Protein AF-A0A972RAI4-F1 (afdb_monomer)

Solvent-accessible surface area (backbone atoms only — not comparable to full-atom values): 42695 Å² total; per-residue (Å²): 121,66,67,70,51,50,54,53,47,53,52,49,38,52,58,56,57,62,54,52,74,69,42,21,74,83,51,51,61,38,53,51,42,30,72,70,32,43,68,58,44,52,54,40,27,54,76,68,71,40,54,91,75,42,63,78,75,47,70,59,95,52,49,53,64,40,46,52,54,51,46,71,58,37,91,44,72,70,51,22,53,48,44,48,25,19,52,50,30,49,42,52,56,43,48,55,52,49,52,52,52,53,36,58,71,47,50,89,72,62,94,57,59,44,62,58,38,39,53,50,50,53,53,50,29,55,51,49,45,51,48,54,32,34,47,52,46,54,48,47,63,67,64,44,67,90,63,73,60,57,37,61,37,26,38,24,41,28,50,67,72,64,56,74,76,44,44,40,33,37,35,41,35,48,92,59,63,37,61,68,56,46,41,52,44,52,54,50,50,44,53,50,28,52,74,46,59,57,31,68,36,53,64,60,24,64,72,59,72,51,102,41,72,50,43,36,61,68,54,50,47,52,41,48,48,54,48,38,48,42,57,69,64,51,51,20,55,52,42,38,44,83,56,44,71,41,62,70,60,48,53,50,42,42,61,68,50,52,49,46,42,20,57,49,91,98,54,88,37,66,43,20,49,37,36,53,51,35,49,52,54,49,50,52,56,54,66,69,58,72,80,56,90,56,44,49,35,54,54,70,60,31,51,53,57,53,53,51,53,52,48,50,52,25,21,65,70,54,59,73,55,72,58,76,80,59,45,56,61,53,47,39,70,77,39,62,93,48,32,67,56,50,51,52,46,50,43,34,46,25,46,46,50,45,53,50,50,45,41,41,46,48,54,46,90,59,72,65,44,48,63,74,41,69,68,51,34,53,50,39,29,54,48,16,46,48,74,50,38,63,76,54,92,96,44,66,21,30,60,60,43,50,54,49,48,56,52,34,30,48,51,46,50,56,51,46,54,58,51,44,54,52,50,48,52,49,48,50,69,70,32,54,37,35,62,52,47,50,50,50,46,49,54,50,35,34,78,66,70,75,39,68,91,73,74,86,77,57,43,70,54,31,44,51,51,24,53,53,52,58,59,62,60,77,78,69,83,60,60,75,62,49,52,56,54,48,47,50,32,45,44,29,38,50,53,19,49,53,52,46,24,67,75,66,71,46,72,69,68,33,64,59,56,54,52,47,52,46,52,41,49,53,50,24,26,52,76,59,69,48,81,82,48,72,34,33,34,35,28,24,16,67,60,44,29,63,21,59,73,78,66,52,59,42,34,32,52,34,42,23,37,63,94,68,31,58,46,74,68,50,41,60,21,53,47,49,35,34,36,55,40,39,73,74,59,31,40,73,39,43,70,67,25,67,76,74,72,36,73,52,33,40,51,68,57,56,53,51,56,65,71,66,63,54,95,73,47,57,58,57,46,51,39,60,56,39,43,29,81,63,45,54,25,68,67,62,47,50,46,43,49,53,57,44,44,49,57,50,46,43,68,42,20,73,58,46,39,50,53,49,51,49,51,55,50,54,52,48,61,52,51,73,74,55,84,88,72,49,29,50,45,82,27,77,34,15,49,48,49,55,50,51,53,51,48,35,52,25,38,75,69,65,51,83,57,55,49,68,70,58,42,52,52,53,45,32,70,77,39,58,90,51,33,70,56,53,53,51,51,54,53,48,47,49,50,50,50,32,50,47,53,49,29,48,53,75,45,47,70,64,58,52,51,91,78,54,85,68,61,70,90,74,34,83,82,87,40,92,47,55,59,55,46,40,53,51,51,53,56,49,15,52,51,40,40,57,49,49,54,50,63,57,60,77,50,77,123

Structure (mmCIF, N/CA/C/O backbone):
data_AF-A0A972RAI4-F1
#
_entry.id   AF-A0A972RAI4-F1
#
loop_
_atom_site.group_PDB
_atom_site.id
_atom_site.type_symbol
_atom_site.label_atom_id
_atom_site.label_alt_id
_atom_site.label_comp_id
_atom_site.label_asym_id
_atom_site.label_entity_id
_atom_site.label_seq_id
_atom_site.pdbx_PDB_ins_code
_atom_site.Cartn_x
_atom_site.Cartn_y
_atom_site.Cartn_z
_atom_site.occupancy
_atom_site.B_iso_or_equiv
_atom_site.auth_seq_id
_atom_site.auth_comp_id
_atom_site.auth_asym_id
_atom_site.auth_atom_id
_atom_site.pdbx_PDB_model_num
ATOM 1 N N . MET A 1 1 ? 32.414 1.671 -48.668 1.00 54.16 1 MET A N 1
ATOM 2 C CA . MET A 1 1 ? 32.137 2.643 -47.581 1.00 54.16 1 MET A CA 1
ATOM 3 C C . MET A 1 1 ? 31.502 2.051 -46.307 1.00 54.16 1 MET A C 1
ATOM 5 O O . MET A 1 1 ? 31.798 2.635 -45.274 1.00 54.16 1 MET A O 1
ATOM 9 N N . PRO A 1 2 ? 30.748 0.925 -46.309 1.00 60.41 2 PRO A N 1
ATOM 10 C CA . PRO A 1 2 ? 30.156 0.345 -45.082 1.00 60.41 2 PRO A CA 1
ATOM 11 C C . PRO A 1 2 ? 31.167 -0.152 -44.028 1.00 60.41 2 PRO A C 1
ATOM 13 O O . PRO A 1 2 ? 30.996 0.075 -42.835 1.00 60.41 2 PRO A O 1
ATOM 16 N N . GLU A 1 3 ? 32.278 -0.747 -44.468 1.00 67.50 3 GLU A N 1
ATOM 17 C CA . GLU A 1 3 ? 33.234 -1.439 -43.588 1.00 67.50 3 GLU A CA 1
ATOM 18 C C . GLU A 1 3 ? 33.956 -0.499 -42.598 1.00 67.50 3 GLU A C 1
ATOM 20 O O . GLU A 1 3 ? 34.096 -0.803 -41.416 1.00 67.50 3 GLU A O 1
ATOM 25 N N . ARG A 1 4 ? 34.323 0.718 -43.037 1.00 76.25 4 ARG A N 1
ATOM 26 C CA . ARG A 1 4 ? 34.926 1.741 -42.156 1.00 76.25 4 ARG A CA 1
ATOM 27 C C . ARG A 1 4 ? 33.946 2.284 -41.112 1.00 76.25 4 ARG A C 1
ATOM 29 O O . ARG A 1 4 ? 34.381 2.739 -40.056 1.00 76.25 4 ARG A O 1
ATOM 36 N N . GLU A 1 5 ? 32.651 2.298 -41.415 1.00 78.19 5 GLU A N 1
ATOM 37 C CA . GLU A 1 5 ? 31.609 2.775 -40.501 1.00 78.19 5 GLU A CA 1
ATOM 38 C C . GLU A 1 5 ? 31.290 1.721 -39.439 1.00 78.19 5 GLU A C 1
ATOM 40 O O . GLU A 1 5 ? 31.270 2.041 -38.249 1.00 78.19 5 GLU A O 1
ATOM 45 N N . ARG A 1 6 ? 31.181 0.452 -39.849 1.00 83.75 6 ARG A N 1
ATOM 46 C CA . ARG A 1 6 ? 31.031 -0.686 -38.939 1.00 83.75 6 ARG A CA 1
ATOM 47 C C . ARG A 1 6 ? 32.167 -0.769 -37.921 1.00 83.75 6 ARG A C 1
ATOM 49 O O . ARG A 1 6 ? 31.887 -0.772 -36.725 1.00 83.75 6 ARG A O 1
ATOM 56 N N . CYS A 1 7 ? 33.428 -0.722 -38.364 1.00 85.50 7 CYS A N 1
ATOM 57 C CA . CYS A 1 7 ? 34.570 -0.766 -37.442 1.00 85.50 7 CYS A CA 1
ATOM 58 C C . CYS A 1 7 ? 34.554 0.387 -36.423 1.00 85.50 7 CYS A C 1
ATOM 60 O O . CYS A 1 7 ? 34.943 0.203 -35.271 1.00 85.50 7 CYS A O 1
ATOM 62 N N . ARG A 1 8 ? 34.085 1.582 -36.814 1.00 86.25 8 ARG A N 1
ATOM 63 C CA . ARG A 1 8 ? 33.953 2.724 -35.890 1.00 86.25 8 ARG A CA 1
ATOM 64 C C . ARG A 1 8 ? 32.868 2.491 -34.840 1.00 86.25 8 ARG A C 1
ATOM 66 O O . ARG A 1 8 ? 33.087 2.825 -33.677 1.00 86.25 8 ARG A O 1
ATOM 73 N N . ILE A 1 9 ? 31.718 1.948 -35.238 1.00 86.69 9 ILE A N 1
ATOM 74 C CA . ILE A 1 9 ? 30.610 1.643 -34.324 1.00 86.69 9 ILE A CA 1
ATOM 75 C C . ILE A 1 9 ? 31.013 0.522 -33.361 1.00 86.69 9 ILE A C 1
ATOM 77 O O . ILE A 1 9 ? 30.851 0.680 -32.154 1.00 86.69 9 ILE A O 1
ATOM 81 N N . GLU A 1 10 ? 31.611 -0.561 -33.861 1.00 88.94 10 GLU A N 1
ATOM 82 C CA . GLU A 1 10 ? 32.087 -1.685 -33.041 1.00 88.94 10 GLU A CA 1
ATOM 83 C C . GLU A 1 10 ? 33.145 -1.250 -32.016 1.00 88.94 10 GLU A C 1
ATOM 85 O O . GLU A 1 10 ? 33.069 -1.647 -30.850 1.00 88.94 10 GLU A O 1
ATOM 90 N N . ALA A 1 11 ? 34.084 -0.378 -32.402 1.00 89.56 11 ALA A N 1
ATOM 91 C CA . ALA A 1 11 ? 35.078 0.166 -31.477 1.00 89.56 11 ALA A CA 1
ATOM 92 C C . ALA A 1 11 ? 34.426 0.966 -30.334 1.00 89.56 11 ALA A C 1
ATOM 94 O O . ALA A 1 11 ? 34.744 0.747 -29.163 1.00 89.56 11 ALA A O 1
ATOM 95 N N . ARG A 1 12 ? 33.464 1.845 -30.652 1.00 90.06 12 ARG A N 1
ATOM 96 C CA . ARG A 1 12 ? 32.730 2.633 -29.643 1.00 90.06 12 ARG A CA 1
ATOM 97 C C . ARG A 1 12 ? 31.858 1.766 -28.742 1.00 90.06 12 ARG A C 1
ATOM 99 O O . ARG A 1 12 ? 31.802 2.001 -27.537 1.00 90.06 12 ARG A O 1
ATOM 106 N N . LEU A 1 13 ? 31.188 0.767 -29.315 1.00 92.31 13 LEU A N 1
ATOM 107 C CA . LEU A 1 13 ? 30.397 -0.208 -28.568 1.00 92.31 13 LEU A CA 1
ATOM 108 C C . LEU A 1 13 ? 31.275 -0.963 -27.575 1.00 92.31 13 LEU A C 1
ATOM 110 O O . LEU A 1 13 ? 30.926 -1.037 -26.402 1.00 92.31 13 LEU A O 1
ATOM 114 N N . THR A 1 14 ? 32.429 -1.457 -28.020 1.00 91.44 14 THR A N 1
ATOM 115 C CA . THR A 1 14 ? 33.376 -2.193 -27.172 1.00 91.44 14 THR A CA 1
ATOM 116 C C . THR A 1 14 ? 33.863 -1.334 -26.008 1.00 91.44 14 THR A C 1
ATOM 118 O O . THR A 1 14 ? 33.802 -1.769 -24.858 1.00 91.44 14 THR A O 1
ATOM 121 N N . GLU A 1 15 ? 34.273 -0.090 -26.277 1.00 91.62 15 GLU A N 1
ATOM 122 C CA . GLU A 1 15 ? 34.702 0.848 -25.232 1.00 91.62 15 GLU A CA 1
ATOM 123 C C . GLU A 1 15 ? 33.589 1.088 -24.200 1.00 91.62 15 GLU A C 1
ATOM 125 O O . GLU A 1 15 ? 33.816 1.044 -22.988 1.00 91.62 15 GLU A O 1
ATOM 130 N N . ARG A 1 16 ? 32.364 1.331 -24.674 1.00 91.75 16 ARG A N 1
ATOM 131 C CA . ARG A 1 16 ? 31.237 1.700 -23.815 1.00 91.75 16 ARG A CA 1
ATOM 132 C C . ARG A 1 16 ? 30.685 0.510 -23.031 1.00 91.75 16 ARG A C 1
ATOM 134 O O . ARG A 1 16 ? 30.400 0.658 -21.847 1.00 91.75 16 ARG A O 1
ATOM 141 N N . ILE A 1 17 ? 30.596 -0.670 -23.646 1.00 93.06 17 ILE A N 1
ATOM 142 C CA . ILE A 1 17 ? 30.243 -1.927 -22.968 1.00 93.06 17 ILE A CA 1
ATOM 143 C C . ILE A 1 17 ? 31.305 -2.276 -21.916 1.00 93.06 17 ILE A C 1
ATOM 145 O O . ILE A 1 17 ? 30.948 -2.718 -20.828 1.00 93.06 17 ILE A O 1
ATOM 149 N N . GLY A 1 18 ? 32.589 -1.999 -22.173 1.00 90.88 18 GLY A N 1
ATOM 150 C CA . GLY A 1 18 ? 33.663 -2.185 -21.188 1.00 90.88 18 GLY A CA 1
ATOM 151 C C . GLY A 1 18 ? 33.451 -1.401 -19.883 1.00 90.88 18 GLY A C 1
ATOM 152 O O . GLY A 1 18 ? 33.831 -1.868 -18.806 1.00 90.88 18 GLY A O 1
ATOM 153 N N . LYS A 1 19 ? 32.760 -0.254 -19.947 1.00 92.50 19 LYS A N 1
ATOM 154 C CA . LYS A 1 19 ? 32.390 0.554 -18.769 1.00 92.50 19 LYS A CA 1
ATOM 155 C C . LYS A 1 19 ? 31.221 -0.037 -17.972 1.00 92.50 19 LYS A C 1
ATOM 157 O O . LYS A 1 19 ? 30.975 0.416 -16.861 1.00 92.50 19 LYS A O 1
ATOM 162 N N . ALA A 1 20 ? 30.529 -1.068 -18.467 1.00 90.81 20 ALA A N 1
ATOM 163 C CA . ALA A 1 20 ? 29.452 -1.735 -17.726 1.00 90.81 20 ALA A CA 1
ATOM 164 C C . ALA A 1 20 ? 29.940 -2.445 -16.449 1.00 90.81 20 ALA A C 1
ATOM 166 O O . ALA A 1 20 ? 29.129 -2.731 -15.576 1.00 90.81 20 ALA A O 1
ATOM 167 N N . SER A 1 21 ? 31.254 -2.656 -16.297 1.00 88.50 21 SER A N 1
ATOM 168 C CA . SER A 1 21 ? 31.889 -3.093 -15.040 1.00 88.50 21 SER A CA 1
ATOM 169 C C . SER A 1 21 ? 31.648 -2.138 -13.864 1.00 88.50 21 SER A C 1
ATOM 171 O O . SER A 1 21 ? 31.798 -2.523 -12.708 1.00 88.50 21 SER A O 1
ATOM 173 N N . LEU A 1 22 ? 31.247 -0.895 -14.148 1.00 88.19 22 LEU A N 1
ATOM 174 C CA . LEU A 1 22 ? 30.840 0.079 -13.144 1.00 88.19 22 LEU A CA 1
ATOM 175 C C . LEU A 1 22 ? 29.479 -0.247 -12.510 1.00 88.19 22 LEU A C 1
ATOM 177 O O . LEU A 1 22 ? 29.203 0.300 -11.439 1.00 88.19 22 LEU A O 1
ATOM 181 N N . LEU A 1 23 ? 28.654 -1.071 -13.158 1.00 90.81 23 LEU A N 1
ATOM 182 C CA . LEU A 1 23 ? 27.299 -1.428 -12.738 1.00 90.81 23 LEU A CA 1
ATOM 183 C C . LEU A 1 23 ? 27.293 -2.724 -11.907 1.00 90.81 23 LEU A C 1
ATOM 185 O O . LEU A 1 23 ? 28.227 -3.524 -11.961 1.00 90.81 23 LEU A O 1
ATOM 189 N N . GLY A 1 24 ? 26.214 -2.944 -11.159 1.00 86.69 24 GLY A N 1
ATOM 190 C CA . GLY A 1 24 ? 26.008 -4.143 -10.353 1.00 86.69 24 GLY A CA 1
ATOM 191 C C . GLY A 1 24 ? 25.819 -5.417 -11.187 1.00 86.69 24 GLY A C 1
ATOM 192 O O . GLY A 1 24 ? 25.522 -5.398 -12.383 1.00 86.69 24 GLY A O 1
ATOM 193 N N . ASN A 1 25 ? 25.951 -6.572 -10.531 1.00 85.81 25 ASN A N 1
ATOM 194 C CA . ASN A 1 25 ? 25.967 -7.880 -11.200 1.00 85.81 25 ASN A CA 1
ATOM 195 C C . ASN A 1 25 ? 24.639 -8.287 -11.871 1.00 85.81 25 ASN A C 1
ATOM 197 O O . ASN A 1 25 ? 24.641 -9.173 -12.726 1.00 85.81 25 ASN A O 1
ATOM 201 N N . HIS A 1 26 ? 23.517 -7.657 -11.527 1.00 84.56 26 HIS A N 1
ATOM 202 C CA . HIS A 1 26 ? 22.198 -7.971 -12.089 1.00 84.56 26 HIS A CA 1
ATOM 203 C C . HIS A 1 26 ? 22.093 -7.640 -13.595 1.00 84.56 26 HIS A C 1
ATOM 205 O O . HIS A 1 26 ? 21.295 -8.253 -14.301 1.00 84.56 26 HIS A O 1
ATOM 211 N N . TYR A 1 27 ? 22.987 -6.806 -14.146 1.00 89.06 27 TYR A N 1
ATOM 212 C CA . TYR A 1 27 ? 23.072 -6.541 -15.593 1.00 89.06 27 TYR A CA 1
ATOM 213 C C . TYR A 1 27 ? 23.788 -7.628 -16.413 1.00 89.06 27 TYR A C 1
ATOM 215 O O . TYR A 1 27 ? 23.860 -7.529 -17.642 1.00 89.06 27 TYR A O 1
ATOM 223 N N . ARG A 1 28 ? 24.311 -8.694 -15.785 1.00 89.44 28 ARG A N 1
ATOM 224 C CA . ARG A 1 28 ? 24.987 -9.797 -16.502 1.00 89.44 28 ARG A CA 1
ATOM 225 C C . ARG A 1 28 ? 24.102 -10.435 -17.569 1.00 89.44 28 ARG A C 1
ATOM 227 O O . ARG A 1 28 ? 24.604 -10.802 -18.628 1.00 89.44 28 ARG A O 1
ATOM 234 N N . LYS A 1 29 ? 22.792 -10.520 -17.320 1.00 91.12 29 LYS A N 1
ATOM 235 C CA . LYS A 1 29 ? 21.810 -10.986 -18.306 1.00 91.12 29 LYS A CA 1
ATOM 236 C C . LYS A 1 29 ? 21.843 -10.125 -19.570 1.00 91.12 29 LYS A C 1
ATOM 238 O O . LYS A 1 29 ? 21.958 -10.659 -20.668 1.00 91.12 29 LYS A O 1
ATOM 243 N N . ASN A 1 30 ? 21.787 -8.804 -19.419 1.00 93.75 30 ASN A N 1
ATOM 244 C CA . ASN A 1 30 ? 21.830 -7.866 -20.540 1.00 93.75 30 ASN A CA 1
ATOM 245 C C . ASN A 1 30 ? 23.152 -7.980 -21.302 1.00 93.75 30 ASN A C 1
ATOM 247 O O . ASN A 1 30 ? 23.139 -8.066 -22.525 1.00 93.75 30 ASN A O 1
ATOM 251 N N . LEU A 1 31 ? 24.282 -8.068 -20.595 1.00 95.00 31 LEU A N 1
ATOM 252 C CA . LEU A 1 31 ? 25.595 -8.259 -21.221 1.00 95.00 31 LEU A CA 1
ATOM 253 C C . LEU A 1 31 ? 25.694 -9.583 -21.991 1.00 95.00 31 LEU A C 1
ATOM 255 O O . LEU A 1 31 ? 26.276 -9.612 -23.072 1.00 95.00 31 LEU A O 1
ATOM 259 N N . HIS A 1 32 ? 25.091 -10.657 -21.477 1.00 95.31 32 HIS A N 1
ATOM 260 C CA . HIS A 1 32 ? 25.019 -11.942 -22.173 1.00 95.31 32 HIS A CA 1
ATOM 261 C C . HIS A 1 32 ? 24.148 -11.878 -23.437 1.00 95.31 32 HIS A C 1
ATOM 263 O O . HIS A 1 32 ? 24.517 -12.423 -24.474 1.00 95.31 32 HIS A O 1
ATOM 269 N N . ILE A 1 33 ? 23.004 -11.191 -23.376 1.00 96.12 33 ILE A N 1
ATOM 270 C CA . ILE A 1 33 ? 22.147 -10.964 -24.549 1.00 96.12 33 ILE A CA 1
ATOM 271 C C . ILE A 1 33 ? 22.915 -10.167 -25.610 1.00 96.12 33 ILE A C 1
ATOM 273 O O . ILE A 1 33 ? 22.928 -10.558 -26.777 1.00 96.12 33 ILE A O 1
ATOM 277 N N . ILE A 1 34 ? 23.600 -9.093 -25.201 1.00 96.94 34 ILE A N 1
ATOM 278 C CA . ILE A 1 34 ? 24.419 -8.269 -26.096 1.00 96.94 34 ILE A CA 1
ATOM 279 C C . ILE A 1 34 ? 25.506 -9.124 -26.749 1.00 96.94 34 ILE A C 1
ATOM 281 O O . ILE A 1 34 ? 25.601 -9.147 -27.971 1.00 96.94 34 ILE A O 1
ATOM 285 N N . SER A 1 35 ? 26.303 -9.865 -25.975 1.00 95.81 35 SER A N 1
ATOM 286 C CA . SER A 1 35 ? 27.404 -10.657 -26.540 1.00 95.81 35 SER A CA 1
ATOM 287 C C . SER A 1 35 ? 26.922 -11.732 -27.514 1.00 95.81 35 SER A C 1
ATOM 289 O O . SER A 1 35 ? 27.590 -12.002 -28.511 1.00 95.81 35 SER A O 1
ATOM 291 N N . ARG A 1 36 ? 25.745 -12.313 -27.257 1.00 96.81 36 ARG A N 1
ATOM 292 C CA . ARG A 1 36 ? 25.156 -13.357 -28.095 1.00 96.81 36 ARG A CA 1
ATOM 293 C C . ARG A 1 36 ? 24.582 -12.827 -29.408 1.00 96.81 36 ARG A C 1
ATOM 295 O O . ARG A 1 36 ? 24.770 -13.468 -30.438 1.00 96.81 36 ARG A O 1
ATOM 302 N N . PHE A 1 37 ? 23.873 -11.700 -29.381 1.00 97.44 37 PHE A N 1
ATOM 303 C CA . PHE A 1 37 ? 23.046 -11.259 -30.513 1.00 97.44 37 PHE A CA 1
ATOM 304 C C . PHE A 1 37 ? 23.552 -9.995 -31.220 1.00 97.44 37 PHE A C 1
ATOM 306 O O . PHE A 1 37 ? 23.127 -9.722 -32.343 1.00 97.44 37 PHE A O 1
ATOM 313 N N . LEU A 1 38 ? 24.504 -9.255 -30.640 1.00 96.31 38 LEU A N 1
ATOM 314 C CA . LEU A 1 38 ? 25.076 -8.058 -31.266 1.00 96.31 38 LEU A CA 1
ATOM 315 C C . LEU A 1 38 ? 25.712 -8.329 -32.643 1.00 96.31 38 LEU A C 1
ATOM 317 O O . LEU A 1 38 ? 25.439 -7.553 -33.561 1.00 96.31 38 LEU A O 1
ATOM 321 N N . PRO A 1 39 ? 26.495 -9.410 -32.858 1.00 95.50 39 PRO A N 1
ATOM 322 C CA . PRO A 1 39 ? 27.055 -9.688 -34.182 1.00 95.50 39 PRO A CA 1
ATOM 323 C C . PRO A 1 39 ? 25.972 -9.870 -35.252 1.00 95.50 39 PRO A C 1
ATOM 325 O O . PRO A 1 39 ? 26.109 -9.385 -36.375 1.00 95.50 39 PRO A O 1
ATOM 328 N N . GLN A 1 40 ? 24.868 -10.528 -34.888 1.00 96.50 40 GLN A N 1
ATOM 329 C CA . GLN A 1 40 ? 23.730 -10.749 -35.776 1.00 96.50 40 GLN A CA 1
ATOM 330 C C . GLN A 1 40 ? 22.968 -9.447 -36.054 1.00 96.50 40 GLN A C 1
ATOM 332 O O . GLN A 1 40 ? 22.596 -9.195 -37.199 1.00 96.50 40 GLN A O 1
ATOM 337 N N . LEU A 1 41 ? 22.779 -8.600 -35.037 1.00 96.38 41 LEU A N 1
ATOM 338 C CA . LEU A 1 41 ? 22.159 -7.282 -35.184 1.00 96.38 41 LEU A CA 1
ATOM 339 C C . LEU A 1 41 ? 22.937 -6.403 -36.172 1.00 96.38 41 LEU A C 1
ATOM 341 O O . LEU A 1 41 ? 22.342 -5.828 -37.084 1.00 96.38 41 LEU A O 1
ATOM 345 N N . LEU A 1 42 ? 24.265 -6.353 -36.034 1.00 95.06 42 LEU A N 1
ATOM 346 C CA . LEU A 1 42 ? 25.143 -5.590 -36.924 1.00 95.06 42 LEU A CA 1
ATOM 347 C C . LEU A 1 42 ? 25.096 -6.115 -38.366 1.00 95.06 42 LEU A C 1
ATOM 349 O O . LEU A 1 42 ? 24.934 -5.320 -39.291 1.00 95.06 42 LEU A O 1
ATOM 353 N N . ASP A 1 43 ? 25.156 -7.438 -38.563 1.00 94.56 43 ASP A N 1
ATOM 354 C CA . ASP A 1 43 ? 25.040 -8.065 -39.890 1.00 94.56 43 ASP A CA 1
ATOM 355 C C . ASP A 1 43 ? 23.712 -7.715 -40.581 1.00 94.56 43 ASP A C 1
ATOM 357 O O . ASP A 1 43 ? 23.682 -7.393 -41.773 1.00 94.56 43 ASP A O 1
ATOM 361 N N . ARG A 1 44 ? 22.601 -7.743 -39.836 1.00 95.00 44 ARG A N 1
ATOM 362 C CA . ARG A 1 44 ? 21.272 -7.401 -40.361 1.00 95.00 44 ARG A CA 1
ATOM 363 C C . ARG A 1 44 ? 21.168 -5.931 -40.745 1.00 95.00 44 ARG A C 1
ATOM 365 O O . ARG A 1 44 ? 20.677 -5.630 -41.833 1.00 95.00 44 ARG A O 1
ATOM 372 N N . MET A 1 45 ? 21.672 -5.030 -39.906 1.00 93.56 45 MET A N 1
ATOM 373 C CA . MET A 1 45 ? 21.676 -3.592 -40.192 1.00 93.56 45 MET A CA 1
ATOM 374 C C . MET A 1 45 ? 22.571 -3.221 -41.373 1.00 93.56 45 MET A C 1
ATOM 376 O O . MET A 1 45 ? 22.204 -2.352 -42.167 1.00 93.56 45 MET A O 1
ATOM 380 N N . GLU A 1 46 ? 23.723 -3.879 -41.514 1.00 91.62 46 GLU A N 1
ATOM 381 C CA . GLU A 1 46 ? 24.631 -3.673 -42.642 1.00 91.62 46 GLU A CA 1
ATOM 382 C C . GLU A 1 46 ? 23.991 -4.140 -43.956 1.00 91.62 46 GLU A C 1
ATOM 384 O O . GLU A 1 46 ? 23.932 -3.372 -44.920 1.00 91.62 46 GLU A O 1
ATOM 389 N N . LYS A 1 47 ? 23.418 -5.352 -43.980 1.00 91.81 47 LYS A N 1
ATOM 390 C CA . LYS A 1 47 ? 22.696 -5.883 -45.151 1.00 91.81 47 LYS A CA 1
ATOM 391 C C . LYS A 1 47 ? 21.481 -5.035 -45.522 1.00 91.81 47 LYS A C 1
ATOM 393 O O . LYS A 1 47 ? 21.237 -4.817 -46.707 1.00 91.81 47 LYS A O 1
ATOM 398 N N . GLY A 1 48 ? 20.759 -4.529 -44.524 1.00 90.75 48 GLY A N 1
ATOM 399 C CA . GLY A 1 48 ? 19.629 -3.617 -44.705 1.00 90.75 48 GLY A CA 1
ATOM 400 C C . GLY A 1 48 ? 20.017 -2.176 -45.044 1.00 90.75 48 GLY A C 1
ATOM 401 O O . GLY A 1 48 ? 19.137 -1.386 -45.363 1.00 90.75 48 GLY A O 1
ATOM 402 N N . ARG A 1 49 ? 21.311 -1.819 -44.996 1.00 90.56 49 ARG A N 1
ATOM 403 C CA . ARG A 1 49 ? 21.829 -0.450 -45.195 1.00 90.56 49 ARG A CA 1
ATOM 404 C C . ARG A 1 49 ? 21.215 0.593 -44.250 1.00 90.56 49 ARG A C 1
ATOM 406 O O . ARG A 1 49 ? 21.076 1.756 -44.619 1.00 90.56 49 ARG A O 1
ATOM 413 N N . VAL A 1 50 ? 20.890 0.187 -43.023 1.00 92.06 50 VAL A N 1
ATOM 414 C CA . VAL A 1 50 ? 20.297 1.060 -41.990 1.00 92.06 50 VAL A CA 1
ATOM 415 C C . VAL A 1 50 ? 21.209 1.276 -40.781 1.00 92.06 50 VAL A C 1
ATOM 417 O O . VAL A 1 50 ? 20.800 1.894 -39.804 1.00 92.06 50 VAL A O 1
ATOM 420 N N . LEU A 1 51 ? 22.459 0.804 -40.838 1.00 88.19 51 LEU A N 1
ATOM 421 C CA . LEU A 1 51 ? 23.423 0.916 -39.736 1.00 88.19 51 LEU A CA 1
ATOM 422 C C . LEU A 1 51 ? 23.636 2.368 -39.260 1.00 88.19 51 LEU A C 1
ATOM 424 O O . LEU A 1 51 ? 23.797 2.600 -38.068 1.00 88.19 51 LEU A O 1
ATOM 428 N N . SER A 1 52 ? 23.584 3.344 -40.169 1.00 86.31 52 SER A N 1
ATOM 429 C CA . SER A 1 52 ? 23.707 4.775 -39.854 1.00 86.31 52 SER A CA 1
ATOM 430 C C . SER A 1 52 ? 22.416 5.410 -39.317 1.00 86.31 52 SER A C 1
ATOM 432 O O . SER A 1 52 ? 22.455 6.509 -38.760 1.00 86.31 52 SER A O 1
ATOM 434 N N . LEU A 1 53 ? 21.276 4.730 -39.479 1.00 88.62 53 LEU A N 1
ATOM 435 C CA . LEU A 1 53 ? 19.955 5.193 -39.047 1.00 88.62 53 LEU A CA 1
ATOM 436 C C . LEU A 1 53 ? 19.628 4.769 -37.612 1.00 88.62 53 LEU A C 1
ATOM 438 O O . LEU A 1 53 ? 18.773 5.385 -36.984 1.00 88.62 53 LEU A O 1
ATOM 442 N N . VAL A 1 54 ? 20.313 3.746 -37.092 1.00 91.44 54 VAL A N 1
ATOM 443 C CA . VAL A 1 54 ? 20.091 3.212 -35.745 1.00 91.44 54 VAL A CA 1
ATOM 444 C C . VAL A 1 54 ? 21.239 3.602 -34.823 1.00 91.44 54 VAL A C 1
ATOM 446 O O . VAL A 1 54 ? 22.414 3.366 -35.111 1.00 91.44 54 VAL A O 1
ATOM 449 N N . ARG A 1 55 ? 20.917 4.189 -33.668 1.00 91.50 55 ARG A N 1
ATOM 450 C CA . ARG A 1 55 ? 21.928 4.642 -32.710 1.00 91.50 55 ARG A CA 1
ATOM 451 C C . ARG A 1 55 ? 22.320 3.509 -31.780 1.00 91.50 55 ARG A C 1
ATOM 453 O O . ARG A 1 55 ? 21.805 3.381 -30.675 1.00 91.50 55 ARG A O 1
ATOM 460 N N . LEU A 1 56 ? 23.281 2.707 -32.221 1.00 91.00 56 LEU A N 1
ATOM 461 C CA . LEU A 1 56 ? 23.811 1.626 -31.398 1.00 91.00 56 LEU A CA 1
ATOM 462 C C . LEU A 1 56 ? 24.803 2.100 -30.341 1.00 91.00 56 LEU A C 1
ATOM 464 O O . LEU A 1 56 ? 24.841 1.491 -29.289 1.00 91.00 56 LEU A O 1
ATOM 468 N N . ASP A 1 57 ? 25.584 3.158 -30.589 1.00 87.56 57 ASP A N 1
ATOM 469 C CA . ASP A 1 57 ? 26.701 3.607 -29.736 1.00 87.56 57 ASP A CA 1
ATOM 470 C C . ASP A 1 57 ? 26.308 4.628 -28.648 1.00 87.56 57 ASP A C 1
ATOM 472 O O . ASP A 1 57 ? 27.145 5.075 -27.852 1.00 87.56 57 ASP A O 1
ATOM 476 N N . ARG A 1 58 ? 25.031 5.016 -28.605 1.00 88.44 58 ARG A N 1
ATOM 477 C CA . ARG A 1 58 ? 24.478 6.018 -27.688 1.00 88.44 58 ARG A CA 1
ATOM 478 C C . ARG A 1 58 ? 22.992 5.831 -27.472 1.00 88.44 58 ARG A C 1
ATOM 480 O O . ARG A 1 58 ? 22.327 5.205 -28.285 1.00 88.44 58 ARG A O 1
ATOM 487 N N . ILE A 1 59 ? 22.486 6.440 -26.402 1.00 90.69 59 ILE A N 1
ATOM 488 C CA . ILE A 1 59 ? 21.053 6.431 -26.124 1.00 90.69 59 ILE A CA 1
ATOM 489 C C . ILE A 1 59 ? 20.304 7.092 -27.276 1.00 90.69 59 ILE A C 1
ATOM 491 O O . ILE A 1 59 ? 20.610 8.237 -27.635 1.00 90.69 59 ILE A O 1
ATOM 495 N N . SER A 1 60 ? 19.297 6.406 -27.807 1.00 91.19 60 SER A N 1
ATOM 496 C CA . SER A 1 60 ? 18.418 6.986 -28.808 1.00 91.19 60 SER A CA 1
ATOM 497 C C . SER A 1 60 ? 17.204 7.686 -28.187 1.00 91.19 60 SER A C 1
ATOM 499 O O . SER A 1 60 ? 16.546 7.127 -27.314 1.00 91.19 60 SER A O 1
ATOM 501 N N . PRO A 1 61 ? 16.852 8.906 -28.631 1.00 88.75 61 PRO A N 1
ATOM 502 C CA . PRO A 1 61 ? 15.512 9.460 -28.439 1.00 88.75 61 PRO A CA 1
ATOM 503 C C . PRO A 1 61 ? 14.448 8.844 -29.368 1.00 88.75 61 PRO A C 1
ATOM 505 O O . PRO A 1 61 ? 13.275 9.149 -29.188 1.00 88.75 61 PRO A O 1
ATOM 508 N N . PHE A 1 62 ? 14.835 8.020 -30.349 1.00 93.12 62 PHE A N 1
ATOM 509 C CA . PHE A 1 62 ? 13.955 7.467 -31.393 1.00 93.12 62 PHE A CA 1
ATOM 510 C C . PHE A 1 62 ? 13.835 5.940 -31.283 1.00 93.12 62 PHE A C 1
ATOM 512 O O . PHE A 1 62 ? 13.895 5.218 -32.274 1.00 93.12 62 PHE A O 1
ATOM 519 N N . CYS A 1 63 ? 13.742 5.420 -30.052 1.00 92.56 63 CYS A N 1
ATOM 520 C CA . CYS A 1 63 ? 13.705 3.974 -29.811 1.00 92.56 63 CYS A CA 1
ATOM 521 C C . CYS A 1 63 ? 12.531 3.283 -30.515 1.00 92.56 63 CYS A C 1
ATOM 523 O O . CYS A 1 63 ? 12.667 2.130 -30.899 1.00 92.56 63 CYS A O 1
ATOM 525 N N . VAL A 1 64 ? 11.391 3.966 -30.677 1.00 91.94 64 VAL A N 1
ATOM 526 C CA . VAL A 1 64 ? 10.201 3.400 -31.331 1.00 91.94 64 VAL A CA 1
ATOM 527 C C . VAL A 1 64 ? 10.493 3.142 -32.807 1.00 91.94 64 VAL A C 1
ATOM 529 O O . VAL A 1 64 ? 10.324 2.026 -33.290 1.00 91.94 64 VAL A O 1
ATOM 532 N N . GLU A 1 65 ? 10.998 4.155 -33.504 1.00 95.00 65 GLU A N 1
ATOM 533 C CA . GLU A 1 65 ? 11.326 4.089 -34.925 1.00 95.00 65 GLU A CA 1
ATOM 534 C C . GLU A 1 65 ? 12.489 3.123 -35.187 1.00 95.00 65 GLU A C 1
ATOM 536 O O . GLU A 1 65 ? 12.459 2.347 -36.141 1.00 95.00 65 GLU A O 1
ATOM 541 N N . GLU A 1 66 ? 13.507 3.127 -34.323 1.00 96.06 66 GLU A N 1
ATOM 542 C CA . GLU A 1 66 ? 14.661 2.235 -34.449 1.00 96.06 66 GLU A CA 1
ATOM 543 C C . GLU A 1 66 ? 14.300 0.765 -34.188 1.00 96.06 66 GLU A C 1
ATOM 545 O O . GLU A 1 66 ? 14.762 -0.109 -34.922 1.00 96.06 66 GLU A O 1
ATOM 550 N N . MET A 1 67 ? 13.453 0.473 -33.193 1.00 96.56 67 MET A N 1
ATOM 551 C CA . MET A 1 67 ? 12.952 -0.887 -32.957 1.00 96.56 67 MET A CA 1
ATOM 552 C C . MET A 1 67 ? 12.093 -1.376 -34.123 1.00 96.56 67 MET A C 1
ATOM 554 O O . MET A 1 67 ? 12.240 -2.521 -34.548 1.00 96.56 67 MET A O 1
ATOM 558 N N . GLU A 1 68 ? 11.270 -0.506 -34.704 1.00 95.06 68 GLU A N 1
ATOM 559 C CA . GLU A 1 68 ? 10.466 -0.866 -35.867 1.00 95.06 68 GLU A CA 1
ATOM 560 C C . GLU A 1 68 ? 11.340 -1.193 -37.086 1.00 95.06 68 GLU A C 1
ATOM 562 O O . GLU A 1 68 ? 11.109 -2.189 -37.774 1.00 95.06 68 GLU A O 1
ATOM 567 N N . LEU A 1 69 ? 12.407 -0.424 -37.324 1.00 95.50 69 LEU A N 1
ATOM 568 C CA . LEU A 1 69 ? 13.400 -0.760 -38.349 1.00 95.50 69 LEU A CA 1
ATOM 569 C C . LEU A 1 69 ? 14.047 -2.122 -38.075 1.00 95.50 69 LEU A C 1
ATOM 571 O O . LEU A 1 69 ? 14.119 -2.953 -38.976 1.00 95.50 69 LEU A O 1
ATOM 575 N N . ILE A 1 70 ? 14.483 -2.378 -36.837 1.00 96.25 70 ILE A N 1
ATOM 576 C CA . ILE A 1 70 ? 15.102 -3.655 -36.444 1.00 96.25 70 ILE A CA 1
ATOM 577 C C . ILE A 1 70 ? 14.153 -4.831 -36.681 1.00 96.25 70 ILE A C 1
ATOM 579 O O . ILE A 1 70 ? 14.582 -5.862 -37.206 1.00 96.25 70 ILE A O 1
ATOM 583 N N . ARG A 1 71 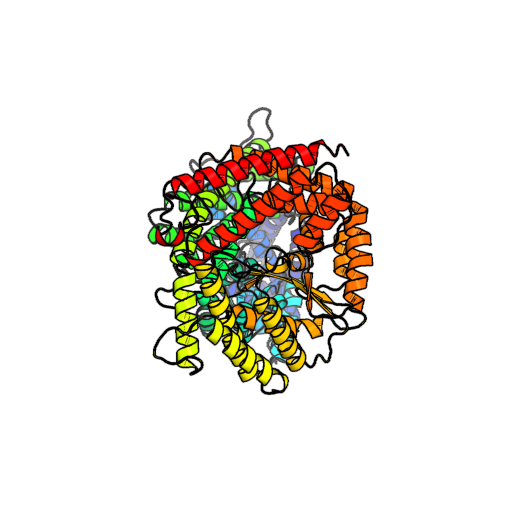? 12.870 -4.671 -36.344 1.00 95.38 71 ARG A N 1
ATOM 584 C CA . ARG A 1 71 ? 11.831 -5.683 -36.560 1.00 95.38 71 ARG A CA 1
ATOM 585 C C . ARG A 1 71 ? 11.727 -6.069 -38.037 1.00 95.38 71 ARG A C 1
ATOM 587 O O . ARG A 1 71 ? 11.725 -7.257 -38.344 1.00 95.38 71 ARG A O 1
ATOM 594 N N . HIS A 1 72 ? 11.728 -5.092 -38.945 1.00 94.50 72 HIS A N 1
ATOM 595 C CA . HIS A 1 72 ? 11.650 -5.329 -40.393 1.00 94.50 72 HIS A CA 1
ATOM 596 C C . HIS A 1 72 ? 12.897 -5.990 -41.000 1.00 94.50 72 HIS A C 1
ATOM 598 O O . HIS A 1 72 ? 12.819 -6.564 -42.085 1.00 94.50 72 HIS A O 1
ATOM 604 N N . LEU A 1 73 ? 14.053 -5.919 -40.333 1.00 94.75 73 LEU A N 1
ATOM 605 C CA . LEU A 1 73 ? 15.271 -6.593 -40.794 1.00 94.75 73 LEU A CA 1
ATOM 606 C C . LEU A 1 73 ? 15.289 -8.091 -40.466 1.00 94.75 73 LEU A C 1
ATOM 608 O O . LEU A 1 73 ? 16.090 -8.837 -41.041 1.00 94.75 73 LEU A O 1
ATOM 612 N N . ALA A 1 74 ? 14.478 -8.526 -39.504 1.00 95.00 74 ALA A N 1
ATOM 613 C CA . ALA A 1 74 ? 14.444 -9.910 -39.066 1.00 95.00 74 ALA A CA 1
ATOM 614 C C . ALA A 1 74 ? 13.791 -10.815 -40.120 1.00 95.00 74 ALA A C 1
ATOM 616 O O . ALA A 1 74 ? 12.855 -10.433 -40.815 1.00 95.00 74 ALA A O 1
ATOM 617 N N . ARG A 1 75 ? 14.274 -12.055 -40.225 1.00 94.00 75 ARG A N 1
ATOM 618 C CA . ARG A 1 75 ? 13.763 -13.063 -41.170 1.00 94.00 75 ARG A CA 1
ATOM 619 C C . ARG A 1 75 ? 12.714 -13.977 -40.554 1.00 94.00 75 ARG A C 1
ATOM 621 O O . ARG A 1 75 ? 12.099 -14.769 -41.258 1.00 94.00 75 ARG A O 1
ATOM 628 N N . SER A 1 76 ? 12.569 -13.932 -39.235 1.00 95.62 76 SER A N 1
ATOM 629 C CA . SER A 1 76 ? 11.615 -14.739 -38.484 1.00 95.62 76 SER A CA 1
ATOM 630 C C . SER A 1 76 ? 11.200 -14.021 -37.206 1.00 95.62 76 SER A C 1
ATOM 632 O O . SER A 1 76 ? 11.905 -13.133 -36.724 1.00 95.62 76 SER A O 1
ATOM 634 N N . ARG A 1 77 ? 10.085 -14.465 -36.624 1.00 94.44 77 ARG A N 1
ATOM 635 C CA . ARG A 1 77 ? 9.578 -13.981 -35.337 1.00 94.44 77 ARG A CA 1
ATOM 636 C C . ARG A 1 77 ? 10.593 -14.121 -34.198 1.00 94.44 77 ARG A C 1
ATOM 638 O O . ARG A 1 77 ? 10.810 -13.157 -33.476 1.00 94.44 77 ARG A O 1
ATOM 645 N N . GLU A 1 78 ? 11.234 -15.281 -34.048 1.00 95.94 78 GLU A N 1
ATOM 646 C CA . GLU A 1 78 ? 12.234 -15.493 -32.983 1.00 95.94 78 GLU A CA 1
ATOM 647 C C . GLU A 1 78 ? 13.449 -14.575 -33.175 1.00 95.94 78 GLU A C 1
ATOM 649 O O . GLU A 1 78 ? 13.919 -13.962 -32.218 1.00 95.94 78 GLU A O 1
ATOM 654 N N . GLU A 1 79 ? 13.905 -14.405 -34.422 1.00 97.19 79 GLU A N 1
ATOM 655 C CA . GLU A 1 79 ? 14.994 -13.475 -34.728 1.00 97.19 79 GLU A CA 1
ATOM 656 C C . GLU A 1 79 ? 14.608 -12.028 -34.398 1.00 97.19 79 GLU A C 1
ATOM 658 O O . GLU A 1 79 ? 15.407 -11.316 -33.797 1.00 97.19 79 GLU A O 1
ATOM 663 N N . ALA A 1 80 ? 13.389 -11.591 -34.724 1.00 97.31 80 ALA A N 1
ATOM 664 C CA . ALA A 1 80 ? 12.925 -10.246 -34.385 1.00 97.31 80 ALA A CA 1
ATOM 665 C C . ALA A 1 80 ? 12.975 -10.001 -32.870 1.00 97.31 80 ALA A C 1
ATOM 667 O O . ALA A 1 80 ? 13.510 -8.985 -32.425 1.00 97.31 80 ALA A O 1
ATOM 668 N N . LEU A 1 81 ? 12.487 -10.958 -32.075 1.00 97.56 81 LEU A N 1
ATOM 669 C CA . LEU A 1 81 ? 12.505 -10.882 -30.612 1.00 97.56 81 LEU A CA 1
ATOM 670 C C . LEU A 1 81 ? 13.940 -10.812 -30.061 1.00 97.56 81 LEU A C 1
ATOM 672 O O . LEU A 1 81 ? 14.217 -9.986 -29.190 1.00 97.56 81 LEU A O 1
ATOM 676 N N . ASP A 1 82 ? 14.865 -11.624 -30.582 1.00 97.75 82 ASP A N 1
ATOM 677 C CA . ASP A 1 82 ? 16.282 -11.614 -30.181 1.00 97.75 82 ASP A CA 1
ATOM 678 C C . ASP A 1 82 ? 16.986 -10.291 -30.503 1.00 97.75 82 ASP A C 1
ATOM 680 O O . ASP A 1 82 ? 17.675 -9.725 -29.647 1.00 97.75 82 ASP A O 1
ATOM 684 N N . LEU A 1 83 ? 16.789 -9.768 -31.715 1.00 98.00 83 LEU A N 1
ATOM 685 C CA . LEU A 1 83 ? 17.405 -8.516 -32.154 1.00 98.00 83 LEU A CA 1
ATOM 686 C C . LEU A 1 83 ? 16.881 -7.312 -31.361 1.00 98.00 83 LEU A C 1
ATOM 688 O O . LEU A 1 83 ? 17.668 -6.464 -30.931 1.00 98.00 83 LEU A O 1
ATOM 692 N N . LEU A 1 84 ? 15.571 -7.264 -31.109 1.00 98.25 84 LEU A N 1
ATOM 693 C CA . LEU A 1 84 ? 14.944 -6.241 -30.271 1.00 98.25 84 LEU A CA 1
ATOM 694 C C . LEU A 1 84 ? 15.410 -6.331 -28.812 1.00 98.25 84 LEU A C 1
ATOM 696 O O . LEU A 1 84 ? 15.734 -5.307 -28.210 1.00 98.25 84 LEU A O 1
ATOM 700 N N . GLY A 1 85 ? 15.514 -7.545 -28.260 1.00 97.44 85 GLY A N 1
ATOM 701 C CA . GLY A 1 85 ? 16.074 -7.780 -26.927 1.00 97.44 85 GLY A CA 1
ATOM 702 C C . GLY A 1 85 ? 17.528 -7.311 -26.809 1.00 97.44 85 GLY A C 1
ATOM 703 O O . GLY A 1 85 ? 17.900 -6.671 -25.825 1.00 97.44 85 GLY A O 1
ATOM 704 N N . CYS A 1 86 ? 18.342 -7.553 -27.840 1.00 97.88 86 CYS A N 1
ATOM 705 C CA . CYS A 1 86 ? 19.716 -7.055 -27.917 1.00 97.88 86 CYS A CA 1
ATOM 706 C C . CYS A 1 86 ? 19.783 -5.526 -27.935 1.00 97.88 86 CYS A C 1
ATOM 708 O O . CYS A 1 86 ? 20.567 -4.934 -27.190 1.00 97.88 86 CYS A O 1
ATOM 710 N N . TYR A 1 87 ? 18.957 -4.880 -28.759 1.00 98.00 87 TYR A N 1
ATOM 711 C CA . TYR A 1 87 ? 18.892 -3.423 -28.817 1.00 98.00 87 TYR A CA 1
ATOM 712 C C . TYR A 1 87 ? 18.427 -2.824 -27.482 1.00 98.00 87 TYR A C 1
ATOM 714 O O . TYR A 1 87 ? 19.072 -1.911 -26.969 1.00 98.00 87 TYR A O 1
ATOM 722 N N . TYR A 1 88 ? 17.382 -3.386 -26.863 1.00 97.31 88 TYR A N 1
ATOM 723 C CA . TYR A 1 88 ? 16.932 -2.991 -25.526 1.00 97.31 88 TYR A CA 1
ATOM 724 C C . TYR A 1 88 ? 18.061 -3.082 -24.495 1.00 97.31 88 TYR A C 1
ATOM 726 O O . TYR A 1 88 ? 18.316 -2.124 -23.764 1.00 97.31 88 TYR A O 1
ATOM 734 N N . ALA A 1 89 ? 18.772 -4.213 -24.461 1.00 96.44 89 ALA A N 1
ATOM 735 C CA . ALA A 1 89 ? 19.873 -4.430 -23.533 1.00 96.44 89 ALA A CA 1
ATOM 736 C C . ALA A 1 89 ? 20.994 -3.391 -23.713 1.00 96.44 89 ALA A C 1
ATOM 738 O O . ALA A 1 89 ? 21.473 -2.853 -22.715 1.00 96.44 89 ALA A O 1
ATOM 739 N N . LEU A 1 90 ? 21.370 -3.058 -24.954 1.00 96.25 90 LEU A N 1
ATOM 740 C CA . LEU A 1 90 ? 22.337 -1.988 -25.234 1.00 96.25 90 LEU A CA 1
ATOM 741 C C . LEU A 1 90 ? 21.864 -0.637 -24.690 1.00 96.25 90 LEU A C 1
ATOM 743 O O . LEU A 1 90 ? 22.589 0.023 -23.944 1.00 96.25 90 LEU A O 1
ATOM 747 N N . GLN A 1 91 ? 20.640 -0.238 -25.045 1.00 96.38 91 GLN A N 1
ATOM 748 C CA . GLN A 1 91 ? 20.081 1.055 -24.654 1.00 96.38 91 GLN A CA 1
ATOM 749 C C . GLN A 1 91 ? 19.951 1.183 -23.130 1.00 96.38 91 GLN A C 1
ATOM 751 O O . GLN A 1 91 ? 20.246 2.248 -22.590 1.00 96.38 91 GLN A O 1
ATOM 756 N N . LEU A 1 92 ? 19.589 0.104 -22.426 1.00 94.50 92 LEU A N 1
ATOM 757 C CA . LEU A 1 92 ? 19.490 0.082 -20.964 1.00 94.50 92 LEU A CA 1
ATOM 758 C C . LEU A 1 92 ? 20.855 0.278 -20.287 1.00 94.50 92 LEU A C 1
ATOM 760 O O . LEU A 1 92 ? 20.994 1.133 -19.412 1.00 94.50 92 LEU A O 1
ATOM 764 N N . ILE A 1 93 ? 21.886 -0.457 -20.720 1.00 94.12 93 ILE A N 1
ATOM 765 C CA . ILE A 1 93 ? 23.249 -0.283 -20.188 1.00 94.12 93 ILE A CA 1
ATOM 766 C C . ILE A 1 93 ? 23.722 1.154 -20.421 1.00 94.12 93 ILE A C 1
ATOM 768 O O . ILE A 1 93 ? 24.302 1.787 -19.540 1.00 94.12 93 ILE A O 1
ATOM 772 N N . PHE A 1 94 ? 23.440 1.701 -21.600 1.00 94.81 94 PHE A N 1
ATOM 773 C CA . PHE A 1 94 ? 23.884 3.038 -21.976 1.00 94.81 94 PHE A CA 1
ATOM 774 C C . PHE A 1 94 ? 23.132 4.144 -21.249 1.00 94.81 94 PHE A C 1
ATOM 776 O O . PHE A 1 94 ? 23.761 5.146 -20.907 1.00 94.81 94 PHE A O 1
ATOM 783 N N . LEU A 1 95 ? 21.845 3.937 -20.962 1.00 93.62 95 LEU A N 1
ATOM 784 C CA . LEU A 1 95 ? 21.053 4.779 -20.073 1.00 93.62 95 LEU A CA 1
ATOM 785 C C . LEU A 1 95 ? 21.715 4.916 -18.707 1.00 93.62 95 LEU A C 1
ATOM 787 O O . LEU A 1 95 ? 21.974 6.030 -18.251 1.00 93.62 95 LEU A O 1
ATOM 791 N N . ASN A 1 96 ? 22.044 3.783 -18.103 1.00 92.81 96 ASN A N 1
ATOM 792 C CA . ASN A 1 96 ? 22.590 3.736 -16.756 1.00 92.81 96 ASN A CA 1
ATOM 793 C C . ASN A 1 96 ? 24.000 4.338 -16.671 1.00 92.81 96 ASN A C 1
ATOM 795 O O . ASN A 1 96 ? 24.290 5.104 -15.751 1.00 92.81 96 ASN A O 1
ATOM 799 N N . LEU A 1 97 ? 24.851 4.084 -17.669 1.00 93.06 97 LEU A N 1
ATOM 800 C CA . LEU A 1 97 ? 26.173 4.712 -17.757 1.00 93.06 97 LEU A CA 1
ATOM 801 C C . LEU A 1 97 ? 26.093 6.234 -17.950 1.00 93.06 97 LEU A C 1
ATOM 803 O O . LEU A 1 97 ? 26.865 6.964 -17.330 1.00 93.06 97 LEU A O 1
ATOM 807 N N . ASP A 1 98 ? 25.150 6.732 -18.756 1.00 91.94 98 ASP A N 1
ATOM 808 C CA . ASP A 1 98 ? 24.982 8.180 -18.939 1.00 91.94 98 ASP A CA 1
ATOM 809 C C . ASP A 1 98 ? 24.455 8.855 -17.666 1.00 91.94 98 ASP A C 1
ATOM 811 O O . ASP A 1 98 ? 24.853 9.981 -17.371 1.00 91.94 98 ASP A O 1
ATOM 815 N N . CYS A 1 99 ? 23.604 8.184 -16.880 1.00 91.06 99 CYS A N 1
ATOM 816 C CA . CYS A 1 99 ? 23.184 8.682 -15.567 1.00 91.06 99 CYS A CA 1
ATOM 817 C C . CYS A 1 99 ? 24.377 8.862 -14.614 1.00 91.06 99 CYS A C 1
ATOM 819 O O . CYS A 1 99 ? 24.467 9.897 -13.952 1.00 91.06 99 CYS A O 1
ATOM 821 N N . LEU A 1 100 ? 25.314 7.907 -14.586 1.00 91.62 100 LEU A N 1
ATOM 822 C CA . LEU A 1 100 ? 26.552 8.030 -13.807 1.00 91.62 100 LEU A CA 1
ATOM 823 C C . LEU A 1 100 ? 27.429 9.184 -14.310 1.00 91.62 100 LEU A C 1
ATOM 825 O O . LEU A 1 100 ? 27.847 10.031 -13.521 1.00 91.62 100 LEU A O 1
ATOM 829 N N . ALA A 1 101 ? 27.646 9.265 -15.624 1.00 89.62 101 ALA A N 1
ATOM 830 C CA . ALA A 1 101 ? 28.478 10.304 -16.229 1.00 89.62 101 ALA A CA 1
ATOM 831 C C . ALA A 1 101 ? 27.913 11.723 -16.016 1.00 89.62 101 ALA A C 1
ATOM 833 O O . ALA A 1 101 ? 28.673 12.679 -15.848 1.00 89.62 101 ALA A O 1
ATOM 834 N N . LEU A 1 102 ? 26.583 11.878 -16.007 1.00 87.69 102 LEU A N 1
ATOM 835 C CA . LEU A 1 102 ? 25.926 13.153 -15.707 1.00 87.69 102 LEU A CA 1
ATOM 836 C C . LEU A 1 102 ? 26.236 13.628 -14.283 1.00 87.69 102 LEU A C 1
ATOM 838 O O . LEU A 1 102 ? 26.578 14.794 -14.096 1.00 87.69 102 LEU A O 1
ATOM 842 N N . LEU A 1 103 ? 26.170 12.728 -13.300 1.00 87.19 103 LEU A N 1
ATOM 843 C CA . LEU A 1 103 ? 26.497 13.054 -11.911 1.00 87.19 103 LEU A CA 1
ATOM 844 C C . LEU A 1 103 ? 27.976 13.417 -11.743 1.00 87.19 103 LEU A C 1
ATOM 846 O O . LEU A 1 103 ? 28.297 14.386 -11.060 1.00 87.19 103 LEU A O 1
ATOM 850 N N . GLU A 1 104 ? 28.876 12.687 -12.405 1.00 84.62 104 GLU A N 1
ATOM 851 C CA . GLU A 1 104 ? 30.316 12.970 -12.366 1.00 84.62 104 GLU A CA 1
ATOM 852 C C . GLU A 1 104 ? 30.658 14.344 -12.947 1.00 84.62 104 GLU A C 1
ATOM 854 O O . GLU A 1 104 ? 31.462 15.076 -12.367 1.00 84.62 104 GLU A O 1
ATOM 859 N N . LYS A 1 105 ? 30.017 14.721 -14.059 1.00 80.31 105 LYS A N 1
ATOM 860 C CA . LYS A 1 105 ? 30.211 16.025 -14.705 1.00 80.31 105 LYS A CA 1
ATOM 861 C C . LYS A 1 105 ? 29.766 17.191 -13.817 1.00 80.31 105 LYS A C 1
ATOM 863 O O . LYS A 1 105 ? 30.399 18.248 -13.837 1.00 80.31 105 LYS A O 1
ATOM 868 N N . ASP A 1 106 ? 28.699 16.999 -13.047 1.00 70.12 106 ASP A N 1
ATOM 869 C CA . ASP A 1 106 ? 28.116 18.041 -12.202 1.00 70.12 106 ASP A CA 1
ATOM 870 C C . ASP A 1 106 ? 28.800 18.160 -10.825 1.00 70.12 106 ASP A C 1
ATOM 872 O O . ASP A 1 106 ? 28.604 19.166 -10.142 1.00 70.12 106 ASP A O 1
ATOM 876 N N . ARG A 1 107 ? 29.679 17.219 -10.435 1.00 69.00 107 ARG A N 1
ATOM 877 C CA . ARG A 1 107 ? 30.415 17.233 -9.147 1.00 69.00 107 ARG A CA 1
ATOM 878 C C . ARG A 1 107 ? 30.997 18.600 -8.730 1.00 69.00 107 ARG A C 1
ATOM 880 O O . ARG A 1 107 ? 30.840 18.945 -7.560 1.00 69.00 107 ARG A O 1
ATOM 887 N N . PRO A 1 108 ? 31.638 19.404 -9.608 1.00 52.19 108 PRO A N 1
ATOM 888 C CA . PRO A 1 108 ? 32.314 20.636 -9.185 1.00 52.19 108 PRO A CA 1
ATOM 889 C C . PRO A 1 108 ? 31.407 21.873 -9.062 1.00 52.19 108 PRO A C 1
ATOM 891 O O . PRO A 1 108 ? 31.888 22.922 -8.642 1.00 52.19 108 PRO A O 1
ATOM 894 N N . ARG A 1 109 ? 30.138 21.820 -9.499 1.00 53.69 109 ARG A N 1
ATOM 895 C CA . ARG A 1 109 ? 29.368 23.041 -9.842 1.00 53.69 109 ARG A CA 1
ATOM 896 C C . ARG A 1 109 ? 28.189 23.378 -8.937 1.00 53.69 109 ARG A C 1
ATOM 898 O O . ARG A 1 109 ? 27.508 24.368 -9.190 1.00 53.69 109 ARG A O 1
ATOM 905 N N . VAL A 1 110 ? 27.902 22.581 -7.915 1.00 54.91 110 VAL A N 1
ATOM 906 C CA . VAL A 1 110 ? 26.536 22.564 -7.395 1.00 54.91 110 VAL A CA 1
ATOM 907 C C . VAL A 1 110 ? 26.407 23.214 -6.015 1.00 54.91 110 VAL A C 1
ATOM 909 O O . VAL A 1 110 ? 26.660 22.593 -4.985 1.00 54.91 110 VAL A O 1
ATOM 912 N N .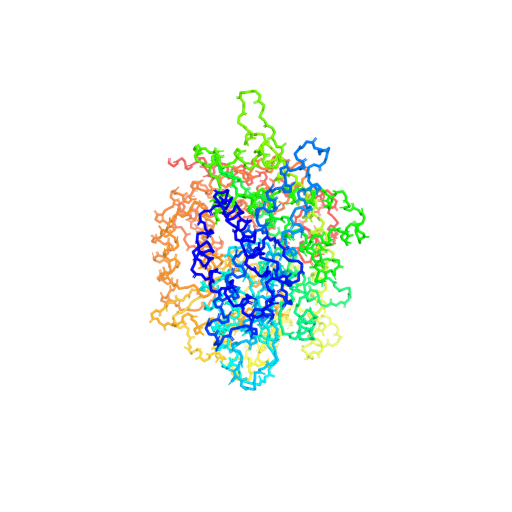 THR A 1 111 ? 25.922 24.459 -6.010 1.00 58.66 111 THR A N 1
ATOM 913 C CA . THR A 1 111 ? 25.369 25.150 -4.831 1.00 58.66 111 THR A CA 1
ATOM 914 C C . THR A 1 111 ? 24.045 24.531 -4.351 1.00 58.66 111 THR A C 1
ATOM 916 O O . THR A 1 111 ? 23.716 24.667 -3.177 1.00 58.66 111 THR A O 1
ATOM 919 N N . ASN A 1 112 ? 23.312 23.798 -5.209 1.00 73.50 112 ASN A N 1
ATOM 920 C CA . ASN A 1 112 ? 22.071 23.083 -4.860 1.00 73.50 112 ASN A CA 1
ATOM 921 C C . ASN A 1 112 ? 22.008 21.645 -5.436 1.00 73.50 112 ASN A C 1
ATOM 923 O O . ASN A 1 112 ? 21.570 21.431 -6.568 1.00 73.50 112 ASN A O 1
ATOM 927 N N . ARG A 1 113 ? 22.467 20.649 -4.659 1.00 83.19 113 ARG A N 1
ATOM 928 C CA . ARG A 1 113 ? 22.672 19.255 -5.122 1.00 83.19 113 ARG A CA 1
ATOM 929 C C . ARG A 1 113 ? 21.384 18.542 -5.526 1.00 83.19 113 ARG A C 1
ATOM 931 O O . ARG A 1 113 ? 21.376 17.789 -6.497 1.00 83.19 113 ARG A O 1
ATOM 938 N N . THR A 1 114 ? 20.288 18.803 -4.821 1.00 85.31 114 THR A N 1
ATOM 939 C CA . THR A 1 114 ? 19.003 18.120 -5.034 1.00 85.31 114 THR A CA 1
ATOM 940 C C . THR A 1 114 ? 18.374 18.461 -6.383 1.00 85.31 114 THR A C 1
ATOM 942 O O . THR A 1 114 ? 17.722 17.604 -6.980 1.00 85.31 114 THR A O 1
ATOM 945 N N . ALA A 1 115 ? 18.633 19.656 -6.922 1.00 84.75 115 ALA A N 1
ATOM 946 C CA . ALA A 1 115 ? 18.193 20.035 -8.264 1.00 84.75 115 ALA A CA 1
ATOM 947 C C . ALA A 1 115 ? 18.841 19.159 -9.354 1.00 84.75 115 ALA A C 1
ATOM 949 O O . ALA A 1 115 ? 18.135 18.630 -10.215 1.00 84.75 115 ALA A O 1
ATOM 950 N N . SER A 1 116 ? 20.160 18.937 -9.280 1.00 86.88 116 SER A N 1
ATOM 951 C CA . SER A 1 116 ? 20.865 18.017 -10.187 1.00 86.88 116 SER A CA 1
ATOM 952 C C . SER A 1 116 ? 20.376 16.576 -10.024 1.00 86.88 116 SER A C 1
ATOM 954 O O . SER A 1 116 ? 20.171 15.881 -11.017 1.00 86.88 116 SER A O 1
ATOM 956 N N . TYR A 1 117 ? 20.119 16.133 -8.788 1.00 91.06 117 TYR A N 1
ATOM 957 C CA . TYR A 1 117 ? 19.591 14.789 -8.527 1.00 91.06 117 TYR A CA 1
ATOM 958 C C . TYR A 1 117 ? 18.236 14.568 -9.204 1.00 91.06 117 TYR A C 1
ATOM 960 O O . TYR A 1 117 ? 18.033 13.565 -9.889 1.00 91.06 117 TYR A O 1
ATOM 968 N N . LYS A 1 118 ? 17.327 15.539 -9.067 1.00 88.50 118 LYS A N 1
ATOM 969 C CA . LYS A 1 118 ? 16.011 15.517 -9.709 1.00 88.50 118 LYS A CA 1
ATOM 970 C C . LYS A 1 118 ? 16.123 15.454 -11.232 1.00 88.50 118 LYS A C 1
ATOM 972 O O . LYS A 1 118 ? 15.406 14.673 -11.850 1.00 88.50 118 LYS A O 1
ATOM 977 N N . GLU A 1 119 ? 17.021 16.226 -11.839 1.00 88.25 119 GLU A N 1
ATOM 978 C CA . GLU A 1 119 ? 17.218 16.210 -13.294 1.00 88.25 119 GLU A CA 1
ATOM 979 C C . GLU A 1 119 ? 17.705 14.844 -13.801 1.00 88.25 119 GLU A C 1
ATOM 981 O O . GLU A 1 119 ? 17.204 14.337 -14.809 1.00 88.25 119 GLU A O 1
ATOM 986 N N . VAL A 1 120 ? 18.636 14.206 -13.084 1.00 89.62 120 VAL A N 1
ATOM 987 C CA . VAL A 1 120 ? 19.100 12.849 -13.416 1.00 89.62 120 VAL A CA 1
ATOM 988 C C . VAL A 1 120 ? 17.954 11.844 -13.316 1.00 89.62 120 VAL A C 1
ATOM 990 O O . VAL A 1 120 ? 17.750 11.065 -14.249 1.00 89.62 120 VAL A O 1
ATOM 993 N N . LEU A 1 121 ? 17.166 11.898 -12.238 1.00 89.56 121 LEU A N 1
ATOM 994 C CA . LEU A 1 121 ? 16.015 11.014 -12.035 1.00 89.56 121 LEU A CA 1
ATOM 995 C C . LEU A 1 121 ? 14.938 11.198 -13.116 1.00 89.56 121 LEU A C 1
ATOM 997 O O . LEU A 1 121 ? 14.443 10.209 -13.651 1.00 89.56 121 LEU A O 1
ATOM 1001 N N . LEU A 1 122 ? 14.611 12.442 -13.484 1.00 88.25 122 LEU A N 1
ATOM 1002 C CA . LEU A 1 122 ? 13.650 12.756 -14.550 1.00 88.25 122 LEU A CA 1
ATOM 1003 C C . LEU A 1 122 ? 14.091 12.193 -15.904 1.00 88.25 122 LEU A C 1
ATOM 1005 O O . LEU A 1 122 ? 13.285 11.617 -16.637 1.00 88.25 122 LEU A O 1
ATOM 1009 N N . ARG A 1 123 ? 15.376 12.348 -16.240 1.00 87.69 123 ARG A N 1
ATOM 1010 C CA . ARG A 1 123 ? 15.938 11.816 -17.488 1.00 87.69 123 ARG A CA 1
ATOM 1011 C C . ARG A 1 123 ? 15.949 10.293 -17.501 1.00 87.69 123 ARG A C 1
ATOM 1013 O O . ARG A 1 123 ? 15.631 9.716 -18.540 1.00 87.69 123 ARG A O 1
ATOM 1020 N N . ALA A 1 124 ? 16.310 9.666 -16.381 1.00 89.31 124 ALA A N 1
ATOM 1021 C CA . ALA A 1 124 ? 16.307 8.215 -16.237 1.00 89.31 124 ALA A CA 1
ATOM 1022 C C . ALA A 1 124 ? 14.892 7.649 -16.428 1.00 89.31 124 ALA A C 1
ATOM 1024 O O . ALA A 1 124 ? 14.689 6.801 -17.295 1.00 89.31 124 ALA A O 1
ATOM 1025 N N . GLU A 1 125 ? 13.908 8.187 -15.699 1.00 88.12 125 GLU A N 1
ATOM 1026 C CA . GLU A 1 125 ? 12.501 7.771 -15.767 1.00 88.12 125 GLU A CA 1
ATOM 1027 C C . GLU A 1 125 ? 11.933 7.914 -17.186 1.00 88.12 125 GLU A C 1
ATOM 1029 O O . GLU A 1 125 ? 11.366 6.961 -17.723 1.00 88.12 125 GLU A O 1
ATOM 1034 N N . ALA A 1 126 ? 12.114 9.078 -17.821 1.00 88.12 126 ALA A N 1
ATOM 1035 C CA . ALA A 1 126 ? 11.563 9.345 -19.149 1.00 88.12 126 ALA A CA 1
ATOM 1036 C C . ALA A 1 126 ? 12.152 8.419 -20.225 1.00 88.12 126 ALA A C 1
ATOM 1038 O O . ALA A 1 126 ? 11.415 7.880 -21.053 1.00 88.12 126 ALA A O 1
ATOM 1039 N N . LYS A 1 127 ? 13.475 8.215 -20.208 1.00 90.31 127 LYS A N 1
ATOM 1040 C CA . LYS A 1 127 ? 14.164 7.367 -21.189 1.00 90.31 127 LYS A CA 1
ATOM 1041 C C . LYS A 1 127 ? 13.877 5.886 -20.972 1.00 90.31 127 LYS A C 1
ATOM 1043 O O . LYS A 1 127 ? 13.628 5.183 -21.946 1.00 90.31 127 LYS A O 1
ATOM 1048 N N . PHE A 1 128 ? 13.871 5.424 -19.721 1.00 91.69 128 PHE A N 1
ATOM 1049 C CA . PHE A 1 128 ? 13.515 4.043 -19.402 1.00 91.69 128 PHE A CA 1
ATOM 1050 C C . PHE A 1 128 ? 12.064 3.749 -19.797 1.00 91.69 128 PHE A C 1
ATOM 1052 O O . PHE A 1 128 ? 11.806 2.754 -20.472 1.00 91.69 128 PHE A O 1
ATOM 1059 N N . SER A 1 129 ? 11.145 4.675 -19.487 1.00 89.62 129 SER A N 1
ATOM 1060 C CA . SER A 1 129 ? 9.732 4.574 -19.867 1.00 89.62 129 SER A CA 1
ATOM 1061 C C . SER A 1 129 ? 9.521 4.470 -21.368 1.00 89.62 129 SER A C 1
ATOM 1063 O O . SER A 1 129 ? 8.770 3.610 -21.828 1.00 89.62 129 SER A O 1
ATOM 1065 N N . LEU A 1 130 ? 10.214 5.305 -22.143 1.00 91.38 130 LEU A N 1
ATOM 1066 C CA . LEU A 1 130 ? 10.182 5.228 -23.601 1.00 91.38 130 LEU A CA 1
ATOM 1067 C C . LEU A 1 130 ? 10.721 3.882 -24.104 1.00 91.38 130 LEU A C 1
ATOM 1069 O O . LEU A 1 130 ? 10.114 3.271 -24.983 1.00 91.38 130 LEU A O 1
ATOM 1073 N N . LEU A 1 131 ? 11.834 3.415 -23.534 1.00 94.19 131 LEU A N 1
ATOM 1074 C CA . LEU A 1 131 ? 12.522 2.205 -23.969 1.00 94.19 131 LEU A CA 1
ATOM 1075 C C . LEU A 1 131 ? 11.682 0.939 -23.748 1.00 94.19 131 LEU A C 1
ATOM 1077 O O . LEU A 1 131 ? 11.495 0.172 -24.695 1.00 94.19 131 LEU A O 1
ATOM 1081 N N . TYR A 1 132 ? 11.154 0.714 -22.537 1.00 92.88 132 TYR A N 1
ATOM 1082 C CA . TYR A 1 132 ? 10.329 -0.475 -22.295 1.00 92.88 132 TYR A CA 1
ATOM 1083 C C . TYR A 1 132 ? 8.986 -0.387 -23.030 1.00 92.88 132 TYR A C 1
ATOM 1085 O O . TYR A 1 132 ? 8.486 -1.407 -23.497 1.00 92.88 132 TYR A O 1
ATOM 1093 N N . SER A 1 133 ? 8.409 0.813 -23.184 1.00 93.12 133 SER A N 1
ATOM 1094 C CA . SER A 1 133 ? 7.133 0.974 -23.895 1.00 93.12 133 SER A CA 1
ATOM 1095 C C . SER A 1 133 ? 7.278 0.658 -25.381 1.00 93.12 133 SER A C 1
ATOM 1097 O O . SER A 1 133 ? 6.419 -0.016 -25.947 1.00 93.12 133 SER A O 1
ATOM 1099 N N . ALA A 1 134 ? 8.376 1.101 -26.004 1.00 95.12 134 ALA A N 1
ATOM 1100 C CA . ALA A 1 134 ? 8.702 0.767 -27.389 1.00 95.12 134 ALA A CA 1
ATOM 1101 C C . ALA A 1 134 ? 8.879 -0.748 -27.576 1.00 95.12 134 ALA A C 1
ATOM 1103 O O . ALA A 1 134 ? 8.332 -1.323 -28.521 1.00 95.12 134 ALA A O 1
ATOM 1104 N N . LEU A 1 135 ? 9.569 -1.406 -26.636 1.00 96.56 135 LEU A N 1
ATOM 1105 C CA . LEU A 1 135 ? 9.778 -2.851 -26.685 1.00 96.56 135 LEU A CA 1
ATOM 1106 C C . LEU A 1 135 ? 8.466 -3.627 -26.522 1.00 96.56 135 LEU A C 1
ATOM 1108 O O . LEU A 1 135 ? 8.191 -4.517 -27.320 1.00 96.56 135 LEU A O 1
ATOM 1112 N N . ILE A 1 136 ? 7.646 -3.277 -25.524 1.00 96.00 136 ILE A N 1
ATOM 1113 C CA . ILE A 1 136 ? 6.361 -3.943 -25.266 1.00 96.00 136 ILE A CA 1
ATOM 1114 C C . ILE A 1 136 ? 5.444 -3.831 -26.485 1.00 96.00 136 ILE A C 1
ATOM 1116 O O . ILE A 1 136 ? 4.837 -4.827 -26.867 1.00 96.00 136 ILE A O 1
ATOM 1120 N N . ARG A 1 137 ? 5.372 -2.658 -27.128 1.00 95.12 137 ARG A N 1
ATOM 1121 C CA . ARG A 1 137 ? 4.596 -2.474 -28.366 1.00 95.12 137 ARG A CA 1
ATOM 1122 C C . ARG A 1 137 ? 5.121 -3.358 -29.493 1.00 95.12 137 ARG A C 1
ATOM 1124 O O . ARG A 1 137 ? 4.358 -4.144 -30.037 1.00 95.12 137 ARG A O 1
ATOM 1131 N N . SER A 1 138 ? 6.432 -3.329 -29.734 1.00 95.75 138 SER A N 1
ATOM 1132 C CA . SER A 1 138 ? 7.066 -4.158 -30.768 1.00 95.75 138 SER A CA 1
ATOM 1133 C C . SER A 1 138 ? 6.827 -5.655 -30.531 1.00 95.75 138 SER A C 1
ATOM 1135 O O . SER A 1 138 ? 6.567 -6.410 -31.464 1.00 95.75 138 SER A O 1
ATOM 1137 N N . PHE A 1 139 ? 6.890 -6.105 -29.275 1.00 96.50 139 PHE A N 1
ATOM 1138 C CA . PHE A 1 139 ? 6.589 -7.488 -28.915 1.00 96.50 139 PHE A CA 1
ATOM 1139 C C . PHE A 1 139 ? 5.110 -7.808 -29.106 1.00 96.50 139 PHE A C 1
ATOM 1141 O O . PHE A 1 139 ? 4.804 -8.860 -29.649 1.00 96.50 139 PHE A O 1
ATOM 1148 N N . LEU A 1 140 ? 4.188 -6.935 -28.704 1.00 94.81 140 LEU A N 1
ATOM 1149 C CA . LEU A 1 140 ? 2.761 -7.150 -28.945 1.00 94.81 140 LEU A CA 1
ATOM 1150 C C . LEU A 1 140 ? 2.454 -7.286 -30.438 1.00 94.81 140 LEU A C 1
ATOM 1152 O O . LEU A 1 140 ? 1.746 -8.222 -30.806 1.00 94.81 140 LEU A O 1
ATOM 1156 N N . ASP A 1 141 ? 3.037 -6.438 -31.284 1.00 92.56 141 ASP A N 1
ATOM 1157 C CA . ASP A 1 141 ? 2.838 -6.486 -32.737 1.00 92.56 141 ASP A CA 1
ATOM 1158 C C . ASP A 1 141 ? 3.296 -7.834 -33.317 1.00 92.56 141 ASP A C 1
ATOM 1160 O O . ASP A 1 141 ? 2.561 -8.475 -34.059 1.00 92.56 141 ASP A O 1
ATOM 1164 N N . ILE A 1 142 ? 4.463 -8.331 -32.895 1.00 94.81 142 ILE A N 1
ATOM 1165 C CA . ILE A 1 142 ? 4.991 -9.643 -33.314 1.00 94.81 142 ILE A CA 1
ATOM 1166 C C . ILE A 1 142 ? 4.164 -10.804 -32.740 1.00 94.81 142 ILE A C 1
ATOM 1168 O O . ILE A 1 142 ? 3.978 -11.847 -33.372 1.00 94.81 142 ILE A O 1
ATOM 1172 N N . LEU A 1 143 ? 3.747 -10.694 -31.477 1.00 94.19 143 LEU A N 1
ATOM 1173 C CA . LEU A 1 143 ? 3.172 -11.813 -30.738 1.00 94.19 143 LEU A CA 1
ATOM 1174 C C . LEU A 1 143 ? 1.681 -12.015 -31.016 1.00 94.19 143 LEU A C 1
ATOM 1176 O O . LEU A 1 143 ? 1.219 -13.149 -30.844 1.00 94.19 143 LEU A O 1
ATOM 1180 N N . SER A 1 144 ? 0.984 -10.948 -31.416 1.00 91.06 144 SER A N 1
ATOM 1181 C CA . SER A 1 144 ? -0.445 -10.923 -31.750 1.00 91.06 144 SER A CA 1
ATOM 1182 C C . SER A 1 144 ? -0.761 -11.430 -33.158 1.00 91.06 144 SER A C 1
ATOM 1184 O O . SER A 1 144 ? -1.927 -11.688 -33.447 1.00 91.06 144 SER A O 1
ATOM 1186 N N . GLU A 1 145 ? 0.247 -11.646 -34.013 1.00 84.62 145 GLU A N 1
ATOM 1187 C CA . GLU A 1 145 ? 0.061 -12.283 -35.322 1.00 84.62 145 GLU A CA 1
ATOM 1188 C C . GLU A 1 145 ? -0.691 -13.620 -35.178 1.00 84.62 145 GLU A C 1
ATOM 1190 O O . GLU A 1 145 ? -0.213 -14.555 -34.524 1.00 84.62 145 GLU A O 1
ATOM 1195 N N . GLY A 1 146 ? -1.875 -13.698 -35.793 1.00 77.44 146 GLY A N 1
ATOM 1196 C CA . GLY A 1 146 ? -2.753 -14.873 -35.763 1.00 77.44 146 GLY A CA 1
ATOM 1197 C C . GLY A 1 146 ? -3.699 -14.968 -34.558 1.00 77.44 146 GLY A C 1
ATOM 1198 O O . GLY A 1 146 ? -4.431 -15.950 -34.461 1.00 77.44 146 GLY A O 1
ATOM 1199 N N . GLU A 1 147 ? -3.714 -13.991 -33.646 1.00 82.62 147 GLU A N 1
ATOM 1200 C CA . GLU A 1 147 ? -4.755 -13.883 -32.615 1.00 82.62 147 GLU A CA 1
ATOM 1201 C C . GLU A 1 147 ? -5.911 -13.022 -33.164 1.00 82.62 147 GLU A C 1
ATOM 1203 O O . GLU A 1 147 ? -5.801 -11.801 -33.283 1.00 82.62 147 GLU A O 1
ATOM 1208 N N . GLU A 1 148 ? -7.028 -13.656 -33.520 1.00 79.19 148 GLU A N 1
ATOM 1209 C CA . GLU A 1 148 ? -8.239 -12.966 -33.978 1.00 79.19 148 GLU A CA 1
ATOM 1210 C C . GLU A 1 148 ? -9.173 -12.636 -32.801 1.00 79.19 148 GLU A C 1
ATOM 1212 O O . GLU A 1 148 ? -9.188 -13.330 -31.785 1.00 79.19 148 GLU A O 1
ATOM 1217 N N . ASN A 1 149 ? -9.990 -11.585 -32.947 1.00 86.44 149 ASN A N 1
ATOM 1218 C CA . ASN A 1 149 ? -11.048 -11.221 -31.991 1.00 86.44 149 ASN A CA 1
ATOM 1219 C C . ASN A 1 149 ? -10.559 -10.922 -30.553 1.00 86.44 149 ASN A C 1
ATOM 1221 O O . ASN A 1 149 ? -11.249 -11.224 -29.575 1.00 86.44 149 ASN A O 1
ATOM 1225 N N . LEU A 1 150 ? -9.372 -10.322 -30.402 1.00 89.44 150 LEU A N 1
ATOM 1226 C CA . LEU A 1 150 ? -8.909 -9.833 -29.101 1.00 89.44 150 LEU A CA 1
ATOM 1227 C C . LEU A 1 150 ? -9.881 -8.769 -28.550 1.00 89.44 150 LEU A C 1
ATOM 1229 O O . LEU A 1 150 ? -10.299 -7.887 -29.306 1.00 89.44 150 LEU A O 1
ATOM 1233 N N . PRO A 1 151 ? -10.228 -8.804 -27.248 1.00 92.06 151 PRO A N 1
ATOM 1234 C CA . PRO A 1 151 ? -10.945 -7.700 -26.615 1.00 92.06 151 PRO A CA 1
ATOM 1235 C C . PRO A 1 151 ? -10.172 -6.390 -26.762 1.00 92.06 151 PRO A C 1
ATOM 1237 O O . PRO A 1 151 ? -8.944 -6.386 -26.804 1.00 92.06 151 PRO A O 1
ATOM 1240 N N . GLU A 1 152 ? -10.873 -5.258 -26.744 1.00 94.00 152 GLU A N 1
ATOM 1241 C CA . GLU A 1 152 ? -10.214 -3.968 -26.539 1.00 94.00 152 GLU A CA 1
ATOM 1242 C C . GLU A 1 152 ? -9.515 -3.979 -25.171 1.00 94.00 152 GLU A C 1
ATOM 1244 O O . GLU A 1 152 ? -10.145 -4.262 -24.151 1.00 94.00 152 GLU A O 1
ATOM 1249 N N . PHE A 1 153 ? -8.216 -3.681 -25.139 1.00 95.25 153 PHE A N 1
ATOM 1250 C CA . PHE A 1 153 ? -7.428 -3.694 -23.910 1.00 95.25 153 PHE A CA 1
ATOM 1251 C C . PHE A 1 153 ? -6.458 -2.519 -23.834 1.00 95.25 153 PHE A C 1
ATOM 1253 O O . PHE A 1 153 ? -6.112 -1.895 -24.840 1.00 95.25 153 PHE A O 1
ATOM 1260 N N . VAL A 1 154 ? -5.988 -2.244 -22.621 1.00 95.69 154 VAL A N 1
ATOM 1261 C CA . VAL A 1 154 ? -4.878 -1.336 -22.349 1.00 95.69 154 VAL A CA 1
ATOM 1262 C C . VAL A 1 154 ? -3.951 -1.951 -21.306 1.00 95.69 154 VAL A C 1
ATOM 1264 O O . VAL A 1 154 ? -4.395 -2.496 -20.295 1.00 95.69 154 VAL A O 1
ATOM 1267 N N . ILE A 1 155 ? -2.650 -1.874 -21.573 1.00 94.81 155 ILE A N 1
ATOM 1268 C CA . ILE A 1 155 ? -1.587 -2.197 -20.623 1.00 94.81 155 ILE A CA 1
ATOM 1269 C C . ILE A 1 155 ? -1.095 -0.881 -20.039 1.00 94.81 155 ILE A C 1
ATOM 1271 O O . ILE A 1 155 ? -0.704 0.029 -20.776 1.00 94.81 155 ILE A O 1
ATOM 1275 N N . CYS A 1 156 ? -1.092 -0.785 -18.720 1.00 92.06 156 CYS A N 1
ATOM 1276 C CA . CYS A 1 156 ? -0.669 0.386 -17.976 1.00 92.06 156 CYS A CA 1
ATOM 1277 C C . CYS A 1 156 ? 0.529 0.045 -17.101 1.00 92.06 156 CYS A C 1
ATOM 1279 O O . CYS A 1 156 ? 0.568 -1.016 -16.486 1.00 92.06 156 CYS A O 1
ATOM 1281 N N . HIS A 1 157 ? 1.458 0.983 -16.984 1.00 89.19 157 HIS A N 1
ATOM 1282 C CA . HIS A 1 157 ? 2.432 0.975 -15.909 1.00 89.19 157 HIS A CA 1
ATOM 1283 C C . HIS A 1 157 ? 1.719 1.397 -14.629 1.00 89.19 157 HIS A C 1
ATOM 1285 O O . HIS A 1 157 ? 1.013 2.410 -14.635 1.00 89.19 157 HIS A O 1
ATOM 1291 N N . VAL A 1 158 ? 1.949 0.686 -13.532 1.00 85.69 158 VAL A N 1
ATOM 1292 C CA . VAL A 1 158 ? 1.469 1.034 -12.186 1.00 85.69 158 VAL A CA 1
ATOM 1293 C C . VAL A 1 158 ? 2.665 1.091 -11.231 1.00 85.69 158 VAL A C 1
ATOM 1295 O O . VAL A 1 158 ? 3.740 0.644 -11.587 1.00 85.69 158 VAL A O 1
ATOM 1298 N N . GLY A 1 159 ? 2.579 1.767 -10.087 1.00 77.38 159 GLY A N 1
ATOM 1299 C CA . GLY A 1 159 ? 3.752 1.887 -9.199 1.00 77.38 159 GLY A CA 1
ATOM 1300 C C . GLY A 1 159 ? 4.893 2.782 -9.730 1.00 77.38 159 GLY A C 1
ATOM 1301 O O . GLY A 1 159 ? 4.649 3.822 -10.353 1.00 77.38 159 GLY A O 1
ATOM 1302 N N . ALA A 1 160 ? 6.148 2.449 -9.399 1.00 71.81 160 ALA A N 1
ATOM 1303 C CA . ALA A 1 160 ? 7.308 3.333 -9.580 1.00 71.81 160 ALA A CA 1
ATOM 1304 C C . ALA A 1 160 ? 8.005 3.148 -10.945 1.00 71.81 160 ALA A C 1
ATOM 1306 O O . ALA A 1 160 ? 8.734 2.193 -11.155 1.00 71.81 160 ALA A O 1
ATOM 1307 N N . ARG A 1 161 ? 7.873 4.128 -11.851 1.00 67.31 161 ARG A N 1
ATOM 1308 C CA . ARG A 1 161 ? 8.326 4.062 -13.267 1.00 67.31 161 ARG A CA 1
ATOM 1309 C C . ARG A 1 161 ? 9.825 3.957 -13.536 1.00 67.31 161 ARG A C 1
ATOM 1311 O O . ARG A 1 161 ? 10.239 3.929 -14.692 1.00 67.31 161 ARG A O 1
ATOM 1318 N N . ARG A 1 162 ? 10.641 3.988 -12.491 1.00 66.69 162 ARG A N 1
ATOM 1319 C CA . ARG A 1 162 ? 12.103 3.961 -12.598 1.00 66.69 162 ARG A CA 1
ATOM 1320 C C . ARG A 1 162 ? 12.725 2.740 -11.942 1.00 66.69 162 ARG A C 1
ATOM 1322 O O . ARG A 1 162 ? 13.936 2.590 -12.061 1.00 66.69 162 ARG A O 1
ATOM 1329 N N . ASP A 1 163 ? 11.942 1.955 -11.205 1.00 65.75 163 ASP A N 1
ATOM 1330 C CA . ASP A 1 163 ? 12.445 0.725 -10.613 1.00 65.75 163 ASP A CA 1
ATOM 1331 C C . ASP A 1 163 ? 12.694 -0.213 -11.814 1.00 65.75 163 ASP A C 1
ATOM 1333 O O . ASP A 1 163 ? 11.823 -0.406 -12.660 1.00 65.75 163 ASP A O 1
ATOM 1337 N N . GLN A 1 164 ? 13.952 -0.622 -12.009 1.00 68.56 164 GLN A N 1
ATOM 1338 C CA . GLN A 1 164 ? 14.393 -1.366 -13.204 1.00 68.56 164 GLN A CA 1
ATOM 1339 C C . GLN A 1 164 ? 14.404 -2.883 -12.964 1.00 68.56 164 GLN A C 1
ATOM 1341 O O . GLN A 1 164 ? 14.808 -3.649 -13.843 1.00 68.56 164 GLN A O 1
ATOM 1346 N N . ASP A 1 165 ? 13.995 -3.285 -11.765 1.00 72.62 165 ASP A N 1
ATOM 1347 C CA . ASP A 1 165 ? 14.051 -4.637 -11.228 1.00 72.62 165 ASP A CA 1
ATOM 1348 C C . ASP A 1 165 ? 12.885 -5.447 -11.829 1.00 72.62 165 ASP A C 1
ATOM 1350 O O . ASP A 1 165 ? 13.084 -6.508 -12.429 1.00 72.62 165 ASP A O 1
ATOM 1354 N N . ASP A 1 166 ? 11.694 -4.852 -11.805 1.00 82.44 166 ASP A N 1
ATOM 1355 C CA . ASP A 1 166 ? 10.467 -5.287 -12.454 1.00 82.44 166 ASP A CA 1
ATOM 1356 C C . ASP A 1 166 ? 9.645 -4.092 -12.973 1.00 82.44 166 ASP A C 1
ATOM 1358 O O . ASP A 1 166 ? 9.779 -2.953 -12.531 1.00 82.44 166 ASP A O 1
ATOM 1362 N N . ILE A 1 167 ? 8.803 -4.351 -13.976 1.00 86.81 167 ILE A N 1
ATOM 1363 C CA . ILE A 1 167 ? 7.826 -3.397 -14.499 1.00 86.81 167 ILE A CA 1
ATOM 1364 C C . ILE A 1 167 ? 6.465 -3.804 -13.948 1.00 86.81 167 ILE A C 1
ATOM 1366 O O . ILE A 1 167 ? 5.839 -4.748 -14.439 1.00 86.81 167 ILE A O 1
ATOM 1370 N N . ASP A 1 168 ? 6.009 -3.072 -12.942 1.00 87.69 168 ASP A N 1
ATOM 1371 C CA . ASP A 1 168 ? 4.663 -3.195 -12.398 1.00 87.69 168 ASP A CA 1
ATOM 1372 C C . ASP A 1 168 ? 3.624 -2.810 -13.469 1.00 87.69 168 ASP A C 1
ATOM 1374 O O . ASP A 1 168 ? 3.570 -1.668 -13.947 1.00 87.69 168 ASP A O 1
ATOM 1378 N N . VAL A 1 169 ? 2.767 -3.762 -13.845 1.00 89.94 169 VAL A N 1
ATOM 1379 C CA . VAL A 1 169 ? 1.753 -3.597 -14.892 1.00 89.94 169 VAL A CA 1
ATOM 1380 C C . VAL A 1 169 ? 0.338 -3.900 -14.401 1.00 89.94 169 VAL A C 1
ATOM 1382 O O . VAL A 1 169 ? 0.082 -4.855 -13.667 1.00 89.94 169 VAL A O 1
ATOM 1385 N N . GLY A 1 170 ? -0.612 -3.088 -14.863 1.00 90.44 170 GLY A N 1
ATOM 1386 C CA . GLY A 1 170 ? -2.047 -3.356 -14.790 1.00 90.44 170 GLY A CA 1
ATOM 1387 C C . GLY A 1 170 ? -2.613 -3.514 -16.196 1.00 90.44 170 GLY A C 1
ATOM 1388 O O . GLY A 1 170 ? -2.280 -2.722 -17.077 1.00 90.44 170 GLY A O 1
ATOM 1389 N N . ILE A 1 171 ? -3.456 -4.523 -16.424 1.00 92.56 171 ILE A N 1
ATOM 1390 C CA . ILE A 1 171 ? -4.079 -4.753 -17.733 1.00 92.56 171 ILE A CA 1
ATOM 1391 C C . ILE A 1 171 ? -5.591 -4.690 -17.592 1.00 92.56 171 ILE A C 1
ATOM 1393 O O . ILE A 1 171 ? -6.201 -5.509 -16.900 1.00 92.56 171 ILE A O 1
ATOM 1397 N N . ILE A 1 172 ? -6.182 -3.727 -18.292 1.00 93.00 172 ILE A N 1
ATOM 1398 C CA . ILE A 1 172 ? -7.622 -3.493 -18.307 1.00 93.00 172 ILE A CA 1
ATOM 1399 C C . ILE A 1 172 ? -8.160 -3.928 -19.664 1.00 93.00 172 ILE A C 1
ATOM 1401 O O . ILE A 1 172 ? -7.594 -3.561 -20.693 1.00 93.00 172 ILE A O 1
ATOM 1405 N N . HIS A 1 173 ? -9.250 -4.691 -19.679 1.00 92.50 173 HIS A N 1
ATOM 1406 C CA . HIS A 1 173 ? -9.941 -5.069 -20.913 1.00 92.50 173 HIS A CA 1
ATOM 1407 C C . HIS A 1 173 ? -11.423 -4.690 -20.879 1.00 92.50 173 HIS A C 1
ATOM 1409 O O . HIS A 1 173 ? -12.040 -4.583 -19.817 1.00 92.50 173 HIS A O 1
ATOM 1415 N N . ARG A 1 174 ? -12.014 -4.498 -22.055 1.00 90.88 174 ARG A N 1
ATOM 1416 C CA . ARG A 1 174 ? -13.459 -4.334 -22.220 1.00 90.88 174 ARG A CA 1
ATOM 1417 C C . ARG A 1 174 ? -14.137 -5.701 -22.284 1.00 90.88 174 ARG A C 1
ATOM 1419 O O . ARG A 1 174 ? -13.579 -6.646 -22.834 1.00 90.88 174 ARG A O 1
ATOM 1426 N N . ALA A 1 175 ? -15.343 -5.802 -21.728 1.00 81.56 175 ALA A N 1
ATOM 1427 C CA . ALA A 1 175 ? -16.153 -7.009 -21.849 1.00 81.56 175 ALA A CA 1
ATOM 1428 C C . ALA A 1 175 ? -16.495 -7.282 -23.329 1.00 81.56 175 ALA A C 1
ATOM 1430 O O . ALA A 1 175 ? -16.952 -6.384 -24.036 1.00 81.56 175 ALA A O 1
ATOM 1431 N N . GLY A 1 176 ? -16.265 -8.515 -23.787 1.00 77.19 176 GLY A N 1
ATOM 1432 C CA . GLY A 1 176 ? -16.377 -8.926 -25.195 1.00 77.19 176 GLY A CA 1
ATOM 1433 C C . GLY A 1 176 ? -15.081 -9.568 -25.706 1.00 77.19 176 GLY A C 1
ATOM 1434 O O . GLY A 1 176 ? -14.089 -9.576 -24.990 1.00 77.19 176 GLY A O 1
ATOM 1435 N N . GLY A 1 177 ? -15.079 -10.125 -26.921 1.00 84.31 177 GLY A N 1
ATOM 1436 C CA . GLY A 1 177 ? -13.891 -10.759 -27.524 1.00 84.31 177 GLY A CA 1
ATOM 1437 C C . GLY A 1 177 ? -13.441 -12.079 -26.870 1.00 84.31 177 GLY A C 1
ATOM 1438 O O . GLY A 1 177 ? -14.100 -12.613 -25.976 1.00 84.31 177 GLY A O 1
ATOM 1439 N N . ASP A 1 178 ? -12.311 -12.626 -27.333 1.00 87.62 178 ASP A N 1
ATOM 1440 C CA . ASP A 1 178 ? -11.682 -13.830 -26.768 1.00 87.62 178 ASP A CA 1
ATOM 1441 C C . ASP A 1 178 ? -10.697 -13.465 -25.637 1.00 87.62 178 ASP A C 1
ATOM 1443 O O . ASP A 1 178 ? -9.519 -13.162 -25.852 1.00 87.62 178 ASP A O 1
ATOM 1447 N N . LEU A 1 179 ? -11.177 -13.529 -24.391 1.00 87.12 179 LEU A N 1
ATOM 1448 C CA . LEU A 1 179 ? -10.349 -13.313 -23.197 1.00 87.12 179 LEU A CA 1
ATOM 1449 C C . LEU A 1 179 ? -9.221 -14.351 -23.061 1.00 87.12 179 LEU A C 1
ATOM 1451 O O . LEU A 1 179 ? -8.141 -14.035 -22.553 1.00 87.12 179 LEU A O 1
ATOM 1455 N N . ALA A 1 180 ? -9.436 -15.587 -23.521 1.00 85.69 180 ALA A N 1
ATOM 1456 C CA . ALA A 1 180 ? -8.403 -16.612 -23.472 1.00 85.69 180 ALA A CA 1
ATOM 1457 C C . ALA A 1 180 ? -7.266 -16.285 -24.452 1.00 85.69 180 ALA A C 1
ATOM 1459 O O . ALA A 1 180 ? -6.102 -16.511 -24.111 1.00 85.69 180 ALA A O 1
ATOM 1460 N N . ALA A 1 181 ? -7.576 -15.708 -25.619 1.00 88.25 181 ALA A N 1
ATOM 1461 C CA . ALA A 1 181 ? -6.576 -15.168 -26.543 1.00 88.25 181 ALA A CA 1
ATOM 1462 C C . ALA A 1 181 ? -5.763 -14.038 -25.907 1.00 88.25 181 ALA A C 1
ATOM 1464 O O . ALA A 1 181 ? -4.531 -14.116 -25.901 1.00 88.25 181 ALA A O 1
ATOM 1465 N N . LEU A 1 182 ? -6.417 -13.060 -25.266 1.00 90.75 182 LEU A N 1
ATOM 1466 C CA . LEU A 1 182 ? -5.704 -11.991 -24.556 1.00 90.75 182 LEU A CA 1
ATOM 1467 C C . LEU A 1 182 ? -4.769 -12.563 -23.481 1.00 90.75 182 LEU A C 1
ATOM 1469 O O . LEU A 1 182 ? -3.599 -12.188 -23.407 1.00 90.75 182 LEU A O 1
ATOM 1473 N N . ASN A 1 183 ? -5.239 -13.517 -22.678 1.00 88.12 183 ASN A N 1
ATOM 1474 C CA . ASN A 1 183 ? -4.409 -14.107 -21.632 1.00 88.12 183 ASN A CA 1
ATOM 1475 C C . ASN A 1 183 ? -3.226 -14.914 -22.188 1.00 88.12 183 ASN A C 1
ATOM 1477 O O . ASN A 1 183 ? -2.128 -14.864 -21.628 1.00 88.12 183 ASN A O 1
ATOM 1481 N N . ARG A 1 184 ? -3.415 -15.640 -23.301 1.00 87.94 184 ARG A N 1
ATOM 1482 C CA . ARG A 1 184 ? -2.318 -16.323 -24.007 1.00 87.94 184 ARG A CA 1
ATOM 1483 C C . ARG A 1 184 ? -1.301 -15.320 -24.544 1.00 87.94 184 ARG A C 1
ATOM 1485 O O . ARG A 1 184 ? -0.103 -15.559 -24.388 1.00 87.94 184 ARG A O 1
ATOM 1492 N N . LEU A 1 185 ? -1.758 -14.218 -25.140 1.00 92.25 185 LEU A N 1
ATOM 1493 C CA . LEU A 1 185 ? -0.907 -13.146 -25.656 1.00 92.25 185 LEU A CA 1
ATOM 1494 C C . LEU A 1 185 ? -0.076 -12.512 -24.536 1.00 92.25 185 LEU A C 1
ATOM 1496 O O . LEU A 1 185 ? 1.148 -12.454 -24.647 1.00 92.25 185 LEU A O 1
ATOM 1500 N N . VAL A 1 186 ? -0.707 -12.122 -23.428 1.00 92.00 186 VAL A N 1
ATOM 1501 C CA . VAL A 1 186 ? -0.007 -11.551 -22.266 1.00 92.00 186 VAL A CA 1
ATOM 1502 C C . VAL A 1 186 ? 0.959 -12.564 -21.650 1.00 92.00 186 VAL A C 1
ATOM 1504 O O . VAL A 1 186 ? 2.093 -12.218 -21.325 1.00 92.00 186 VAL A O 1
ATOM 1507 N N . GLY A 1 187 ? 0.568 -13.838 -21.556 1.00 89.12 187 GLY A N 1
ATOM 1508 C CA . GLY A 1 187 ? 1.454 -14.902 -21.090 1.00 89.12 187 GLY A CA 1
ATOM 1509 C C . GLY A 1 187 ? 2.676 -15.104 -21.996 1.00 89.12 187 GLY A C 1
ATOM 1510 O O . GLY A 1 187 ? 3.777 -15.332 -21.491 1.00 89.12 187 GLY A O 1
ATOM 1511 N N . LYS A 1 188 ? 2.514 -14.999 -23.325 1.00 91.56 188 LYS A N 1
ATOM 1512 C CA . LYS A 1 188 ? 3.633 -14.979 -24.287 1.00 91.56 188 LYS A CA 1
ATOM 1513 C C . LYS A 1 188 ? 4.514 -13.752 -24.035 1.00 91.56 188 LYS A C 1
ATOM 1515 O O . LYS A 1 188 ? 5.708 -13.923 -23.821 1.00 91.56 188 LYS A O 1
ATOM 152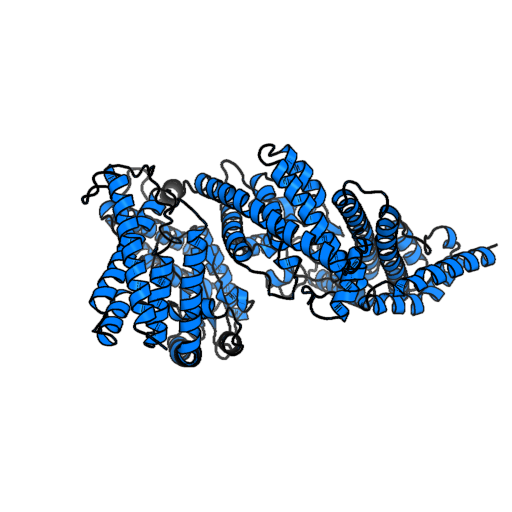0 N N . LEU A 1 189 ? 3.926 -12.556 -23.969 1.00 94.06 189 LEU A N 1
ATOM 1521 C CA . LEU A 1 189 ? 4.644 -11.303 -23.716 1.00 94.06 189 LEU A CA 1
ATOM 1522 C C . LEU A 1 189 ? 5.474 -11.370 -22.428 1.00 94.06 189 LEU A C 1
ATOM 1524 O O . LEU A 1 189 ? 6.649 -11.020 -22.447 1.00 94.06 189 LEU A O 1
ATOM 1528 N N . ASN A 1 190 ? 4.907 -11.873 -21.328 1.00 91.69 190 ASN A N 1
ATOM 1529 C CA . ASN A 1 190 ? 5.621 -11.998 -20.059 1.00 91.69 190 ASN A CA 1
ATOM 1530 C C . ASN A 1 190 ? 6.845 -12.914 -20.159 1.00 91.69 190 ASN A C 1
ATOM 1532 O O . ASN A 1 190 ? 7.917 -12.566 -19.670 1.00 91.69 190 ASN A O 1
ATOM 1536 N N . ARG A 1 191 ? 6.720 -14.061 -20.841 1.00 89.81 191 ARG A N 1
ATOM 1537 C CA . ARG A 1 191 ? 7.861 -14.963 -21.069 1.00 89.81 191 ARG A CA 1
ATOM 1538 C C . ARG A 1 191 ? 8.958 -14.297 -21.894 1.00 89.81 191 ARG A C 1
ATOM 1540 O O . ARG A 1 191 ? 10.134 -14.455 -21.577 1.00 89.81 191 ARG A O 1
ATOM 1547 N N . GLU A 1 192 ? 8.576 -13.542 -22.917 1.00 93.31 192 GLU A N 1
ATOM 1548 C CA . GLU A 1 192 ? 9.520 -12.834 -23.782 1.00 93.31 192 GLU A CA 1
ATOM 1549 C C . GLU A 1 192 ? 10.248 -11.706 -23.046 1.00 93.31 192 GLU A C 1
ATOM 1551 O O . GLU A 1 192 ? 11.478 -11.628 -23.095 1.00 93.31 192 GLU A O 1
ATOM 1556 N N . MET A 1 193 ? 9.515 -10.901 -22.276 1.00 92.62 193 MET A N 1
ATOM 1557 C CA . MET A 1 193 ? 10.082 -9.872 -21.401 1.00 92.62 193 MET A CA 1
ATOM 1558 C C . MET A 1 193 ? 11.022 -10.490 -20.357 1.00 92.62 193 MET A C 1
ATOM 1560 O O . MET A 1 193 ? 12.169 -10.061 -20.224 1.00 92.62 193 MET A O 1
ATOM 1564 N N . TYR A 1 194 ? 10.607 -11.574 -19.695 1.00 89.38 194 TYR A N 1
ATOM 1565 C CA . TYR A 1 194 ? 11.453 -12.294 -18.743 1.00 89.38 194 TYR A CA 1
ATOM 1566 C C . TYR A 1 194 ? 12.713 -12.876 -19.392 1.00 89.38 194 TYR A C 1
ATOM 1568 O O . TYR A 1 194 ? 13.780 -12.841 -18.787 1.00 89.38 194 TYR A O 1
ATOM 1576 N N . ARG A 1 195 ? 12.653 -13.379 -20.628 1.00 89.88 195 ARG A N 1
ATOM 1577 C CA . ARG A 1 195 ? 13.830 -13.946 -21.305 1.00 89.88 195 ARG A CA 1
ATOM 1578 C C . ARG A 1 195 ? 14.796 -12.865 -21.796 1.00 89.88 195 ARG A C 1
ATOM 1580 O O . ARG A 1 195 ? 16.008 -13.052 -21.693 1.00 89.88 195 ARG A O 1
ATOM 1587 N N . ARG A 1 196 ? 14.280 -11.745 -22.311 1.00 90.81 196 ARG A N 1
ATOM 1588 C CA . ARG A 1 196 ? 15.055 -10.804 -23.145 1.00 90.81 196 ARG A CA 1
ATOM 1589 C C . ARG A 1 196 ? 15.197 -9.389 -22.577 1.00 90.81 196 ARG A C 1
ATOM 1591 O O . ARG A 1 196 ? 16.038 -8.637 -23.058 1.00 90.81 196 ARG A O 1
ATOM 1598 N N . ALA A 1 197 ? 14.423 -9.023 -21.560 1.00 90.44 197 ALA A N 1
ATOM 1599 C CA . ALA A 1 197 ? 14.345 -7.656 -21.045 1.00 90.44 197 ALA A CA 1
ATOM 1600 C C . ALA A 1 197 ? 14.121 -7.626 -19.519 1.00 90.44 197 ALA A C 1
ATOM 1602 O O . ALA A 1 197 ? 14.593 -8.516 -18.805 1.00 90.44 197 ALA A O 1
ATOM 1603 N N . THR A 1 198 ? 13.458 -6.584 -19.015 1.00 87.75 198 THR A N 1
ATOM 1604 C CA . THR A 1 198 ? 13.017 -6.473 -17.616 1.00 87.75 198 THR A CA 1
ATOM 1605 C C . THR A 1 198 ? 11.722 -7.266 -17.411 1.00 87.75 198 THR A C 1
ATOM 1607 O O . THR A 1 198 ? 10.869 -7.292 -18.296 1.00 87.75 198 THR A O 1
ATOM 1610 N N . GLN A 1 199 ? 11.586 -7.950 -16.273 1.00 87.31 199 GLN A N 1
ATOM 1611 C CA . GLN A 1 199 ? 10.404 -8.758 -15.958 1.00 87.31 199 GLN A CA 1
ATOM 1612 C C . GLN A 1 199 ? 9.160 -7.875 -15.780 1.00 87.31 199 GLN A C 1
ATOM 1614 O O . GLN A 1 199 ? 9.272 -6.757 -15.292 1.00 87.31 199 GLN A O 1
ATOM 1619 N N . MET A 1 200 ? 7.979 -8.376 -16.153 1.00 88.12 200 MET A N 1
ATOM 1620 C CA . MET A 1 200 ? 6.707 -7.730 -15.817 1.00 88.12 200 MET A CA 1
ATOM 1621 C C . MET A 1 200 ? 6.111 -8.348 -14.552 1.00 88.12 200 MET A C 1
ATOM 1623 O O . MET A 1 200 ? 6.157 -9.569 -14.373 1.00 88.12 200 MET A O 1
ATOM 1627 N N . HIS A 1 201 ? 5.511 -7.512 -13.714 1.00 85.25 201 HIS A N 1
ATOM 1628 C CA . HIS A 1 201 ? 4.875 -7.915 -12.469 1.00 85.25 201 HIS A CA 1
ATOM 1629 C C . HIS A 1 201 ? 3.403 -7.479 -12.457 1.00 85.25 201 HIS A C 1
ATOM 1631 O O . HIS A 1 201 ? 3.085 -6.317 -12.694 1.00 85.25 201 HIS A O 1
ATOM 1637 N N . PHE A 1 202 ? 2.480 -8.420 -12.231 1.00 83.69 202 PHE A N 1
ATOM 1638 C CA . PHE A 1 202 ? 1.034 -8.223 -12.433 1.00 83.69 202 PHE A CA 1
ATOM 1639 C C . PHE A 1 202 ? 0.292 -7.950 -11.125 1.00 83.69 202 PHE A C 1
ATOM 1641 O O . PHE A 1 202 ? -0.789 -8.494 -10.886 1.00 83.69 202 PHE A O 1
ATOM 1648 N N . TYR A 1 203 ? 0.865 -7.087 -10.289 1.00 70.25 203 TYR A N 1
ATOM 1649 C CA . TYR A 1 203 ? 0.408 -6.849 -8.922 1.00 70.25 203 TYR A CA 1
ATOM 1650 C C . TYR A 1 203 ? -1.107 -6.587 -8.817 1.00 70.25 203 TYR A C 1
ATOM 1652 O O . TYR A 1 203 ? -1.796 -7.196 -8.002 1.00 70.25 203 TYR A O 1
ATOM 1660 N N . LEU A 1 204 ? -1.673 -5.729 -9.673 1.00 72.25 204 LEU A N 1
ATOM 1661 C CA . LEU A 1 204 ? -3.108 -5.414 -9.625 1.00 72.25 204 LEU A CA 1
ATOM 1662 C C . LEU A 1 204 ? -4.013 -6.602 -9.984 1.00 72.25 204 LEU A C 1
ATOM 1664 O O . LEU A 1 204 ? -5.117 -6.722 -9.452 1.00 72.25 204 LEU A O 1
ATOM 1668 N N . SER A 1 205 ? -3.567 -7.465 -10.895 1.00 70.94 205 SER A N 1
ATOM 1669 C CA . SER A 1 205 ? -4.341 -8.628 -11.334 1.00 70.94 205 SER A CA 1
ATOM 1670 C C . SER A 1 205 ? -4.329 -9.729 -10.272 1.00 70.94 205 SER A C 1
ATOM 1672 O O . SER A 1 205 ? -5.360 -10.364 -10.058 1.00 70.94 205 SER A O 1
ATOM 1674 N N . GLU A 1 206 ? -3.231 -9.881 -9.526 1.00 66.12 206 GLU A N 1
ATOM 1675 C CA . GLU A 1 206 ? -3.147 -10.796 -8.377 1.00 66.12 206 GLU A CA 1
ATOM 1676 C C . GLU A 1 206 ? -4.180 -10.453 -7.292 1.00 66.12 206 GLU A C 1
ATOM 1678 O O . GLU A 1 206 ? -4.843 -11.344 -6.761 1.00 66.12 206 GLU A O 1
ATOM 1683 N N . HIS A 1 207 ? -4.407 -9.160 -7.038 1.00 60.34 207 HIS A N 1
ATOM 1684 C CA . HIS A 1 207 ? -5.398 -8.699 -6.057 1.00 60.34 207 HIS A CA 1
ATOM 1685 C C . HIS A 1 207 ? -6.843 -8.912 -6.524 1.00 60.34 207 HIS A C 1
ATOM 1687 O O . HIS A 1 207 ? -7.736 -9.111 -5.705 1.00 60.34 207 HIS A O 1
ATOM 1693 N N . SER A 1 208 ? -7.094 -8.939 -7.838 1.00 58.19 208 SER A N 1
ATOM 1694 C CA . SER A 1 208 ? -8.437 -9.190 -8.383 1.00 58.19 208 SER A CA 1
ATOM 1695 C C . SER A 1 208 ? -8.944 -10.623 -8.154 1.00 58.19 208 SER A C 1
ATOM 1697 O O . SER A 1 208 ? -10.115 -10.905 -8.409 1.00 58.19 208 SER A O 1
ATOM 1699 N N . GLY A 1 209 ? -8.081 -11.549 -7.708 1.00 51.09 209 GLY A N 1
ATOM 1700 C CA . GLY A 1 209 ? -8.419 -12.964 -7.515 1.00 51.09 209 GLY A CA 1
ATOM 1701 C C . GLY A 1 209 ? -8.767 -13.705 -8.813 1.00 51.09 209 GLY A C 1
ATOM 1702 O O . GLY A 1 209 ? -9.253 -14.838 -8.777 1.00 51.09 209 GLY A O 1
ATOM 1703 N N . SER A 1 210 ? -8.549 -13.076 -9.970 1.00 55.56 210 SER A N 1
ATOM 1704 C CA . SER A 1 210 ? -8.808 -13.680 -11.269 1.00 55.56 210 SER A CA 1
ATOM 1705 C C . SER A 1 210 ? -7.660 -14.621 -11.655 1.00 55.56 210 SER A C 1
ATOM 1707 O O . SER A 1 210 ? -6.492 -14.351 -11.398 1.00 55.56 210 SER A O 1
ATOM 1709 N N . LYS A 1 211 ? -7.968 -15.744 -12.319 1.00 61.25 211 LYS A N 1
ATOM 1710 C CA . LYS A 1 211 ? -6.952 -16.655 -12.896 1.00 61.25 211 LYS A CA 1
ATOM 1711 C C . LYS A 1 211 ? -6.211 -16.040 -14.103 1.00 61.25 211 LYS A C 1
ATOM 1713 O O . LYS A 1 211 ? -5.559 -16.759 -14.858 1.00 61.25 211 LYS A O 1
ATOM 1718 N N . TRP A 1 212 ? -6.371 -14.740 -14.331 1.00 72.69 212 TRP A N 1
ATOM 1719 C CA . TRP A 1 212 ? -6.097 -14.055 -15.586 1.00 72.69 212 TRP A CA 1
ATOM 1720 C C . TRP A 1 212 ? -5.150 -12.875 -15.342 1.00 72.69 212 TRP A C 1
ATOM 1722 O O . TRP A 1 212 ? -5.199 -12.231 -14.299 1.00 72.69 212 TRP A O 1
ATOM 1732 N N . PHE A 1 213 ? -4.307 -12.541 -16.322 1.00 81.44 213 PHE A N 1
ATOM 1733 C CA . PHE A 1 213 ? -3.391 -11.394 -16.215 1.00 81.44 213 PHE A CA 1
ATOM 1734 C C . PHE A 1 213 ? -4.090 -10.025 -16.321 1.00 81.44 213 PHE A C 1
ATOM 1736 O O . PHE A 1 213 ? -3.433 -8.992 -16.195 1.00 81.44 213 PHE A O 1
ATOM 1743 N N . SER A 1 214 ? -5.402 -9.994 -16.564 1.00 87.44 214 SER A N 1
ATOM 1744 C CA . SER A 1 214 ? -6.178 -8.783 -16.849 1.00 87.44 214 SER A CA 1
ATOM 1745 C C . SER A 1 214 ? -7.570 -8.838 -16.231 1.00 87.44 214 SER A C 1
ATOM 1747 O O . SER A 1 214 ? -8.137 -9.925 -16.116 1.00 87.44 214 SER A O 1
ATOM 1749 N N . ALA A 1 215 ? -8.160 -7.674 -15.967 1.00 88.12 215 ALA A N 1
ATOM 1750 C CA . ALA A 1 215 ? -9.519 -7.546 -15.446 1.00 88.12 215 ALA A CA 1
ATOM 1751 C C . ALA A 1 215 ? -10.309 -6.451 -16.183 1.00 88.12 215 ALA A C 1
ATOM 1753 O O . ALA A 1 215 ? -9.727 -5.517 -16.737 1.00 88.12 215 ALA A O 1
ATOM 1754 N N . CYS A 1 216 ? -11.640 -6.557 -16.204 1.00 88.69 216 CYS A N 1
ATOM 1755 C CA . CYS A 1 216 ? -12.485 -5.481 -16.717 1.00 88.69 216 CYS A CA 1
ATOM 1756 C C . CYS A 1 216 ? -12.648 -4.357 -15.686 1.00 88.69 216 CYS A C 1
ATOM 1758 O O . CYS A 1 216 ? -12.366 -4.538 -14.499 1.00 88.69 216 CYS A O 1
ATOM 1760 N N . ILE A 1 217 ? -13.115 -3.186 -16.134 1.00 89.50 217 ILE A N 1
ATOM 1761 C CA . ILE A 1 217 ? -13.343 -2.031 -15.250 1.00 89.50 217 ILE A CA 1
ATOM 1762 C C . ILE A 1 217 ? -14.290 -2.400 -14.100 1.00 89.50 217 ILE A C 1
ATOM 1764 O O . ILE A 1 217 ? -14.008 -2.040 -12.962 1.00 89.50 217 ILE A O 1
ATOM 1768 N N . ASP A 1 218 ? -15.340 -3.178 -14.367 1.00 85.81 218 ASP A N 1
ATOM 1769 C CA . ASP A 1 218 ? -16.315 -3.586 -13.348 1.00 85.81 218 ASP A CA 1
ATOM 1770 C C . ASP A 1 218 ? -15.659 -4.447 -12.250 1.00 85.81 218 ASP A C 1
ATOM 1772 O O . ASP A 1 218 ? -15.894 -4.230 -11.065 1.00 85.81 218 ASP A O 1
ATOM 1776 N N . VAL A 1 219 ? -14.749 -5.359 -12.618 1.00 82.44 219 VAL A N 1
ATOM 1777 C CA . VAL A 1 219 ? -13.973 -6.156 -11.648 1.00 82.44 219 VAL A CA 1
ATOM 1778 C C . VAL A 1 219 ? -13.051 -5.264 -10.817 1.00 82.44 219 VAL A C 1
ATOM 1780 O O . VAL A 1 219 ? -12.906 -5.485 -9.617 1.00 82.44 219 VAL A O 1
ATOM 1783 N N . TYR A 1 220 ? -12.451 -4.228 -11.410 1.00 83.56 220 TYR A N 1
ATOM 1784 C CA . TYR A 1 220 ? -11.688 -3.244 -10.640 1.00 83.56 220 TYR A CA 1
ATOM 1785 C C . TYR A 1 220 ? -12.582 -2.413 -9.713 1.00 83.56 220 TYR A C 1
ATOM 1787 O O . TYR A 1 220 ? -12.180 -2.128 -8.588 1.00 83.56 220 TYR A O 1
ATOM 1795 N N . GLU A 1 221 ? -13.792 -2.041 -10.132 1.00 84.44 221 GLU A N 1
ATOM 1796 C CA . GLU A 1 221 ? -14.757 -1.353 -9.269 1.00 84.44 221 GLU A CA 1
ATOM 1797 C C . GLU A 1 221 ? -15.189 -2.227 -8.084 1.00 84.44 221 GLU A C 1
ATOM 1799 O O . GLU A 1 221 ? -15.308 -1.702 -6.973 1.00 84.44 221 GLU A O 1
ATOM 1804 N N . GLU A 1 222 ? -15.369 -3.532 -8.306 1.00 79.12 222 GLU A N 1
ATOM 1805 C CA . GLU A 1 222 ? -15.666 -4.529 -7.272 1.00 79.12 222 GLU A CA 1
ATOM 1806 C C . GLU A 1 222 ? -14.478 -4.768 -6.336 1.00 79.12 222 GLU A C 1
ATOM 1808 O O . GLU A 1 222 ? -14.652 -4.777 -5.116 1.00 79.12 222 GLU A O 1
ATOM 1813 N N . LEU A 1 223 ? -13.263 -4.904 -6.877 1.00 75.06 223 LEU A N 1
ATOM 1814 C CA . LEU A 1 223 ? -12.042 -5.001 -6.080 1.00 75.06 223 LEU A CA 1
ATOM 1815 C C . LEU A 1 223 ? -11.901 -3.765 -5.193 1.00 75.06 223 LEU A C 1
ATOM 1817 O O . LEU A 1 223 ? -11.677 -3.885 -3.993 1.00 75.06 223 LEU A O 1
ATOM 1821 N N . MET A 1 224 ? -12.102 -2.576 -5.762 1.00 74.75 224 MET A N 1
ATOM 1822 C CA . MET A 1 224 ? -12.041 -1.319 -5.019 1.00 74.75 224 MET A CA 1
ATOM 1823 C C . MET A 1 224 ? -13.184 -1.180 -4.018 1.00 74.75 224 MET A C 1
ATOM 1825 O O . MET A 1 224 ? -13.051 -0.425 -3.066 1.00 74.75 224 MET A O 1
ATOM 1829 N N . ASP A 1 225 ? -14.298 -1.895 -4.174 1.00 68.06 225 ASP A N 1
ATOM 1830 C CA . ASP A 1 225 ? -15.329 -1.941 -3.143 1.00 68.06 225 ASP A CA 1
ATOM 1831 C C . ASP A 1 225 ? -14.887 -2.716 -1.896 1.00 68.06 225 ASP A C 1
ATOM 1833 O O . ASP A 1 225 ? -15.405 -2.421 -0.816 1.00 68.06 225 ASP A O 1
ATOM 1837 N N . VAL A 1 226 ? -13.945 -3.650 -2.044 1.00 65.31 226 VAL A N 1
ATOM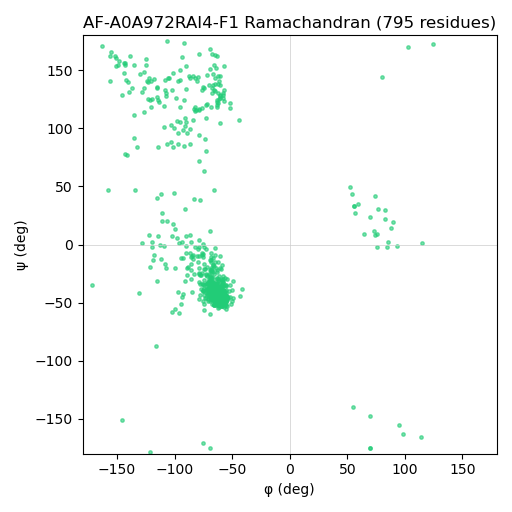 1838 C CA . VAL A 1 226 ? -13.368 -4.476 -0.973 1.00 65.31 226 VAL A CA 1
ATOM 1839 C C . VAL A 1 226 ? -12.092 -3.841 -0.405 1.00 65.31 226 VAL A C 1
ATOM 1841 O O . VAL A 1 226 ? -11.956 -3.722 0.807 1.00 65.31 226 VAL A O 1
ATOM 1844 N N . GLU A 1 227 ? -11.205 -3.360 -1.273 1.00 63.94 227 GLU A N 1
ATOM 1845 C CA . GLU A 1 227 ? -9.857 -2.847 -0.975 1.00 63.94 227 GLU A CA 1
ATOM 1846 C C . GLU A 1 227 ? -9.831 -1.328 -0.704 1.00 63.94 227 GLU A C 1
ATOM 1848 O O . GLU A 1 227 ? -8.849 -0.645 -0.993 1.00 63.94 227 GLU A O 1
ATOM 1853 N N . ARG A 1 228 ? -10.913 -0.752 -0.159 1.00 61.28 228 ARG A N 1
ATOM 1854 C CA . ARG A 1 228 ? -11.080 0.719 -0.028 1.00 61.28 228 ARG A CA 1
ATOM 1855 C C . ARG A 1 228 ? -10.018 1.418 0.818 1.00 61.28 228 ARG A C 1
ATOM 1857 O O . ARG A 1 228 ? -9.875 2.635 0.723 1.00 61.28 228 ARG A O 1
ATOM 1864 N N . THR A 1 229 ? -9.331 0.667 1.668 1.00 57.19 229 THR A N 1
ATOM 1865 C CA . THR A 1 229 ? -8.261 1.141 2.551 1.00 57.19 229 THR A CA 1
ATOM 1866 C C . THR A 1 229 ? -6.886 0.646 2.110 1.00 57.19 229 THR A C 1
ATOM 1868 O O . THR A 1 229 ? -5.894 1.013 2.734 1.00 57.19 229 THR A O 1
ATOM 1871 N N . ASN A 1 230 ? -6.793 -0.155 1.039 1.00 69.94 230 ASN A N 1
ATOM 1872 C CA . ASN A 1 230 ? -5.530 -0.718 0.576 1.00 69.94 230 ASN A CA 1
ATOM 1873 C C . ASN A 1 230 ? -4.687 0.359 -0.103 1.00 69.94 230 ASN A C 1
ATOM 1875 O O . ASN A 1 230 ? -4.770 0.627 -1.305 1.00 69.94 230 ASN A O 1
ATOM 1879 N N . LEU A 1 231 ? -3.859 0.999 0.713 1.00 75.88 231 LEU A N 1
ATOM 1880 C CA . LEU A 1 231 ? -3.018 2.107 0.299 1.00 75.88 231 LEU A CA 1
ATOM 1881 C C . LEU A 1 231 ? -2.074 1.739 -0.833 1.00 75.88 231 LEU A C 1
ATOM 1883 O O . LEU A 1 231 ? -1.818 2.580 -1.692 1.00 75.88 231 LEU A O 1
ATOM 1887 N N . VAL A 1 232 ? -1.556 0.512 -0.858 1.00 76.44 232 VAL A N 1
ATOM 1888 C CA . VAL A 1 232 ? -0.607 0.102 -1.895 1.00 76.44 232 VAL A CA 1
ATOM 1889 C C . VAL A 1 232 ? -1.308 0.082 -3.249 1.00 76.44 232 VAL A C 1
ATOM 1891 O O . VAL A 1 232 ? -0.869 0.770 -4.171 1.00 76.44 232 VAL A O 1
ATOM 1894 N N . VAL A 1 233 ? -2.456 -0.591 -3.341 1.00 79.31 233 VAL A N 1
ATOM 1895 C CA . VAL A 1 233 ? -3.251 -0.638 -4.574 1.00 79.31 233 VAL A CA 1
ATOM 1896 C C . VAL A 1 233 ? -3.689 0.768 -4.996 1.00 79.31 233 VAL A C 1
ATOM 1898 O O . VAL A 1 233 ? -3.474 1.171 -6.140 1.00 79.31 233 VAL A O 1
ATOM 1901 N N . ILE A 1 234 ? -4.236 1.564 -4.073 1.00 82.56 234 ILE A N 1
ATOM 1902 C CA . ILE A 1 234 ? -4.749 2.905 -4.392 1.00 82.56 234 ILE A CA 1
ATOM 1903 C C . ILE A 1 234 ? -3.619 3.834 -4.863 1.00 82.56 234 ILE A C 1
ATOM 1905 O O . ILE A 1 234 ? -3.756 4.512 -5.884 1.00 82.56 234 ILE A O 1
ATOM 1909 N N . THR A 1 235 ? -2.474 3.854 -4.175 1.00 82.56 235 THR A N 1
ATOM 1910 C CA . THR A 1 235 ? -1.331 4.702 -4.564 1.00 82.56 235 THR A CA 1
ATOM 1911 C C . THR A 1 235 ? -0.753 4.309 -5.925 1.00 82.56 235 THR A C 1
ATOM 1913 O O . THR A 1 235 ? -0.406 5.195 -6.714 1.00 82.56 235 THR A O 1
ATOM 1916 N N . GLN A 1 236 ? -0.713 3.012 -6.248 1.00 82.00 236 GLN A N 1
ATOM 1917 C CA . GLN A 1 236 ? -0.321 2.534 -7.574 1.00 82.00 236 GLN A CA 1
ATOM 1918 C C . GLN A 1 236 ? -1.299 2.986 -8.666 1.00 82.00 236 GLN A C 1
ATOM 1920 O O . GLN A 1 236 ? -0.855 3.459 -9.716 1.00 82.00 236 GLN A O 1
ATOM 1925 N N . LEU A 1 237 ? -2.610 2.919 -8.408 1.00 84.75 237 LEU A N 1
ATOM 1926 C CA . LEU A 1 237 ? -3.652 3.383 -9.330 1.00 84.75 237 LEU A CA 1
ATOM 1927 C C . LEU A 1 237 ? -3.548 4.887 -9.623 1.00 84.75 237 LEU A C 1
ATOM 1929 O O . LEU A 1 237 ? -3.646 5.304 -10.779 1.00 84.75 237 LEU A O 1
ATOM 1933 N N . PHE A 1 238 ? -3.260 5.714 -8.612 1.00 82.31 238 PHE A N 1
ATOM 1934 C CA . PHE A 1 238 ? -2.991 7.147 -8.806 1.00 82.31 238 PHE A CA 1
ATOM 1935 C C . PHE A 1 238 ? -1.759 7.414 -9.691 1.00 82.31 238 PHE A C 1
ATOM 1937 O O . PHE A 1 238 ? -1.654 8.482 -10.310 1.00 82.31 238 PHE A O 1
ATOM 1944 N N . GLY A 1 239 ? -0.799 6.489 -9.723 1.00 80.81 239 GLY A N 1
ATOM 1945 C CA . GLY A 1 239 ? 0.413 6.559 -10.542 1.00 80.81 239 GLY A CA 1
ATOM 1946 C C . GLY A 1 239 ? 0.260 6.013 -11.965 1.00 80.81 239 GLY A C 1
ATOM 1947 O O . GLY A 1 239 ? 1.194 6.173 -12.759 1.00 80.81 239 GLY A O 1
ATOM 1948 N N . ALA A 1 240 ? -0.882 5.402 -12.293 1.00 87.25 240 ALA A N 1
ATOM 1949 C CA . ALA A 1 240 ? -1.056 4.640 -13.522 1.00 87.25 240 ALA A CA 1
ATOM 1950 C C . ALA A 1 240 ? -0.893 5.492 -14.793 1.00 87.25 240 ALA A C 1
ATOM 1952 O O . ALA A 1 240 ? -1.403 6.615 -14.862 1.00 87.25 240 ALA A O 1
ATOM 1953 N N . VAL A 1 241 ? -0.200 4.952 -15.803 1.00 88.44 241 VAL A N 1
ATOM 1954 C CA . VAL A 1 241 ? -0.035 5.557 -17.142 1.00 88.44 241 VAL A CA 1
ATOM 1955 C C . VAL A 1 241 ? -0.069 4.484 -18.233 1.00 88.44 241 VAL A C 1
ATOM 1957 O O . VAL A 1 241 ? 0.483 3.404 -18.025 1.00 88.44 241 VAL A O 1
ATOM 1960 N N . PRO A 1 242 ? -0.688 4.751 -19.398 1.00 92.00 242 PRO A N 1
ATOM 1961 C CA . PRO A 1 242 ? -0.786 3.775 -20.477 1.00 92.00 242 PRO A CA 1
ATOM 1962 C C . PRO A 1 242 ? 0.577 3.514 -21.134 1.00 92.00 242 PRO A C 1
ATOM 1964 O O . PRO A 1 242 ? 1.326 4.444 -21.432 1.00 92.00 242 PRO A O 1
ATOM 1967 N N . ILE A 1 243 ? 0.861 2.238 -21.398 1.00 92.44 243 ILE A N 1
ATOM 1968 C CA . ILE A 1 243 ? 2.029 1.745 -22.141 1.00 92.44 243 ILE A CA 1
ATOM 1969 C C . ILE A 1 243 ? 1.620 1.436 -23.586 1.00 92.44 243 ILE A C 1
ATOM 1971 O O . ILE A 1 243 ? 2.204 1.969 -24.535 1.00 92.44 243 ILE A O 1
ATOM 1975 N N . ALA A 1 244 ? 0.602 0.588 -23.758 1.00 93.12 244 ALA A N 1
ATOM 1976 C CA . ALA A 1 244 ? 0.122 0.095 -25.049 1.00 93.12 244 ALA A CA 1
ATOM 1977 C C . ALA A 1 244 ? -1.389 -0.191 -25.001 1.00 93.12 244 ALA A C 1
ATOM 1979 O O . ALA A 1 244 ? -1.921 -0.487 -23.933 1.00 93.12 244 ALA A O 1
ATOM 1980 N N . GLY A 1 245 ? -2.066 -0.134 -26.150 1.00 93.25 245 GLY A N 1
ATOM 1981 C CA . GLY A 1 245 ? -3.509 -0.378 -26.265 1.00 93.25 245 GLY A CA 1
ATOM 1982 C C . GLY A 1 245 ? -4.368 0.894 -26.222 1.00 93.25 245 GLY A C 1
ATOM 1983 O O . GLY A 1 245 ? -3.910 1.979 -26.583 1.00 93.25 245 GLY A O 1
ATOM 1984 N N . SER A 1 246 ? -5.631 0.746 -25.816 1.00 95.25 246 SER A N 1
ATOM 1985 C CA . SER A 1 246 ? -6.677 1.772 -25.928 1.00 95.25 246 SER A CA 1
ATOM 1986 C C . SER A 1 246 ? -6.561 2.896 -24.889 1.00 95.25 246 SER A C 1
ATOM 1988 O O . SER A 1 246 ? -6.713 2.683 -23.685 1.00 95.25 246 SER A O 1
ATOM 1990 N N . ILE A 1 247 ? -6.353 4.129 -25.363 1.00 94.75 247 ILE A N 1
ATOM 1991 C CA . ILE A 1 247 ? -6.340 5.328 -24.508 1.00 94.75 247 ILE A CA 1
ATOM 1992 C C . ILE A 1 247 ? -7.743 5.664 -23.995 1.00 94.75 247 ILE A C 1
ATOM 1994 O O . ILE A 1 247 ? -7.884 6.017 -22.828 1.00 94.75 247 ILE A O 1
ATOM 1998 N N . SER A 1 248 ? -8.786 5.482 -24.810 1.00 95.19 248 SER A N 1
ATOM 1999 C CA . SER A 1 248 ? -10.169 5.725 -24.383 1.00 95.19 248 SER A CA 1
ATOM 2000 C C . SER A 1 248 ? -10.590 4.793 -23.248 1.00 95.19 248 SER A C 1
ATOM 2002 O O . SER A 1 248 ? -11.232 5.236 -22.298 1.00 95.19 248 SER A O 1
ATOM 2004 N N . LEU A 1 249 ? -10.179 3.520 -23.297 1.00 95.06 249 LEU A N 1
ATOM 2005 C CA . LEU A 1 249 ? -10.432 2.573 -22.208 1.00 95.06 249 LEU A CA 1
ATOM 2006 C C . LEU A 1 249 ? -9.694 2.979 -20.922 1.00 95.06 249 LEU A C 1
ATOM 2008 O O . LEU A 1 249 ? -10.230 2.839 -19.824 1.00 95.06 249 LEU A O 1
ATOM 2012 N N . PHE A 1 250 ? -8.476 3.510 -21.048 1.00 94.12 250 PHE A N 1
ATOM 2013 C CA . PHE A 1 250 ? -7.722 4.017 -19.903 1.00 94.12 250 PHE A CA 1
ATOM 2014 C C . PHE A 1 250 ? -8.368 5.255 -19.268 1.00 94.12 250 PHE A C 1
ATOM 2016 O O . PHE A 1 250 ? -8.443 5.347 -18.043 1.00 94.12 250 PHE A O 1
ATOM 2023 N N . GLU A 1 251 ? -8.850 6.199 -20.074 1.00 92.94 251 GLU A N 1
ATOM 2024 C CA . GLU A 1 251 ? -9.568 7.381 -19.582 1.00 92.94 251 GLU A CA 1
ATOM 2025 C C . GLU A 1 251 ? -10.864 6.988 -18.861 1.00 92.94 251 GLU A C 1
ATOM 2027 O O . GLU A 1 251 ? -11.136 7.489 -17.766 1.00 92.94 251 GLU A O 1
ATOM 2032 N N . GLU A 1 252 ? -11.613 6.030 -19.421 1.00 93.88 252 GLU A N 1
ATOM 2033 C CA . GLU A 1 252 ? -12.795 5.448 -18.779 1.00 93.88 252 GLU A CA 1
ATOM 2034 C C . GLU A 1 252 ? -12.433 4.829 -17.418 1.00 93.88 252 GLU A C 1
ATOM 2036 O O . GLU A 1 252 ? -13.074 5.120 -16.405 1.00 93.88 252 GLU A O 1
ATOM 2041 N N . PHE A 1 253 ? -11.358 4.038 -17.369 1.00 92.06 253 PHE A N 1
ATOM 2042 C CA . PHE A 1 253 ? -10.846 3.446 -16.135 1.00 92.06 253 PHE A CA 1
ATOM 2043 C C . PHE A 1 253 ? -10.450 4.504 -15.092 1.00 92.06 253 PHE A C 1
ATOM 2045 O O . PHE A 1 253 ? -10.787 4.367 -13.913 1.00 92.06 253 PHE A O 1
ATOM 2052 N N . GLN A 1 254 ? -9.773 5.586 -15.493 1.00 91.12 254 GLN A N 1
ATOM 2053 C CA . GLN A 1 254 ? -9.412 6.663 -14.567 1.00 91.12 254 GLN A CA 1
ATOM 2054 C C . GLN A 1 254 ? -10.641 7.364 -13.979 1.00 91.12 254 GLN A C 1
ATOM 2056 O O . GLN A 1 254 ? -10.659 7.647 -12.776 1.00 91.12 254 GLN A O 1
ATOM 2061 N N . GLU A 1 255 ? -11.659 7.642 -14.796 1.00 90.00 255 GLU A N 1
ATOM 2062 C CA . GLU A 1 255 ? -12.880 8.301 -14.327 1.00 90.00 255 GLU A CA 1
ATOM 2063 C C . GLU A 1 255 ? -13.688 7.394 -13.396 1.00 90.00 255 GLU A C 1
ATOM 2065 O O . GLU A 1 255 ? -14.108 7.828 -12.321 1.00 90.00 255 GLU A O 1
ATOM 2070 N N . ARG A 1 256 ? -13.861 6.127 -13.780 1.00 90.19 256 ARG A N 1
ATOM 2071 C CA . ARG A 1 256 ? -14.704 5.173 -13.056 1.00 90.19 256 ARG A CA 1
ATOM 2072 C C . ARG A 1 256 ? -14.053 4.618 -11.797 1.00 90.19 256 ARG A C 1
ATOM 2074 O O . ARG A 1 256 ? -14.725 4.487 -10.782 1.00 90.19 256 ARG A O 1
ATOM 2081 N N . VAL A 1 257 ? -12.751 4.339 -11.815 1.00 89.50 257 VAL A N 1
ATOM 2082 C CA . VAL A 1 257 ? -12.062 3.667 -10.699 1.00 89.50 257 VAL A CA 1
ATOM 2083 C C . VAL A 1 257 ? -11.262 4.659 -9.861 1.00 89.50 257 VAL A C 1
ATOM 2085 O O . VAL A 1 257 ? -11.513 4.808 -8.665 1.00 89.50 257 VAL A O 1
ATOM 2088 N N . VAL A 1 258 ? -10.315 5.374 -10.474 1.00 89.38 258 VAL A N 1
ATOM 2089 C CA . VAL A 1 258 ? -9.321 6.174 -9.734 1.00 89.38 258 VAL A CA 1
ATOM 2090 C C . VAL A 1 258 ? -9.957 7.401 -9.083 1.00 89.38 258 VAL A C 1
ATOM 2092 O O . VAL A 1 258 ? -9.702 7.692 -7.913 1.00 89.38 258 VAL A O 1
ATOM 2095 N N . ARG A 1 259 ? -10.833 8.119 -9.797 1.00 89.69 259 ARG A N 1
ATOM 2096 C CA . ARG A 1 259 ? -11.422 9.356 -9.265 1.00 89.69 259 ARG A CA 1
ATOM 2097 C C . ARG A 1 259 ? -12.391 9.157 -8.098 1.00 89.69 259 ARG A C 1
ATOM 2099 O O . ARG A 1 259 ? -12.680 10.137 -7.410 1.00 89.69 259 ARG A O 1
ATOM 2106 N N . ARG A 1 260 ? -12.851 7.934 -7.811 1.00 87.12 260 ARG A N 1
ATOM 2107 C CA . ARG A 1 260 ? -13.654 7.640 -6.604 1.00 87.12 260 ARG A CA 1
ATOM 2108 C C . ARG A 1 260 ? -12.901 8.006 -5.322 1.00 87.12 260 ARG A C 1
ATOM 2110 O O . ARG A 1 260 ? -13.519 8.417 -4.346 1.00 87.12 260 ARG A O 1
ATOM 2117 N N . TYR A 1 261 ? -11.572 7.919 -5.351 1.00 87.50 261 TYR A N 1
ATOM 2118 C CA . TYR A 1 261 ? -10.688 8.246 -4.234 1.00 87.50 261 TYR A CA 1
ATOM 2119 C C . TYR A 1 261 ? -10.308 9.725 -4.153 1.00 87.50 261 TYR A C 1
ATOM 2121 O O . TYR A 1 261 ? -9.450 10.081 -3.356 1.00 87.50 261 TYR A O 1
ATOM 2129 N N . THR A 1 262 ? -10.914 10.593 -4.963 1.00 88.19 262 THR A N 1
ATOM 2130 C CA . THR A 1 262 ? -10.695 12.043 -4.885 1.00 88.19 262 THR A CA 1
ATOM 2131 C C . THR A 1 262 ? -11.843 12.734 -4.170 1.00 88.19 262 THR A C 1
ATOM 2133 O O . THR A 1 262 ? -12.993 12.303 -4.281 1.00 88.19 262 THR A O 1
ATOM 2136 N N . TYR A 1 263 ? -11.544 13.820 -3.459 1.00 84.62 263 TYR A N 1
ATOM 2137 C CA . TYR A 1 263 ? -12.582 14.621 -2.824 1.00 84.62 263 TYR A CA 1
ATOM 2138 C C . TYR A 1 263 ? -13.491 15.277 -3.871 1.00 84.62 263 TYR A C 1
ATOM 2140 O O . TYR A 1 263 ? -13.024 15.914 -4.817 1.00 84.62 263 TYR A O 1
ATOM 2148 N N . ARG A 1 264 ? -14.807 15.164 -3.674 1.00 80.50 264 ARG A N 1
ATOM 2149 C CA . ARG A 1 264 ? -15.828 15.799 -4.513 1.00 80.50 264 ARG A CA 1
ATOM 2150 C C . ARG A 1 264 ? -16.908 16.442 -3.648 1.00 80.50 264 ARG A C 1
ATOM 2152 O O . ARG A 1 264 ? -17.698 15.750 -3.004 1.00 80.50 264 ARG A O 1
ATOM 2159 N N . ALA A 1 265 ? -16.967 17.772 -3.641 1.00 72.19 265 ALA A N 1
ATOM 2160 C CA . ALA A 1 265 ? -17.959 18.509 -2.862 1.00 72.19 265 ALA A CA 1
ATOM 2161 C C . ALA A 1 265 ? -19.397 18.100 -3.246 1.00 72.19 265 ALA A C 1
ATOM 2163 O O . ALA A 1 265 ? -19.732 18.003 -4.423 1.00 72.19 265 ALA A O 1
ATOM 2164 N N . GLY A 1 266 ? -20.245 17.841 -2.244 1.00 65.81 266 GLY A N 1
ATOM 2165 C CA . GLY A 1 266 ? -21.656 17.481 -2.445 1.00 65.81 266 GLY A CA 1
ATOM 2166 C C . GLY A 1 266 ? -21.924 16.048 -2.929 1.00 65.81 266 GLY A C 1
ATOM 2167 O O . GLY A 1 266 ? -23.089 15.669 -3.038 1.00 65.81 266 GLY A O 1
ATOM 2168 N N . LEU A 1 267 ? -20.887 15.241 -3.181 1.00 72.56 267 LEU A N 1
ATOM 2169 C CA . LEU A 1 267 ? -21.016 13.846 -3.613 1.00 72.56 267 LEU A CA 1
ATOM 2170 C C . LEU A 1 267 ? -20.661 12.847 -2.500 1.00 72.56 267 LEU A C 1
ATOM 2172 O O . LEU A 1 267 ? -20.245 13.202 -1.394 1.00 72.56 267 LEU A O 1
ATOM 2176 N N . ASP A 1 268 ? -20.861 11.565 -2.797 1.00 69.25 268 ASP A N 1
ATOM 2177 C CA . ASP A 1 268 ? -20.475 10.467 -1.921 1.00 69.25 268 ASP A CA 1
ATOM 2178 C C . ASP A 1 268 ? -18.953 10.276 -1.914 1.00 69.25 268 ASP A C 1
ATOM 2180 O O . ASP A 1 268 ? -18.360 9.815 -2.886 1.00 69.25 268 ASP A O 1
ATOM 2184 N N . ASN A 1 269 ? -18.331 10.626 -0.790 1.00 75.00 269 ASN A N 1
ATOM 2185 C CA . ASN A 1 269 ? -16.883 10.603 -0.601 1.00 75.00 269 ASN A CA 1
ATOM 2186 C C . ASN A 1 269 ? -16.391 9.375 0.181 1.00 75.00 269 ASN A C 1
ATOM 2188 O O . ASN A 1 269 ? -15.275 9.391 0.690 1.00 75.00 269 ASN A O 1
ATOM 2192 N N . ARG A 1 270 ? -17.189 8.304 0.308 1.00 73.12 270 ARG A N 1
ATOM 2193 C CA . ARG A 1 270 ? -16.826 7.153 1.162 1.00 73.12 270 ARG A CA 1
ATOM 2194 C C . ARG A 1 270 ? -15.490 6.483 0.799 1.00 73.12 270 ARG A C 1
ATOM 2196 O O . ARG A 1 270 ? -14.823 5.962 1.683 1.00 73.12 270 ARG A O 1
ATOM 2203 N N . TYR A 1 271 ? -15.116 6.471 -0.483 1.00 78.62 271 TYR A N 1
ATOM 2204 C CA . TYR A 1 271 ? -13.862 5.871 -0.964 1.00 78.62 271 TYR A CA 1
ATOM 2205 C C . TYR A 1 271 ? -12.674 6.760 -0.620 1.00 78.62 271 TYR A C 1
ATOM 2207 O O . TYR A 1 271 ? -11.706 6.296 -0.033 1.00 78.62 271 TYR A O 1
ATOM 2215 N N . TYR A 1 272 ? -12.789 8.053 -0.922 1.00 82.19 272 TYR A N 1
ATOM 2216 C CA . TYR A 1 272 ? -11.830 9.063 -0.496 1.00 82.19 272 TYR A CA 1
ATOM 2217 C C . TYR A 1 272 ? -11.630 9.054 1.027 1.00 82.19 272 TYR A C 1
ATOM 2219 O O . TYR A 1 272 ? -10.499 9.027 1.495 1.00 82.19 272 TYR A O 1
ATOM 2227 N N . GLU A 1 273 ? -12.705 8.991 1.810 1.00 76.81 273 GLU A N 1
ATOM 2228 C CA . GLU A 1 273 ? -12.608 8.921 3.267 1.00 76.81 273 GLU A CA 1
ATOM 2229 C C . GLU A 1 273 ? -11.898 7.648 3.745 1.00 76.81 273 GLU A C 1
ATOM 2231 O O . GLU A 1 273 ? -10.997 7.743 4.575 1.00 76.81 273 GLU A O 1
ATOM 2236 N N . GLY A 1 274 ? -12.271 6.475 3.218 1.00 74.75 274 GLY A N 1
ATOM 2237 C CA . GLY A 1 274 ? -11.594 5.213 3.533 1.00 74.75 274 GLY A CA 1
ATOM 2238 C C . GLY A 1 274 ? -10.098 5.277 3.220 1.00 74.75 274 GLY A C 1
ATOM 2239 O O . GLY A 1 274 ? -9.273 4.906 4.054 1.00 74.75 274 GLY A O 1
ATOM 2240 N N . PHE A 1 275 ? -9.743 5.856 2.072 1.00 83.19 275 PHE A N 1
ATOM 2241 C CA . PHE A 1 275 ? -8.356 6.081 1.687 1.00 83.19 275 PHE A CA 1
ATOM 2242 C C . PHE A 1 275 ? -7.618 7.004 2.665 1.00 83.19 275 PHE A C 1
ATOM 2244 O O . PHE A 1 275 ? -6.571 6.617 3.175 1.00 83.19 275 PHE A O 1
ATOM 2251 N N . ILE A 1 276 ? -8.157 8.186 2.989 1.00 84.56 276 ILE A N 1
ATOM 2252 C CA . ILE A 1 276 ? -7.490 9.133 3.900 1.00 84.56 276 ILE A CA 1
ATOM 2253 C C . ILE A 1 276 ? -7.397 8.582 5.332 1.00 84.56 276 ILE A C 1
ATOM 2255 O O . ILE A 1 276 ? -6.398 8.818 6.010 1.00 84.56 276 ILE A O 1
ATOM 2259 N N . ARG A 1 277 ? -8.372 7.785 5.790 1.00 75.12 277 ARG A N 1
ATOM 2260 C CA . ARG A 1 277 ? -8.269 7.052 7.066 1.00 75.12 277 ARG A CA 1
ATOM 2261 C C . ARG A 1 277 ? -7.107 6.068 7.057 1.00 75.12 277 ARG A C 1
ATOM 2263 O O . ARG A 1 277 ? -6.286 6.111 7.968 1.00 75.12 277 ARG A O 1
ATOM 2270 N N . GLY A 1 278 ? -7.011 5.251 6.005 1.00 75.56 278 GLY A N 1
ATOM 2271 C CA . GLY A 1 278 ? -5.870 4.361 5.802 1.00 75.56 278 GLY A CA 1
ATOM 2272 C C . GLY A 1 278 ? -4.555 5.140 5.842 1.00 75.56 278 GLY A C 1
ATOM 2273 O O . GLY A 1 278 ? -3.648 4.772 6.582 1.00 75.56 278 GLY A O 1
ATOM 2274 N N . VAL A 1 279 ? -4.479 6.271 5.127 1.00 83.75 279 VAL A N 1
ATOM 2275 C CA . VAL A 1 279 ? -3.293 7.142 5.089 1.00 83.75 279 VAL A CA 1
ATOM 2276 C C . VAL A 1 279 ? -2.889 7.587 6.494 1.00 83.75 279 VAL A C 1
ATOM 2278 O O . VAL A 1 279 ? -1.709 7.533 6.824 1.00 83.75 279 VAL A O 1
ATOM 2281 N N . VAL A 1 280 ? -3.836 8.028 7.326 1.00 78.88 280 VAL A N 1
ATOM 2282 C CA . VAL A 1 280 ? -3.536 8.496 8.689 1.00 78.88 280 VAL A CA 1
ATOM 2283 C C . VAL A 1 280 ? -2.977 7.372 9.562 1.00 78.88 280 VAL A C 1
ATOM 2285 O O . VAL A 1 280 ? -2.012 7.609 10.292 1.00 78.88 280 VAL A O 1
ATOM 2288 N N . GLU A 1 281 ? -3.535 6.163 9.486 1.00 70.00 281 GLU A N 1
ATOM 2289 C CA . GLU A 1 281 ? -3.014 5.020 10.250 1.00 70.00 281 GLU A CA 1
ATOM 2290 C C . GLU A 1 281 ? -1.637 4.568 9.747 1.00 70.00 281 GLU A C 1
ATOM 2292 O O . GLU A 1 281 ? -0.734 4.314 10.544 1.00 70.00 281 GLU A O 1
ATOM 2297 N N . GLU A 1 282 ? -1.420 4.570 8.436 1.00 77.75 282 GLU A N 1
ATOM 2298 C CA . GLU A 1 282 ? -0.125 4.239 7.844 1.00 77.75 282 GLU A CA 1
ATOM 2299 C C . GLU A 1 282 ? 0.949 5.280 8.182 1.00 77.75 282 GLU A C 1
ATOM 2301 O O . GLU A 1 282 ? 2.074 4.912 8.515 1.00 77.75 282 GLU A O 1
ATOM 2306 N N . ILE A 1 283 ? 0.616 6.579 8.176 1.00 80.25 283 ILE A N 1
ATOM 2307 C CA . ILE A 1 283 ? 1.528 7.632 8.651 1.00 80.25 283 ILE A CA 1
ATOM 2308 C C . ILE A 1 283 ? 1.910 7.362 10.106 1.00 80.25 283 ILE A C 1
ATOM 2310 O O . ILE A 1 283 ? 3.085 7.472 10.443 1.00 80.25 283 ILE A O 1
ATOM 2314 N N . ARG A 1 284 ? 0.954 6.986 10.968 1.00 70.81 284 ARG A N 1
ATOM 2315 C CA . ARG A 1 284 ? 1.254 6.646 12.369 1.00 70.81 284 ARG A CA 1
ATOM 2316 C C . ARG A 1 284 ? 2.195 5.446 12.465 1.00 70.81 284 ARG A C 1
ATOM 2318 O O . ARG A 1 284 ? 3.178 5.529 13.196 1.00 70.81 284 ARG A O 1
ATOM 2325 N N . SER A 1 285 ? 1.924 4.375 11.719 1.00 71.06 285 SER A N 1
ATOM 2326 C CA . SER A 1 285 ? 2.763 3.171 11.705 1.00 71.06 285 SER A CA 1
ATOM 2327 C C . SER A 1 285 ? 4.189 3.474 11.228 1.00 71.06 285 SER A C 1
ATOM 2329 O O . SER A 1 285 ? 5.158 3.148 11.913 1.00 71.06 285 SER A O 1
ATOM 2331 N N . LEU A 1 286 ? 4.329 4.178 10.102 1.00 71.06 286 LEU A N 1
ATOM 2332 C CA . LEU A 1 286 ? 5.627 4.524 9.522 1.00 71.06 286 LEU A CA 1
ATOM 2333 C C . LEU A 1 286 ? 6.393 5.564 10.350 1.00 71.06 286 LEU A C 1
ATOM 2335 O O . LEU A 1 286 ? 7.618 5.508 10.412 1.00 71.06 286 LEU A O 1
ATOM 2339 N N . ALA A 1 287 ? 5.701 6.509 10.992 1.00 68.62 287 ALA A N 1
ATOM 2340 C CA . ALA A 1 287 ? 6.336 7.500 11.860 1.00 68.62 287 ALA A CA 1
ATOM 2341 C C . ALA A 1 287 ? 6.855 6.881 13.167 1.00 68.62 287 ALA A C 1
ATOM 2343 O O . ALA A 1 287 ? 7.875 7.338 13.687 1.00 68.62 287 ALA A O 1
ATOM 2344 N N . ALA A 1 288 ? 6.181 5.844 13.677 1.00 62.41 288 ALA A N 1
ATOM 2345 C CA . ALA A 1 288 ? 6.632 5.078 14.838 1.00 62.41 288 ALA A CA 1
ATOM 2346 C C . ALA A 1 288 ? 7.836 4.176 14.516 1.00 62.41 288 ALA A C 1
ATOM 2348 O O . ALA A 1 288 ? 8.631 3.868 15.405 1.00 62.41 288 ALA A O 1
ATOM 2349 N N . HIS A 1 289 ? 8.007 3.782 13.249 1.00 63.56 289 HIS A N 1
ATOM 2350 C CA . HIS A 1 289 ? 9.111 2.929 12.828 1.00 63.56 289 HIS A CA 1
ATOM 2351 C C . HIS A 1 289 ? 10.474 3.609 13.052 1.00 63.56 289 HIS A C 1
ATOM 2353 O O . HIS A 1 289 ? 10.758 4.711 12.564 1.00 63.56 289 HIS A O 1
ATOM 2359 N N . ARG A 1 290 ? 11.358 2.929 13.791 1.00 58.84 290 ARG A N 1
ATOM 2360 C CA . ARG A 1 290 ? 12.747 3.354 13.993 1.00 58.84 290 ARG A CA 1
ATOM 2361 C C . ARG A 1 290 ? 13.678 2.533 13.113 1.00 58.84 290 ARG A C 1
ATOM 2363 O O . ARG A 1 290 ? 13.618 1.309 13.105 1.00 58.84 290 ARG A O 1
ATOM 2370 N N . THR A 1 291 ? 14.578 3.225 12.424 1.00 61.66 291 THR A N 1
ATOM 2371 C CA . THR A 1 291 ? 15.644 2.605 11.639 1.00 61.66 291 THR A CA 1
ATOM 2372 C C . THR A 1 291 ? 16.528 1.767 12.566 1.00 61.66 291 THR A C 1
ATOM 2374 O O . THR A 1 291 ? 16.969 2.254 13.613 1.00 61.66 291 THR A O 1
ATOM 2377 N N . ARG A 1 292 ? 16.768 0.502 12.208 1.00 64.12 292 ARG A N 1
ATOM 2378 C CA . ARG A 1 292 ? 17.639 -0.397 12.978 1.00 64.12 292 ARG A CA 1
ATOM 2379 C C . ARG A 1 292 ? 19.061 0.163 13.023 1.00 64.12 292 ARG A C 1
ATOM 2381 O O . ARG A 1 292 ? 19.566 0.695 12.039 1.00 64.12 292 ARG A O 1
ATOM 2388 N N . SER A 1 293 ? 19.722 0.037 14.172 1.00 69.81 293 SER A N 1
ATOM 2389 C CA . SER A 1 293 ? 21.116 0.474 14.305 1.00 69.81 293 SER A CA 1
ATOM 2390 C C . SER A 1 293 ? 22.011 -0.320 13.347 1.00 69.81 293 SER A C 1
ATOM 2392 O O . SER A 1 293 ? 22.014 -1.547 13.392 1.00 69.81 293 SER A O 1
ATOM 2394 N N . GLY A 1 294 ? 22.773 0.371 12.494 1.00 80.50 294 GLY A N 1
ATOM 2395 C CA . GLY A 1 294 ? 23.705 -0.256 11.548 1.00 80.50 294 GLY A CA 1
ATOM 2396 C C . GLY A 1 294 ? 23.144 -0.532 10.149 1.00 80.50 294 GLY A C 1
ATOM 2397 O O . GLY A 1 294 ? 23.895 -0.990 9.290 1.00 80.50 294 GLY A O 1
ATOM 2398 N N . GLU A 1 295 ? 21.872 -0.222 9.895 1.00 88.75 295 GLU A N 1
ATOM 2399 C CA . GLU A 1 295 ? 21.192 -0.451 8.616 1.00 88.75 295 GLU A CA 1
ATOM 2400 C C . GLU A 1 295 ? 20.477 0.825 8.143 1.00 88.75 295 GLU A C 1
ATOM 2402 O O . GLU A 1 295 ? 19.996 1.610 8.958 1.00 88.75 295 GLU A O 1
ATOM 2407 N N . ILE A 1 296 ? 20.410 1.053 6.831 1.00 89.94 296 ILE A N 1
ATOM 2408 C CA . ILE A 1 296 ? 19.498 2.036 6.231 1.00 89.94 296 ILE A CA 1
ATOM 2409 C C . ILE A 1 296 ? 18.564 1.342 5.244 1.00 89.94 296 ILE A C 1
ATOM 2411 O O . ILE A 1 296 ? 19.003 0.479 4.485 1.00 89.94 296 ILE A O 1
ATOM 2415 N N . VAL A 1 297 ? 17.295 1.747 5.219 1.00 89.94 297 VAL A N 1
ATOM 2416 C CA . VAL A 1 297 ? 16.284 1.203 4.302 1.00 89.94 297 VAL A CA 1
ATOM 2417 C C . VAL A 1 297 ? 15.531 2.372 3.655 1.00 89.94 297 VAL A C 1
ATOM 2419 O O . VAL A 1 297 ? 14.448 2.736 4.124 1.00 89.94 297 VAL A O 1
ATOM 2422 N N . PRO A 1 298 ? 16.051 2.992 2.571 1.00 90.06 298 PRO A N 1
ATOM 2423 C CA . PRO A 1 298 ? 15.484 4.223 2.003 1.00 90.06 298 PRO A CA 1
ATOM 2424 C C . PRO A 1 298 ? 13.980 4.145 1.707 1.00 90.06 298 PRO A C 1
ATOM 2426 O O . PRO A 1 298 ? 13.248 5.127 1.881 1.00 90.06 298 PRO A O 1
ATOM 2429 N N . LYS A 1 299 ? 13.504 2.963 1.290 1.00 87.25 299 LYS A N 1
ATOM 2430 C CA . LYS A 1 299 ? 12.088 2.688 1.026 1.00 87.25 299 LYS A CA 1
ATOM 2431 C C . LYS A 1 299 ? 11.207 2.916 2.252 1.00 87.25 299 LYS A C 1
ATOM 2433 O O . LYS A 1 299 ? 10.199 3.614 2.144 1.00 87.25 299 LYS A O 1
ATOM 2438 N N . VAL A 1 300 ? 11.587 2.344 3.392 1.00 84.38 300 VAL A N 1
ATOM 2439 C CA . VAL A 1 300 ? 10.810 2.376 4.642 1.00 84.38 300 VAL A CA 1
ATOM 2440 C C . VAL A 1 300 ? 11.086 3.659 5.424 1.00 84.38 300 VAL A C 1
ATOM 2442 O O . VAL A 1 300 ? 10.152 4.301 5.894 1.00 84.38 300 VAL A O 1
ATOM 2445 N N . ASP A 1 301 ? 12.345 4.095 5.474 1.00 85.62 301 ASP A N 1
ATOM 2446 C CA . ASP A 1 301 ? 12.787 5.241 6.273 1.00 85.62 301 ASP A CA 1
ATOM 2447 C C . ASP A 1 301 ? 12.251 6.596 5.779 1.00 85.62 301 ASP A C 1
ATOM 2449 O O . ASP A 1 301 ? 12.343 7.591 6.507 1.00 85.62 301 ASP A O 1
ATOM 2453 N N . GLY A 1 302 ? 11.713 6.677 4.556 1.00 87.75 302 GLY A N 1
ATOM 2454 C CA . GLY A 1 302 ? 11.096 7.914 4.072 1.00 87.75 302 GLY A CA 1
ATOM 2455 C C . GLY A 1 302 ? 10.344 7.839 2.745 1.00 87.75 302 GLY A C 1
ATOM 2456 O O . GLY A 1 302 ? 9.328 8.518 2.606 1.00 87.75 302 GLY A O 1
ATOM 2457 N N . LEU A 1 303 ? 10.779 7.034 1.764 1.00 89.56 303 LEU A N 1
ATOM 2458 C CA . LEU A 1 303 ? 10.166 7.064 0.424 1.00 89.56 303 LEU A CA 1
ATOM 2459 C C . LEU A 1 303 ? 8.694 6.638 0.422 1.00 89.56 303 LEU A C 1
ATOM 2461 O O . LEU A 1 303 ? 7.879 7.286 -0.236 1.00 89.56 303 LEU A O 1
ATOM 2465 N N . ARG A 1 304 ? 8.346 5.569 1.151 1.00 87.06 304 ARG A N 1
ATOM 2466 C CA . ARG A 1 304 ? 6.960 5.093 1.285 1.00 87.06 304 ARG A CA 1
ATOM 2467 C C . ARG A 1 304 ? 6.084 6.177 1.906 1.00 87.06 304 ARG A C 1
ATOM 2469 O O . ARG A 1 304 ? 5.084 6.557 1.302 1.00 87.06 304 ARG A O 1
ATOM 2476 N N . LEU A 1 305 ? 6.523 6.743 3.032 1.00 88.12 305 LEU A N 1
ATOM 2477 C CA . LEU A 1 305 ? 5.823 7.822 3.729 1.00 88.12 305 LEU A CA 1
ATOM 2478 C C . LEU A 1 305 ? 5.594 9.028 2.808 1.00 88.12 305 LEU A C 1
ATOM 2480 O O . LEU A 1 305 ? 4.462 9.459 2.619 1.00 88.12 305 LEU A O 1
ATOM 2484 N N . ALA A 1 306 ? 6.641 9.523 2.150 1.00 90.50 306 ALA A N 1
ATOM 2485 C CA . ALA A 1 306 ? 6.535 10.662 1.246 1.00 90.50 306 ALA A CA 1
ATOM 2486 C C . ALA A 1 306 ? 5.591 10.405 0.054 1.00 90.50 306 ALA A C 1
ATOM 2488 O O . ALA A 1 306 ? 4.787 11.272 -0.293 1.00 90.50 306 ALA A O 1
ATOM 2489 N N . LYS A 1 307 ? 5.632 9.211 -0.556 1.00 88.25 307 LYS A N 1
ATOM 2490 C CA . LYS A 1 307 ? 4.720 8.836 -1.653 1.00 88.25 307 LYS A CA 1
ATOM 2491 C C . LYS A 1 307 ? 3.260 8.783 -1.197 1.00 88.25 307 LYS A C 1
ATOM 2493 O O . LYS A 1 307 ? 2.392 9.257 -1.930 1.00 88.25 307 LYS A O 1
ATOM 2498 N N . ILE A 1 308 ? 2.999 8.272 0.007 1.00 88.69 308 ILE A N 1
ATOM 2499 C CA . ILE A 1 308 ? 1.661 8.259 0.615 1.00 88.69 308 ILE A CA 1
ATOM 2500 C C . ILE A 1 308 ? 1.154 9.688 0.837 1.00 88.69 308 ILE A C 1
ATOM 2502 O O . ILE A 1 308 ? 0.038 10.002 0.426 1.00 88.69 308 ILE A O 1
ATOM 2506 N N . LEU A 1 309 ? 1.983 10.575 1.404 1.00 90.50 309 LEU A N 1
ATOM 2507 C CA . LEU A 1 309 ? 1.629 11.985 1.611 1.00 90.50 309 LEU A CA 1
ATOM 2508 C C . LEU A 1 309 ? 1.245 12.672 0.293 1.00 90.50 309 LEU A C 1
ATOM 2510 O O . LEU A 1 309 ? 0.224 13.354 0.218 1.00 90.50 309 LEU A O 1
ATOM 2514 N N . ILE A 1 310 ? 2.028 12.454 -0.768 1.00 90.00 310 ILE A N 1
ATOM 2515 C CA . ILE A 1 310 ? 1.756 13.018 -2.098 1.00 90.00 310 ILE A CA 1
ATOM 2516 C C . ILE A 1 310 ? 0.446 12.463 -2.664 1.00 90.00 310 ILE A C 1
ATOM 2518 O O . ILE A 1 310 ? -0.366 13.231 -3.178 1.00 90.00 310 ILE A O 1
ATOM 2522 N N . ALA A 1 311 ? 0.213 11.152 -2.570 1.00 88.94 311 ALA A N 1
ATOM 2523 C CA . ALA A 1 311 ? -1.024 10.537 -3.045 1.00 88.94 311 ALA A CA 1
ATOM 2524 C C . ALA A 1 311 ? -2.257 11.067 -2.295 1.00 88.94 311 ALA A C 1
ATOM 2526 O O . ALA A 1 311 ? -3.258 11.401 -2.927 1.00 88.94 311 ALA A O 1
ATOM 2527 N N . ALA A 1 312 ? -2.161 11.233 -0.977 1.00 89.69 312 ALA A N 1
ATOM 2528 C CA . ALA A 1 312 ? -3.214 11.814 -0.154 1.00 89.69 312 ALA A CA 1
ATOM 2529 C C . ALA A 1 312 ? -3.509 13.273 -0.535 1.00 89.69 312 ALA A C 1
ATOM 2531 O O . ALA A 1 312 ? -4.660 13.633 -0.771 1.00 89.69 312 ALA A O 1
ATOM 2532 N N . ARG A 1 313 ? -2.483 14.117 -0.719 1.00 90.44 313 ARG A N 1
ATOM 2533 C CA . ARG A 1 313 ? -2.699 15.506 -1.173 1.00 90.44 313 ARG A CA 1
ATOM 2534 C C . ARG A 1 313 ? -3.283 15.581 -2.582 1.00 90.44 313 ARG A C 1
ATOM 2536 O O . ARG A 1 313 ? -4.153 16.412 -2.835 1.00 90.44 313 ARG A O 1
ATOM 2543 N N . ARG A 1 314 ? -2.871 14.691 -3.490 1.00 90.31 314 ARG A N 1
ATOM 2544 C CA . ARG A 1 314 ? -3.495 14.566 -4.817 1.00 90.31 314 ARG A CA 1
ATOM 2545 C C . ARG A 1 314 ? -4.975 14.215 -4.710 1.00 90.31 314 ARG A C 1
ATOM 2547 O O . ARG A 1 314 ? -5.777 14.831 -5.405 1.00 90.31 314 ARG A O 1
ATOM 2554 N N . ALA A 1 315 ? -5.329 13.268 -3.844 1.00 89.62 315 ALA A N 1
ATOM 2555 C CA . ALA A 1 315 ? -6.712 12.885 -3.592 1.00 89.62 315 ALA A CA 1
ATOM 2556 C C . ALA A 1 315 ? -7.552 14.059 -3.064 1.00 89.62 315 ALA A C 1
ATOM 2558 O O . ALA A 1 315 ? -8.621 14.329 -3.615 1.00 89.62 315 ALA A O 1
ATOM 2559 N N . ASN A 1 316 ? -7.038 14.806 -2.079 1.00 87.88 316 ASN A N 1
ATOM 2560 C CA . ASN A 1 316 ? -7.708 15.991 -1.524 1.00 87.88 316 ASN A CA 1
ATOM 2561 C C . ASN A 1 316 ? -7.964 17.069 -2.589 1.00 87.88 316 ASN A C 1
ATOM 2563 O O . ASN A 1 316 ? -9.014 17.704 -2.590 1.00 87.88 316 ASN A O 1
ATOM 2567 N N . LEU A 1 317 ? -7.004 17.271 -3.496 1.00 88.00 317 LEU A N 1
ATOM 2568 C CA . LEU A 1 317 ? -7.043 18.320 -4.521 1.00 88.00 317 LEU A CA 1
ATOM 2569 C C . LEU A 1 317 ? -7.625 17.850 -5.867 1.00 88.00 317 LEU A C 1
ATOM 2571 O O . LEU A 1 317 ? -7.654 18.625 -6.822 1.00 88.00 317 LEU A O 1
ATOM 2575 N N . GLY A 1 318 ? -8.063 16.592 -5.977 1.00 87.50 318 GLY A N 1
ATOM 2576 C CA . GLY A 1 318 ? -8.623 16.042 -7.216 1.00 87.50 318 GLY A CA 1
ATOM 2577 C C . GLY A 1 318 ? -7.616 15.847 -8.357 1.00 87.50 318 GLY A C 1
ATOM 2578 O O . GLY A 1 318 ? -8.003 15.821 -9.525 1.00 87.50 318 GLY A O 1
ATOM 2579 N N . ILE A 1 319 ? -6.321 15.711 -8.055 1.00 87.12 319 ILE A N 1
ATOM 2580 C CA . ILE A 1 319 ? -5.250 15.588 -9.056 1.00 87.12 319 ILE A CA 1
ATOM 2581 C C . ILE A 1 319 ? -5.073 14.119 -9.467 1.00 87.12 319 ILE A C 1
ATOM 2583 O O . ILE A 1 319 ? -4.374 13.348 -8.802 1.00 87.12 319 ILE A O 1
ATOM 2587 N N . VAL A 1 320 ? -5.643 13.740 -10.612 1.00 82.50 320 VAL A N 1
ATOM 2588 C CA . VAL A 1 320 ? -5.513 12.391 -11.196 1.00 82.50 320 VAL A CA 1
ATOM 2589 C C . VAL A 1 320 ? -4.565 12.387 -12.394 1.00 82.50 320 VAL A C 1
ATOM 2591 O O . VAL A 1 320 ? -4.513 13.339 -13.168 1.00 82.50 320 VAL A O 1
ATOM 2594 N N . GLY A 1 321 ? -3.798 11.302 -12.530 1.00 72.69 321 GLY A N 1
ATOM 2595 C CA . GLY A 1 321 ? -2.823 11.127 -13.607 1.00 72.69 321 GLY A CA 1
ATOM 2596 C C . GLY A 1 321 ? -1.600 12.046 -13.502 1.00 72.69 321 GLY A C 1
ATOM 2597 O O . GLY A 1 321 ? -1.413 12.773 -12.523 1.00 72.69 321 GLY A O 1
ATOM 2598 N N . GLY A 1 322 ? -0.741 11.980 -14.520 1.00 69.50 322 GLY A N 1
ATOM 2599 C CA . GLY A 1 322 ? 0.451 12.820 -14.648 1.00 69.50 322 GLY A CA 1
ATOM 2600 C C . GLY A 1 322 ? 1.774 12.135 -14.289 1.00 69.50 322 GLY A C 1
ATOM 2601 O O . GLY A 1 322 ? 1.838 11.006 -13.801 1.00 69.50 322 GLY A O 1
ATOM 2602 N N . HIS A 1 323 ? 2.866 12.830 -14.603 1.00 73.44 323 HIS A N 1
ATOM 2603 C CA . HIS A 1 323 ? 4.225 12.439 -14.228 1.00 73.44 323 HIS A CA 1
ATOM 2604 C C . HIS A 1 323 ? 4.444 12.755 -12.749 1.00 73.44 323 HIS A C 1
ATOM 2606 O O . HIS A 1 323 ? 4.157 13.879 -12.334 1.00 73.44 323 HIS A O 1
ATOM 2612 N N . PHE A 1 324 ? 4.997 11.816 -11.978 1.00 77.69 324 PHE A N 1
ATOM 2613 C CA . PHE A 1 324 ? 5.106 11.924 -10.518 1.00 77.69 324 PHE A CA 1
ATOM 2614 C C . PHE A 1 324 ? 5.731 13.259 -10.067 1.00 77.69 324 PHE A C 1
ATOM 2616 O O . PHE A 1 324 ? 5.117 14.024 -9.335 1.00 77.69 324 PHE A O 1
ATOM 2623 N N . TRP A 1 325 ? 6.885 13.630 -10.621 1.00 82.44 325 TRP A N 1
ATOM 2624 C CA . TRP A 1 325 ? 7.552 14.903 -10.313 1.00 82.44 325 TRP A CA 1
ATOM 2625 C C . TRP A 1 325 ? 6.827 16.173 -10.785 1.00 82.44 325 TRP A C 1
ATOM 2627 O O . TRP A 1 325 ? 7.062 17.253 -10.248 1.00 82.44 325 TRP A O 1
ATOM 2637 N N . LYS A 1 326 ? 5.946 16.088 -11.791 1.00 82.75 326 LYS A N 1
ATOM 2638 C CA . LYS A 1 326 ? 5.156 17.253 -12.231 1.00 82.75 326 LYS A CA 1
ATOM 2639 C C . LYS A 1 326 ? 4.041 17.581 -11.236 1.00 82.75 326 LYS A C 1
ATOM 2641 O O . LYS A 1 326 ? 3.595 18.726 -11.208 1.00 82.75 326 LYS A O 1
ATOM 2646 N N . VAL A 1 327 ? 3.644 16.617 -10.398 1.00 87.19 327 VAL A N 1
ATOM 2647 C CA . VAL A 1 327 ? 2.619 16.800 -9.363 1.00 87.19 327 VAL A CA 1
ATOM 2648 C C . VAL A 1 327 ? 3.017 17.886 -8.367 1.00 87.19 327 VAL A C 1
ATOM 2650 O O . VAL A 1 327 ? 2.155 18.672 -7.998 1.00 87.19 327 VAL A O 1
ATOM 2653 N N . PHE A 1 328 ? 4.292 18.002 -7.978 1.00 89.62 328 PHE A N 1
ATOM 2654 C CA . PHE A 1 328 ? 4.725 19.022 -7.011 1.00 89.62 328 PHE A CA 1
ATOM 2655 C C . PHE A 1 328 ? 4.390 20.447 -7.460 1.00 89.62 328 PHE A C 1
ATOM 2657 O O . PHE A 1 328 ? 3.894 21.234 -6.660 1.00 89.62 328 PHE A O 1
ATOM 2664 N N . LYS A 1 329 ? 4.543 20.756 -8.756 1.00 88.12 329 LYS A N 1
ATOM 2665 C CA . LYS A 1 329 ? 4.139 22.063 -9.303 1.00 88.12 329 LYS A CA 1
ATOM 2666 C C . LYS A 1 329 ? 2.632 22.290 -9.185 1.00 88.12 329 LYS A C 1
ATOM 2668 O O . LYS A 1 329 ? 2.194 23.399 -8.898 1.00 88.12 329 LYS A O 1
ATOM 2673 N N . SER A 1 330 ? 1.834 21.249 -9.420 1.00 90.31 330 SER A N 1
ATOM 2674 C CA . SER A 1 330 ? 0.381 21.315 -9.257 1.00 90.31 330 SER A CA 1
ATOM 2675 C C . SER A 1 330 ? -0.011 21.497 -7.791 1.00 90.31 330 SER A C 1
ATOM 2677 O O . SER A 1 330 ? -0.850 22.346 -7.517 1.00 90.31 330 SER A O 1
ATOM 2679 N N . LEU A 1 331 ? 0.627 20.769 -6.867 1.00 91.62 331 LEU A N 1
ATOM 2680 C CA . LEU A 1 331 ? 0.404 20.887 -5.423 1.00 91.62 331 LEU A CA 1
ATOM 2681 C C . LEU A 1 331 ? 0.733 22.297 -4.924 1.00 91.62 331 LEU A C 1
ATOM 2683 O O . LEU A 1 331 ? -0.135 22.951 -4.363 1.00 91.62 331 LEU A O 1
ATOM 2687 N N . GLN A 1 332 ? 1.927 22.807 -5.232 1.00 91.88 332 GLN A N 1
ATOM 2688 C CA . GLN A 1 332 ? 2.357 24.157 -4.845 1.00 91.88 332 GLN A CA 1
ATOM 2689 C C . GLN A 1 332 ? 1.437 25.256 -5.392 1.00 91.88 332 GLN A C 1
ATOM 2691 O O . GLN A 1 332 ? 1.206 26.258 -4.727 1.00 91.88 332 GLN A O 1
ATOM 2696 N N . ARG A 1 333 ? 0.891 25.076 -6.603 1.00 91.50 333 ARG A N 1
ATOM 2697 C CA . ARG A 1 333 ? -0.045 26.038 -7.203 1.00 91.50 333 ARG A CA 1
ATOM 2698 C C . ARG A 1 333 ? -1.441 25.972 -6.580 1.00 91.50 333 ARG A C 1
ATOM 2700 O O . ARG A 1 333 ? -2.095 27.000 -6.460 1.00 91.50 333 ARG A O 1
ATOM 2707 N N . MET A 1 334 ? -1.930 24.768 -6.288 1.00 91.38 334 MET A N 1
ATOM 2708 C CA . MET A 1 334 ? -3.297 24.545 -5.801 1.00 91.38 334 MET A CA 1
ATOM 2709 C C . MET A 1 334 ? -3.420 24.693 -4.285 1.00 91.38 334 MET A C 1
ATOM 2711 O O . MET A 1 334 ? -4.528 24.863 -3.788 1.00 91.38 334 MET A O 1
ATOM 2715 N N . ASP A 1 335 ? -2.299 24.652 -3.572 1.00 90.75 335 ASP A N 1
ATOM 2716 C CA . ASP A 1 335 ? -2.233 24.800 -2.127 1.00 90.75 335 ASP A CA 1
ATOM 2717 C C . ASP A 1 335 ? -1.002 25.631 -1.709 1.00 90.75 335 ASP A C 1
ATOM 2719 O O . ASP A 1 335 ? 0.015 25.084 -1.269 1.00 90.75 335 ASP A O 1
ATOM 2723 N N . PRO A 1 336 ? -1.072 26.967 -1.868 1.00 90.56 336 PRO A N 1
ATOM 2724 C CA . PRO A 1 336 ? 0.043 27.863 -1.561 1.00 90.56 336 PRO A CA 1
ATOM 2725 C C . PRO A 1 336 ? 0.444 27.873 -0.081 1.00 90.56 336 PRO A C 1
ATOM 2727 O O . PRO A 1 336 ? 1.584 28.194 0.236 1.00 90.56 336 PRO A O 1
ATOM 2730 N N . ALA A 1 337 ? -0.473 27.513 0.823 1.00 88.62 337 ALA A N 1
ATOM 2731 C CA . ALA A 1 337 ? -0.222 27.503 2.263 1.00 88.62 337 ALA A CA 1
ATOM 2732 C C . ALA A 1 337 ? 0.817 26.452 2.687 1.00 88.62 337 ALA A C 1
ATOM 2734 O O . ALA A 1 337 ? 1.443 26.625 3.723 1.00 88.62 337 ALA A O 1
ATOM 2735 N N . MET A 1 338 ? 1.004 25.396 1.885 1.00 90.44 338 MET A N 1
ATOM 2736 C CA . MET A 1 338 ? 1.952 24.302 2.146 1.00 90.44 338 MET A CA 1
ATOM 2737 C C . MET A 1 338 ? 3.128 24.301 1.155 1.00 90.44 338 MET A C 1
ATOM 2739 O O . MET A 1 338 ? 3.752 23.269 0.884 1.00 90.44 338 MET A O 1
ATOM 2743 N N . GLN A 1 339 ? 3.389 25.437 0.498 1.00 92.44 339 GLN A N 1
ATOM 2744 C CA . GLN A 1 339 ? 4.363 25.514 -0.591 1.00 92.44 339 GLN A CA 1
ATOM 2745 C C . GLN A 1 339 ? 5.778 25.125 -0.137 1.00 92.44 339 GLN A C 1
ATOM 2747 O O . GLN A 1 339 ? 6.482 24.417 -0.871 1.00 92.44 33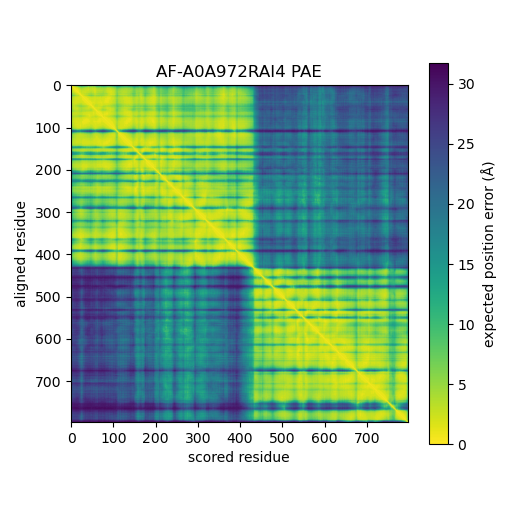9 GLN A O 1
ATOM 2752 N N . GLU A 1 340 ? 6.185 25.562 1.056 1.00 92.69 340 GLU A N 1
ATOM 2753 C CA . GLU A 1 340 ? 7.499 25.264 1.632 1.00 92.69 340 GLU A CA 1
ATOM 2754 C C . GLU A 1 340 ? 7.629 23.782 1.992 1.00 92.69 340 GLU A C 1
ATOM 2756 O O . GLU A 1 340 ? 8.650 23.153 1.703 1.00 92.69 340 GLU A O 1
ATOM 2761 N N . GLU A 1 341 ? 6.569 23.183 2.526 1.00 94.06 341 GLU A N 1
ATOM 2762 C CA . GLU A 1 341 ? 6.476 21.766 2.865 1.00 94.06 341 GLU A CA 1
ATOM 2763 C C . GLU A 1 341 ? 6.546 20.898 1.608 1.00 94.06 341 GLU A C 1
ATOM 2765 O O . GLU A 1 341 ? 7.253 19.888 1.593 1.00 94.06 341 GLU A O 1
ATOM 2770 N N . TYR A 1 342 ? 5.890 21.303 0.515 1.00 94.50 342 TYR A N 1
ATOM 2771 C CA . TYR A 1 342 ? 6.017 20.611 -0.768 1.00 94.50 342 TYR A CA 1
ATOM 2772 C C . TYR A 1 342 ? 7.429 20.702 -1.339 1.00 94.50 342 TYR A C 1
ATOM 2774 O O . TYR A 1 342 ? 7.932 19.699 -1.845 1.00 94.50 342 TYR A O 1
ATOM 2782 N N . ALA A 1 343 ? 8.077 21.868 -1.260 1.00 91.75 343 ALA A N 1
ATOM 2783 C CA . ALA A 1 343 ? 9.464 22.026 -1.703 1.00 91.75 343 ALA A CA 1
ATOM 2784 C C . ALA A 1 343 ? 10.419 21.170 -0.852 1.00 91.75 343 ALA A C 1
ATOM 2786 O O . ALA A 1 343 ? 11.265 20.447 -1.377 1.00 91.75 343 ALA A O 1
ATOM 2787 N N . SER A 1 344 ? 10.210 21.179 0.463 1.00 92.56 344 SER A N 1
ATOM 2788 C CA . SER A 1 344 ? 10.907 20.360 1.451 1.00 92.56 344 SER A CA 1
ATOM 2789 C C . SER A 1 344 ? 10.791 18.860 1.168 1.00 92.56 344 SER A C 1
ATOM 2791 O O . SER A 1 344 ? 11.793 18.130 1.174 1.00 92.56 344 SER A O 1
ATOM 2793 N N . LEU A 1 345 ? 9.574 18.403 0.868 1.00 94.00 345 LEU A N 1
ATOM 2794 C CA . LEU A 1 345 ? 9.288 17.017 0.523 1.00 94.00 345 LEU A CA 1
ATOM 2795 C C . LEU A 1 345 ? 9.909 16.641 -0.826 1.00 94.00 345 LEU A C 1
ATOM 2797 O O . LEU A 1 345 ? 10.493 15.566 -0.940 1.00 94.00 345 LEU A O 1
ATOM 2801 N N . GLU A 1 346 ? 9.836 17.526 -1.823 1.00 93.81 346 GLU A N 1
ATOM 2802 C CA . GLU A 1 346 ? 10.431 17.315 -3.144 1.00 93.81 346 GLU A CA 1
ATOM 2803 C C . GLU A 1 346 ? 11.956 17.148 -3.067 1.00 93.81 346 GLU A C 1
ATOM 2805 O O . GLU A 1 346 ? 12.501 16.198 -3.635 1.00 93.81 346 GLU A O 1
ATOM 2810 N N . GLU A 1 347 ? 12.645 18.023 -2.330 1.00 92.94 347 GLU A N 1
ATOM 2811 C CA . GLU A 1 347 ? 14.096 17.945 -2.121 1.00 92.94 347 GLU A CA 1
ATOM 2812 C C . GLU A 1 347 ? 14.507 16.654 -1.410 1.00 92.94 347 GLU A C 1
ATOM 2814 O O . GLU A 1 347 ? 15.435 15.964 -1.844 1.00 92.94 347 GLU A O 1
ATOM 2819 N N . SER A 1 348 ? 13.803 16.321 -0.324 1.00 94.50 348 SER A N 1
ATOM 2820 C CA . SER A 1 348 ? 14.081 15.119 0.466 1.00 94.50 348 SER A CA 1
ATOM 2821 C C . SER A 1 348 ? 13.854 13.856 -0.357 1.00 94.50 348 SER A C 1
ATOM 2823 O O . SER A 1 348 ? 14.666 12.930 -0.318 1.00 94.50 348 SER A O 1
ATOM 2825 N N . LEU A 1 349 ? 12.789 13.834 -1.159 1.00 93.31 349 LEU A N 1
ATOM 2826 C CA . LEU A 1 349 ? 12.489 12.715 -2.038 1.00 93.31 349 LEU A CA 1
ATOM 2827 C C . LEU A 1 349 ? 13.521 12.591 -3.166 1.00 93.31 349 LEU A C 1
ATOM 2829 O O . LEU A 1 349 ? 13.962 11.483 -3.448 1.00 93.31 349 LEU A O 1
ATOM 2833 N N . ALA A 1 350 ? 13.966 13.696 -3.772 1.00 93.12 350 ALA A N 1
ATOM 2834 C CA . ALA A 1 350 ? 15.011 13.670 -4.802 1.00 93.12 350 ALA A CA 1
ATOM 2835 C C . ALA A 1 350 ? 16.325 13.084 -4.276 1.00 93.12 350 ALA A C 1
ATOM 2837 O O . ALA A 1 350 ? 16.957 12.280 -4.961 1.00 93.12 350 ALA A O 1
ATOM 2838 N N . PHE A 1 351 ? 16.708 13.433 -3.045 1.00 94.81 351 PHE A N 1
ATOM 2839 C CA . PHE A 1 351 ? 17.861 12.830 -2.385 1.00 94.81 351 PHE A CA 1
ATOM 2840 C C . PHE A 1 351 ? 17.676 11.321 -2.165 1.00 94.81 351 PHE A C 1
ATOM 2842 O O . PHE A 1 351 ? 18.518 10.531 -2.594 1.00 94.81 351 PHE A O 1
ATOM 2849 N N . MET A 1 352 ? 16.580 10.923 -1.510 1.00 93.75 352 MET A N 1
ATOM 2850 C CA . MET A 1 352 ? 16.338 9.528 -1.117 1.00 93.75 352 MET A CA 1
ATOM 2851 C C . MET A 1 352 ? 16.191 8.612 -2.337 1.00 93.75 352 MET A C 1
ATOM 2853 O O . MET A 1 352 ? 16.710 7.497 -2.343 1.00 93.75 352 MET A O 1
ATOM 2857 N N . GLU A 1 353 ? 15.523 9.092 -3.387 1.00 92.31 353 GLU A N 1
ATOM 2858 C CA . GLU A 1 353 ? 15.342 8.338 -4.626 1.00 92.31 353 GLU A CA 1
ATOM 2859 C C . GLU A 1 353 ? 16.640 8.204 -5.411 1.00 92.31 353 GLU A C 1
ATOM 2861 O O . GLU A 1 353 ? 16.891 7.137 -5.964 1.00 92.31 353 GLU A O 1
ATOM 2866 N N . LEU A 1 354 ? 17.489 9.240 -5.447 1.00 93.62 354 LEU A N 1
ATOM 2867 C CA . LEU A 1 354 ? 18.787 9.115 -6.105 1.00 93.62 354 LEU A CA 1
ATOM 2868 C C . LEU A 1 354 ? 19.696 8.142 -5.352 1.00 93.62 354 LEU A C 1
ATOM 2870 O O . LEU A 1 354 ? 20.360 7.326 -5.985 1.00 93.62 354 LEU A O 1
ATOM 2874 N N . LEU A 1 355 ? 19.704 8.202 -4.018 1.00 94.19 355 LEU A N 1
ATOM 2875 C CA . LEU A 1 355 ? 20.454 7.258 -3.195 1.00 94.19 355 LEU A CA 1
ATOM 2876 C C . LEU A 1 355 ? 20.024 5.813 -3.484 1.00 94.19 355 LEU A C 1
ATOM 2878 O O . LEU A 1 355 ? 20.878 4.990 -3.812 1.00 94.19 355 LEU A O 1
ATOM 2882 N N . ARG A 1 356 ? 18.715 5.518 -3.423 1.00 92.31 356 ARG A N 1
ATOM 2883 C CA . ARG A 1 356 ? 18.172 4.182 -3.736 1.00 92.31 356 ARG A CA 1
ATOM 2884 C C . ARG A 1 356 ? 18.516 3.766 -5.167 1.00 92.31 356 ARG A C 1
ATOM 2886 O O . ARG A 1 356 ? 19.025 2.670 -5.371 1.00 92.31 356 ARG A O 1
ATOM 2893 N N . PHE A 1 357 ? 18.319 4.659 -6.138 1.00 91.56 357 PHE A N 1
ATOM 2894 C CA . PHE A 1 357 ? 18.639 4.405 -7.542 1.00 91.56 357 PHE A CA 1
ATOM 2895 C C . PHE A 1 357 ? 20.114 4.036 -7.746 1.00 91.56 357 PHE A C 1
ATOM 2897 O O . PHE A 1 357 ? 20.406 3.056 -8.421 1.00 91.56 357 PHE A O 1
ATOM 2904 N N . LEU A 1 358 ? 21.049 4.778 -7.145 1.00 92.44 358 LEU A N 1
ATOM 2905 C CA . LEU A 1 358 ? 22.482 4.505 -7.282 1.00 92.44 358 LEU A CA 1
ATOM 2906 C C . LEU A 1 358 ? 22.901 3.219 -6.573 1.00 92.44 358 LEU A C 1
ATOM 2908 O O . LEU A 1 358 ? 23.712 2.482 -7.126 1.00 92.44 358 LEU A O 1
ATOM 2912 N N . LEU A 1 359 ? 22.344 2.934 -5.393 1.00 90.81 359 LEU A N 1
ATOM 2913 C CA . LEU A 1 359 ? 22.575 1.670 -4.689 1.00 90.81 359 LEU A CA 1
ATOM 2914 C C . LEU A 1 359 ? 22.127 0.478 -5.538 1.00 90.81 359 LEU A C 1
ATOM 2916 O O . LEU A 1 359 ? 22.922 -0.439 -5.749 1.00 90.81 359 LEU A O 1
ATOM 2920 N N . HIS A 1 360 ? 20.921 0.544 -6.110 1.00 88.50 360 HIS A N 1
ATOM 2921 C CA . HIS A 1 360 ? 20.437 -0.480 -7.036 1.00 88.50 360 HIS A CA 1
ATOM 2922 C C . HIS A 1 360 ? 21.343 -0.573 -8.261 1.00 88.50 360 HIS A C 1
ATOM 2924 O O . HIS A 1 360 ? 21.660 -1.671 -8.692 1.00 88.50 360 HIS A O 1
ATOM 2930 N N . LEU A 1 361 ? 21.828 0.555 -8.787 1.00 89.75 361 LEU A N 1
ATOM 2931 C CA . LEU A 1 361 ? 22.668 0.572 -9.979 1.00 89.75 361 LEU A CA 1
ATOM 2932 C C . LEU A 1 361 ? 24.040 -0.091 -9.775 1.00 89.75 361 LEU A C 1
ATOM 2934 O O . LEU A 1 361 ? 24.506 -0.795 -10.672 1.00 89.75 361 LEU A O 1
ATOM 2938 N N . ILE A 1 362 ? 24.716 0.171 -8.648 1.00 88.25 362 ILE A N 1
ATOM 2939 C CA . ILE A 1 362 ? 26.136 -0.188 -8.461 1.00 88.25 362 ILE A CA 1
ATOM 2940 C C . ILE A 1 362 ? 26.375 -1.360 -7.508 1.00 88.25 362 ILE A C 1
ATOM 2942 O O . ILE A 1 362 ? 27.455 -1.946 -7.555 1.00 88.25 362 ILE A O 1
ATOM 2946 N N . TYR A 1 363 ? 25.416 -1.674 -6.636 1.00 84.81 363 TYR A N 1
ATOM 2947 C CA . TYR A 1 363 ? 25.570 -2.674 -5.581 1.00 84.81 363 TYR A CA 1
ATOM 2948 C C . TYR A 1 363 ? 24.603 -3.846 -5.781 1.00 84.81 363 TYR A C 1
ATOM 2950 O O . TYR A 1 363 ? 24.958 -4.827 -6.442 1.00 84.81 363 TYR A O 1
ATOM 2958 N N . ALA A 1 364 ? 23.386 -3.736 -5.252 1.00 79.69 364 ALA A N 1
ATOM 2959 C CA . ALA A 1 364 ? 22.381 -4.790 -5.250 1.00 79.69 364 ALA A CA 1
ATOM 2960 C C . ALA A 1 364 ? 20.970 -4.189 -5.256 1.00 79.69 364 ALA A C 1
ATOM 2962 O O . ALA A 1 364 ? 20.760 -3.083 -4.761 1.00 79.69 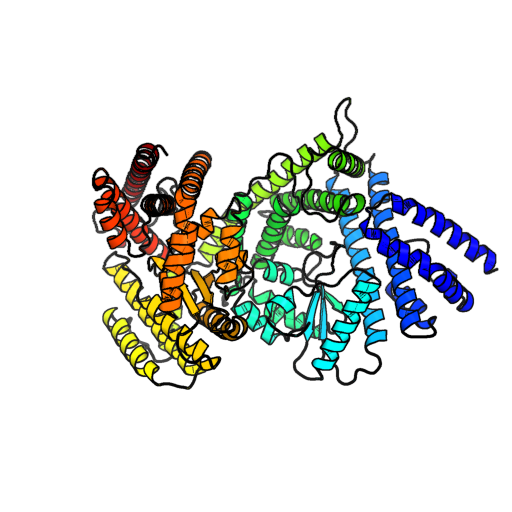364 ALA A O 1
ATOM 2963 N N . GLN A 1 365 ? 20.008 -4.949 -5.782 1.00 76.94 365 GLN A N 1
ATOM 2964 C CA . GLN A 1 365 ? 18.570 -4.639 -5.751 1.00 76.94 365 GLN A CA 1
ATOM 2965 C C . GLN A 1 365 ? 17.944 -5.081 -4.411 1.00 76.94 365 GLN A C 1
ATOM 2967 O O . GLN A 1 365 ? 16.854 -5.643 -4.363 1.00 76.94 365 GLN A O 1
ATOM 2972 N N . GLU A 1 366 ? 18.681 -4.890 -3.314 1.00 77.38 366 GLU A N 1
ATOM 2973 C CA . GLU A 1 366 ? 18.216 -5.151 -1.952 1.00 77.38 366 GLU A CA 1
ATOM 2974 C C . GLU A 1 366 ? 17.736 -3.842 -1.319 1.00 77.38 366 GLU A C 1
ATOM 2976 O O . GLU A 1 366 ? 18.331 -2.783 -1.516 1.00 77.38 366 GLU A O 1
ATOM 2981 N N . GLU A 1 367 ? 16.648 -3.898 -0.548 1.00 79.00 367 GLU A N 1
ATOM 2982 C CA . GLU A 1 367 ? 16.036 -2.687 0.018 1.00 79.00 367 GLU A CA 1
ATOM 2983 C C . GLU A 1 367 ? 16.805 -2.133 1.233 1.00 79.00 367 GLU A C 1
ATOM 2985 O O . GLU A 1 367 ? 16.718 -0.934 1.513 1.00 79.00 367 GLU A O 1
ATOM 2990 N N . GLY A 1 368 ? 17.539 -2.987 1.958 1.00 84.12 368 GLY A N 1
ATOM 2991 C CA . GLY A 1 368 ? 18.314 -2.631 3.149 1.00 84.12 368 GLY A CA 1
ATOM 2992 C C . GLY A 1 368 ? 19.821 -2.657 2.902 1.00 84.12 368 GLY A C 1
ATOM 2993 O O . GLY A 1 368 ? 20.328 -3.519 2.191 1.00 84.12 368 GLY A O 1
ATOM 2994 N N . VAL A 1 369 ? 20.548 -1.705 3.494 1.00 87.19 369 VAL A N 1
ATOM 2995 C CA . VAL A 1 369 ? 22.011 -1.606 3.385 1.00 87.19 369 VAL A CA 1
ATOM 2996 C C . VAL A 1 369 ? 22.642 -1.540 4.770 1.00 87.19 369 VAL A C 1
ATOM 2998 O O . VAL A 1 369 ? 22.508 -0.543 5.486 1.00 87.19 369 VAL A O 1
ATOM 3001 N N . PHE A 1 370 ? 23.396 -2.581 5.122 1.00 87.38 370 PHE A N 1
ATOM 3002 C CA . PHE A 1 370 ? 24.151 -2.662 6.371 1.00 87.38 370 PHE A CA 1
ATOM 3003 C C . PHE A 1 370 ? 25.449 -1.854 6.274 1.00 87.38 370 PHE A C 1
ATOM 3005 O O . PHE A 1 370 ? 26.474 -2.346 5.812 1.00 87.38 370 PHE A O 1
ATOM 3012 N N . TYR A 1 371 ? 25.437 -0.594 6.713 1.00 86.19 371 TYR A N 1
ATOM 3013 C CA . TYR A 1 371 ? 26.590 0.314 6.585 1.00 86.19 371 TYR A CA 1
ATOM 3014 C C . TYR A 1 371 ? 27.735 0.036 7.580 1.00 86.19 371 TYR A C 1
ATOM 3016 O O . TYR A 1 371 ? 28.733 0.770 7.600 1.00 86.19 371 TYR A O 1
ATOM 3024 N N . THR A 1 372 ? 27.581 -0.985 8.426 1.00 84.81 372 THR A N 1
ATOM 3025 C CA . THR A 1 372 ? 28.631 -1.560 9.279 1.00 84.81 372 THR A CA 1
ATOM 3026 C C . THR A 1 372 ? 29.460 -2.620 8.555 1.00 84.81 372 THR A C 1
ATOM 3028 O O . THR A 1 372 ? 30.600 -2.856 8.951 1.00 84.81 372 THR A O 1
ATOM 3031 N N . ASP A 1 373 ? 28.926 -3.228 7.493 1.00 87.50 373 ASP A N 1
ATOM 3032 C CA . ASP A 1 373 ? 29.663 -4.165 6.653 1.00 87.50 373 ASP A CA 1
ATOM 3033 C C . ASP A 1 373 ? 30.650 -3.419 5.740 1.00 87.50 373 ASP A C 1
ATOM 3035 O O . ASP A 1 373 ? 30.320 -2.397 5.132 1.00 87.50 373 ASP A O 1
ATOM 3039 N N . ALA A 1 374 ? 31.877 -3.933 5.632 1.00 86.56 374 ALA A N 1
ATOM 3040 C CA . ALA A 1 374 ? 32.951 -3.273 4.894 1.00 86.56 374 ALA A CA 1
ATOM 3041 C C . ALA A 1 374 ? 32.675 -3.198 3.381 1.00 86.56 374 ALA A C 1
ATOM 3043 O O . ALA A 1 374 ? 33.030 -2.207 2.735 1.00 86.56 374 ALA A O 1
ATOM 3044 N N . HIS A 1 375 ? 32.021 -4.214 2.811 1.00 86.38 375 HIS A N 1
ATOM 3045 C CA . HIS A 1 375 ? 31.696 -4.251 1.389 1.00 86.38 375 HIS A CA 1
ATOM 3046 C C . HIS A 1 375 ? 30.562 -3.270 1.058 1.00 86.38 375 HIS A C 1
ATOM 3048 O O . HIS A 1 375 ? 30.697 -2.454 0.139 1.00 86.38 375 HIS A O 1
ATOM 3054 N N . CYS A 1 376 ? 29.500 -3.260 1.869 1.00 86.94 376 CYS A N 1
ATOM 3055 C CA . CYS A 1 376 ? 28.431 -2.260 1.797 1.00 86.94 376 CYS A CA 1
ATOM 3056 C C . CYS A 1 376 ? 28.968 -0.836 1.973 1.00 86.94 376 CYS A C 1
ATOM 3058 O O . CYS A 1 376 ? 28.556 0.088 1.266 1.00 86.94 376 CYS A O 1
ATOM 3060 N N . ARG A 1 377 ? 29.921 -0.642 2.893 1.00 88.25 377 ARG A N 1
ATOM 3061 C CA . ARG A 1 377 ? 30.531 0.665 3.147 1.00 88.25 377 ARG A CA 1
ATOM 3062 C C . ARG A 1 377 ? 31.308 1.187 1.942 1.00 88.25 377 ARG A C 1
ATOM 3064 O O . ARG A 1 377 ? 31.157 2.357 1.600 1.00 88.25 377 ARG A O 1
ATOM 3071 N N . ALA A 1 378 ? 32.060 0.324 1.259 1.00 88.94 378 ALA A N 1
ATOM 3072 C CA . ALA A 1 378 ? 32.765 0.685 0.030 1.00 88.94 378 ALA A CA 1
ATOM 3073 C C . ALA A 1 378 ? 31.796 1.077 -1.103 1.00 88.94 378 ALA A C 1
ATOM 3075 O O . ALA A 1 378 ? 32.029 2.056 -1.817 1.00 88.94 378 ALA A O 1
ATOM 3076 N N . ALA A 1 379 ? 30.675 0.360 -1.243 1.00 89.38 379 ALA A N 1
ATOM 3077 C CA . ALA A 1 379 ? 29.622 0.740 -2.184 1.00 89.38 379 ALA A CA 1
ATOM 3078 C C . ALA A 1 379 ? 29.012 2.107 -1.827 1.00 89.38 379 ALA A C 1
ATOM 3080 O O . ALA A 1 379 ? 28.879 2.970 -2.697 1.00 89.38 379 ALA A O 1
ATOM 3081 N N . LEU A 1 380 ? 28.713 2.347 -0.546 1.00 92.00 380 LEU A N 1
ATOM 3082 C CA . LEU A 1 380 ? 28.209 3.634 -0.059 1.00 92.00 380 LEU A CA 1
ATOM 3083 C C . LEU A 1 380 ? 29.201 4.782 -0.272 1.00 92.00 380 LEU A C 1
ATOM 3085 O O . LEU A 1 380 ? 28.766 5.885 -0.596 1.00 92.00 380 LEU A O 1
ATOM 3089 N N . ASP A 1 381 ? 30.507 4.554 -0.121 1.00 91.38 381 ASP A N 1
ATOM 3090 C CA . ASP A 1 381 ? 31.533 5.561 -0.424 1.00 91.38 381 ASP A CA 1
ATOM 3091 C C . ASP A 1 381 ? 31.495 5.946 -1.904 1.00 91.38 381 ASP A C 1
ATOM 3093 O O . ASP A 1 381 ? 31.486 7.129 -2.250 1.00 91.38 381 ASP A O 1
ATOM 3097 N N . ARG A 1 382 ? 31.359 4.957 -2.791 1.00 90.62 382 ARG A N 1
ATOM 3098 C CA . ARG A 1 382 ? 31.222 5.203 -4.228 1.00 90.62 382 ARG A CA 1
ATOM 3099 C C . ARG A 1 382 ? 29.941 5.970 -4.569 1.00 90.62 382 ARG A C 1
ATOM 3101 O O . ARG A 1 382 ? 30.000 6.910 -5.366 1.00 90.62 382 ARG A O 1
ATOM 3108 N N . VAL A 1 383 ? 28.805 5.625 -3.950 1.00 93.12 383 VAL A N 1
ATOM 3109 C CA . VAL A 1 383 ? 27.556 6.400 -4.085 1.00 93.12 383 VAL A CA 1
ATOM 3110 C C . VAL A 1 383 ? 27.748 7.829 -3.577 1.00 93.12 383 VAL A C 1
ATOM 3112 O O . VAL A 1 383 ? 27.364 8.774 -4.262 1.00 93.12 383 VAL A O 1
ATOM 3115 N N . ALA A 1 384 ? 28.371 8.006 -2.412 1.00 92.00 384 ALA A N 1
ATOM 3116 C CA . ALA A 1 384 ? 28.607 9.315 -1.813 1.00 92.00 384 ALA A CA 1
ATOM 3117 C C . ALA A 1 384 ? 29.416 10.217 -2.755 1.00 92.00 384 ALA A C 1
ATOM 3119 O O . ALA A 1 384 ? 28.994 11.342 -3.039 1.00 92.00 384 ALA A O 1
ATOM 3120 N N . LEU A 1 385 ? 30.501 9.695 -3.331 1.00 89.62 385 LEU A N 1
ATOM 3121 C CA . LEU A 1 385 ? 31.309 10.407 -4.322 1.00 89.62 385 LEU A CA 1
ATOM 3122 C C . LEU A 1 385 ? 30.490 10.782 -5.566 1.00 89.62 385 LEU A C 1
ATOM 3124 O O . LEU A 1 385 ? 30.564 11.915 -6.042 1.00 89.62 385 LEU A O 1
ATOM 3128 N N . LEU A 1 386 ? 29.688 9.863 -6.115 1.00 90.56 386 LEU A N 1
ATOM 3129 C CA . LEU A 1 386 ? 28.787 10.146 -7.248 1.00 90.56 386 LEU A CA 1
ATOM 3130 C C . LEU A 1 386 ? 27.758 11.230 -6.914 1.00 90.56 386 LEU A C 1
ATOM 3132 O O . LEU A 1 386 ? 27.504 12.107 -7.733 1.00 90.56 386 LEU A O 1
ATOM 3136 N N . MET A 1 387 ? 27.231 11.230 -5.694 1.00 90.81 387 MET A N 1
ATOM 3137 C CA . MET A 1 387 ? 26.320 12.264 -5.207 1.00 90.81 387 MET A CA 1
ATOM 3138 C C . MET A 1 387 ? 27.035 13.589 -4.871 1.00 90.81 387 MET A C 1
ATOM 3140 O O . MET A 1 387 ? 26.372 14.563 -4.514 1.00 90.81 387 MET A O 1
ATOM 3144 N N . GLY A 1 388 ? 28.362 13.677 -5.002 1.00 88.62 388 GLY A N 1
ATOM 3145 C CA . GLY A 1 388 ? 29.127 14.905 -4.764 1.00 88.62 388 GLY A CA 1
ATOM 3146 C C . GLY A 1 388 ? 29.466 15.160 -3.292 1.00 88.62 388 GLY A C 1
ATOM 3147 O O . GLY A 1 388 ? 29.718 16.304 -2.903 1.00 88.62 388 GLY A O 1
ATOM 3148 N N . TYR A 1 389 ? 29.458 14.119 -2.460 1.00 86.75 389 TYR A N 1
ATOM 3149 C CA . TYR A 1 389 ? 30.081 14.149 -1.140 1.00 86.75 389 TYR A CA 1
ATOM 3150 C C . TYR A 1 389 ? 31.574 13.884 -1.325 1.00 86.75 389 TYR A C 1
ATOM 3152 O O . TYR A 1 389 ? 31.947 12.828 -1.821 1.00 86.75 389 TYR A O 1
ATOM 3160 N N . GLY A 1 390 ? 32.410 14.876 -1.004 1.00 75.12 390 GLY A N 1
ATOM 3161 C CA . GLY A 1 390 ? 33.864 14.756 -1.128 1.00 75.12 390 GLY A CA 1
ATOM 3162 C C . GLY A 1 390 ? 34.468 13.786 -0.113 1.00 75.12 390 GLY A C 1
ATOM 3163 O O . GLY A 1 390 ? 33.746 13.165 0.664 1.00 75.12 390 GLY A O 1
ATOM 3164 N N . GLU A 1 391 ? 35.796 13.712 -0.107 1.00 72.19 391 GLU A N 1
ATOM 3165 C CA . GLU A 1 391 ? 36.607 13.008 0.891 1.00 72.19 391 GLU A CA 1
ATOM 31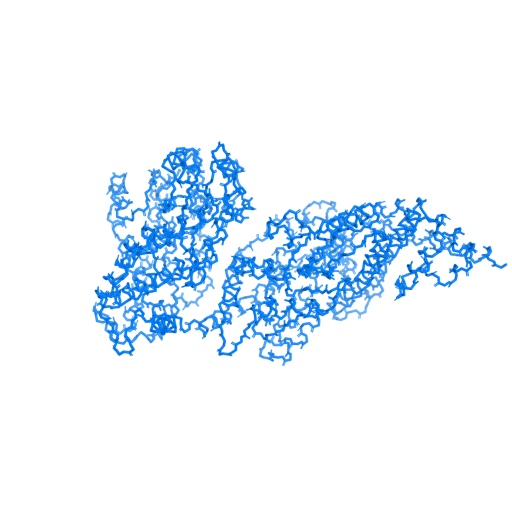66 C C . GLU A 1 391 ? 37.097 14.030 1.927 1.00 72.19 391 GLU A C 1
ATOM 3168 O O . GLU A 1 391 ? 38.070 14.739 1.665 1.00 72.19 391 GLU A O 1
ATOM 3173 N N . PRO A 1 392 ? 36.424 14.204 3.082 1.00 69.12 392 PRO A N 1
ATOM 3174 C CA . PRO A 1 392 ? 37.020 14.950 4.180 1.00 69.12 392 PRO A CA 1
ATOM 3175 C C . PRO A 1 392 ? 38.250 14.190 4.683 1.00 69.12 392 PRO A C 1
ATOM 3177 O O . PRO A 1 392 ? 38.227 12.960 4.759 1.00 69.12 392 PRO A O 1
ATOM 3180 N N . GLU A 1 393 ? 39.302 14.908 5.074 1.00 69.56 393 GLU A N 1
ATOM 3181 C CA . GLU A 1 393 ? 40.505 14.289 5.638 1.00 69.56 393 GLU A CA 1
ATOM 3182 C C . GLU A 1 393 ? 40.147 13.346 6.802 1.00 69.56 393 GLU A C 1
ATOM 3184 O O . GLU A 1 393 ? 39.508 13.742 7.778 1.00 69.56 393 GLU A O 1
ATOM 3189 N N . GLY A 1 394 ? 40.527 12.071 6.673 1.00 69.88 394 GLY A N 1
ATOM 3190 C CA . GLY A 1 394 ? 40.335 11.050 7.708 1.00 69.88 394 GLY A CA 1
ATOM 3191 C C . GLY A 1 394 ? 38.903 10.524 7.893 1.00 69.88 394 GLY A C 1
ATOM 3192 O O . GLY A 1 394 ? 38.670 9.777 8.844 1.00 69.88 394 GLY A O 1
ATOM 3193 N N . VAL A 1 395 ? 37.938 10.870 7.027 1.00 81.31 395 VAL A N 1
ATOM 3194 C CA . VAL A 1 395 ? 36.538 10.413 7.144 1.00 81.31 395 VAL A CA 1
ATOM 3195 C C . VAL A 1 395 ? 36.038 9.796 5.837 1.00 81.31 395 VAL A C 1
ATOM 3197 O O . VAL A 1 395 ? 36.106 10.411 4.780 1.00 81.31 395 VAL A O 1
ATOM 3200 N N . HIS A 1 396 ? 35.431 8.608 5.915 1.00 82.31 396 HIS A N 1
ATOM 3201 C CA . HIS A 1 396 ? 34.762 7.977 4.770 1.00 82.31 396 HIS A CA 1
ATOM 3202 C C . HIS A 1 396 ? 33.641 8.877 4.195 1.00 82.31 396 HIS A C 1
ATOM 3204 O O . HIS A 1 396 ? 32.772 9.288 4.980 1.00 82.31 396 HIS A O 1
ATOM 3210 N N . PRO A 1 397 ? 33.577 9.137 2.870 1.00 88.44 397 PRO A N 1
ATOM 3211 C CA . PRO A 1 397 ? 32.516 9.926 2.219 1.00 88.44 397 PRO A CA 1
ATOM 3212 C C . PRO A 1 397 ? 31.089 9.493 2.583 1.00 88.44 397 PRO A C 1
ATOM 3214 O O . PRO A 1 397 ? 30.210 10.324 2.843 1.00 88.44 397 PRO A O 1
ATOM 3217 N N . SER A 1 398 ? 30.868 8.183 2.690 1.00 90.25 398 SER A N 1
ATOM 3218 C CA . SER A 1 398 ? 29.616 7.569 3.150 1.00 90.25 398 SER A CA 1
ATOM 3219 C C . SER A 1 398 ? 29.157 8.078 4.518 1.00 90.25 398 SER A C 1
ATOM 3221 O O . SER A 1 398 ? 27.959 8.181 4.757 1.00 90.25 398 SER A O 1
ATOM 3223 N N . THR A 1 399 ? 30.067 8.477 5.409 1.00 89.00 399 THR A N 1
ATOM 3224 C CA . THR A 1 399 ? 29.718 9.049 6.723 1.00 89.00 399 THR A CA 1
ATOM 3225 C C . THR A 1 399 ? 28.954 10.365 6.573 1.00 89.00 399 THR A C 1
ATOM 3227 O O . THR A 1 399 ? 27.981 10.617 7.286 1.00 89.00 399 THR A O 1
ATOM 3230 N N . VAL A 1 400 ? 29.370 11.214 5.629 1.00 88.31 400 VAL A N 1
ATOM 3231 C CA . VAL A 1 400 ? 28.723 12.508 5.363 1.00 88.31 400 VAL A CA 1
ATOM 3232 C C . VAL A 1 400 ? 27.399 12.307 4.621 1.00 88.31 400 VAL A C 1
ATOM 3234 O O . VAL A 1 400 ? 26.406 12.982 4.921 1.00 88.31 400 VAL A O 1
ATOM 3237 N N . LEU A 1 401 ? 27.363 11.339 3.700 1.00 91.62 401 LEU A N 1
ATOM 3238 C CA . LEU A 1 401 ? 26.138 10.906 3.030 1.00 91.62 401 LEU A CA 1
ATOM 3239 C C . LEU A 1 401 ? 25.097 10.414 4.047 1.00 91.62 401 LEU A C 1
ATOM 3241 O O . LEU A 1 401 ? 23.965 10.891 4.021 1.00 91.62 401 LEU A O 1
ATOM 3245 N N . LEU A 1 402 ? 25.482 9.544 4.988 1.00 91.50 402 LEU A N 1
ATOM 3246 C CA . LEU A 1 402 ? 24.597 9.009 6.030 1.00 91.50 402 LEU A CA 1
ATOM 3247 C C . LEU A 1 402 ? 24.045 10.113 6.944 1.00 91.50 402 LEU A C 1
ATOM 3249 O O . LEU A 1 402 ? 22.858 10.117 7.262 1.00 91.50 402 LEU A O 1
ATOM 3253 N N . ARG A 1 403 ? 24.851 11.122 7.306 1.00 89.75 403 ARG A N 1
ATOM 3254 C CA . ARG A 1 403 ? 24.335 12.302 8.032 1.00 89.75 403 ARG A CA 1
ATOM 3255 C C . ARG A 1 403 ? 23.244 13.029 7.241 1.00 89.75 403 ARG A C 1
ATOM 3257 O O . ARG A 1 403 ? 22.232 13.430 7.811 1.00 89.75 403 ARG A O 1
ATOM 3264 N N . SER A 1 404 ? 23.435 13.187 5.930 1.00 91.00 404 SER A N 1
ATOM 3265 C CA . SER A 1 404 ? 22.420 13.800 5.063 1.00 91.00 404 SER A CA 1
ATOM 3266 C C . SER A 1 404 ? 21.180 12.922 4.932 1.00 91.00 404 SER A C 1
ATOM 3268 O O . SER A 1 404 ? 20.071 13.446 4.972 1.00 91.00 404 SER A O 1
ATOM 3270 N N . TYR A 1 405 ? 21.364 11.606 4.835 1.00 93.38 405 TYR A N 1
ATOM 3271 C CA . TYR A 1 405 ? 20.290 10.622 4.803 1.00 93.38 405 TYR A CA 1
ATOM 3272 C C . TYR A 1 405 ? 19.365 10.745 6.011 1.00 93.38 405 TYR A C 1
ATOM 3274 O O . TYR A 1 405 ? 18.173 11.005 5.844 1.00 93.38 405 TYR A O 1
ATOM 3282 N N . PHE A 1 406 ? 19.917 10.671 7.224 1.00 91.19 406 PHE A N 1
ATOM 3283 C CA . PHE A 1 406 ? 19.117 10.790 8.442 1.00 91.19 406 PHE A CA 1
ATOM 3284 C C . PHE A 1 406 ? 18.454 12.166 8.566 1.00 91.19 406 PHE A C 1
ATOM 3286 O O . PHE A 1 406 ? 17.319 12.259 9.027 1.00 91.19 406 PHE A O 1
ATOM 3293 N N . ARG A 1 407 ? 19.107 13.234 8.086 1.00 91.12 407 ARG A N 1
ATOM 3294 C CA . ARG A 1 407 ? 18.506 14.574 8.026 1.00 91.12 407 ARG A CA 1
ATOM 3295 C C . ARG A 1 407 ? 17.289 14.624 7.095 1.00 91.12 407 ARG A C 1
ATOM 3297 O O . ARG A 1 407 ? 16.260 15.163 7.490 1.00 91.12 407 ARG A O 1
ATOM 3304 N N . TYR A 1 408 ? 17.382 14.082 5.880 1.00 92.94 408 TYR A N 1
ATOM 3305 C CA . TYR A 1 408 ? 16.259 14.076 4.934 1.00 92.94 408 TYR A CA 1
ATOM 3306 C C . TYR A 1 408 ? 15.133 13.132 5.370 1.00 92.94 408 TYR A C 1
ATOM 3308 O O . TYR A 1 408 ? 13.966 13.499 5.254 1.00 92.94 408 TYR A O 1
ATOM 3316 N N . SER A 1 409 ? 15.457 11.966 5.940 1.00 90.56 409 SER A N 1
ATOM 3317 C CA . SER A 1 409 ? 14.458 11.078 6.554 1.00 90.56 409 SER A CA 1
ATOM 3318 C C . SER A 1 409 ? 13.699 11.795 7.677 1.00 90.56 409 SER A C 1
ATOM 3320 O O . SER A 1 409 ? 12.468 11.799 7.683 1.00 90.56 409 SER A O 1
ATOM 3322 N N . ARG A 1 410 ? 14.410 12.499 8.571 1.00 88.25 410 ARG A N 1
ATOM 3323 C CA . ARG A 1 410 ? 13.792 13.306 9.632 1.00 88.25 410 ARG A CA 1
ATOM 3324 C C . ARG A 1 410 ? 12.876 14.396 9.071 1.00 88.25 410 ARG A C 1
ATOM 3326 O O . ARG A 1 410 ? 11.744 14.514 9.526 1.00 88.25 410 ARG A O 1
ATOM 3333 N N . ARG A 1 411 ? 13.323 15.127 8.045 1.00 90.25 411 ARG A N 1
ATOM 3334 C CA . ARG A 1 411 ? 12.532 16.183 7.390 1.00 90.25 411 ARG A CA 1
ATOM 3335 C C . ARG A 1 411 ? 11.220 15.647 6.804 1.00 90.25 411 ARG A C 1
ATOM 3337 O O . ARG A 1 411 ? 10.181 16.282 6.951 1.00 90.25 411 ARG A O 1
ATOM 3344 N N . ILE A 1 412 ? 11.239 14.456 6.194 1.00 91.31 412 ILE A N 1
ATOM 3345 C CA . ILE A 1 412 ? 10.016 13.788 5.709 1.00 91.31 412 ILE A CA 1
ATOM 3346 C C . ILE A 1 412 ? 9.065 13.482 6.875 1.00 91.31 412 ILE A C 1
ATOM 3348 O O . ILE A 1 412 ? 7.861 13.709 6.750 1.00 91.31 412 ILE A O 1
ATOM 3352 N N . ARG A 1 413 ? 9.583 13.002 8.014 1.00 87.31 413 ARG A N 1
ATOM 3353 C CA . ARG A 1 413 ? 8.764 12.721 9.207 1.00 87.31 413 ARG A CA 1
ATOM 3354 C C . ARG A 1 413 ? 8.157 13.994 9.801 1.00 87.31 413 ARG A C 1
ATOM 3356 O O . ARG A 1 413 ? 6.979 13.986 10.145 1.00 87.31 413 ARG A O 1
ATOM 3363 N N . GLU A 1 414 ? 8.909 15.087 9.854 1.00 86.44 414 GLU A N 1
ATOM 3364 C CA . GLU A 1 414 ? 8.414 16.392 10.317 1.00 86.44 414 GLU A CA 1
ATOM 3365 C C . GLU A 1 414 ? 7.259 16.897 9.431 1.00 86.44 414 GLU A C 1
ATOM 3367 O O . GLU A 1 414 ? 6.178 17.191 9.943 1.00 86.44 414 GLU A O 1
ATOM 3372 N N . VAL A 1 415 ? 7.424 16.872 8.100 1.00 89.44 415 VAL A N 1
ATOM 3373 C CA . VAL A 1 415 ? 6.344 17.215 7.149 1.00 89.44 415 VAL A CA 1
ATOM 3374 C C . VAL A 1 415 ? 5.142 16.274 7.297 1.00 89.44 415 VAL A C 1
ATOM 3376 O O . VAL A 1 415 ? 3.995 16.711 7.211 1.00 89.44 415 VAL A O 1
ATOM 3379 N N . SER A 1 416 ? 5.376 14.984 7.563 1.00 86.88 416 SER A N 1
ATOM 3380 C CA . SER A 1 416 ? 4.291 14.021 7.779 1.00 86.88 416 SER A CA 1
ATOM 3381 C C . SER A 1 416 ? 3.436 14.348 9.003 1.00 86.88 416 SER A C 1
ATOM 3383 O O . SER A 1 416 ? 2.226 14.140 8.955 1.00 86.88 416 SER A O 1
ATOM 3385 N N . GLY A 1 417 ? 4.038 14.901 10.063 1.00 81.50 417 GLY A N 1
ATOM 3386 C CA . GLY A 1 417 ? 3.321 15.355 11.254 1.00 81.50 417 GLY A CA 1
ATOM 3387 C C . GLY A 1 417 ? 2.350 16.486 10.923 1.00 81.50 417 GLY A C 1
ATOM 3388 O O . GLY A 1 417 ? 1.171 16.392 11.249 1.00 81.50 417 GLY A O 1
ATOM 3389 N N . LEU A 1 418 ? 2.811 17.493 10.173 1.00 84.81 418 LEU A N 1
ATOM 3390 C CA . LEU A 1 418 ? 1.966 18.603 9.715 1.00 84.81 418 LEU A CA 1
ATOM 3391 C C . LEU A 1 418 ? 0.803 18.107 8.845 1.00 84.81 418 LEU A C 1
ATOM 3393 O O . LEU A 1 418 ? -0.355 18.460 9.064 1.00 84.81 418 LEU A O 1
ATOM 3397 N N . PHE A 1 419 ? 1.099 17.240 7.875 1.00 84.25 419 PHE A N 1
ATOM 3398 C CA . PHE A 1 419 ? 0.084 16.720 6.958 1.00 84.25 419 PHE A CA 1
ATOM 3399 C C . PHE A 1 419 ? -0.917 15.813 7.668 1.00 84.25 419 PHE A C 1
ATOM 3401 O O . PHE A 1 419 ? -2.090 15.823 7.310 1.00 84.25 419 PHE A O 1
ATOM 3408 N N . LYS A 1 420 ? -0.486 15.047 8.674 1.00 79.62 420 LYS A N 1
ATOM 3409 C CA . LYS A 1 420 ? -1.372 14.224 9.501 1.00 79.62 420 LYS A CA 1
ATOM 3410 C C . LYS A 1 420 ? -2.426 15.078 10.200 1.00 79.62 420 LYS A C 1
ATOM 3412 O O . LYS A 1 420 ? -3.593 14.703 10.155 1.00 79.62 420 LYS A O 1
ATOM 3417 N N . GLU A 1 421 ? -2.047 16.209 10.791 1.00 77.62 421 GLU A N 1
ATOM 3418 C CA . GLU A 1 421 ? -3.006 17.106 11.450 1.00 77.62 421 GLU A CA 1
ATOM 3419 C C . GLU A 1 421 ? -3.963 17.751 10.439 1.00 77.62 421 GLU A C 1
ATOM 3421 O O . GLU A 1 421 ? -5.167 17.818 10.672 1.00 77.62 421 GLU A O 1
ATOM 3426 N N . GLU A 1 422 ? -3.481 18.114 9.250 1.00 80.81 422 GLU A N 1
ATOM 3427 C CA . GLU A 1 422 ? -4.363 18.559 8.166 1.00 80.81 422 GLU A CA 1
ATOM 3428 C C . GLU A 1 422 ? -5.322 17.454 7.711 1.00 80.81 422 GLU A C 1
ATOM 3430 O O . GLU A 1 422 ? -6.518 17.692 7.558 1.00 80.81 422 GLU A O 1
ATOM 3435 N N . PHE A 1 423 ? -4.840 16.224 7.523 1.00 81.62 423 PHE A N 1
ATOM 3436 C CA . PHE A 1 423 ? -5.695 15.095 7.166 1.00 81.62 423 PHE A CA 1
ATOM 3437 C C . PHE A 1 423 ? -6.695 14.769 8.266 1.00 81.62 423 PHE A C 1
ATOM 3439 O O . PHE A 1 423 ? -7.828 14.450 7.926 1.00 81.62 423 PHE A O 1
ATOM 3446 N N . LYS A 1 424 ? -6.337 14.902 9.549 1.00 72.94 424 LYS A N 1
ATOM 3447 C CA . LYS A 1 424 ? -7.297 14.818 10.655 1.00 72.94 424 LYS A CA 1
ATOM 3448 C C . LYS A 1 424 ? -8.366 15.898 10.534 1.00 72.94 424 LYS A C 1
ATOM 3450 O O . LYS A 1 424 ? -9.530 15.532 10.534 1.00 72.94 424 LYS A O 1
ATOM 3455 N N . LYS A 1 425 ? -8.014 17.171 10.315 1.00 70.06 425 LYS A N 1
ATOM 3456 C CA . LYS A 1 425 ? -8.999 18.253 10.100 1.00 70.06 425 LYS A CA 1
ATOM 3457 C C . LYS A 1 425 ? -9.898 17.988 8.896 1.00 70.06 425 LYS A C 1
ATOM 3459 O O . LYS A 1 425 ? -11.096 18.241 8.948 1.00 70.06 425 LYS A O 1
ATOM 3464 N N . TYR A 1 426 ? -9.347 17.465 7.799 1.00 68.12 426 TYR A N 1
ATOM 3465 C CA . TYR A 1 426 ? -10.136 17.057 6.633 1.00 68.12 426 TYR A CA 1
ATOM 3466 C C . TYR A 1 426 ? -11.056 15.897 6.974 1.00 68.12 426 TYR A C 1
ATOM 3468 O O . TYR A 1 426 ? -12.233 15.932 6.625 1.00 68.12 426 TYR A O 1
ATOM 3476 N N . ILE A 1 427 ? -10.528 14.885 7.658 1.00 65.88 427 ILE A N 1
ATOM 3477 C CA . ILE A 1 427 ? -11.303 13.776 8.179 1.00 65.88 427 ILE A CA 1
ATOM 3478 C C . ILE A 1 427 ? -12.410 14.338 9.064 1.00 65.88 427 ILE A C 1
ATOM 3480 O O . ILE A 1 427 ? -13.526 13.978 8.778 1.00 65.88 427 ILE A O 1
ATOM 3484 N N . GLU A 1 428 ? -12.175 15.244 10.012 1.00 61.72 428 GLU A N 1
ATOM 3485 C CA . GLU A 1 428 ? -13.163 15.916 10.878 1.00 61.72 428 GLU A CA 1
ATOM 3486 C C . GLU A 1 428 ? -14.212 16.704 10.074 1.00 61.72 428 GLU A C 1
ATOM 3488 O O . GLU A 1 428 ? -15.416 16.567 10.291 1.00 61.72 428 GLU A O 1
ATOM 3493 N N . PHE A 1 429 ? -13.772 17.459 9.066 1.00 57.78 429 PHE A N 1
ATOM 3494 C CA . PHE A 1 429 ? -14.623 18.222 8.151 1.00 57.78 429 PHE A CA 1
ATOM 3495 C C . PHE A 1 429 ? -15.522 17.323 7.284 1.00 57.78 429 PHE A C 1
ATOM 3497 O O . PHE A 1 429 ? -16.686 17.638 7.023 1.00 57.78 429 PHE A O 1
ATOM 3504 N N . ILE A 1 430 ? -15.009 16.175 6.839 1.00 53.59 430 ILE A N 1
ATOM 3505 C CA . ILE A 1 430 ? -15.779 15.139 6.134 1.00 53.59 430 ILE A CA 1
ATOM 3506 C C . ILE A 1 430 ? -16.607 14.328 7.151 1.00 53.59 430 ILE A C 1
ATOM 3508 O O . ILE A 1 430 ? -17.750 13.951 6.871 1.00 53.59 430 ILE A O 1
ATOM 3512 N N . GLN A 1 431 ? -16.070 14.144 8.360 1.00 49.75 431 GLN A N 1
ATOM 3513 C CA . GLN A 1 431 ? -16.619 13.518 9.562 1.00 49.75 431 GLN A CA 1
ATOM 3514 C C . GLN A 1 431 ? -17.592 14.440 10.303 1.00 49.75 431 GLN A C 1
ATOM 3516 O O . GLN A 1 431 ? -17.770 14.333 11.515 1.00 49.75 431 GLN A O 1
ATOM 3521 N N . VAL A 1 432 ? -18.416 15.198 9.582 1.00 48.06 432 VAL A N 1
ATOM 3522 C CA . VAL A 1 432 ? -19.735 15.636 10.086 1.00 48.06 432 VAL A CA 1
ATOM 3523 C C . VAL A 1 432 ? -20.646 14.388 10.263 1.00 48.06 432 VAL A C 1
ATOM 3525 O O . VAL A 1 432 ? -21.777 14.303 9.780 1.00 48.06 432 VAL A O 1
ATOM 3528 N N . PHE A 1 433 ? -20.117 13.329 10.889 1.00 50.38 433 PHE A N 1
ATOM 3529 C CA . PHE A 1 433 ? -20.276 11.949 10.457 1.00 50.38 433 PHE A CA 1
ATOM 3530 C C . PHE A 1 433 ? -21.450 11.305 11.137 1.00 50.38 433 PHE A C 1
ATOM 3532 O O . PHE A 1 433 ? -22.231 10.678 10.447 1.00 50.38 433 PHE A O 1
ATOM 3539 N N . CYS A 1 434 ? -21.673 11.499 12.432 1.00 51.66 434 CYS A N 1
ATOM 3540 C CA . CYS A 1 434 ? -22.845 10.893 13.050 1.00 51.66 434 CYS A CA 1
ATOM 3541 C C . CYS A 1 434 ? -24.132 11.620 12.668 1.00 51.66 434 CYS A C 1
ATOM 3543 O O . CYS A 1 434 ? -25.087 10.946 12.299 1.00 51.66 434 CYS A O 1
ATOM 3545 N N . ARG A 1 435 ? -24.153 12.958 12.596 1.00 52.78 435 ARG A N 1
ATOM 3546 C CA . ARG A 1 435 ? -25.351 13.688 12.152 1.00 52.78 435 ARG A CA 1
ATOM 3547 C C . ARG A 1 435 ? -25.705 13.384 10.694 1.00 52.78 435 ARG A C 1
ATOM 3549 O O . ARG A 1 435 ? -26.808 12.911 10.443 1.00 52.78 435 ARG A O 1
ATOM 3556 N N . ARG A 1 436 ? -24.764 13.513 9.745 1.00 57.66 436 ARG A N 1
ATOM 3557 C CA . ARG A 1 436 ? -25.033 13.163 8.336 1.00 57.66 436 ARG A CA 1
ATOM 3558 C C . ARG A 1 436 ? -25.202 11.659 8.109 1.00 57.66 436 ARG A C 1
ATOM 3560 O O . ARG A 1 436 ? -25.874 11.284 7.157 1.00 57.66 436 ARG A O 1
ATOM 3567 N N . ARG A 1 437 ? -24.597 10.763 8.905 1.00 66.06 437 ARG A N 1
ATOM 3568 C CA . ARG A 1 437 ? -24.836 9.300 8.819 1.00 66.06 437 ARG A CA 1
ATOM 3569 C C . ARG A 1 437 ? -26.221 8.953 9.350 1.00 66.06 437 ARG A C 1
ATOM 3571 O O . ARG A 1 437 ? -26.909 8.179 8.699 1.00 66.06 437 ARG A O 1
ATOM 3578 N N . ILE A 1 438 ? -26.650 9.545 10.465 1.00 71.69 438 ILE A N 1
ATOM 3579 C CA . ILE A 1 438 ? -28.014 9.425 10.996 1.00 71.69 438 ILE A CA 1
ATOM 3580 C C . ILE A 1 438 ? -29.014 9.974 9.972 1.00 71.69 438 ILE A C 1
ATOM 3582 O O . ILE A 1 438 ? -29.915 9.242 9.579 1.00 71.69 438 ILE A O 1
ATOM 3586 N N . GLU A 1 439 ? -28.813 11.193 9.463 1.00 71.25 439 GLU A N 1
ATOM 3587 C CA . GLU A 1 439 ? -29.667 11.811 8.437 1.00 71.25 439 GLU A CA 1
ATOM 3588 C C . GLU A 1 439 ? -29.711 10.969 7.154 1.00 71.25 439 GLU A C 1
ATOM 3590 O O . GLU A 1 439 ? -30.796 10.670 6.666 1.00 71.25 439 GLU A O 1
ATOM 3595 N N . ARG A 1 440 ? -28.567 10.495 6.635 1.00 73.44 440 ARG A N 1
ATOM 3596 C CA . ARG A 1 440 ? -28.521 9.610 5.454 1.00 73.44 440 ARG A CA 1
ATOM 3597 C C . ARG A 1 440 ? -29.260 8.295 5.687 1.00 73.44 440 ARG A C 1
ATOM 3599 O O . ARG A 1 440 ? -30.002 7.867 4.808 1.00 73.44 440 ARG A O 1
ATOM 3606 N N . LYS A 1 441 ? -29.075 7.661 6.850 1.00 82.31 441 LYS A N 1
ATOM 3607 C CA . LYS A 1 441 ? -29.773 6.417 7.208 1.00 82.31 441 LYS A CA 1
ATOM 3608 C C . LYS A 1 441 ? -31.280 6.652 7.335 1.00 82.31 441 LYS A C 1
ATOM 3610 O O . LYS A 1 441 ? -32.047 5.866 6.795 1.00 82.31 441 LYS A O 1
ATOM 3615 N N . ILE A 1 442 ? -31.707 7.756 7.954 1.00 79.00 442 ILE A N 1
ATOM 3616 C CA . ILE A 1 442 ? -33.124 8.150 8.026 1.00 79.00 442 ILE A CA 1
ATOM 3617 C C . ILE A 1 442 ? -33.684 8.388 6.620 1.00 79.00 442 ILE A C 1
ATOM 3619 O O . ILE A 1 442 ? -34.665 7.751 6.254 1.00 79.00 442 ILE A O 1
ATOM 3623 N N . LEU A 1 443 ? -33.045 9.233 5.807 1.00 78.25 443 LEU A N 1
ATOM 3624 C CA . LEU A 1 443 ? -33.484 9.536 4.439 1.00 78.25 443 LEU A CA 1
ATOM 3625 C C . LEU A 1 443 ? -33.583 8.278 3.578 1.00 78.25 443 LEU A C 1
ATOM 3627 O O . LEU A 1 443 ? -34.522 8.135 2.803 1.00 78.25 443 LEU A O 1
ATOM 3631 N N . ARG A 1 444 ? -32.626 7.359 3.711 1.00 82.69 444 ARG A N 1
ATOM 3632 C CA . ARG A 1 444 ? -32.644 6.083 3.000 1.00 82.69 444 ARG A CA 1
ATOM 3633 C C . ARG A 1 444 ? -33.819 5.209 3.443 1.00 82.69 444 ARG A C 1
ATOM 3635 O O . ARG A 1 444 ? -34.525 4.690 2.586 1.00 82.69 444 ARG A O 1
ATOM 3642 N N . LEU A 1 445 ? -34.046 5.075 4.750 1.00 84.25 445 LEU A N 1
ATOM 3643 C CA . LEU A 1 445 ? -35.167 4.305 5.294 1.00 84.25 445 LEU A CA 1
ATOM 3644 C C . LEU A 1 445 ? -36.528 4.916 4.917 1.00 84.25 445 LEU A C 1
ATOM 3646 O O . LEU A 1 445 ? -37.464 4.167 4.665 1.00 84.25 445 LEU A O 1
ATOM 3650 N N . VAL A 1 446 ? -36.629 6.247 4.831 1.00 82.25 446 VAL A N 1
ATOM 3651 C CA . VAL A 1 446 ? -37.828 6.953 4.339 1.00 82.25 446 VAL A CA 1
ATOM 3652 C C . VAL A 1 446 ? -38.030 6.707 2.842 1.00 82.25 446 VAL A C 1
ATOM 3654 O O . VAL A 1 446 ? -39.118 6.332 2.425 1.00 82.25 446 VAL A O 1
ATOM 3657 N N . LYS A 1 447 ? -36.978 6.837 2.020 1.00 83.31 447 LYS A N 1
ATOM 3658 C CA . LYS A 1 447 ? -37.046 6.552 0.572 1.00 83.31 447 LYS A CA 1
ATOM 3659 C C . LYS A 1 447 ? -37.446 5.110 0.258 1.00 83.31 447 LYS A C 1
ATOM 3661 O O . LYS A 1 447 ? -38.029 4.864 -0.789 1.00 83.31 447 LYS A O 1
ATOM 3666 N N . ARG A 1 448 ? -37.099 4.170 1.140 1.00 83.19 448 ARG A N 1
ATOM 3667 C CA . ARG A 1 448 ? -37.443 2.746 1.024 1.00 83.19 448 ARG A CA 1
ATOM 3668 C C . ARG A 1 448 ? -38.774 2.383 1.695 1.00 83.19 448 ARG A C 1
ATOM 3670 O O . ARG A 1 448 ? -39.069 1.200 1.802 1.00 83.19 448 ARG A O 1
ATOM 3677 N N . ASP A 1 449 ? -39.537 3.368 2.171 1.00 82.75 449 ASP A N 1
ATOM 3678 C CA . ASP A 1 449 ? -40.824 3.179 2.859 1.00 82.75 449 ASP A CA 1
ATOM 3679 C C . ASP A 1 449 ? -40.746 2.266 4.107 1.00 82.75 449 ASP A C 1
ATOM 3681 O O . ASP A 1 449 ? -41.698 1.609 4.521 1.00 82.75 449 ASP A O 1
ATOM 3685 N N . VAL A 1 450 ? -39.570 2.214 4.743 1.00 83.00 450 VAL A N 1
ATOM 3686 C CA . VAL A 1 450 ? -39.344 1.487 6.007 1.00 83.00 450 VAL A CA 1
ATOM 3687 C C . VAL A 1 450 ? -39.709 2.363 7.208 1.00 83.00 450 VAL A C 1
ATOM 3689 O O . VAL A 1 450 ? -40.107 1.864 8.268 1.00 83.00 450 VAL A O 1
ATOM 3692 N N . LEU A 1 451 ? -39.558 3.682 7.058 1.00 80.75 451 LEU A N 1
ATOM 3693 C CA . LEU A 1 451 ? -39.965 4.692 8.029 1.00 80.75 451 LEU A CA 1
ATOM 3694 C C . LEU A 1 451 ? -40.949 5.678 7.395 1.00 80.75 451 LEU A C 1
ATOM 3696 O O . LEU A 1 451 ? -40.752 6.052 6.242 1.00 80.75 451 LEU A O 1
ATOM 3700 N N . PRO A 1 452 ? -41.952 6.154 8.157 1.00 74.50 452 PRO A N 1
ATOM 3701 C CA . PRO A 1 452 ? -42.839 7.205 7.678 1.00 74.50 452 PRO A CA 1
ATOM 3702 C C . PRO A 1 452 ? -42.059 8.506 7.442 1.00 74.50 452 PRO A C 1
ATOM 3704 O O . PRO A 1 452 ? -41.073 8.782 8.130 1.00 74.50 452 PRO A O 1
ATOM 3707 N N . SER A 1 453 ? -42.535 9.329 6.506 1.00 69.06 453 SER A N 1
ATOM 3708 C CA . SER A 1 453 ? -41.981 10.660 6.224 1.00 69.06 453 SER A CA 1
ATOM 3709 C C . SER A 1 453 ? -42.180 11.662 7.371 1.00 69.06 453 SER A C 1
ATOM 3711 O O . SER A 1 453 ? -41.481 12.672 7.419 1.00 69.06 453 SER A O 1
ATOM 3713 N N . GLU A 1 454 ? -43.096 11.385 8.307 1.00 65.00 454 GLU A N 1
ATOM 3714 C CA . GLU A 1 454 ? -43.428 12.258 9.437 1.00 65.00 454 GLU A CA 1
ATOM 3715 C C . GLU A 1 454 ? -42.936 11.704 10.786 1.00 65.00 454 GLU A C 1
ATOM 3717 O O . GLU A 1 454 ? -43.369 10.647 11.253 1.00 65.00 454 GLU A O 1
ATOM 3722 N N . GLY A 1 455 ? -42.063 12.479 11.444 1.00 59.16 455 GLY A N 1
ATOM 3723 C CA . GLY A 1 455 ? -41.593 12.261 12.817 1.00 59.16 455 GLY A CA 1
ATOM 3724 C C . GLY A 1 455 ? -40.482 11.212 12.971 1.00 59.16 455 GLY A C 1
ATOM 3725 O O . GLY A 1 455 ? -40.464 10.187 12.299 1.00 59.16 455 GLY A O 1
ATOM 3726 N N . ILE A 1 456 ? -39.547 11.441 13.905 1.00 62.16 456 ILE A N 1
ATOM 3727 C CA . ILE A 1 456 ? -38.520 10.449 14.276 1.00 62.16 456 ILE A CA 1
ATOM 3728 C C . ILE A 1 456 ? -39.133 9.472 15.295 1.00 62.16 456 ILE A C 1
ATOM 3730 O O . ILE A 1 456 ? -39.491 9.895 16.397 1.00 62.16 456 ILE A O 1
ATOM 3734 N N . PRO A 1 457 ? -39.256 8.169 14.981 1.00 63.28 457 PRO A N 1
ATOM 3735 C CA . PRO A 1 457 ? -39.819 7.208 15.919 1.00 63.28 457 PRO A CA 1
ATOM 3736 C C . PRO A 1 457 ? -38.951 6.995 17.171 1.00 63.28 457 PRO A C 1
ATOM 3738 O O . PRO A 1 457 ? -37.732 7.137 17.153 1.00 63.28 457 PRO A O 1
ATOM 3741 N N . ASP A 1 458 ? -39.582 6.577 18.271 1.00 73.06 458 ASP A N 1
ATOM 3742 C CA . ASP A 1 458 ? -38.886 6.188 19.504 1.00 73.06 458 ASP A CA 1
ATOM 3743 C C . ASP A 1 458 ? -37.916 4.990 19.286 1.00 73.06 458 ASP A C 1
ATOM 3745 O O . ASP A 1 458 ? -38.258 4.064 18.538 1.00 73.06 458 ASP A O 1
ATOM 3749 N N . PRO A 1 459 ? -36.746 4.931 19.970 1.00 70.38 459 PRO A N 1
ATOM 3750 C CA . PRO A 1 459 ? -35.800 3.808 19.952 1.00 70.38 459 PRO A CA 1
ATOM 3751 C C . PRO A 1 459 ? -36.418 2.410 20.000 1.00 70.38 459 PRO A C 1
ATOM 3753 O O . PRO A 1 459 ? -35.916 1.490 19.341 1.00 70.38 459 PRO A O 1
ATOM 3756 N N . GLY A 1 460 ? -37.491 2.229 20.779 1.00 76.56 460 GLY A N 1
ATOM 3757 C CA . GLY A 1 460 ? -38.184 0.952 20.904 1.00 76.56 460 GLY A CA 1
ATOM 3758 C C . GLY A 1 460 ? -38.893 0.536 19.615 1.00 76.56 460 GLY A C 1
ATOM 3759 O O . GLY A 1 460 ? -38.937 -0.654 19.298 1.00 76.56 460 GLY A O 1
ATOM 3760 N N . ARG A 1 461 ? -39.400 1.497 18.832 1.00 79.25 461 ARG A N 1
ATOM 3761 C CA . ARG A 1 461 ? -40.044 1.236 17.537 1.00 79.25 461 ARG A CA 1
ATOM 3762 C C . ARG A 1 461 ? -39.017 0.795 16.497 1.00 79.25 461 ARG A C 1
ATOM 3764 O O . ARG A 1 461 ? -39.243 -0.240 15.881 1.00 79.25 461 ARG A O 1
ATOM 3771 N N . PHE A 1 462 ? -37.860 1.458 16.400 1.00 83.94 462 PHE A N 1
ATOM 3772 C CA . PHE A 1 462 ? -36.767 1.011 15.522 1.00 83.94 462 PHE A CA 1
ATOM 3773 C C . PHE A 1 462 ? -36.333 -0.430 15.816 1.00 83.94 462 PHE A C 1
ATOM 3775 O O . PHE A 1 462 ? -36.252 -1.255 14.906 1.00 83.94 462 PHE A O 1
ATOM 3782 N N . ARG A 1 463 ? -36.127 -0.763 17.100 1.00 82.19 463 ARG A N 1
ATOM 3783 C CA . ARG A 1 463 ? -35.726 -2.114 17.522 1.00 82.19 463 ARG A CA 1
ATOM 3784 C C . ARG A 1 463 ? -36.769 -3.170 17.152 1.00 82.19 463 ARG A C 1
ATOM 3786 O O . ARG A 1 463 ? -36.403 -4.248 16.688 1.00 82.19 463 ARG A O 1
ATOM 3793 N N . ARG A 1 464 ? -38.059 -2.878 17.363 1.00 82.94 464 ARG A N 1
ATOM 3794 C CA . ARG A 1 464 ? -39.156 -3.794 17.010 1.00 82.94 464 ARG A CA 1
ATOM 3795 C C . ARG A 1 464 ? -39.262 -3.989 15.500 1.00 82.94 464 ARG A C 1
ATOM 3797 O O . ARG A 1 464 ? -39.392 -5.130 15.067 1.00 82.94 464 ARG A O 1
ATOM 3804 N N . THR A 1 465 ? -39.161 -2.916 14.716 1.00 83.50 465 THR A N 1
ATOM 3805 C CA . THR A 1 465 ? -39.182 -2.992 13.248 1.00 83.50 465 THR A CA 1
ATOM 3806 C C . THR A 1 465 ? -38.015 -3.828 12.730 1.00 83.50 465 THR A C 1
ATOM 3808 O O . THR A 1 465 ? -38.248 -4.798 12.015 1.00 83.50 465 THR A O 1
ATOM 3811 N N . ALA A 1 466 ? -36.786 -3.557 13.184 1.00 84.81 466 ALA A N 1
ATOM 3812 C CA . ALA A 1 466 ? -35.622 -4.369 12.826 1.00 84.81 466 ALA A CA 1
ATOM 3813 C C . ALA A 1 466 ? -35.818 -5.844 13.213 1.00 84.81 466 ALA A C 1
ATOM 3815 O O . ALA A 1 466 ? -35.519 -6.736 12.430 1.00 84.81 466 ALA A O 1
ATOM 3816 N N . GLY A 1 467 ? -36.367 -6.122 14.401 1.00 84.38 467 GLY A N 1
ATOM 3817 C CA . GLY A 1 467 ? -36.671 -7.485 14.844 1.00 84.38 467 GLY A CA 1
ATOM 3818 C C . GLY A 1 467 ? -37.638 -8.233 13.919 1.00 84.38 467 GLY A C 1
ATOM 3819 O O . GLY A 1 467 ? -37.395 -9.400 13.620 1.00 84.38 467 GLY A O 1
ATOM 3820 N N . ARG A 1 468 ? -38.693 -7.564 13.434 1.00 84.69 468 ARG A N 1
ATOM 3821 C CA . ARG A 1 468 ? -39.653 -8.144 12.477 1.00 84.69 468 ARG A CA 1
ATOM 3822 C C . ARG A 1 468 ? -39.005 -8.436 11.125 1.00 84.69 468 ARG A C 1
ATOM 3824 O O . ARG A 1 468 ? -39.214 -9.516 10.587 1.00 84.69 468 ARG A O 1
ATOM 3831 N N . ILE A 1 469 ? -38.183 -7.516 10.622 1.00 84.62 469 ILE A N 1
ATOM 3832 C CA . ILE A 1 469 ? -37.474 -7.692 9.348 1.00 84.62 469 ILE A CA 1
ATOM 3833 C C . ILE A 1 469 ? -36.423 -8.813 9.461 1.00 84.62 469 ILE A C 1
ATOM 3835 O O . ILE A 1 469 ? -36.324 -9.673 8.593 1.00 84.62 469 ILE A O 1
ATOM 3839 N N . TYR A 1 470 ? -35.678 -8.895 10.569 1.00 84.69 470 TYR A N 1
ATOM 3840 C CA . TYR A 1 470 ? -34.773 -10.028 10.807 1.00 84.69 470 TYR A CA 1
ATOM 3841 C C . TYR A 1 470 ? -35.509 -11.374 10.831 1.00 84.69 470 TYR A C 1
ATOM 3843 O O . TYR A 1 470 ? -34.940 -12.376 10.405 1.00 84.69 470 TYR A O 1
ATOM 3851 N N . ALA A 1 471 ? -36.744 -11.413 11.340 1.00 84.00 471 ALA A N 1
ATOM 3852 C CA . ALA A 1 471 ? -37.551 -12.628 11.348 1.00 84.00 471 ALA A CA 1
ATOM 3853 C C . ALA A 1 471 ? -38.024 -13.019 9.938 1.00 84.00 471 ALA A C 1
ATOM 3855 O O . ALA A 1 471 ? -37.999 -14.204 9.612 1.00 84.00 471 ALA A O 1
ATOM 3856 N N . SER A 1 472 ? -38.388 -12.053 9.084 1.00 81.75 472 SER A N 1
ATOM 3857 C CA . SER A 1 472 ? -38.791 -12.337 7.698 1.00 81.75 472 SER A CA 1
ATOM 3858 C C . SER A 1 472 ? -37.623 -12.803 6.821 1.00 81.75 472 SER A C 1
ATOM 3860 O O . SER A 1 472 ? -37.809 -13.648 5.951 1.00 81.75 472 SER A O 1
ATOM 3862 N N . LEU A 1 473 ? -36.401 -12.342 7.103 1.00 82.12 473 LEU A N 1
ATOM 3863 C CA . LEU A 1 473 ? -35.175 -12.748 6.404 1.00 82.12 473 LEU A CA 1
ATOM 3864 C C . LEU A 1 473 ? -34.775 -14.222 6.616 1.00 82.12 473 LEU A C 1
ATOM 3866 O O . LEU A 1 473 ? -33.886 -14.724 5.926 1.00 82.12 473 LEU A O 1
ATOM 3870 N N . ALA A 1 474 ? -35.393 -14.936 7.561 1.00 68.31 474 ALA A N 1
ATOM 3871 C CA . ALA A 1 474 ? -35.032 -16.318 7.878 1.00 68.31 474 ALA A CA 1
ATOM 3872 C C . ALA A 1 474 ? -35.381 -17.337 6.766 1.00 68.31 474 ALA A C 1
ATOM 3874 O O . ALA A 1 474 ? -34.851 -18.450 6.807 1.00 68.31 474 ALA A O 1
ATOM 3875 N N . GLY A 1 475 ? -36.196 -16.964 5.765 1.00 64.50 475 GLY A N 1
ATOM 3876 C CA . GLY A 1 475 ? -36.686 -17.864 4.704 1.00 64.50 475 GLY A CA 1
ATOM 3877 C C . GLY A 1 475 ? -36.495 -17.400 3.249 1.00 64.50 475 GLY A C 1
ATOM 3878 O O . GLY A 1 475 ? -36.916 -18.113 2.344 1.00 64.50 475 GLY A O 1
ATOM 3879 N N . THR A 1 476 ? -35.881 -16.242 2.996 1.00 60.31 476 THR A N 1
ATOM 3880 C CA . THR A 1 476 ? -35.818 -15.626 1.652 1.00 60.31 476 THR A CA 1
ATOM 3881 C C . THR A 1 476 ? -34.618 -16.121 0.820 1.00 60.31 476 THR A C 1
ATOM 3883 O O . THR A 1 476 ? -33.546 -16.374 1.372 1.00 60.31 476 THR A O 1
ATOM 3886 N N . VAL A 1 477 ? -34.791 -16.250 -0.509 1.00 57.88 477 VAL A N 1
ATOM 3887 C CA . VAL A 1 477 ? -33.789 -16.809 -1.459 1.00 57.88 477 VAL A CA 1
ATOM 3888 C C . VAL A 1 477 ? -33.355 -15.806 -2.553 1.00 57.88 477 VAL A C 1
ATOM 3890 O O . VAL A 1 477 ? -32.470 -16.098 -3.348 1.00 57.88 477 VAL A O 1
ATOM 3893 N N . VAL A 1 478 ? -33.921 -14.592 -2.592 1.00 61.47 478 VAL A N 1
ATOM 3894 C CA . VAL A 1 478 ? -33.547 -13.554 -3.576 1.00 61.47 478 VAL A CA 1
ATOM 3895 C C . VAL A 1 478 ? -32.459 -12.647 -2.993 1.00 61.47 478 VAL A C 1
ATOM 3897 O O . VAL A 1 478 ? -32.741 -11.758 -2.192 1.00 61.47 478 VAL A O 1
ATOM 3900 N N . PHE A 1 479 ? -31.198 -12.899 -3.353 1.00 58.69 479 PHE A N 1
ATOM 3901 C CA . PHE A 1 479 ? -30.035 -12.320 -2.667 1.00 58.69 479 PHE A CA 1
ATOM 3902 C C . PHE A 1 479 ? -29.897 -10.786 -2.749 1.00 58.69 479 PHE A C 1
ATOM 3904 O O . PHE A 1 479 ? -29.650 -10.196 -1.694 1.00 58.69 479 PHE A O 1
ATOM 3911 N N . PRO A 1 480 ? -30.097 -10.104 -3.899 1.00 63.25 480 PRO A N 1
ATOM 3912 C CA . PRO A 1 480 ? -29.997 -8.639 -3.953 1.00 63.25 480 PRO A CA 1
ATOM 3913 C C . PRO A 1 480 ? -30.958 -7.939 -2.979 1.00 63.25 480 PRO A C 1
ATOM 3915 O O . PRO A 1 480 ? -30.547 -7.066 -2.214 1.00 63.25 480 PRO A O 1
ATOM 3918 N N . ASP A 1 481 ? -32.208 -8.404 -2.918 1.00 71.12 481 ASP A N 1
ATOM 3919 C CA . ASP A 1 481 ? -33.225 -7.868 -2.007 1.00 71.12 481 ASP A CA 1
ATOM 3920 C C . ASP A 1 481 ? -32.940 -8.226 -0.542 1.00 71.12 481 ASP A C 1
ATOM 3922 O O . ASP A 1 481 ? -33.243 -7.446 0.367 1.00 71.12 481 ASP A O 1
ATOM 3926 N N . CYS A 1 482 ? -32.312 -9.382 -0.292 1.00 81.50 482 CYS A N 1
ATOM 3927 C CA . CYS A 1 482 ? -31.898 -9.793 1.049 1.00 81.50 482 CYS A CA 1
ATOM 3928 C C . CYS A 1 482 ? -30.819 -8.872 1.627 1.00 81.50 482 CYS A C 1
ATOM 3930 O O . CYS A 1 482 ? -30.909 -8.530 2.808 1.00 81.50 482 CYS A O 1
ATOM 3932 N N . TYR A 1 483 ? -29.826 -8.453 0.832 1.00 86.00 483 TYR A N 1
ATOM 3933 C CA . TYR A 1 483 ? -28.791 -7.524 1.302 1.00 86.00 483 TYR A CA 1
ATOM 3934 C C . TYR A 1 483 ? -29.366 -6.144 1.593 1.00 86.00 483 TYR A C 1
ATOM 3936 O O . TYR A 1 483 ? -29.145 -5.618 2.680 1.00 86.00 483 TYR A O 1
ATOM 3944 N N . GLU A 1 484 ? -30.186 -5.596 0.696 1.00 85.12 484 GLU A N 1
ATOM 3945 C CA . GLU A 1 484 ? -30.832 -4.298 0.917 1.00 85.12 484 GLU A CA 1
ATOM 3946 C C . GLU A 1 484 ? -31.738 -4.297 2.158 1.00 85.12 484 GLU A C 1
ATOM 3948 O O . GLU A 1 484 ? -31.655 -3.405 3.007 1.00 85.12 484 GLU A O 1
ATOM 3953 N N . THR A 1 485 ? -32.531 -5.352 2.337 1.00 87.19 485 THR A N 1
ATOM 3954 C CA . THR A 1 485 ? -33.374 -5.526 3.529 1.00 87.19 485 THR A CA 1
ATOM 3955 C C . THR A 1 485 ? -32.531 -5.709 4.801 1.00 87.19 485 THR A C 1
ATOM 3957 O O . THR A 1 485 ? -32.860 -5.190 5.873 1.00 87.19 485 THR A O 1
ATOM 3960 N N . LEU A 1 486 ? -31.399 -6.414 4.711 1.00 89.75 486 LEU A N 1
ATOM 3961 C CA . LEU A 1 486 ? -30.449 -6.562 5.815 1.00 89.75 486 LEU A CA 1
ATOM 3962 C C . LEU A 1 486 ? -29.761 -5.229 6.159 1.00 89.75 486 LEU A C 1
ATOM 3964 O O . LEU A 1 486 ? -29.537 -4.929 7.336 1.00 89.75 486 LEU A O 1
ATOM 3968 N N . HIS A 1 487 ? -29.471 -4.402 5.158 1.00 89.75 487 HIS A N 1
ATOM 3969 C CA . HIS A 1 487 ? -28.960 -3.053 5.340 1.00 89.75 487 HIS A CA 1
ATOM 3970 C C . HIS A 1 487 ? -29.991 -2.154 6.055 1.00 89.75 487 HIS A C 1
ATOM 3972 O O . HIS A 1 487 ? -29.608 -1.343 6.898 1.00 89.75 487 HIS A O 1
ATOM 3978 N N . ASP A 1 488 ? -31.289 -2.302 5.766 1.00 88.31 488 ASP A N 1
ATOM 3979 C CA . ASP A 1 488 ? -32.356 -1.569 6.471 1.00 88.31 488 ASP A CA 1
ATOM 3980 C C . ASP A 1 488 ? -32.420 -1.986 7.955 1.00 88.31 488 ASP A C 1
ATOM 3982 O O . ASP A 1 488 ? -32.475 -1.147 8.859 1.00 88.31 488 ASP A O 1
ATOM 3986 N N . CYS A 1 489 ? -32.303 -3.291 8.226 1.00 88.94 489 CYS A N 1
ATOM 3987 C CA . CYS A 1 489 ? -32.153 -3.850 9.573 1.00 88.94 489 CYS A CA 1
ATOM 3988 C C . CYS A 1 489 ? -30.964 -3.260 10.341 1.00 88.94 489 CYS A C 1
ATOM 3990 O O . CYS A 1 489 ? -31.082 -2.956 11.537 1.00 88.94 489 CYS A O 1
ATOM 3992 N N . HIS A 1 490 ? -29.815 -3.133 9.676 1.00 90.12 490 HIS A N 1
ATOM 3993 C CA . HIS A 1 490 ? -28.630 -2.501 10.242 1.00 90.12 490 HIS A CA 1
ATOM 3994 C C . HIS A 1 490 ? -28.915 -1.049 10.617 1.00 90.12 490 HIS A C 1
ATOM 3996 O O . HIS A 1 490 ? -28.682 -0.659 11.760 1.00 90.12 490 HIS A O 1
ATOM 4002 N N . ASP A 1 491 ? -29.465 -0.269 9.689 1.00 88.31 491 ASP A N 1
ATOM 4003 C CA . ASP A 1 491 ? -29.684 1.163 9.877 1.00 88.31 491 ASP A CA 1
ATOM 4004 C C . ASP A 1 491 ? -30.682 1.442 11.006 1.00 88.31 491 ASP A C 1
ATOM 4006 O O . ASP A 1 491 ? -30.397 2.251 11.890 1.00 88.31 491 ASP A O 1
ATOM 4010 N N . LEU A 1 492 ? -31.786 0.693 11.069 1.00 88.31 492 LEU A N 1
ATOM 4011 C CA . LEU A 1 492 ? -32.735 0.749 12.185 1.00 88.31 492 LEU A CA 1
ATOM 4012 C C . LEU A 1 492 ? -32.079 0.387 13.527 1.00 88.31 492 LEU A C 1
ATOM 4014 O O . LEU A 1 492 ? -32.331 1.031 14.548 1.00 88.31 492 LEU A O 1
ATOM 4018 N N . SER A 1 493 ? -31.238 -0.650 13.544 1.00 88.44 493 SER A N 1
ATOM 4019 C CA . SER A 1 493 ? -30.577 -1.102 14.772 1.00 88.44 493 SER A CA 1
ATOM 4020 C C . SER A 1 493 ? -29.529 -0.102 15.261 1.00 88.44 493 SER A C 1
ATOM 4022 O O . SER A 1 493 ? -29.470 0.171 16.461 1.00 88.44 493 SER A O 1
ATOM 4024 N N . PHE A 1 494 ? -28.763 0.484 14.337 1.00 86.88 494 PHE A N 1
ATOM 4025 C CA . PHE A 1 494 ? -27.821 1.568 14.602 1.00 86.88 494 PHE A CA 1
ATOM 4026 C C . PHE A 1 494 ? -28.543 2.788 15.183 1.00 86.88 494 PHE A C 1
ATOM 4028 O O . PHE A 1 494 ? -28.153 3.277 16.240 1.00 86.88 494 PHE A O 1
ATOM 4035 N N . LEU A 1 495 ? -29.637 3.240 14.556 1.00 84.56 495 LEU A N 1
ATOM 4036 C CA . LEU A 1 495 ? -30.422 4.387 15.033 1.00 84.56 495 LEU A CA 1
ATOM 4037 C C . LEU A 1 495 ? -31.017 4.134 16.427 1.00 84.56 495 LEU A C 1
ATOM 4039 O O . LEU A 1 495 ? -30.932 4.994 17.304 1.00 84.56 495 LEU A O 1
ATOM 4043 N N . SER A 1 496 ? -31.561 2.934 16.664 1.00 85.62 496 SER A N 1
ATOM 4044 C CA . SER A 1 496 ? -32.052 2.520 17.987 1.00 85.62 496 SER A CA 1
ATOM 4045 C C . SER A 1 496 ? -30.945 2.567 19.042 1.00 85.62 496 SER A C 1
ATOM 4047 O O . SER A 1 496 ? -31.162 3.076 20.144 1.00 85.62 496 SER A O 1
ATOM 4049 N N . TYR A 1 497 ? -29.760 2.050 18.703 1.00 85.12 497 TYR A N 1
ATOM 4050 C CA . TYR A 1 497 ? -28.598 2.042 19.584 1.00 85.12 497 TYR A CA 1
ATOM 4051 C C . TYR A 1 497 ? -28.115 3.462 19.896 1.00 85.12 497 TYR A C 1
ATOM 4053 O O . TYR A 1 497 ? -27.994 3.810 21.069 1.00 85.12 497 TYR A O 1
ATOM 4061 N N . ALA A 1 498 ? -27.906 4.293 18.871 1.00 80.12 498 ALA A N 1
ATOM 4062 C CA . ALA A 1 498 ? -27.418 5.661 19.015 1.00 80.12 498 ALA A CA 1
ATOM 4063 C C . ALA A 1 498 ? -28.361 6.508 19.881 1.00 80.12 498 ALA A C 1
ATOM 4065 O O . ALA A 1 498 ? -27.923 7.126 20.848 1.00 80.12 498 ALA A O 1
ATOM 4066 N N . LEU A 1 499 ? -29.671 6.471 19.616 1.00 78.50 499 LEU A N 1
ATOM 4067 C CA . LEU A 1 499 ? -30.650 7.220 20.411 1.00 78.50 499 LEU A CA 1
ATOM 4068 C C . LEU A 1 499 ? -30.755 6.709 21.852 1.00 78.50 499 LEU A C 1
ATOM 4070 O O . LEU A 1 499 ? -30.927 7.501 22.779 1.00 78.50 499 LEU A O 1
ATOM 4074 N N . HIS A 1 500 ? -30.651 5.394 22.066 1.00 81.19 500 HIS A N 1
ATOM 4075 C CA . HIS A 1 500 ? -30.604 4.840 23.417 1.00 81.19 500 HIS A CA 1
ATOM 4076 C C . HIS A 1 500 ? -29.351 5.301 24.168 1.00 81.19 500 HIS A C 1
ATOM 4078 O O . HIS A 1 500 ? -29.454 5.680 25.335 1.00 81.19 500 HIS A O 1
ATOM 4084 N N . ALA A 1 501 ? -28.194 5.308 23.504 1.00 78.69 501 ALA A N 1
ATOM 4085 C CA . ALA A 1 501 ? -26.938 5.761 24.085 1.00 78.69 501 ALA A CA 1
ATOM 4086 C C . ALA A 1 501 ? -26.985 7.251 24.449 1.00 78.69 501 ALA A C 1
ATOM 4088 O O . ALA A 1 501 ? -26.617 7.602 25.566 1.00 78.69 501 ALA A O 1
ATOM 4089 N N . VAL A 1 502 ? -27.547 8.101 23.580 1.00 73.75 502 VAL A N 1
ATOM 4090 C CA . VAL A 1 502 ? -27.786 9.529 23.869 1.00 73.75 502 VAL A CA 1
ATOM 4091 C C . VAL A 1 502 ? -28.681 9.704 25.096 1.00 73.75 502 VAL A C 1
ATOM 4093 O O . VAL A 1 502 ? -28.327 10.432 26.019 1.00 73.75 502 VAL A O 1
ATOM 4096 N N . ARG A 1 503 ? -29.821 9.002 25.152 1.00 75.50 503 ARG A N 1
ATOM 4097 C CA . ARG A 1 503 ? -30.784 9.138 26.260 1.00 75.50 503 ARG A CA 1
ATOM 4098 C C . ARG A 1 503 ? -30.253 8.620 27.591 1.00 75.50 503 ARG A C 1
ATOM 4100 O O . ARG A 1 503 ? -30.528 9.199 28.634 1.00 75.50 503 ARG A O 1
ATOM 4107 N N . THR A 1 504 ? -29.549 7.492 27.571 1.00 75.19 504 THR A N 1
ATOM 4108 C CA . THR A 1 504 ? -29.075 6.830 28.798 1.00 75.19 504 THR A CA 1
ATOM 4109 C C . THR A 1 504 ? -27.674 7.248 29.209 1.00 75.19 504 THR A C 1
ATOM 4111 O O . THR A 1 504 ? -27.249 6.921 30.322 1.00 75.19 504 THR A O 1
ATOM 4114 N N . LYS A 1 505 ? -26.966 7.956 28.322 1.00 71.50 505 LYS A N 1
ATOM 4115 C CA . LYS A 1 505 ? -25.564 8.335 28.474 1.00 71.50 505 LYS A CA 1
ATOM 4116 C C . LYS A 1 505 ? -24.656 7.119 28.707 1.00 71.50 505 LYS A C 1
ATOM 4118 O O . LYS A 1 505 ? -23.717 7.179 29.494 1.00 71.50 505 LYS A O 1
ATOM 4123 N N . ARG A 1 506 ? -25.002 5.979 28.098 1.00 73.88 506 ARG A N 1
ATOM 4124 C CA . ARG A 1 506 ? -24.326 4.684 28.272 1.00 73.88 506 ARG A CA 1
ATOM 4125 C C . ARG A 1 506 ? -24.203 3.957 26.941 1.00 73.88 506 ARG A C 1
ATOM 4127 O O . ARG A 1 506 ? -25.197 3.757 26.243 1.00 73.88 506 ARG A O 1
ATOM 4134 N N . PHE A 1 507 ? -23.005 3.471 26.652 1.00 74.69 507 PHE A N 1
ATOM 4135 C CA . PHE A 1 507 ? -22.688 2.700 25.460 1.00 74.69 507 PHE A CA 1
ATOM 4136 C C . PHE A 1 507 ? -22.582 1.235 25.869 1.00 74.69 507 PHE A C 1
ATOM 4138 O O . PHE A 1 507 ? -21.543 0.724 26.278 1.00 74.69 507 PHE A O 1
ATOM 4145 N N . ALA A 1 508 ? -23.729 0.557 25.834 1.00 69.31 508 ALA A N 1
ATOM 4146 C CA . ALA A 1 508 ? -23.773 -0.884 26.037 1.00 69.31 508 ALA A CA 1
ATOM 4147 C C . ALA A 1 508 ? -23.137 -1.622 24.848 1.00 69.31 508 ALA A C 1
ATOM 4149 O O . ALA A 1 508 ? -22.934 -1.065 23.775 1.00 69.31 508 ALA A O 1
ATOM 4150 N N . ARG A 1 509 ? -22.886 -2.921 25.000 1.00 75.00 509 ARG A N 1
ATOM 4151 C CA . ARG A 1 509 ? -22.398 -3.754 23.898 1.00 75.00 509 ARG A CA 1
ATOM 4152 C C . ARG A 1 509 ? -23.363 -3.725 22.700 1.00 75.00 509 ARG A C 1
ATOM 4154 O O . ARG A 1 509 ? -24.538 -4.082 22.837 1.00 75.00 509 ARG A O 1
ATOM 4161 N N . ALA A 1 510 ? -22.870 -3.400 21.508 1.00 73.12 510 ALA A N 1
ATOM 4162 C CA . ALA A 1 510 ? -23.635 -3.410 20.263 1.00 73.12 510 ALA A CA 1
ATOM 4163 C C . ALA A 1 510 ? -23.804 -4.808 19.670 1.00 73.12 510 ALA A C 1
ATOM 4165 O O . ALA A 1 510 ? -23.300 -5.145 18.599 1.00 73.12 510 ALA A O 1
ATOM 4166 N N . GLY A 1 511 ? -24.633 -5.619 20.325 1.00 79.69 511 GLY A N 1
ATOM 4167 C CA . GLY A 1 511 ? -25.016 -6.937 19.810 1.00 79.69 511 GLY A CA 1
ATOM 4168 C C . GLY A 1 511 ? -25.730 -6.911 18.447 1.00 79.69 511 GLY A C 1
ATOM 4169 O O . GLY A 1 511 ? -25.930 -7.969 17.851 1.00 79.69 511 GLY A O 1
ATOM 4170 N N . TYR A 1 512 ? -26.123 -5.737 17.936 1.00 85.62 512 TYR A N 1
ATOM 4171 C CA . TYR A 1 512 ? -26.732 -5.622 16.612 1.00 85.62 512 TYR A CA 1
ATOM 4172 C C . TYR A 1 512 ? -25.725 -5.839 15.474 1.00 85.62 512 TYR A C 1
ATOM 4174 O O . TYR A 1 512 ? -26.105 -6.447 14.477 1.00 85.62 512 TYR A O 1
ATOM 4182 N N . MET A 1 513 ? -24.460 -5.425 15.635 1.00 87.38 513 MET A N 1
ATOM 4183 C CA . MET A 1 513 ? -23.419 -5.649 14.622 1.00 87.38 513 MET A CA 1
ATOM 4184 C C . MET A 1 513 ? -23.089 -7.131 14.489 1.00 87.38 513 MET A C 1
ATOM 4186 O O . MET A 1 513 ? -23.089 -7.661 13.383 1.00 87.38 513 MET A O 1
ATOM 4190 N N . ASP A 1 514 ? -22.944 -7.838 15.614 1.00 87.38 514 ASP A N 1
ATOM 4191 C CA . ASP A 1 514 ? -22.788 -9.299 15.617 1.00 87.38 514 ASP A CA 1
ATOM 4192 C C . ASP A 1 514 ? -23.945 -9.986 14.878 1.00 87.38 514 ASP A C 1
ATOM 4194 O O . ASP A 1 514 ? -23.748 -10.942 14.129 1.00 87.38 514 ASP A O 1
ATOM 4198 N N . ARG A 1 515 ? -25.179 -9.512 15.093 1.00 89.00 515 ARG A N 1
ATOM 4199 C CA . ARG A 1 515 ? -26.358 -10.052 14.411 1.00 89.00 515 ARG A CA 1
ATOM 4200 C C . ARG A 1 515 ? -26.302 -9.773 12.911 1.00 89.00 515 ARG A C 1
ATOM 4202 O O . ARG A 1 515 ? -26.514 -10.708 12.143 1.00 89.00 515 ARG A O 1
ATOM 4209 N N . TYR A 1 516 ? -26.000 -8.539 12.517 1.00 90.81 516 TYR A N 1
ATOM 4210 C CA . TYR A 1 516 ? -25.866 -8.134 11.121 1.00 90.81 516 TYR A CA 1
ATOM 4211 C C . TYR A 1 516 ? -24.816 -8.979 10.392 1.00 90.81 516 TYR A C 1
ATOM 4213 O O . TYR A 1 516 ? -25.149 -9.644 9.415 1.00 90.81 516 TYR A O 1
ATOM 4221 N N . VAL A 1 517 ? -23.595 -9.059 10.933 1.00 90.50 517 VAL A N 1
ATOM 4222 C CA . VAL A 1 517 ? -22.487 -9.833 10.348 1.00 90.50 517 VAL A CA 1
ATOM 4223 C C . VAL A 1 517 ? -22.852 -11.309 10.218 1.00 90.50 517 VAL A C 1
ATOM 4225 O O . VAL A 1 517 ? -22.614 -11.912 9.178 1.00 90.50 517 VAL A O 1
ATOM 4228 N N . ARG A 1 518 ? -23.521 -11.908 11.213 1.00 90.50 518 ARG A N 1
ATOM 4229 C CA . ARG A 1 518 ? -23.976 -13.307 11.108 1.00 90.50 518 ARG A CA 1
ATOM 4230 C C . ARG A 1 518 ? -24.967 -13.539 9.970 1.00 90.50 518 ARG A C 1
ATOM 4232 O O . ARG A 1 518 ? -24.914 -14.603 9.359 1.00 90.50 518 ARG A O 1
ATOM 4239 N N . TYR A 1 519 ? -25.901 -12.621 9.728 1.00 90.25 519 TYR A N 1
ATOM 4240 C CA . TYR A 1 519 ? -26.820 -12.735 8.590 1.00 90.25 519 TYR A CA 1
ATOM 4241 C C . TYR A 1 519 ? -26.092 -12.501 7.274 1.00 90.25 519 TYR A C 1
ATOM 4243 O O . TYR A 1 519 ? -26.290 -13.262 6.331 1.00 90.25 519 TYR A O 1
ATOM 4251 N N . LEU A 1 520 ? -25.196 -11.519 7.250 1.00 91.12 520 LEU A N 1
ATOM 4252 C CA . LEU A 1 520 ? -24.430 -11.179 6.068 1.00 91.12 520 LEU A CA 1
ATOM 4253 C C . LEU A 1 520 ? -23.561 -12.347 5.596 1.00 91.12 520 LEU A C 1
ATOM 4255 O O . LEU A 1 520 ? -23.629 -12.729 4.434 1.00 91.12 520 LEU A O 1
ATOM 4259 N N . VAL A 1 521 ? -22.833 -12.979 6.518 1.00 90.31 521 VAL A N 1
ATOM 4260 C CA . VAL A 1 521 ? -22.028 -14.175 6.235 1.00 90.31 521 VAL A CA 1
ATOM 4261 C C . VAL A 1 521 ? -22.906 -15.312 5.725 1.00 90.31 521 VAL A C 1
ATOM 4263 O O . VAL A 1 521 ? -22.545 -15.982 4.767 1.00 90.31 521 VAL A O 1
ATOM 4266 N N . ARG A 1 522 ? -24.087 -15.531 6.319 1.00 88.31 522 ARG A N 1
ATOM 4267 C CA . ARG A 1 522 ? -25.008 -16.577 5.845 1.00 88.31 522 ARG A CA 1
ATOM 4268 C C . ARG A 1 522 ? -25.458 -16.333 4.410 1.00 88.31 522 ARG A C 1
ATOM 4270 O O . ARG A 1 522 ? -25.539 -17.296 3.655 1.00 88.31 522 ARG A O 1
ATOM 4277 N N . PHE A 1 523 ? -25.783 -15.094 4.052 1.00 88.31 523 PHE A N 1
ATOM 4278 C CA . PHE A 1 523 ? -26.195 -14.758 2.690 1.00 88.31 523 PHE A CA 1
ATOM 4279 C C . PHE A 1 523 ? -25.035 -14.885 1.712 1.00 88.31 523 PHE A C 1
ATOM 4281 O O . PHE A 1 523 ? -25.181 -15.598 0.723 1.00 88.31 523 PHE A O 1
ATOM 4288 N N . ALA A 1 524 ? -23.869 -14.339 2.054 1.00 88.12 524 ALA A N 1
ATOM 4289 C CA . ALA A 1 524 ? -22.678 -14.433 1.221 1.00 88.12 524 ALA A CA 1
ATOM 4290 C C . ALA A 1 524 ? -22.237 -15.888 0.989 1.00 88.12 524 ALA A C 1
ATOM 4292 O O . ALA A 1 524 ? -21.932 -16.265 -0.139 1.00 88.12 524 ALA A O 1
ATOM 4293 N N . CYS A 1 525 ? -22.265 -16.733 2.026 1.00 87.69 525 CYS A N 1
ATOM 4294 C CA . CYS A 1 525 ? -21.968 -18.159 1.896 1.00 87.69 525 CYS A CA 1
ATOM 4295 C C . CYS A 1 525 ? -23.007 -18.890 1.039 1.00 87.69 525 CYS A C 1
ATOM 4297 O O . CYS A 1 525 ? -22.622 -19.653 0.161 1.00 87.69 525 CYS A O 1
ATOM 4299 N N . ARG A 1 526 ? -24.311 -18.651 1.253 1.00 85.06 526 ARG A N 1
ATOM 4300 C CA . ARG A 1 526 ? -25.375 -19.282 0.448 1.00 85.06 526 ARG A CA 1
ATOM 4301 C C . ARG A 1 526 ? -25.263 -18.918 -1.029 1.00 85.06 526 ARG A C 1
ATOM 4303 O O . ARG A 1 526 ? -25.394 -19.796 -1.872 1.00 85.06 526 ARG A O 1
ATOM 4310 N N . GLU A 1 527 ? -25.005 -17.650 -1.326 1.00 83.81 527 GLU A N 1
ATOM 4311 C CA . GLU A 1 527 ? -24.814 -17.160 -2.691 1.00 83.81 527 GLU A CA 1
ATOM 4312 C C . GLU A 1 527 ? -23.554 -17.754 -3.340 1.00 83.81 527 GLU A C 1
ATOM 4314 O O . GLU A 1 527 ? -23.558 -18.066 -4.526 1.00 83.81 527 GLU A O 1
ATOM 4319 N N . ALA A 1 528 ? -22.496 -17.980 -2.556 1.00 80.81 528 ALA A N 1
ATOM 4320 C CA . ALA A 1 528 ? -21.281 -18.663 -2.996 1.00 80.81 528 ALA A CA 1
ATOM 4321 C C . ALA A 1 528 ? -21.408 -20.203 -3.052 1.00 80.81 528 ALA A C 1
ATOM 4323 O O . ALA A 1 528 ? -20.419 -20.882 -3.309 1.00 80.81 528 ALA A O 1
ATOM 4324 N N . GLY A 1 529 ? -22.588 -20.774 -2.781 1.00 83.44 529 GLY A N 1
ATOM 4325 C CA . GLY A 1 529 ? -22.798 -22.227 -2.765 1.00 83.44 529 GLY A CA 1
ATOM 4326 C C . GLY A 1 529 ? -22.187 -22.954 -1.558 1.00 83.44 529 GLY A C 1
ATOM 4327 O O . GLY A 1 529 ? -22.143 -24.182 -1.534 1.00 83.44 529 GLY A O 1
ATOM 4328 N N . ILE A 1 530 ? -21.738 -22.227 -0.532 1.00 84.25 530 ILE A N 1
ATOM 4329 C CA . ILE A 1 530 ? -21.147 -22.789 0.686 1.00 84.25 530 ILE A CA 1
ATOM 4330 C C . ILE A 1 530 ? -22.271 -23.166 1.653 1.00 84.25 530 ILE A C 1
ATOM 4332 O O . ILE A 1 530 ? -22.919 -22.314 2.273 1.00 84.25 530 ILE A O 1
ATOM 4336 N N . THR A 1 531 ? -22.504 -24.468 1.802 1.00 72.56 531 THR A N 1
ATOM 4337 C CA . THR A 1 531 ? -23.548 -25.000 2.681 1.00 72.56 531 THR A CA 1
ATOM 4338 C C . THR A 1 531 ? -23.011 -25.296 4.081 1.00 72.56 531 THR A C 1
ATOM 4340 O O . THR A 1 531 ? -22.096 -26.096 4.252 1.00 72.56 531 THR A O 1
ATOM 4343 N N . GLY A 1 532 ? -23.634 -24.712 5.107 1.00 69.94 532 GLY A N 1
ATOM 4344 C CA . GLY A 1 532 ? -23.337 -25.009 6.513 1.00 69.94 532 GLY A CA 1
ATOM 4345 C C . GLY A 1 532 ? -22.395 -24.006 7.185 1.00 69.94 532 GLY A C 1
ATOM 4346 O O . GLY A 1 532 ? -22.253 -22.868 6.749 1.00 69.94 532 GLY A O 1
ATOM 4347 N N . ARG A 1 533 ? -21.824 -24.403 8.329 1.00 75.06 533 ARG A N 1
ATOM 4348 C CA . ARG A 1 533 ? -20.861 -23.596 9.111 1.00 75.06 533 ARG A CA 1
ATOM 4349 C C . ARG A 1 533 ? -19.525 -24.308 9.320 1.00 75.06 533 ARG A C 1
ATOM 4351 O O . ARG A 1 533 ? -18.744 -23.870 10.153 1.00 75.06 533 ARG A O 1
ATOM 4358 N N . SER A 1 534 ? -19.321 -25.438 8.655 1.00 77.81 534 SER A N 1
ATOM 4359 C CA . SER A 1 534 ? -18.191 -26.331 8.900 1.00 77.81 534 SER A CA 1
ATOM 4360 C C . SER A 1 534 ? -16.948 -25.836 8.164 1.00 77.81 534 SER A C 1
ATOM 4362 O O . SER A 1 534 ? -17.059 -25.335 7.049 1.00 77.81 534 SER A O 1
ATOM 4364 N N . GLY A 1 535 ? -15.776 -25.983 8.784 1.00 88.44 535 GLY A N 1
ATOM 4365 C CA . GLY A 1 535 ? -14.492 -25.709 8.130 1.00 88.44 535 GLY A CA 1
ATOM 4366 C C . GLY A 1 535 ? -14.027 -24.251 8.132 1.00 88.44 535 GLY A C 1
ATOM 4367 O O . GLY A 1 535 ? -12.923 -23.992 7.678 1.00 88.44 535 GLY A O 1
ATOM 4368 N N . PHE A 1 536 ? -14.789 -23.295 8.677 1.00 95.12 536 PHE A N 1
ATOM 4369 C CA . PHE A 1 536 ? -14.299 -21.921 8.849 1.00 95.12 536 PHE A CA 1
ATOM 4370 C C . PHE A 1 536 ? -14.928 -21.192 10.040 1.00 95.12 536 PHE A C 1
ATOM 4372 O O . PHE A 1 536 ? -15.992 -21.568 10.540 1.00 95.12 536 PHE A O 1
ATOM 4379 N N . ALA A 1 537 ? -14.273 -20.125 10.493 1.00 95.38 537 ALA A N 1
ATOM 4380 C CA . ALA A 1 537 ? -14.751 -19.237 11.541 1.00 95.38 537 ALA A CA 1
ATOM 4381 C C . ALA A 1 537 ? -14.358 -17.782 11.285 1.00 95.38 537 ALA A C 1
ATOM 4383 O O . ALA A 1 537 ? -13.314 -17.487 10.714 1.00 95.38 537 ALA A O 1
ATOM 4384 N N . ILE A 1 538 ? -15.220 -16.869 11.726 1.00 94.62 538 ILE A N 1
ATOM 4385 C CA . ILE A 1 538 ? -15.017 -15.426 11.621 1.00 94.62 538 ILE A CA 1
ATOM 4386 C C . ILE A 1 538 ? -14.908 -14.858 13.025 1.00 94.62 538 ILE A C 1
ATOM 4388 O O . ILE A 1 538 ? -15.802 -15.061 13.862 1.00 94.62 538 ILE A O 1
ATOM 4392 N N . TYR A 1 539 ? -13.831 -14.121 13.255 1.00 95.00 539 TYR A N 1
ATOM 4393 C CA . TYR A 1 539 ? -13.503 -13.510 14.530 1.00 95.00 539 TYR A CA 1
ATOM 4394 C C . TYR A 1 539 ? -13.530 -11.995 14.393 1.00 95.00 539 TYR A C 1
ATOM 4396 O O . TYR A 1 539 ? -12.981 -11.458 13.440 1.00 95.00 539 TYR A O 1
ATOM 4404 N N . ALA A 1 540 ? -14.160 -11.319 15.350 1.00 92.56 540 ALA A N 1
ATOM 4405 C CA . ALA A 1 540 ? -13.953 -9.891 15.552 1.00 92.56 540 ALA A CA 1
ATOM 4406 C C . ALA A 1 540 ? -12.741 -9.693 16.467 1.00 92.56 540 ALA A C 1
ATOM 4408 O O . ALA A 1 540 ? -12.563 -10.461 17.421 1.00 92.56 540 ALA A O 1
ATOM 4409 N N . THR A 1 541 ? -11.956 -8.654 16.208 1.00 90.62 541 THR A N 1
ATOM 4410 C CA . THR A 1 541 ? -10.810 -8.228 17.025 1.00 90.62 541 THR A CA 1
ATOM 4411 C C . THR A 1 541 ? -11.019 -6.786 17.505 1.00 90.62 541 THR A C 1
ATOM 4413 O O . THR A 1 541 ? -12.096 -6.206 17.321 1.00 90.62 541 THR A O 1
ATOM 4416 N N . GLY A 1 542 ? -10.049 -6.230 18.236 1.00 85.00 542 GLY A N 1
ATOM 4417 C CA . GLY A 1 542 ? -10.067 -4.829 18.663 1.00 85.00 542 GLY A CA 1
ATOM 4418 C C . GLY A 1 542 ? -11.331 -4.406 19.428 1.00 85.00 542 GLY A C 1
ATOM 4419 O O . GLY A 1 542 ? -11.880 -5.143 20.255 1.00 85.00 542 GLY A O 1
ATOM 4420 N N . GLY A 1 543 ? -11.822 -3.197 19.140 1.00 79.75 543 GLY A N 1
ATOM 4421 C CA . GLY A 1 543 ? -13.044 -2.661 19.754 1.00 79.75 543 GLY A CA 1
ATOM 4422 C C . GLY A 1 543 ? -14.303 -3.471 19.415 1.00 79.75 543 GLY A C 1
ATOM 4423 O O . GLY A 1 543 ? -15.231 -3.560 20.226 1.00 79.75 543 GLY A O 1
ATOM 4424 N N . ASN A 1 544 ? -14.324 -4.125 18.253 1.00 82.69 544 ASN A N 1
ATOM 4425 C CA . ASN A 1 544 ? -15.445 -4.939 17.780 1.00 82.69 544 ASN A CA 1
ATOM 4426 C C . ASN A 1 544 ? -15.583 -6.258 18.559 1.00 82.69 544 ASN A C 1
ATOM 4428 O O . ASN A 1 544 ? -16.701 -6.717 18.837 1.00 82.69 544 ASN A O 1
ATOM 4432 N N . ALA A 1 545 ? -14.466 -6.840 19.007 1.00 84.88 545 ALA A N 1
ATOM 4433 C CA . ALA A 1 545 ? -14.476 -7.978 19.926 1.00 84.88 545 ALA A CA 1
ATOM 4434 C C . ALA A 1 545 ? -15.159 -7.629 21.257 1.00 84.88 545 ALA A C 1
ATOM 4436 O O . ALA A 1 545 ? -15.983 -8.402 21.751 1.00 84.88 545 ALA A O 1
ATOM 4437 N N . GLU A 1 546 ? -14.919 -6.427 21.782 1.00 77.31 546 GLU A N 1
ATOM 4438 C CA . GLU A 1 546 ? -15.590 -5.903 22.982 1.00 77.31 546 GLU A CA 1
ATOM 4439 C C . GLU A 1 546 ? -17.042 -5.458 22.705 1.00 77.31 546 GLU A C 1
ATOM 4441 O O . GLU A 1 546 ? -17.827 -5.225 23.627 1.00 77.31 546 GLU A O 1
ATOM 4446 N N . GLY A 1 547 ? -17.421 -5.394 21.424 1.00 72.88 547 GLY A N 1
ATOM 4447 C CA . GLY A 1 547 ? -18.734 -5.011 20.919 1.00 72.88 547 GLY A CA 1
ATOM 4448 C C . GLY A 1 547 ? -19.006 -3.513 21.012 1.00 72.88 547 GLY A C 1
ATOM 4449 O O . GLY A 1 547 ? -20.113 -3.108 21.372 1.00 72.88 547 GLY A O 1
ATOM 4450 N N . ARG A 1 548 ? -18.004 -2.697 20.680 1.00 74.31 548 ARG A N 1
ATOM 4451 C CA . ARG A 1 548 ? -18.172 -1.266 20.398 1.00 74.31 548 ARG A CA 1
ATOM 4452 C C . ARG A 1 548 ? -18.934 -1.084 19.076 1.00 74.31 548 ARG A C 1
ATOM 4454 O O . ARG A 1 548 ? -18.944 -1.966 18.227 1.00 74.31 548 ARG A O 1
ATOM 4461 N N . ALA A 1 549 ? -19.670 0.018 18.962 1.00 60.88 549 ALA A N 1
ATOM 4462 C CA . ALA A 1 549 ? -20.792 0.152 18.022 1.00 60.88 549 ALA A CA 1
ATOM 4463 C C . ALA A 1 549 ? -20.673 1.288 17.006 1.00 60.88 549 ALA A C 1
ATOM 4465 O O . ALA A 1 549 ? -21.463 1.352 16.065 1.00 60.88 549 ALA A O 1
ATOM 4466 N N . LEU A 1 550 ? -19.806 2.249 17.322 1.00 67.56 550 LEU A N 1
ATOM 4467 C CA . LEU A 1 550 ? -19.695 3.548 16.660 1.00 67.56 550 LEU A CA 1
ATOM 4468 C C . LEU A 1 550 ? -18.322 3.762 16.035 1.00 67.56 550 LEU A C 1
ATOM 4470 O O . LEU A 1 550 ? -18.080 4.819 15.463 1.00 67.56 550 LEU A O 1
ATOM 4474 N N . ASP A 1 551 ? -17.450 2.761 16.137 1.00 62.91 551 ASP A N 1
ATOM 4475 C CA . ASP A 1 551 ? -16.268 2.705 15.300 1.00 62.91 551 ASP A CA 1
ATOM 4476 C C . ASP A 1 551 ? -16.740 2.480 13.849 1.00 62.91 551 ASP A C 1
ATOM 4478 O O . ASP A 1 551 ? -17.693 1.737 13.593 1.00 62.91 551 ASP A O 1
ATOM 4482 N N . ASN A 1 552 ? -16.129 3.195 12.903 1.00 63.41 552 ASN A N 1
ATOM 4483 C CA . ASN A 1 552 ? -16.421 3.025 11.476 1.00 63.41 552 ASN A CA 1
ATOM 4484 C C . ASN A 1 552 ? -15.720 1.791 10.895 1.00 63.41 552 ASN A C 1
ATOM 4486 O O . ASN A 1 552 ? -16.052 1.391 9.783 1.00 63.41 552 ASN A O 1
ATOM 4490 N N . ASP A 1 553 ? -14.809 1.179 11.648 1.00 74.44 553 ASP A N 1
ATOM 4491 C CA . ASP A 1 553 ? -14.036 0.021 11.226 1.00 74.44 553 ASP A CA 1
ATOM 4492 C C . ASP A 1 553 ? -14.553 -1.244 11.923 1.00 74.44 553 ASP A C 1
ATOM 4494 O O . ASP A 1 553 ? -14.962 -1.223 13.089 1.00 74.44 553 ASP A O 1
ATOM 4498 N N . TYR A 1 554 ? -14.549 -2.357 11.197 1.00 83.69 554 TYR A N 1
ATOM 4499 C CA . TYR A 1 554 ? -14.891 -3.684 11.684 1.00 83.69 554 TYR A CA 1
ATOM 4500 C C . TYR A 1 554 ? -13.647 -4.573 11.640 1.00 83.69 554 TYR A C 1
ATOM 4502 O O . TYR A 1 554 ? -13.423 -5.300 10.672 1.00 83.69 554 TYR A O 1
ATOM 4510 N N . ASP A 1 555 ? -12.828 -4.481 12.688 1.00 86.75 555 ASP A N 1
ATOM 4511 C CA . ASP A 1 555 ? -11.628 -5.303 12.851 1.00 86.75 555 ASP A CA 1
ATOM 4512 C C . ASP A 1 555 ? -12.010 -6.782 12.948 1.00 86.75 555 ASP A C 1
ATOM 4514 O O . ASP A 1 555 ? -12.792 -7.195 13.821 1.00 86.75 555 ASP A O 1
ATOM 4518 N N . MET A 1 556 ? -11.474 -7.584 12.033 1.00 91.25 556 MET A N 1
ATOM 4519 C CA . MET A 1 556 ? -11.800 -8.995 11.940 1.00 91.25 556 MET A CA 1
ATOM 4520 C C . MET A 1 556 ? -10.697 -9.820 11.279 1.00 91.25 556 MET A C 1
ATOM 4522 O O . MET A 1 556 ? -9.810 -9.303 10.611 1.00 91.25 556 MET A O 1
ATOM 4526 N N . PHE A 1 557 ? -10.797 -11.138 11.428 1.00 93.88 557 PHE A N 1
ATOM 4527 C CA . PHE A 1 557 ? -10.102 -12.084 10.562 1.00 93.88 557 PHE A CA 1
ATOM 4528 C C . PHE A 1 557 ? -10.972 -13.316 10.298 1.00 93.88 557 PHE A C 1
ATOM 4530 O O . PHE A 1 557 ? -11.875 -13.654 11.078 1.00 93.88 557 PHE A O 1
ATOM 4537 N N . VAL A 1 558 ? -10.697 -13.996 9.185 1.00 94.38 558 VAL A N 1
ATOM 4538 C CA . VAL A 1 558 ? -11.385 -15.226 8.784 1.00 94.38 558 VAL A CA 1
ATOM 4539 C C . VAL A 1 558 ? -10.394 -16.377 8.831 1.00 94.38 558 VAL A C 1
ATOM 4541 O O . VAL A 1 558 ? -9.365 -16.334 8.171 1.00 94.38 558 VAL A O 1
ATOM 4544 N N . LEU A 1 559 ? -10.706 -17.403 9.616 1.00 96.19 559 LEU A N 1
ATOM 4545 C CA . LEU A 1 559 ? -9.887 -18.599 9.786 1.00 96.19 559 LEU A CA 1
ATOM 4546 C C . LEU A 1 559 ? -10.554 -19.776 9.077 1.00 96.19 559 LEU A C 1
ATOM 4548 O O . LEU A 1 559 ? -11.735 -20.038 9.309 1.00 96.19 559 LEU A O 1
ATOM 4552 N N . CYS A 1 560 ? -9.804 -20.501 8.255 1.00 95.00 560 CYS A N 1
ATOM 4553 C CA . CYS A 1 560 ? -10.286 -21.649 7.493 1.00 95.00 560 CYS A CA 1
ATOM 4554 C C . CYS A 1 560 ? -9.461 -22.896 7.812 1.00 95.00 560 CYS A C 1
ATOM 4556 O O . CYS A 1 560 ? -8.240 -22.828 7.948 1.00 95.00 560 CYS A O 1
ATOM 4558 N N . ASP A 1 561 ? -10.133 -24.035 7.922 1.00 94.31 561 ASP A N 1
ATOM 4559 C CA . ASP A 1 561 ? -9.518 -25.354 8.009 1.00 94.31 561 ASP A CA 1
ATOM 4560 C C . ASP A 1 561 ? -9.378 -25.910 6.582 1.00 94.31 561 ASP A C 1
ATOM 4562 O O . ASP A 1 561 ? -10.391 -26.329 6.008 1.00 94.31 561 ASP A O 1
ATOM 4566 N N . PRO A 1 562 ? -8.173 -25.875 5.977 1.00 89.69 562 PRO A N 1
ATOM 4567 C CA . PRO A 1 562 ? -7.990 -26.236 4.571 1.00 89.69 562 PRO A CA 1
ATOM 4568 C C . PRO A 1 562 ? -8.337 -27.703 4.285 1.00 89.69 562 PRO A C 1
ATOM 4570 O O . PRO A 1 562 ? -8.687 -28.034 3.157 1.00 89.69 562 PRO A O 1
ATOM 4573 N N . ASP A 1 563 ? -8.321 -28.564 5.308 1.00 89.44 563 ASP A N 1
ATOM 4574 C CA . ASP A 1 563 ? -8.695 -29.977 5.189 1.00 89.44 563 ASP A CA 1
ATOM 4575 C C . ASP A 1 563 ? -10.216 -30.178 5.058 1.00 89.44 563 ASP A C 1
ATOM 4577 O O . ASP A 1 563 ? -10.684 -31.254 4.684 1.00 89.44 563 ASP A O 1
ATOM 4581 N N . ARG A 1 564 ? -11.014 -29.156 5.398 1.00 88.12 564 ARG A N 1
ATOM 4582 C CA . ARG A 1 564 ? -12.486 -29.219 5.411 1.00 88.12 564 ARG A CA 1
ATOM 4583 C C . ARG A 1 564 ? -13.144 -28.299 4.398 1.00 88.12 564 ARG A C 1
ATOM 4585 O O . ARG A 1 564 ? -14.250 -28.595 3.948 1.00 88.12 564 ARG A O 1
ATOM 4592 N N . LEU A 1 565 ? -12.517 -27.168 4.103 1.00 86.88 565 LEU A N 1
ATOM 4593 C CA . LEU A 1 565 ? -13.015 -26.192 3.152 1.00 86.88 565 LEU A CA 1
ATOM 4594 C C . LEU A 1 565 ? -11.830 -25.552 2.441 1.00 86.88 565 LEU A C 1
ATOM 4596 O O . LEU A 1 565 ? -10.916 -25.040 3.083 1.00 86.88 565 LEU A O 1
ATOM 4600 N N . ASP A 1 566 ? -11.883 -25.549 1.114 1.00 82.94 566 ASP A N 1
ATOM 4601 C CA . ASP A 1 566 ? -10.905 -24.846 0.297 1.00 82.94 566 ASP A CA 1
ATOM 4602 C C . ASP A 1 566 ? -10.971 -23.326 0.580 1.00 82.94 566 ASP A C 1
ATOM 4604 O O . ASP A 1 566 ? -12.023 -22.708 0.359 1.00 82.94 566 ASP A O 1
ATOM 4608 N N . PRO A 1 567 ? -9.874 -22.696 1.049 1.00 82.25 567 PRO A N 1
ATOM 4609 C CA . PRO A 1 567 ? -9.834 -21.260 1.319 1.00 82.25 567 PRO A CA 1
ATOM 4610 C C . PRO A 1 567 ? -10.219 -20.402 0.108 1.00 82.25 567 PRO A C 1
ATOM 4612 O O . PRO A 1 567 ? -10.902 -19.387 0.274 1.00 82.25 567 PRO A O 1
ATOM 4615 N N . ALA A 1 568 ? -9.851 -20.821 -1.111 1.00 76.88 568 ALA A N 1
ATOM 4616 C CA . ALA A 1 568 ? -10.167 -20.074 -2.330 1.00 76.88 568 ALA A CA 1
ATOM 4617 C C . ALA A 1 568 ? -11.681 -20.031 -2.594 1.00 76.88 568 ALA A C 1
ATOM 4619 O O . ALA A 1 568 ? -12.218 -19.002 -3.008 1.00 76.88 568 ALA A O 1
ATOM 4620 N N . SER A 1 569 ? -12.389 -21.115 -2.271 1.00 77.56 569 SER A N 1
ATOM 4621 C CA . SER A 1 569 ? -13.850 -21.182 -2.351 1.00 77.56 569 SER A CA 1
ATOM 4622 C C . SER A 1 569 ? -14.540 -20.231 -1.357 1.00 77.56 569 SER A C 1
ATOM 4624 O O . SER A 1 569 ? -15.578 -19.650 -1.677 1.00 77.56 569 SER A O 1
ATOM 4626 N N . LEU A 1 570 ? -13.958 -20.008 -0.170 1.00 84.06 570 LEU A N 1
ATOM 4627 C CA . LEU A 1 570 ? -14.497 -19.080 0.838 1.00 84.06 570 LEU A CA 1
ATOM 4628 C C . LEU A 1 570 ? -14.200 -17.604 0.524 1.00 84.06 570 LEU A C 1
ATOM 4630 O O . LEU A 1 570 ? -14.976 -16.724 0.913 1.00 84.06 570 LEU A O 1
ATOM 4634 N N . GLN A 1 571 ? -13.123 -17.333 -0.215 1.00 82.00 571 GLN A N 1
ATOM 4635 C CA . GLN A 1 571 ? -12.670 -15.985 -0.566 1.00 82.00 571 GLN A CA 1
ATOM 4636 C C . GLN A 1 571 ? -13.787 -15.136 -1.195 1.00 82.00 571 GLN A C 1
ATOM 4638 O O . GLN A 1 571 ? -14.020 -13.999 -0.785 1.00 82.00 571 GLN A O 1
ATOM 4643 N N . GLY A 1 572 ? -14.549 -15.710 -2.133 1.00 77.12 572 GLY A N 1
ATOM 4644 C CA . GLY A 1 572 ? -15.652 -15.010 -2.798 1.00 77.12 572 GLY A CA 1
ATOM 4645 C C . GLY A 1 572 ? -16.776 -14.586 -1.842 1.00 77.12 572 GLY A C 1
ATOM 4646 O O . GLY A 1 572 ? -17.330 -13.496 -1.987 1.00 77.12 572 GLY A O 1
ATOM 4647 N N . ALA A 1 573 ? -17.098 -15.403 -0.834 1.00 84.81 573 ALA A N 1
ATOM 4648 C CA . ALA A 1 573 ? -18.092 -15.048 0.181 1.00 84.81 573 ALA A CA 1
ATOM 4649 C C . ALA A 1 573 ? -17.580 -13.930 1.105 1.00 84.81 573 ALA A C 1
ATOM 4651 O O . ALA A 1 573 ? -18.328 -13.013 1.451 1.00 84.81 573 ALA A O 1
ATOM 4652 N N . VAL A 1 574 ? -16.297 -13.968 1.469 1.00 85.00 574 VAL A N 1
ATOM 4653 C CA . VAL A 1 574 ? -15.658 -12.924 2.284 1.00 85.00 574 VAL A CA 1
ATOM 4654 C C . VAL A 1 574 ? -15.620 -11.588 1.537 1.00 85.00 574 VAL A C 1
ATOM 4656 O O . VAL A 1 574 ? -16.011 -10.569 2.104 1.00 85.00 574 VAL A O 1
ATOM 4659 N N . HIS A 1 575 ? -15.285 -11.586 0.244 1.00 79.19 575 HIS A N 1
ATOM 4660 C CA . HIS A 1 575 ? -15.337 -10.380 -0.593 1.00 79.19 575 HIS A CA 1
ATOM 4661 C C . HIS A 1 575 ? -16.748 -9.776 -0.668 1.00 79.19 575 HIS A C 1
ATOM 4663 O O . HIS A 1 575 ? -16.915 -8.569 -0.475 1.00 79.19 575 HIS A O 1
ATOM 4669 N N . ARG A 1 576 ? -17.789 -10.600 -0.867 1.00 82.06 576 ARG A N 1
ATOM 4670 C CA . ARG A 1 576 ? -19.186 -10.121 -0.838 1.00 82.06 576 ARG A CA 1
ATOM 4671 C C . ARG A 1 576 ? -19.534 -9.518 0.520 1.00 82.06 576 ARG A C 1
ATOM 4673 O O . ARG A 1 576 ? -20.065 -8.414 0.581 1.00 82.06 576 ARG A O 1
ATOM 4680 N N . MET A 1 577 ? -19.184 -10.199 1.610 1.00 86.75 577 MET A N 1
ATOM 4681 C CA . MET A 1 577 ? -19.383 -9.680 2.963 1.00 86.75 577 MET A CA 1
ATOM 4682 C C . MET A 1 577 ? -18.698 -8.316 3.156 1.00 86.75 577 MET A C 1
ATOM 4684 O O . MET A 1 577 ? -19.315 -7.408 3.710 1.00 86.75 577 MET A O 1
ATOM 4688 N N . HIS A 1 578 ? -17.466 -8.130 2.675 1.00 82.88 578 HIS A N 1
ATOM 4689 C CA . HIS A 1 578 ? -16.772 -6.839 2.755 1.00 82.88 578 HIS A CA 1
ATOM 4690 C C . HIS A 1 578 ? -17.513 -5.738 1.999 1.00 82.88 578 HIS A C 1
ATOM 4692 O O . HIS A 1 578 ? -17.759 -4.662 2.554 1.00 82.88 578 HIS A O 1
ATOM 4698 N N . ARG A 1 579 ? -17.936 -6.021 0.764 1.00 79.31 579 ARG A N 1
ATOM 4699 C CA . ARG A 1 579 ? -18.693 -5.075 -0.064 1.00 79.31 579 ARG A CA 1
ATOM 4700 C C . ARG A 1 579 ? -19.954 -4.586 0.651 1.00 79.31 579 ARG A C 1
ATOM 4702 O O . ARG A 1 579 ? -20.190 -3.379 0.735 1.00 79.31 579 ARG A O 1
ATOM 4709 N N . GLU A 1 580 ? -20.743 -5.500 1.210 1.00 85.31 580 GLU A N 1
ATOM 4710 C CA . GLU A 1 580 ? -22.003 -5.156 1.881 1.00 85.31 580 GLU A CA 1
ATOM 4711 C C . GLU A 1 580 ? -21.792 -4.505 3.267 1.00 85.31 580 GLU A C 1
ATOM 4713 O O . GLU A 1 580 ? -22.516 -3.576 3.631 1.00 85.31 580 GLU A O 1
ATOM 4718 N N . LEU A 1 581 ? -20.766 -4.898 4.040 1.00 83.38 581 LEU A N 1
ATOM 4719 C CA . LEU A 1 581 ? -20.356 -4.164 5.255 1.00 83.38 581 LEU A CA 1
ATOM 4720 C C . LEU A 1 581 ? -20.067 -2.695 4.934 1.00 83.38 581 LEU A C 1
ATOM 4722 O O . LEU A 1 581 ? -20.547 -1.778 5.610 1.00 83.38 581 LEU A O 1
ATOM 4726 N N . THR A 1 582 ? -19.359 -2.470 3.835 1.00 74.75 582 THR A N 1
ATOM 4727 C CA . THR A 1 582 ? -18.948 -1.126 3.458 1.00 74.75 582 THR A CA 1
ATOM 4728 C C . THR A 1 582 ? -20.092 -0.297 2.871 1.00 74.75 582 THR A C 1
ATOM 4730 O O . THR A 1 582 ? -20.100 0.935 2.973 1.00 74.75 582 THR A O 1
ATOM 4733 N N . ARG A 1 583 ? -21.129 -0.934 2.311 1.00 77.94 583 ARG A N 1
ATOM 4734 C CA . ARG A 1 583 ? -22.356 -0.242 1.874 1.00 77.94 583 ARG A CA 1
ATOM 4735 C C . ARG A 1 583 ? -23.115 0.400 3.031 1.00 77.94 583 ARG A C 1
ATOM 4737 O O . ARG A 1 583 ? -23.633 1.504 2.855 1.00 77.94 583 ARG A O 1
ATOM 4744 N N . VAL A 1 584 ? -23.102 -0.212 4.218 1.00 78.06 584 VAL A N 1
ATOM 4745 C CA . VAL A 1 584 ? -23.699 0.367 5.440 1.00 78.06 584 VAL A CA 1
ATOM 4746 C C . VAL A 1 584 ? -22.761 1.316 6.207 1.00 78.06 584 VAL A C 1
ATOM 4748 O O . VAL A 1 584 ? -23.156 1.894 7.235 1.00 78.06 584 VAL A O 1
ATOM 4751 N N . GLY A 1 585 ? -21.556 1.534 5.670 1.00 71.81 585 GLY A N 1
ATOM 4752 C CA . GLY A 1 585 ? -20.547 2.457 6.185 1.00 71.81 585 GLY A CA 1
ATOM 4753 C C . GLY A 1 585 ? -19.697 1.882 7.315 1.00 71.81 585 GLY A C 1
ATOM 4754 O O . GLY A 1 585 ? -19.310 2.655 8.186 1.00 71.81 585 GLY A O 1
ATOM 4755 N N . ASN A 1 586 ? -19.482 0.561 7.341 1.00 77.69 586 ASN A N 1
ATOM 4756 C CA . ASN A 1 586 ? -18.497 -0.078 8.217 1.00 77.69 586 ASN A CA 1
ATOM 4757 C C . ASN A 1 586 ? -17.392 -0.710 7.357 1.00 77.69 586 ASN A C 1
ATOM 4759 O O . ASN A 1 586 ? -17.696 -1.520 6.483 1.00 77.69 586 ASN A O 1
ATOM 4763 N N . PHE A 1 587 ? -16.135 -0.346 7.586 1.00 74.81 587 PHE A N 1
ATOM 4764 C CA . PHE A 1 587 ? -14.994 -0.791 6.786 1.00 74.81 587 PHE A CA 1
ATOM 4765 C C . PHE A 1 587 ? -14.331 -2.008 7.440 1.00 74.81 587 PHE A C 1
ATOM 4767 O O . PHE A 1 587 ? -13.889 -1.904 8.580 1.00 74.81 587 PHE A O 1
ATOM 4774 N N . PRO A 1 588 ? -14.279 -3.179 6.787 1.00 80.94 588 PRO A N 1
ATOM 4775 C CA . PRO A 1 588 ? -13.587 -4.334 7.347 1.00 80.94 588 PRO A CA 1
ATOM 4776 C C . PRO A 1 588 ? -12.076 -4.076 7.390 1.00 80.94 588 PRO A C 1
ATOM 4778 O O . PRO A 1 588 ? -11.502 -3.609 6.409 1.00 80.94 588 PRO A O 1
ATOM 4781 N N . HIS A 1 589 ? -11.437 -4.403 8.509 1.00 79.31 589 HIS A N 1
ATOM 4782 C CA . HIS A 1 589 ? -10.002 -4.206 8.708 1.00 79.31 589 HIS A CA 1
ATOM 4783 C C . HIS A 1 589 ? -9.341 -5.523 9.137 1.00 79.31 589 HIS A C 1
ATOM 4785 O O . HIS A 1 589 ? -9.893 -6.256 9.958 1.00 79.31 589 HIS A O 1
ATOM 4791 N N . HIS A 1 590 ? -8.193 -5.843 8.528 1.00 80.44 590 HIS A N 1
ATOM 4792 C CA . HIS A 1 590 ? -7.686 -7.215 8.363 1.00 80.44 590 HIS A CA 1
ATOM 4793 C C . HIS A 1 590 ? -6.200 -7.351 8.695 1.00 80.44 590 HIS A C 1
ATOM 4795 O O . HIS A 1 590 ? -5.443 -7.988 7.967 1.00 80.44 590 HIS A O 1
ATOM 4801 N N . ARG A 1 591 ? -5.762 -6.785 9.818 1.00 79.12 591 ARG A N 1
ATOM 4802 C CA . ARG A 1 591 ? -4.337 -6.727 10.177 1.00 79.12 591 ARG A CA 1
ATOM 4803 C C . ARG A 1 591 ? -3.601 -8.071 10.085 1.00 79.12 591 ARG A C 1
ATOM 4805 O O . ARG A 1 591 ? -2.539 -8.163 9.478 1.00 79.12 591 ARG A O 1
ATOM 4812 N N . ILE A 1 592 ? -4.162 -9.135 10.662 1.00 82.06 592 ILE A N 1
ATOM 4813 C CA . ILE A 1 592 ? -3.530 -10.468 10.632 1.00 82.06 592 ILE A CA 1
ATOM 4814 C C . ILE A 1 592 ? -3.433 -10.993 9.190 1.00 82.06 592 ILE A C 1
ATOM 4816 O O . ILE A 1 592 ? -2.442 -11.609 8.803 1.00 82.06 592 ILE A O 1
ATOM 4820 N N . ALA A 1 593 ? -4.454 -10.728 8.379 1.00 79.44 593 ALA A N 1
ATOM 4821 C CA . ALA A 1 593 ? -4.485 -11.123 6.979 1.00 79.44 593 ALA A CA 1
ATOM 4822 C C . ALA A 1 593 ? -3.456 -10.353 6.132 1.00 79.44 593 ALA A C 1
ATOM 4824 O O . ALA A 1 593 ? -2.882 -10.952 5.229 1.00 79.44 593 ALA A O 1
ATOM 4825 N N . GLU A 1 594 ? -3.135 -9.095 6.458 1.00 75.12 594 GLU A N 1
ATOM 4826 C CA . GLU A 1 594 ? -2.045 -8.341 5.812 1.00 75.12 594 GLU A CA 1
ATOM 4827 C C . GLU A 1 594 ? -0.670 -8.974 6.060 1.00 75.12 594 GLU A C 1
ATOM 4829 O O . GLU A 1 594 ? 0.163 -9.021 5.157 1.00 75.12 594 GLU A O 1
ATOM 4834 N N . LYS A 1 595 ? -0.433 -9.511 7.265 1.00 78.12 595 LYS A N 1
ATOM 4835 C CA . LYS A 1 595 ? 0.819 -10.213 7.600 1.00 78.12 595 LYS A CA 1
ATOM 4836 C C . LYS A 1 595 ? 0.952 -11.558 6.892 1.00 78.12 595 LYS A C 1
ATOM 4838 O O . LYS A 1 595 ? 2.056 -11.969 6.544 1.00 78.12 595 LYS A O 1
ATOM 4843 N N . ILE A 1 596 ? -0.166 -12.253 6.693 1.00 78.62 596 ILE A N 1
ATOM 4844 C CA . ILE A 1 596 ? -0.190 -13.587 6.078 1.00 78.62 596 ILE A CA 1
ATOM 4845 C C . ILE A 1 596 ? -0.313 -13.505 4.546 1.00 78.62 596 ILE A C 1
ATOM 4847 O O . ILE A 1 596 ? 0.151 -14.406 3.851 1.00 78.62 596 ILE A O 1
ATOM 4851 N N . GLY A 1 597 ? -0.901 -12.430 4.015 1.00 73.00 597 GLY A N 1
ATOM 4852 C CA . GLY A 1 597 ? -1.111 -12.203 2.583 1.00 73.00 597 GLY A CA 1
ATOM 4853 C C . GLY A 1 597 ? -2.437 -12.744 2.033 1.00 73.00 597 GLY A C 1
ATOM 4854 O O . GLY A 1 597 ? -2.549 -12.957 0.830 1.00 73.00 597 GLY A O 1
ATOM 4855 N N . THR A 1 598 ? -3.438 -13.011 2.880 1.00 77.25 598 THR A N 1
ATOM 4856 C CA . THR A 1 598 ? -4.773 -13.463 2.434 1.00 77.25 598 THR A CA 1
ATOM 4857 C C . THR A 1 598 ? -5.868 -13.151 3.456 1.00 77.25 598 THR A C 1
ATOM 4859 O O . THR A 1 598 ? -5.669 -13.336 4.655 1.00 77.25 598 THR A O 1
ATOM 4862 N N . PHE A 1 599 ? -7.053 -12.735 2.987 1.00 81.94 599 PHE A N 1
ATOM 4863 C CA . PHE A 1 599 ? -8.227 -12.477 3.840 1.00 81.94 599 PHE A CA 1
ATOM 4864 C C . PHE A 1 599 ? -8.820 -13.740 4.474 1.00 81.94 599 PHE A C 1
ATOM 4866 O O . PHE A 1 599 ? -9.385 -13.669 5.567 1.00 81.94 599 PHE A O 1
ATOM 4873 N N . VAL A 1 600 ? -8.714 -14.888 3.797 1.00 89.25 600 VAL A N 1
ATOM 4874 C CA . VAL A 1 600 ? -9.088 -16.194 4.351 1.00 89.25 600 VAL A CA 1
ATOM 4875 C C . VAL A 1 600 ? -7.817 -16.898 4.784 1.00 89.25 600 VAL A C 1
ATOM 4877 O O . VAL A 1 600 ? -7.102 -17.466 3.963 1.00 89.25 600 VAL A O 1
ATOM 4880 N N . ILE A 1 601 ? -7.546 -16.861 6.084 1.00 93.25 601 ILE A N 1
ATOM 4881 C CA . ILE A 1 601 ? -6.320 -17.373 6.684 1.00 93.25 601 ILE A CA 1
ATOM 4882 C C . ILE A 1 601 ? -6.431 -18.893 6.855 1.00 93.25 601 ILE A C 1
ATOM 4884 O O . ILE A 1 601 ? -7.260 -19.355 7.650 1.00 93.25 601 ILE A O 1
ATOM 4888 N N . PRO A 1 602 ? -5.594 -19.697 6.175 1.00 93.94 602 PRO A N 1
ATOM 4889 C CA . PRO A 1 602 ? -5.499 -21.123 6.457 1.00 93.94 602 PRO A CA 1
ATOM 4890 C C . PRO A 1 602 ? -4.957 -21.353 7.873 1.00 93.94 602 PRO A C 1
ATOM 4892 O O . PRO A 1 602 ? -4.005 -20.695 8.301 1.00 93.94 602 PRO A O 1
ATOM 4895 N N . PHE A 1 603 ? -5.536 -22.303 8.607 1.00 95.62 603 PHE A N 1
ATOM 4896 C CA . PHE A 1 603 ? -5.171 -22.575 10.002 1.00 95.62 603 PHE A CA 1
ATOM 4897 C C . PHE A 1 603 ? -3.672 -22.866 10.183 1.00 95.62 603 PHE A C 1
ATOM 4899 O O . PHE A 1 603 ? -3.025 -22.330 11.084 1.00 95.62 603 PHE A O 1
ATOM 4906 N N . ASN A 1 604 ? -3.104 -23.673 9.286 1.00 93.50 604 ASN A N 1
ATOM 4907 C CA . ASN A 1 604 ? -1.680 -24.001 9.261 1.00 93.50 604 ASN A CA 1
ATOM 4908 C C . ASN A 1 604 ? -0.787 -22.785 8.954 1.00 93.50 604 ASN A C 1
ATOM 4910 O O . ASN A 1 604 ? 0.310 -22.695 9.498 1.00 93.50 604 ASN A O 1
ATOM 4914 N N . ALA A 1 605 ? -1.248 -21.837 8.134 1.00 92.50 605 ALA A N 1
ATOM 4915 C CA . ALA A 1 605 ? -0.506 -20.613 7.836 1.00 92.50 605 ALA A CA 1
ATOM 4916 C C . ALA A 1 605 ? -0.429 -19.686 9.059 1.00 92.50 605 ALA A C 1
ATOM 4918 O O . ALA A 1 605 ? 0.644 -19.164 9.359 1.00 92.50 605 ALA A O 1
ATOM 4919 N N . LEU A 1 606 ? -1.529 -19.541 9.811 1.00 95.12 606 LEU A N 1
ATOM 4920 C CA . LEU A 1 606 ? -1.531 -18.785 11.070 1.00 95.12 606 LEU A CA 1
ATOM 4921 C C . LEU A 1 606 ? -0.589 -19.411 12.103 1.00 95.12 606 LEU A C 1
ATOM 4923 O O . LEU A 1 606 ? 0.194 -18.710 12.743 1.00 95.12 606 LEU A O 1
ATOM 4927 N N . ALA A 1 607 ? -0.650 -20.736 12.245 1.00 94.50 607 ALA A N 1
ATOM 4928 C CA . ALA A 1 607 ? 0.250 -21.484 13.112 1.00 94.50 607 ALA A CA 1
ATOM 4929 C C . ALA A 1 607 ? 1.723 -21.250 12.731 1.00 94.50 607 ALA A C 1
ATOM 4931 O O . ALA A 1 607 ? 2.524 -20.872 13.586 1.00 94.50 607 ALA A O 1
ATOM 4932 N N . ALA A 1 608 ? 2.056 -21.390 11.444 1.00 92.81 608 ALA A N 1
ATOM 4933 C CA . ALA A 1 608 ? 3.409 -21.188 10.936 1.00 92.81 608 ALA A CA 1
ATOM 4934 C C . ALA A 1 608 ? 3.909 -19.747 11.125 1.00 92.81 608 ALA A C 1
ATOM 4936 O O . ALA A 1 608 ? 5.076 -19.561 11.458 1.00 92.81 608 ALA A O 1
ATOM 4937 N N . TYR A 1 609 ? 3.051 -18.736 10.944 1.00 92.62 609 TYR A N 1
ATOM 4938 C CA . TYR A 1 609 ? 3.399 -17.333 11.199 1.00 92.62 609 TYR A CA 1
ATOM 4939 C C . TYR A 1 609 ? 3.851 -17.127 12.651 1.00 92.62 609 TYR A C 1
ATOM 4941 O O . TYR A 1 609 ? 4.934 -16.601 12.897 1.00 92.62 609 TYR A O 1
ATOM 4949 N N . LEU A 1 610 ? 3.070 -17.620 13.614 1.00 92.50 610 LEU A N 1
ATOM 4950 C CA . LEU A 1 610 ? 3.388 -17.488 15.039 1.00 92.50 610 LEU A CA 1
ATOM 4951 C C . LEU A 1 610 ? 4.626 -18.296 15.459 1.00 92.50 610 LEU A C 1
ATOM 4953 O O . LEU A 1 610 ? 5.314 -17.915 16.409 1.00 92.50 610 LEU A O 1
ATOM 4957 N N . ASP A 1 611 ? 4.925 -19.393 14.761 1.00 91.38 611 ASP A N 1
ATOM 4958 C CA . ASP A 1 611 ? 6.100 -20.225 15.034 1.00 91.38 611 ASP A CA 1
ATOM 4959 C C . ASP A 1 611 ? 7.415 -19.556 14.581 1.00 91.38 611 ASP A C 1
ATOM 4961 O O . ASP A 1 611 ? 8.472 -19.874 15.128 1.00 91.38 611 ASP A O 1
ATOM 4965 N N . ARG A 1 612 ? 7.369 -18.580 13.656 1.00 88.81 612 ARG A N 1
ATOM 4966 C CA . ARG A 1 612 ? 8.553 -17.808 13.215 1.00 88.81 612 ARG A CA 1
ATOM 4967 C C . ARG A 1 612 ? 9.109 -16.873 14.286 1.00 88.81 612 ARG A C 1
ATOM 4969 O O . ARG A 1 612 ? 10.279 -16.511 14.203 1.00 88.81 612 ARG A O 1
ATOM 4976 N N . ARG A 1 613 ? 8.291 -16.495 15.277 1.00 83.12 613 ARG A N 1
ATOM 4977 C CA . ARG A 1 613 ? 8.668 -15.598 16.384 1.00 83.12 613 ARG A CA 1
ATOM 4978 C C . ARG A 1 613 ? 9.286 -14.278 15.908 1.00 83.12 613 ARG A C 1
ATOM 4980 O O . ARG A 1 613 ? 10.345 -13.869 16.383 1.00 83.12 613 ARG A O 1
ATOM 4987 N N . GLU A 1 614 ? 8.632 -13.611 14.961 1.00 81.69 614 GLU A N 1
ATOM 4988 C CA . GLU A 1 614 ? 9.105 -12.315 14.464 1.00 81.69 614 GLU A CA 1
ATOM 4989 C C . GLU A 1 614 ? 9.124 -11.264 15.593 1.00 81.69 614 GLU A C 1
ATOM 4991 O O . GLU A 1 614 ? 8.240 -11.297 16.451 1.00 81.69 614 GLU A O 1
ATOM 4996 N N . PRO A 1 615 ? 10.088 -10.319 15.624 1.00 70.56 615 PRO A N 1
ATOM 4997 C CA . PRO A 1 615 ? 10.244 -9.374 16.738 1.00 70.56 615 PRO A CA 1
ATOM 4998 C C . PRO A 1 615 ? 9.001 -8.532 17.064 1.00 70.56 615 PRO A C 1
ATOM 5000 O O . PRO A 1 615 ? 8.816 -8.147 18.214 1.00 70.56 615 PRO A O 1
ATOM 5003 N N . GLU A 1 616 ? 8.151 -8.265 16.071 1.00 75.19 616 GLU A N 1
ATOM 5004 C CA . GLU A 1 616 ? 6.953 -7.421 16.190 1.00 75.19 616 GLU A CA 1
ATOM 5005 C C . GLU A 1 616 ? 5.642 -8.232 16.282 1.00 75.19 616 GLU A C 1
ATOM 5007 O O . GLU A 1 616 ? 4.560 -7.650 16.295 1.00 75.19 616 GLU A O 1
ATOM 5012 N N . ASP A 1 617 ? 5.714 -9.567 16.404 1.00 84.69 617 ASP A N 1
ATOM 5013 C CA . ASP A 1 617 ? 4.533 -10.452 16.421 1.00 84.69 617 ASP A CA 1
ATOM 5014 C C . ASP A 1 617 ? 3.644 -10.305 17.676 1.00 84.69 617 ASP A C 1
ATOM 5016 O O . ASP A 1 617 ? 2.545 -10.870 17.739 1.00 84.69 617 ASP A O 1
ATOM 5020 N N . TYR A 1 618 ? 4.086 -9.533 18.681 1.00 89.50 618 TYR A N 1
ATOM 5021 C CA . TYR A 1 618 ? 3.316 -9.250 19.896 1.00 89.50 618 TYR A CA 1
ATOM 5022 C C . TYR A 1 618 ? 1.969 -8.601 19.576 1.00 89.50 618 TYR A C 1
ATOM 5024 O O . TYR A 1 618 ? 0.984 -8.867 20.269 1.00 89.50 618 TYR A O 1
ATOM 5032 N N . ILE A 1 619 ? 1.890 -7.804 18.506 1.00 88.38 619 ILE A N 1
ATOM 5033 C CA . ILE A 1 619 ? 0.649 -7.118 18.169 1.00 88.38 619 ILE A CA 1
ATOM 5034 C C . ILE A 1 619 ? -0.388 -8.115 17.655 1.00 88.38 619 ILE A C 1
ATOM 5036 O O . ILE A 1 619 ? -1.498 -8.166 18.189 1.00 88.38 619 ILE A O 1
ATOM 5040 N N . GLU A 1 620 ? -0.022 -8.990 16.715 1.00 91.44 620 GLU A N 1
ATOM 5041 C CA . GLU A 1 620 ? -0.932 -10.041 16.251 1.00 91.44 620 GLU A CA 1
ATOM 5042 C C . GLU A 1 620 ? -1.312 -10.995 17.396 1.00 91.44 620 GLU A C 1
ATOM 5044 O O . GLU A 1 620 ? -2.479 -11.369 17.524 1.00 91.44 620 GLU A O 1
ATOM 5049 N N . ARG A 1 621 ? -0.381 -11.326 18.303 1.00 93.94 621 ARG A N 1
ATOM 5050 C CA . ARG A 1 621 ? -0.684 -12.128 19.506 1.00 93.94 621 ARG A CA 1
ATOM 5051 C C . ARG A 1 621 ? -1.728 -11.460 20.402 1.00 93.94 621 ARG A C 1
ATOM 5053 O O . ARG A 1 621 ? -2.621 -12.146 20.901 1.00 93.94 621 ARG A O 1
ATOM 5060 N N . THR A 1 622 ? -1.653 -10.142 20.598 1.00 92.38 622 THR A N 1
ATOM 5061 C CA . THR A 1 622 ? -2.653 -9.406 21.394 1.00 92.38 622 THR A CA 1
ATOM 5062 C C . THR A 1 622 ? -4.018 -9.367 20.718 1.00 92.38 622 THR A C 1
ATOM 5064 O O . THR A 1 622 ? -5.036 -9.537 21.395 1.00 92.38 622 THR A O 1
ATOM 5067 N N . GLU A 1 623 ? -4.061 -9.234 19.389 1.00 91.50 623 GLU A N 1
ATOM 5068 C CA . GLU A 1 623 ? -5.313 -9.303 18.634 1.00 91.50 623 GLU A CA 1
ATOM 5069 C C . GLU A 1 623 ? -5.961 -10.684 18.732 1.00 91.50 623 GLU A C 1
ATOM 5071 O O . GLU A 1 623 ? -7.162 -10.774 18.994 1.00 91.50 623 GLU A O 1
ATOM 5076 N N . LEU A 1 624 ? -5.172 -11.756 18.607 1.00 95.19 624 LEU A N 1
ATOM 5077 C CA . LEU A 1 624 ? -5.639 -13.133 18.784 1.00 95.19 624 LEU A CA 1
ATOM 5078 C C . LEU A 1 624 ? -6.154 -13.379 20.207 1.00 95.19 624 LEU A C 1
ATOM 5080 O O . LEU A 1 624 ? -7.222 -13.964 20.388 1.00 95.19 624 LEU A O 1
ATOM 5084 N N . LEU A 1 625 ? -5.445 -12.879 21.222 1.00 93.56 625 LEU A N 1
ATOM 5085 C CA . LEU A 1 625 ? -5.848 -12.989 22.626 1.00 93.56 625 LEU A CA 1
ATOM 5086 C C . LEU A 1 625 ? -7.157 -12.232 22.924 1.00 93.56 625 LEU A C 1
ATOM 5088 O O . LEU A 1 625 ? -7.917 -12.609 23.825 1.00 93.56 625 LEU A O 1
ATOM 5092 N N . GLY A 1 626 ? -7.425 -11.155 22.185 1.00 90.81 626 GLY A N 1
ATOM 5093 C CA . GLY A 1 626 ? -8.678 -10.400 22.220 1.00 90.81 626 GLY A CA 1
ATOM 5094 C C . GLY A 1 626 ? -9.776 -10.949 21.303 1.00 90.81 626 GLY A C 1
ATOM 5095 O O . GLY A 1 626 ? -10.923 -10.515 21.421 1.00 90.81 626 GLY A O 1
ATOM 5096 N N . ALA A 1 627 ? -9.460 -11.887 20.409 1.00 94.31 627 ALA A N 1
ATOM 5097 C CA . ALA A 1 627 ? -10.348 -12.307 19.336 1.00 94.31 627 ALA A CA 1
ATOM 5098 C C . ALA A 1 627 ? -11.602 -13.001 19.863 1.00 94.31 627 ALA A C 1
ATOM 5100 O O . ALA A 1 627 ? -11.531 -13.927 20.673 1.00 94.31 627 ALA A O 1
ATOM 5101 N N . ARG A 1 628 ? -12.765 -12.610 19.337 1.00 92.88 628 ARG A N 1
ATOM 5102 C CA . ARG A 1 628 ? -14.056 -13.206 19.684 1.00 92.88 628 ARG A CA 1
ATOM 5103 C C . ARG A 1 628 ? -14.720 -13.798 18.458 1.00 92.88 628 ARG A C 1
ATOM 5105 O O . ARG A 1 628 ? -15.015 -13.086 17.500 1.00 92.88 628 ARG A O 1
ATOM 5112 N N . ARG A 1 629 ? -15.075 -15.082 18.526 1.00 93.69 629 ARG A N 1
ATOM 5113 C CA . ARG A 1 629 ? -15.828 -15.734 17.452 1.00 93.69 629 ARG A CA 1
ATOM 5114 C C . ARG A 1 629 ? -17.212 -15.097 17.284 1.00 93.69 629 ARG A C 1
ATOM 5116 O O . ARG A 1 629 ? -18.033 -15.078 18.207 1.00 93.69 629 ARG A O 1
ATOM 5123 N N . VAL A 1 630 ? -17.491 -14.606 16.081 1.00 92.00 630 VAL A N 1
ATOM 5124 C CA . VAL A 1 630 ? -18.786 -14.027 15.688 1.00 92.00 630 VAL A CA 1
ATOM 5125 C C . VAL A 1 630 ? -19.641 -15.068 14.967 1.00 92.00 630 VAL A C 1
ATOM 5127 O O . VAL A 1 630 ? -20.847 -15.161 15.234 1.00 92.00 630 VAL A O 1
ATOM 5130 N N . PHE A 1 631 ? -19.019 -15.874 14.099 1.00 92.06 631 PHE A N 1
ATOM 5131 C CA . PHE A 1 631 ? -19.660 -16.905 13.279 1.00 92.06 631 PHE A CA 1
ATOM 5132 C C . PHE A 1 631 ? -18.714 -18.097 13.030 1.00 92.06 631 PHE A C 1
ATOM 5134 O O . PHE A 1 631 ? -17.500 -17.940 13.105 1.00 92.06 631 PHE A O 1
ATOM 5141 N N . GLY A 1 632 ? -19.268 -19.273 12.711 1.00 90.50 632 GLY A N 1
ATOM 5142 C CA . GLY A 1 632 ? -18.520 -20.422 12.177 1.00 90.50 632 GLY A CA 1
ATOM 5143 C C . GLY A 1 632 ? -18.452 -21.664 13.067 1.00 90.50 632 GLY A C 1
ATOM 5144 O O . GLY A 1 632 ? -19.220 -21.796 14.025 1.00 90.50 632 GLY A O 1
ATOM 5145 N N . ASP A 1 633 ? -17.547 -22.575 12.713 1.00 90.56 633 ASP A N 1
ATOM 5146 C CA . ASP A 1 633 ? -17.386 -23.927 13.260 1.00 90.56 633 ASP A CA 1
ATOM 5147 C C . ASP A 1 633 ? -16.914 -23.903 14.726 1.00 90.56 633 ASP A C 1
ATOM 5149 O O . ASP A 1 633 ? -15.972 -23.198 15.091 1.00 90.56 633 ASP A O 1
ATOM 5153 N N . SER A 1 634 ? -17.585 -24.659 15.599 1.00 92.75 634 SER A N 1
ATOM 5154 C CA . SER A 1 634 ? -17.185 -24.797 17.009 1.00 92.75 634 SER A CA 1
ATOM 5155 C C . SER A 1 634 ? -16.020 -25.768 17.200 1.00 92.75 634 SER A C 1
ATOM 5157 O O . SER A 1 634 ? -15.286 -25.631 18.173 1.00 92.75 634 SER A O 1
ATOM 5159 N N . VAL A 1 635 ? -15.827 -26.729 16.292 1.00 93.38 635 VAL A N 1
ATOM 5160 C CA . VAL A 1 635 ? -14.671 -27.636 16.316 1.00 93.38 635 VAL A CA 1
ATOM 5161 C C . VAL A 1 635 ? -13.402 -26.861 15.975 1.00 93.38 635 VAL A C 1
ATOM 5163 O O . VAL A 1 635 ? -12.442 -26.923 16.736 1.00 93.38 635 VAL A O 1
ATOM 5166 N N . LEU A 1 636 ? -13.431 -26.065 14.900 1.00 95.12 636 LEU A N 1
ATOM 5167 C CA . LEU A 1 636 ? -12.314 -25.187 14.538 1.00 95.12 636 LEU A CA 1
ATOM 5168 C C . LEU A 1 636 ? -12.004 -24.171 15.642 1.00 95.12 636 LEU A C 1
ATOM 5170 O O . LEU A 1 636 ? -10.845 -23.869 15.897 1.00 95.12 636 LEU A O 1
ATOM 5174 N N . HIS A 1 637 ? -13.032 -23.661 16.323 1.00 95.62 637 HIS A N 1
ATOM 5175 C CA . HIS A 1 637 ? -12.835 -22.751 17.447 1.00 95.62 637 HIS A CA 1
ATOM 5176 C C . HIS A 1 637 ? -12.107 -23.402 18.627 1.00 95.62 637 HIS A C 1
ATOM 5178 O O . HIS A 1 637 ? -11.191 -22.795 19.165 1.00 95.62 637 HIS A O 1
ATOM 5184 N N . ARG A 1 638 ? -12.454 -24.644 18.991 1.00 96.06 638 ARG A N 1
ATOM 5185 C CA . ARG A 1 638 ? -11.724 -25.379 20.039 1.00 96.06 638 ARG A CA 1
ATOM 5186 C C . ARG A 1 638 ? -10.269 -25.623 19.652 1.00 96.06 638 ARG A C 1
ATOM 5188 O O . ARG A 1 638 ? -9.382 -25.349 20.445 1.00 96.06 638 ARG A O 1
ATOM 5195 N N . ARG A 1 639 ? -10.017 -26.019 18.399 1.00 96.12 639 ARG A N 1
ATOM 5196 C CA . ARG A 1 639 ? -8.646 -26.135 17.873 1.00 96.12 639 ARG A CA 1
ATOM 5197 C C . ARG A 1 639 ? -7.892 -24.809 17.936 1.00 96.12 639 ARG A C 1
ATOM 5199 O O . ARG A 1 639 ? -6.721 -24.787 18.282 1.00 96.12 639 ARG A O 1
ATOM 5206 N N . PHE A 1 640 ? -8.551 -23.694 17.625 1.00 97.25 640 PHE A N 1
ATOM 5207 C CA . PHE A 1 640 ? -7.963 -22.363 17.767 1.00 97.25 640 PHE A CA 1
ATOM 5208 C C . PHE A 1 640 ? -7.575 -22.063 19.226 1.00 97.25 640 PHE A C 1
ATOM 5210 O O . PHE A 1 640 ? -6.463 -21.609 19.483 1.00 97.25 640 PHE A O 1
ATOM 5217 N N . GLU A 1 641 ? -8.446 -22.361 20.189 1.00 97.19 641 GLU A N 1
ATOM 5218 C CA . GLU A 1 641 ? -8.140 -22.192 21.615 1.00 97.19 641 GLU A CA 1
ATOM 5219 C C . GLU A 1 641 ? -6.962 -23.073 22.062 1.00 97.19 641 GLU A C 1
ATOM 5221 O O . GLU A 1 641 ? -6.037 -22.589 22.714 1.00 97.19 641 GLU A O 1
ATOM 5226 N N . GLU A 1 642 ? -6.954 -24.345 21.671 1.00 97.12 642 GLU A N 1
ATOM 5227 C CA . GLU A 1 642 ? -5.950 -25.327 22.092 1.00 97.12 642 GLU A CA 1
ATOM 5228 C C . GLU A 1 642 ? -4.593 -25.120 21.395 1.00 97.12 642 GLU A C 1
ATOM 5230 O O . GLU A 1 642 ? -3.550 -25.035 22.044 1.00 97.12 642 GLU A O 1
ATOM 5235 N N . GLU A 1 643 ? -4.579 -25.012 20.067 1.00 97.50 643 GLU A N 1
ATOM 5236 C CA . GLU A 1 643 ? -3.346 -25.031 19.274 1.00 97.50 643 GLU A CA 1
ATOM 5237 C C . GLU A 1 643 ? -2.748 -23.633 19.049 1.00 97.50 643 GLU A C 1
ATOM 5239 O O . GLU A 1 643 ? -1.524 -23.500 18.932 1.00 97.50 643 GLU A O 1
ATOM 5244 N N . ILE A 1 644 ? -3.583 -22.589 18.966 1.00 97.62 644 ILE A N 1
ATOM 5245 C CA . ILE A 1 644 ? -3.126 -21.211 18.728 1.00 97.62 644 ILE A CA 1
ATOM 5246 C C . ILE A 1 644 ? -2.995 -20.467 20.053 1.00 97.62 644 ILE A C 1
ATOM 5248 O O . ILE A 1 644 ? -1.897 -20.030 20.401 1.00 97.62 644 ILE A O 1
ATOM 5252 N N . ILE A 1 645 ? -4.080 -20.348 20.823 1.00 97.62 645 ILE A N 1
ATOM 5253 C CA . ILE A 1 645 ? -4.051 -19.562 22.060 1.00 97.62 645 ILE A CA 1
ATOM 5254 C C . ILE A 1 645 ? -3.193 -20.252 23.125 1.00 97.62 645 ILE A C 1
ATOM 5256 O O . ILE A 1 645 ? -2.172 -19.698 23.528 1.00 97.62 645 ILE A O 1
ATOM 5260 N N . ALA A 1 646 ? -3.526 -21.476 23.537 1.00 96.81 646 ALA A N 1
ATOM 5261 C CA . ALA A 1 646 ? -2.725 -22.193 24.528 1.00 96.81 646 ALA A CA 1
ATOM 5262 C C . ALA A 1 646 ? -1.369 -22.642 23.952 1.00 96.81 646 ALA A C 1
ATOM 5264 O O . ALA A 1 646 ? -0.319 -22.407 24.553 1.00 96.81 646 ALA A O 1
ATOM 5265 N N . GLY A 1 647 ? -1.372 -23.235 22.754 1.00 95.75 647 GLY A N 1
ATOM 5266 C CA . GLY A 1 647 ? -0.181 -23.825 22.140 1.00 95.75 647 GLY A CA 1
ATOM 5267 C C . GLY A 1 647 ? 0.900 -22.839 21.689 1.00 95.75 647 GLY A C 1
ATOM 5268 O O . GLY A 1 647 ? 2.067 -23.229 21.633 1.00 95.75 647 GLY A O 1
ATOM 5269 N N . ARG A 1 648 ? 0.555 -21.584 21.368 1.00 95.31 648 ARG A N 1
ATOM 5270 C CA . ARG A 1 648 ? 1.508 -20.610 20.799 1.00 95.31 648 ARG A CA 1
ATOM 5271 C C . ARG A 1 648 ? 1.506 -19.262 21.500 1.00 95.31 648 ARG A C 1
ATOM 5273 O O . ARG A 1 648 ? 2.588 -18.724 21.718 1.00 95.31 648 ARG A O 1
ATOM 5280 N N . VAL A 1 649 ? 0.342 -18.716 21.856 1.00 95.81 649 VAL A N 1
ATOM 5281 C CA . VAL A 1 649 ? 0.262 -17.414 22.541 1.00 95.81 649 VAL A CA 1
ATOM 5282 C C . VAL A 1 649 ? 0.686 -17.552 24.005 1.00 95.81 64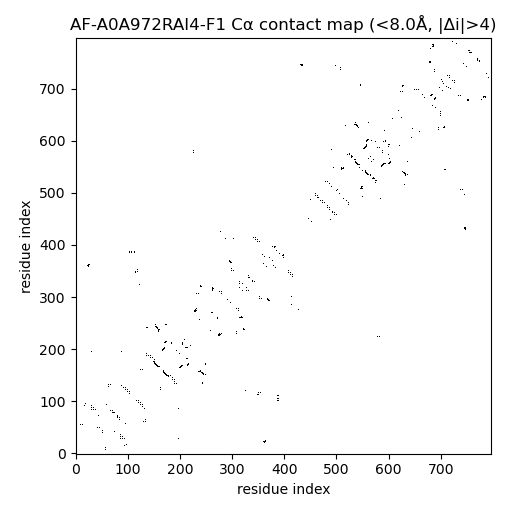9 VAL A C 1
ATOM 5284 O O . VAL A 1 649 ? 1.639 -16.896 24.415 1.00 95.81 649 VAL A O 1
ATOM 5287 N N . PHE A 1 650 ? 0.050 -18.436 24.780 1.00 96.44 650 PHE A N 1
ATOM 5288 C CA . PHE A 1 650 ? 0.380 -18.635 26.199 1.00 96.44 650 PHE A CA 1
ATOM 5289 C C . PHE A 1 650 ? 1.684 -19.393 26.425 1.00 96.44 650 PHE A C 1
ATOM 5291 O O . PHE A 1 650 ? 2.390 -19.106 27.386 1.00 96.44 650 PHE A O 1
ATOM 5298 N N . ARG A 1 651 ? 2.067 -20.293 25.511 1.00 94.00 651 ARG A N 1
ATOM 5299 C CA . ARG A 1 651 ? 3.382 -20.952 25.564 1.00 94.00 651 ARG A CA 1
ATOM 5300 C C . ARG A 1 651 ? 4.557 -19.961 25.535 1.00 94.00 651 ARG A C 1
ATOM 5302 O O . ARG A 1 651 ? 5.620 -20.291 26.041 1.00 94.00 651 ARG A O 1
ATOM 5309 N N . ASP A 1 652 ? 4.375 -18.784 24.936 1.00 91.81 652 ASP A N 1
ATOM 5310 C CA . ASP A 1 652 ? 5.398 -17.730 24.825 1.00 91.81 652 ASP A CA 1
ATOM 5311 C C . ASP A 1 652 ? 5.034 -16.501 25.688 1.00 91.81 652 ASP A C 1
ATOM 5313 O O . ASP A 1 652 ? 5.387 -15.362 25.366 1.00 91.81 652 ASP A O 1
ATOM 5317 N N . LYS A 1 653 ? 4.269 -16.707 26.773 1.00 93.94 653 LYS A N 1
ATOM 5318 C CA . LYS A 1 653 ? 3.711 -15.622 27.596 1.00 93.94 653 LYS A CA 1
ATOM 5319 C C . LYS A 1 653 ? 4.777 -14.730 28.222 1.00 93.94 653 LYS A C 1
ATOM 5321 O O . LYS A 1 653 ? 4.557 -13.527 28.292 1.00 93.94 653 LYS A O 1
ATOM 5326 N N . GLU A 1 654 ? 5.924 -15.260 28.650 1.00 93.56 654 GLU A N 1
ATOM 5327 C CA . GLU A 1 654 ? 6.981 -14.452 29.274 1.00 93.56 654 GLU A CA 1
ATOM 5328 C C . GLU A 1 654 ? 7.589 -13.472 28.267 1.00 93.56 654 GLU A C 1
ATOM 5330 O O . GLU A 1 654 ? 7.930 -12.337 28.604 1.00 93.56 654 GLU A O 1
ATOM 5335 N N . ARG A 1 655 ? 7.709 -13.890 27.002 1.00 92.81 655 ARG A N 1
ATOM 5336 C CA . ARG A 1 655 ? 8.114 -13.001 25.913 1.00 92.81 655 ARG A CA 1
ATOM 5337 C C . ARG A 1 655 ? 7.031 -11.960 25.641 1.00 92.81 655 ARG A C 1
ATOM 5339 O O . ARG A 1 655 ? 7.338 -10.774 25.674 1.00 92.81 655 ARG A O 1
ATOM 5346 N N . LEU A 1 656 ? 5.780 -12.391 25.467 1.00 93.69 656 LEU A N 1
ATOM 5347 C CA . LEU A 1 656 ? 4.659 -11.488 25.199 1.00 93.69 656 LEU A CA 1
ATOM 5348 C C . LEU A 1 656 ? 4.483 -10.433 26.304 1.00 93.69 656 LEU A C 1
ATOM 5350 O O . LEU A 1 656 ? 4.277 -9.262 26.007 1.00 93.69 656 LEU A O 1
ATOM 5354 N N . VAL A 1 657 ? 4.603 -10.823 27.576 1.00 93.94 657 VAL A N 1
ATOM 5355 C CA . VAL A 1 657 ? 4.546 -9.902 28.721 1.00 93.94 657 VAL A CA 1
ATOM 5356 C C . VAL A 1 657 ? 5.686 -8.887 28.654 1.00 93.94 657 VAL A C 1
ATOM 5358 O O . VAL A 1 657 ? 5.427 -7.697 28.811 1.00 93.94 657 VAL A O 1
ATOM 5361 N N . ARG A 1 658 ? 6.925 -9.314 28.371 1.00 91.69 658 ARG A N 1
ATOM 5362 C CA . ARG A 1 658 ? 8.061 -8.387 28.221 1.00 91.69 658 ARG A CA 1
ATOM 5363 C C . ARG A 1 658 ? 7.869 -7.410 27.066 1.00 91.69 658 ARG A C 1
ATOM 5365 O O . ARG A 1 658 ? 8.128 -6.223 27.245 1.00 91.69 658 ARG A O 1
ATOM 5372 N N . ASP A 1 659 ? 7.397 -7.887 25.917 1.00 91.31 659 ASP A N 1
ATOM 5373 C CA . ASP A 1 659 ? 7.134 -7.035 24.755 1.00 91.31 659 ASP A CA 1
ATOM 5374 C C . ASP A 1 659 ? 6.019 -6.015 25.049 1.00 91.31 659 ASP A C 1
ATOM 5376 O O . ASP A 1 659 ? 6.151 -4.846 24.697 1.00 91.31 659 ASP A O 1
ATOM 5380 N N . LEU A 1 660 ? 4.972 -6.412 25.783 1.00 92.44 660 LEU A N 1
ATOM 5381 C CA . LEU A 1 660 ? 3.897 -5.511 26.217 1.00 92.44 660 LEU A CA 1
ATOM 5382 C C . LEU A 1 660 ? 4.344 -4.469 27.249 1.00 92.44 660 LEU A C 1
ATOM 5384 O O . LEU A 1 660 ? 3.899 -3.324 27.188 1.00 92.44 660 LEU A O 1
ATOM 5388 N N . VAL A 1 661 ? 5.209 -4.848 28.194 1.00 91.38 661 VAL A N 1
ATOM 5389 C CA . VAL A 1 661 ? 5.809 -3.897 29.146 1.00 91.38 661 VAL A CA 1
ATOM 5390 C C . VAL A 1 661 ? 6.675 -2.884 28.404 1.00 91.38 661 VAL A C 1
ATOM 5392 O O . VAL A 1 661 ? 6.557 -1.689 28.668 1.00 91.38 661 VAL A O 1
ATOM 5395 N N . ARG A 1 662 ? 7.502 -3.352 27.459 1.00 88.50 662 ARG A N 1
ATOM 5396 C CA . ARG A 1 662 ? 8.343 -2.485 26.627 1.00 88.50 662 ARG A CA 1
ATOM 5397 C C . ARG A 1 662 ? 7.494 -1.500 25.822 1.00 88.50 662 ARG A C 1
ATOM 5399 O O . ARG A 1 662 ? 7.759 -0.308 25.889 1.00 88.50 662 ARG A O 1
ATOM 5406 N N . GLU A 1 663 ? 6.446 -1.972 25.145 1.00 88.62 663 GLU A N 1
ATOM 5407 C CA . GLU A 1 663 ? 5.510 -1.114 24.401 1.00 88.62 663 GLU A CA 1
ATOM 5408 C C . GLU A 1 663 ? 4.897 -0.027 25.297 1.00 88.62 663 GLU A C 1
ATOM 5410 O O . GLU A 1 663 ? 4.888 1.145 24.932 1.00 88.62 663 GLU A O 1
ATOM 5415 N N . LEU A 1 664 ? 4.403 -0.391 26.487 1.00 87.25 664 LEU A N 1
ATOM 5416 C CA . LEU A 1 664 ? 3.831 0.576 27.432 1.00 87.25 664 LEU A CA 1
ATOM 5417 C C . LEU A 1 664 ? 4.849 1.654 27.836 1.00 87.25 664 LEU A C 1
ATOM 5419 O O . LEU A 1 664 ? 4.518 2.838 27.820 1.00 87.25 664 LEU A O 1
ATOM 5423 N N . GLN A 1 665 ? 6.082 1.253 28.159 1.00 85.38 665 GLN A N 1
ATOM 5424 C CA . GLN A 1 665 ? 7.159 2.174 28.535 1.00 85.38 665 GLN A CA 1
ATOM 5425 C C . GLN A 1 665 ? 7.538 3.110 27.382 1.00 85.38 665 GLN A C 1
ATOM 5427 O O . GLN A 1 665 ? 7.555 4.325 27.556 1.00 85.38 665 GLN A O 1
ATOM 5432 N N . GLU A 1 666 ? 7.760 2.567 26.184 1.00 81.56 666 GLU A N 1
ATOM 5433 C CA . GLU A 1 666 ? 8.146 3.348 25.002 1.00 81.56 666 GLU A CA 1
ATOM 5434 C C . GLU A 1 666 ? 7.071 4.371 24.606 1.00 81.56 666 GLU A C 1
ATOM 5436 O O . GLU A 1 666 ? 7.386 5.504 24.226 1.00 81.56 666 GLU A O 1
ATOM 5441 N N . ARG A 1 667 ? 5.790 4.002 24.731 1.00 81.31 667 ARG A N 1
ATOM 5442 C CA . ARG A 1 667 ? 4.670 4.929 24.518 1.00 81.31 667 ARG A CA 1
ATOM 5443 C C . ARG A 1 667 ? 4.664 6.061 25.534 1.00 81.31 667 ARG A C 1
ATOM 5445 O O . ARG A 1 667 ? 4.384 7.205 25.169 1.00 81.31 667 ARG A O 1
ATOM 5452 N N . HIS A 1 668 ? 4.945 5.754 26.799 1.00 81.69 668 HIS A N 1
ATOM 5453 C CA . HIS A 1 668 ? 5.024 6.768 27.845 1.00 81.69 668 HIS A CA 1
ATOM 5454 C C . HIS A 1 668 ? 6.197 7.717 27.587 1.00 81.69 668 HIS A C 1
ATOM 5456 O O . HIS A 1 668 ? 5.987 8.928 27.588 1.00 81.69 668 HIS A O 1
ATOM 5462 N N . ASP A 1 669 ? 7.376 7.208 27.248 1.00 76.88 669 ASP A N 1
ATOM 5463 C CA . ASP A 1 669 ? 8.534 8.048 26.918 1.00 76.88 669 ASP A CA 1
ATOM 5464 C C . ASP A 1 669 ? 8.250 8.977 25.726 1.00 76.88 669 ASP A C 1
ATOM 5466 O O . ASP A 1 669 ? 8.622 10.151 25.729 1.00 76.88 669 ASP A O 1
ATOM 5470 N N . TYR A 1 670 ? 7.551 8.477 24.700 1.00 67.31 670 TYR A N 1
ATOM 5471 C CA . TYR A 1 670 ? 7.178 9.289 23.541 1.00 67.31 670 TYR A CA 1
ATOM 5472 C C . TYR A 1 670 ? 6.167 10.384 23.894 1.00 67.31 670 TYR A C 1
ATOM 5474 O O . TYR A 1 670 ? 6.333 11.531 23.477 1.00 67.31 670 TYR A O 1
ATOM 5482 N N . ALA A 1 671 ? 5.137 10.067 24.676 1.00 67.38 671 ALA A N 1
ATOM 5483 C CA . ALA A 1 671 ? 4.122 11.047 25.044 1.00 67.38 671 ALA A CA 1
ATOM 5484 C C . ALA A 1 671 ? 4.676 12.188 25.923 1.00 67.38 671 ALA A C 1
ATOM 5486 O O . ALA A 1 671 ? 4.162 13.297 25.831 1.00 67.38 671 ALA A O 1
ATOM 5487 N N . ASP A 1 672 ? 5.761 11.982 26.684 1.00 66.50 672 ASP A N 1
ATOM 5488 C CA . ASP A 1 672 ? 6.444 13.086 27.394 1.00 66.50 672 ASP A CA 1
ATOM 5489 C C . ASP A 1 672 ? 7.051 14.135 26.453 1.00 66.50 672 ASP A C 1
ATOM 5491 O O . ASP A 1 672 ? 7.301 15.269 26.861 1.00 66.50 672 ASP A O 1
ATOM 5495 N N . THR A 1 673 ? 7.278 13.787 25.184 1.00 60.75 673 THR A N 1
ATOM 5496 C CA . THR A 1 673 ? 7.801 14.725 24.179 1.00 60.75 673 THR A CA 1
ATOM 5497 C C . THR A 1 673 ? 6.714 15.582 23.522 1.00 60.75 673 THR A C 1
ATOM 5499 O O . THR A 1 673 ? 7.034 16.572 22.862 1.00 60.75 673 THR A O 1
ATOM 5502 N N . LEU A 1 674 ? 5.437 15.235 23.716 1.00 55.69 674 LEU A N 1
ATOM 5503 C CA . LEU A 1 674 ? 4.272 15.915 23.150 1.00 55.69 674 LEU A CA 1
ATOM 5504 C C . LEU A 1 674 ? 3.568 16.715 24.256 1.00 55.69 674 LEU A C 1
ATOM 5506 O O . LEU A 1 674 ? 2.660 16.229 24.925 1.00 55.69 674 LEU A O 1
ATOM 5510 N N . ALA A 1 675 ? 4.014 17.949 24.495 1.00 49.91 675 ALA A N 1
ATOM 5511 C CA . ALA A 1 675 ? 3.424 18.801 25.523 1.00 49.91 675 ALA A CA 1
ATOM 5512 C C . ALA A 1 675 ? 2.024 19.305 25.112 1.00 49.91 675 ALA A C 1
ATOM 5514 O O . ALA A 1 675 ? 1.905 20.040 24.136 1.00 49.91 675 ALA A O 1
ATOM 5515 N N . GLY A 1 676 ? 0.993 18.993 25.911 1.00 54.31 676 GLY A N 1
ATOM 5516 C CA . GLY A 1 676 ? -0.235 19.804 25.989 1.00 54.31 676 GLY A CA 1
ATOM 5517 C C . GLY A 1 676 ? -1.561 19.199 25.506 1.00 54.31 676 GLY A C 1
ATOM 5518 O O . GLY A 1 676 ? -2.569 19.895 25.601 1.00 54.31 676 GLY A O 1
ATOM 5519 N N . GLU A 1 677 ? -1.617 17.945 25.047 1.00 57.03 677 GLU A N 1
ATOM 5520 C CA . GLU A 1 677 ? -2.861 17.343 24.522 1.00 57.03 677 GLU A CA 1
ATOM 5521 C C . GLU A 1 677 ? -3.284 16.075 25.293 1.00 57.03 677 GLU A C 1
ATOM 5523 O O . GLU A 1 677 ? -2.527 15.111 25.417 1.00 57.03 677 GLU A O 1
ATOM 5528 N N . CYS A 1 678 ? -4.519 16.062 25.814 1.00 67.69 678 CYS A N 1
ATOM 5529 C CA . CYS A 1 678 ? -5.115 14.916 26.510 1.00 67.69 678 CYS A CA 1
ATOM 5530 C C . CYS A 1 678 ? -5.896 14.031 25.517 1.00 67.69 678 CYS A C 1
ATOM 5532 O O . CYS A 1 678 ? -7.106 14.182 25.345 1.00 67.69 678 CYS A O 1
ATOM 5534 N N . ASP A 1 679 ? -5.212 13.115 24.825 1.00 76.56 679 ASP A N 1
ATOM 5535 C CA . ASP A 1 679 ? -5.857 12.123 23.945 1.00 76.56 679 ASP A CA 1
ATOM 5536 C C . ASP A 1 679 ? -6.452 10.968 24.775 1.00 76.56 679 ASP A C 1
ATOM 5538 O O . ASP A 1 679 ? -5.730 10.185 25.399 1.00 76.56 679 ASP A O 1
ATOM 5542 N N . LEU A 1 680 ? -7.782 10.822 24.749 1.00 80.56 680 LEU A N 1
ATOM 5543 C CA . LEU A 1 680 ? -8.524 9.823 25.526 1.00 80.56 680 LEU A CA 1
ATOM 5544 C C . LEU A 1 680 ? -8.155 8.369 25.177 1.00 80.56 680 LEU A C 1
ATOM 5546 O O . LEU A 1 680 ? -8.272 7.460 26.010 1.00 80.56 680 LEU A O 1
ATOM 5550 N N . LYS A 1 681 ? -7.764 8.114 23.926 1.00 82.38 681 LYS A N 1
ATOM 5551 C CA . LYS A 1 681 ? -7.465 6.773 23.419 1.00 82.38 681 LYS A CA 1
ATOM 5552 C C . LYS A 1 681 ? -5.980 6.465 23.515 1.00 82.38 681 LYS A C 1
ATOM 5554 O O . LYS A 1 681 ? -5.643 5.397 24.025 1.00 82.38 681 LYS A O 1
ATOM 5559 N N . GLN A 1 682 ? -5.132 7.351 23.006 1.00 78.25 682 GLN A N 1
ATOM 5560 C CA . GLN A 1 682 ? -3.697 7.129 22.816 1.00 78.25 682 GLN A CA 1
ATOM 5561 C C . GLN A 1 682 ? -2.826 7.747 23.911 1.00 78.25 682 GLN A C 1
ATOM 5563 O O . GLN A 1 682 ? -1.683 7.312 24.055 1.00 78.25 682 GLN A O 1
ATOM 5568 N N . GLY A 1 683 ? -3.338 8.729 24.658 1.00 77.81 683 GLY A N 1
ATOM 5569 C CA . GLY A 1 683 ? -2.596 9.402 25.720 1.00 77.81 683 GLY A CA 1
ATOM 5570 C C . GLY A 1 683 ? -2.244 8.469 26.879 1.00 77.81 683 GLY A C 1
ATOM 5571 O O . GLY A 1 683 ? -2.834 7.396 27.044 1.00 77.81 683 GLY A O 1
ATOM 5572 N N . LYS A 1 684 ? -1.281 8.897 27.701 1.00 84.62 684 LYS A N 1
ATOM 5573 C CA . LYS A 1 684 ? -0.810 8.139 28.869 1.00 84.62 684 LYS A CA 1
ATOM 5574 C C . LYS A 1 684 ? -1.955 7.840 29.828 1.00 84.62 684 LYS A C 1
ATOM 5576 O O . LYS A 1 684 ? -2.628 8.751 30.289 1.00 84.62 684 LYS A O 1
ATOM 5581 N N . GLY A 1 685 ? -2.179 6.570 30.141 1.00 87.25 685 GLY A N 1
ATOM 5582 C CA . GLY A 1 685 ? -3.300 6.133 30.972 1.00 87.25 685 GLY A CA 1
ATOM 5583 C C . GLY A 1 685 ? -4.659 6.131 30.259 1.00 87.25 685 GLY A C 1
ATOM 5584 O O . GLY A 1 685 ? -5.684 5.925 30.909 1.00 87.25 685 GLY A O 1
ATOM 5585 N N . GLY A 1 686 ? -4.689 6.343 28.939 1.00 89.06 686 GLY A N 1
ATOM 5586 C CA . GLY A 1 686 ? -5.889 6.301 28.103 1.00 89.06 686 GLY A CA 1
ATOM 5587 C C . GLY A 1 686 ? -6.393 4.881 27.809 1.00 89.06 686 GLY A C 1
ATOM 5588 O O . GLY A 1 686 ? -5.932 3.881 28.366 1.00 89.06 686 GLY A O 1
ATOM 5589 N N . ILE A 1 687 ? -7.372 4.762 26.904 1.00 88.56 687 ILE A N 1
ATOM 5590 C CA . ILE A 1 687 ? -8.028 3.474 26.581 1.00 88.56 687 ILE A CA 1
ATOM 5591 C C . ILE A 1 687 ? -7.033 2.416 26.083 1.00 88.56 687 ILE A C 1
ATOM 5593 O O . ILE A 1 687 ? -7.210 1.225 26.379 1.00 88.56 687 ILE A O 1
ATOM 5597 N N . PHE A 1 688 ? -6.034 2.821 25.296 1.00 87.06 688 PHE A N 1
ATOM 5598 C CA . PHE A 1 688 ? -5.053 1.901 24.727 1.00 87.06 688 PHE A CA 1
ATOM 5599 C C . PHE A 1 688 ? -4.161 1.299 25.814 1.00 87.06 688 PHE A C 1
ATOM 5601 O O . PHE A 1 688 ? -4.080 0.076 25.895 1.00 87.06 688 PHE A O 1
ATOM 5608 N N . ASP A 1 689 ? -3.628 2.119 26.721 1.00 90.19 689 ASP A N 1
ATOM 5609 C CA . ASP A 1 689 ? -2.820 1.657 27.855 1.00 90.19 689 ASP A CA 1
ATOM 5610 C C . ASP A 1 689 ? -3.590 0.675 28.736 1.00 90.19 689 ASP A C 1
ATOM 5612 O O . ASP A 1 689 ? -3.103 -0.419 29.019 1.00 90.19 689 ASP A O 1
ATOM 5616 N N . ILE A 1 690 ? -4.844 0.993 29.089 1.00 92.38 690 ILE A N 1
ATOM 5617 C CA . ILE A 1 690 ? -5.674 0.060 29.867 1.00 92.38 690 ILE A CA 1
ATOM 5618 C C . ILE A 1 690 ? -5.858 -1.262 29.108 1.00 92.38 690 ILE A C 1
ATOM 5620 O O . ILE A 1 690 ? -5.896 -2.336 29.708 1.00 92.38 690 ILE A O 1
ATOM 5624 N N . SER A 1 691 ? -5.988 -1.209 27.781 1.00 91.00 691 SER A N 1
ATOM 5625 C CA . SER A 1 691 ? -6.155 -2.409 26.957 1.00 91.00 691 SER A CA 1
ATOM 5626 C C . SER A 1 691 ? -4.874 -3.241 26.877 1.00 91.00 691 SER A C 1
ATOM 5628 O O . SER A 1 691 ? -4.968 -4.465 26.978 1.00 91.00 691 SER A O 1
ATOM 5630 N N . LEU A 1 692 ? -3.701 -2.606 26.784 1.00 91.56 692 LEU A N 1
ATOM 5631 C CA . LEU A 1 692 ? -2.402 -3.277 26.863 1.00 91.56 692 LEU A CA 1
ATOM 5632 C C . LEU A 1 692 ? -2.189 -3.921 28.234 1.00 91.56 692 LEU A C 1
ATOM 5634 O O . LEU A 1 692 ? -1.836 -5.096 28.295 1.00 91.56 692 LEU A O 1
ATOM 5638 N N . VAL A 1 693 ? -2.493 -3.212 29.326 1.00 93.81 693 VAL A N 1
ATOM 5639 C CA . VAL A 1 693 ? -2.402 -3.754 30.692 1.00 93.81 693 VAL A CA 1
ATOM 5640 C C . VAL A 1 693 ? -3.333 -4.952 30.867 1.00 93.81 693 VAL A C 1
ATOM 5642 O O . VAL A 1 693 ? -2.915 -5.989 31.373 1.00 93.81 693 VAL A O 1
ATOM 5645 N N . ILE A 1 694 ? -4.580 -4.875 30.390 1.00 93.94 694 ILE A N 1
ATOM 5646 C CA . ILE A 1 694 ? -5.495 -6.028 30.423 1.00 93.94 694 ILE A CA 1
ATOM 5647 C C . ILE A 1 694 ? -4.937 -7.196 29.595 1.00 93.94 694 ILE A C 1
ATOM 5649 O O . ILE A 1 694 ? -5.031 -8.338 30.039 1.00 93.94 694 ILE A O 1
ATOM 5653 N N . CYS A 1 695 ? -4.351 -6.947 28.420 1.00 93.69 695 CYS A N 1
ATOM 5654 C CA . CYS A 1 695 ? -3.742 -8.004 27.605 1.00 93.69 695 CYS A CA 1
ATOM 5655 C C . CYS A 1 695 ? -2.527 -8.635 28.291 1.00 93.69 695 CYS A C 1
ATOM 5657 O O . CYS A 1 695 ? -2.404 -9.858 28.287 1.00 93.69 695 CYS A O 1
ATOM 5659 N N . LEU A 1 696 ? -1.688 -7.826 28.936 1.00 95.06 696 LEU A N 1
ATOM 5660 C CA . LEU A 1 696 ? -0.557 -8.279 29.742 1.00 95.06 696 LEU A CA 1
ATOM 5661 C C . LEU A 1 696 ? -1.039 -9.202 30.861 1.00 95.06 696 LEU A C 1
ATOM 5663 O O . LEU A 1 696 ? -0.533 -10.313 31.002 1.00 95.06 696 LEU A O 1
ATOM 5667 N N . LEU A 1 697 ? -2.058 -8.784 31.617 1.00 95.06 697 LEU A N 1
ATOM 5668 C CA . LEU A 1 697 ? -2.632 -9.595 32.691 1.00 95.06 697 LEU A CA 1
ATOM 5669 C C . LEU A 1 697 ? -3.252 -10.888 32.147 1.00 95.06 697 LEU A C 1
ATOM 5671 O O . LEU A 1 697 ? -3.052 -11.957 32.719 1.00 95.06 697 LEU A O 1
ATOM 5675 N N . LYS A 1 698 ? -3.961 -10.820 31.014 1.00 95.62 698 LYS A N 1
ATOM 5676 C CA . LYS A 1 698 ? -4.509 -12.007 30.346 1.00 95.62 698 LYS A CA 1
ATOM 5677 C C . LYS A 1 698 ? -3.413 -12.980 29.915 1.00 95.62 698 LYS A C 1
ATOM 5679 O O . LYS A 1 698 ? -3.590 -14.176 30.102 1.00 95.62 698 LYS A O 1
ATOM 5684 N N . ALA A 1 699 ? -2.298 -12.494 29.374 1.00 95.50 699 ALA A N 1
ATOM 5685 C CA . ALA A 1 699 ? -1.161 -13.334 29.010 1.00 95.50 699 ALA A CA 1
ATOM 5686 C C . ALA A 1 699 ? -0.510 -13.960 30.253 1.00 95.50 699 ALA A C 1
ATOM 5688 O O . ALA A 1 699 ? -0.318 -15.173 30.301 1.00 95.50 699 ALA A O 1
ATOM 5689 N N . ARG A 1 700 ? -0.252 -13.151 31.289 1.00 93.38 700 ARG A N 1
ATOM 5690 C CA . ARG A 1 700 ? 0.358 -13.585 32.556 1.00 93.38 700 ARG A CA 1
ATOM 5691 C C . ARG A 1 700 ? -0.447 -14.683 33.251 1.00 93.38 700 ARG A C 1
ATOM 5693 O O . ARG A 1 700 ? 0.128 -15.647 33.745 1.00 93.38 700 ARG A O 1
ATOM 5700 N N . PHE A 1 701 ? -1.768 -14.527 33.289 1.00 95.44 701 PHE A N 1
ATOM 5701 C CA . PHE A 1 701 ? -2.685 -15.431 33.985 1.00 95.44 701 PHE A CA 1
ATOM 5702 C C . PHE A 1 701 ? -3.348 -16.476 33.076 1.00 95.44 701 PHE A C 1
ATOM 5704 O O . PHE A 1 701 ? -4.220 -17.215 33.545 1.00 95.44 701 PHE A O 1
ATOM 5711 N N . GLU A 1 702 ? -2.944 -16.526 31.802 1.00 96.62 702 GLU A N 1
ATOM 5712 C CA . GLU A 1 702 ? -3.456 -17.440 30.772 1.00 96.62 702 GLU A CA 1
ATOM 5713 C C . GLU A 1 702 ? -4.988 -17.377 30.629 1.00 96.62 702 GLU A C 1
ATOM 5715 O O . GLU A 1 702 ? -5.694 -18.382 30.552 1.00 96.62 702 GLU A O 1
ATOM 5720 N N . ILE A 1 703 ? -5.530 -16.157 30.627 1.00 96.25 703 ILE A N 1
ATOM 5721 C CA . ILE A 1 703 ? -6.966 -15.895 30.520 1.00 96.25 703 ILE A CA 1
ATOM 5722 C C . ILE A 1 703 ? -7.329 -15.631 29.058 1.00 96.25 703 ILE A C 1
ATOM 5724 O O . ILE A 1 703 ? -7.123 -14.530 28.538 1.00 96.25 703 ILE A O 1
ATOM 5728 N N . TYR A 1 704 ? -7.965 -16.606 28.409 1.00 95.06 704 TYR A N 1
ATOM 5729 C CA . TYR A 1 704 ? -8.661 -16.398 27.138 1.00 95.06 704 TYR A CA 1
ATOM 5730 C C . TYR A 1 704 ? -10.160 -16.186 27.380 1.00 95.06 704 TYR A C 1
ATOM 5732 O O . TYR A 1 704 ? -10.966 -17.108 27.373 1.00 95.06 704 TYR A O 1
ATOM 5740 N N . GLU A 1 705 ? -10.533 -14.935 27.645 1.00 92.00 705 GLU A N 1
ATOM 5741 C CA . GLU A 1 705 ? -11.924 -14.505 27.803 1.00 92.00 705 GLU A CA 1
ATOM 5742 C C . GLU A 1 705 ? -12.107 -13.138 27.135 1.00 92.00 705 GLU A C 1
ATOM 5744 O O . GLU A 1 705 ? -11.228 -12.270 27.193 1.00 92.00 705 GLU A O 1
ATOM 5749 N N . THR A 1 706 ? -13.243 -12.959 26.467 1.00 85.25 706 THR A N 1
ATOM 5750 C CA . THR A 1 706 ? -13.550 -11.779 25.639 1.00 85.25 706 THR A CA 1
ATOM 5751 C C . THR A 1 706 ? -14.596 -10.874 26.281 1.00 85.25 706 THR A C 1
ATOM 5753 O O . THR A 1 706 ? -14.734 -9.714 25.900 1.00 85.25 706 THR A O 1
ATOM 5756 N N . SER A 1 707 ? -15.339 -11.378 27.267 1.00 86.56 707 SER A N 1
ATOM 5757 C CA . SER A 1 707 ? -16.273 -10.602 28.075 1.00 86.56 707 SER A CA 1
ATOM 5758 C C . SER A 1 707 ? -15.521 -9.809 29.148 1.00 86.56 707 SER A C 1
ATOM 5760 O O . SER A 1 707 ? -14.989 -10.428 30.071 1.00 86.56 707 SER A O 1
ATOM 5762 N N . PRO A 1 708 ? -15.555 -8.460 29.131 1.00 86.12 708 PRO A N 1
ATOM 5763 C CA . PRO A 1 708 ? -14.841 -7.656 30.122 1.00 86.12 708 PRO A CA 1
ATOM 5764 C C . PRO A 1 708 ? -15.216 -8.003 31.568 1.00 86.12 708 PRO A C 1
ATOM 5766 O O . PRO A 1 708 ? -14.356 -8.079 32.437 1.00 86.12 708 PRO A O 1
ATOM 5769 N N . ILE A 1 709 ? -16.499 -8.278 31.823 1.00 88.12 709 ILE A N 1
ATOM 5770 C CA . ILE A 1 709 ? -16.983 -8.646 33.161 1.00 88.12 709 ILE A CA 1
ATOM 5771 C C . ILE A 1 709 ? -16.376 -9.977 33.607 1.00 88.12 709 ILE A C 1
ATOM 5773 O O . ILE A 1 709 ? -15.942 -10.100 34.746 1.00 88.12 709 ILE A O 1
ATOM 5777 N N . ARG A 1 710 ? -16.327 -10.976 32.720 1.00 91.88 710 ARG A N 1
ATOM 5778 C CA . ARG A 1 710 ? -15.761 -12.282 33.074 1.00 91.88 710 ARG A CA 1
ATOM 5779 C C . ARG A 1 710 ? -14.246 -12.213 33.212 1.00 91.88 710 ARG A C 1
ATOM 5781 O O . ARG A 1 710 ? -13.718 -12.802 34.143 1.00 91.88 710 ARG A O 1
ATOM 5788 N N . THR A 1 711 ? -13.565 -11.446 32.360 1.00 93.50 711 THR A N 1
ATOM 5789 C CA . THR A 1 711 ? -12.131 -11.174 32.512 1.00 93.50 711 THR A CA 1
ATOM 5790 C C . THR A 1 711 ?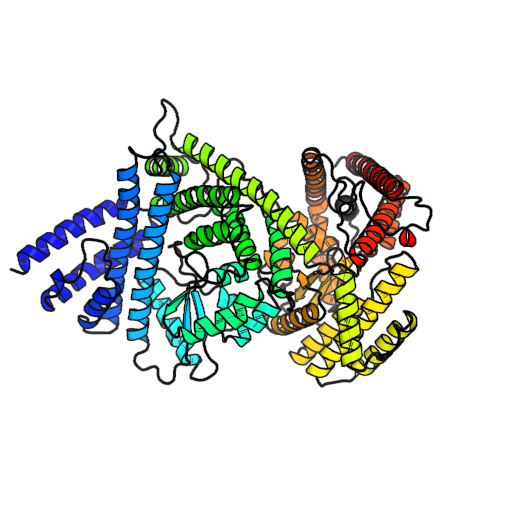 -11.835 -10.553 33.875 1.00 93.50 711 THR A C 1
ATOM 5792 O O . THR A 1 711 ? -10.953 -11.041 34.567 1.00 93.50 711 THR A O 1
ATOM 5795 N N . LEU A 1 712 ? -12.597 -9.537 34.299 1.00 94.31 712 LEU A N 1
ATOM 5796 C CA . LEU A 1 712 ? -12.447 -8.931 35.624 1.00 94.31 712 LEU A CA 1
ATOM 5797 C C . LEU A 1 712 ? -12.620 -9.961 36.750 1.00 94.31 712 LEU A C 1
ATOM 5799 O O . LEU A 1 712 ? -11.804 -10.000 37.663 1.00 94.31 712 LEU A O 1
ATOM 5803 N N . LEU A 1 713 ? -13.659 -10.799 36.686 1.00 95.31 713 LEU A N 1
ATOM 5804 C CA . LEU A 1 713 ? -13.897 -11.829 37.704 1.00 95.31 713 LEU A CA 1
ATOM 5805 C C . LEU A 1 713 ? -12.747 -12.844 37.773 1.00 95.31 713 LEU A C 1
ATOM 5807 O O . LEU A 1 713 ? -12.260 -13.121 38.864 1.00 95.31 713 LEU A O 1
ATOM 5811 N N . LEU A 1 714 ? -12.266 -13.323 36.623 1.00 97.00 714 LEU A N 1
ATOM 5812 C CA . LEU A 1 714 ? -11.140 -14.259 36.547 1.00 97.00 714 LEU A CA 1
ATOM 5813 C C . LEU A 1 714 ? -9.829 -13.638 37.046 1.00 97.00 714 LEU A C 1
ATOM 5815 O O . LEU A 1 714 ? -9.031 -14.321 37.681 1.00 97.00 714 LEU A O 1
ATOM 5819 N N . LEU A 1 715 ? -9.605 -12.346 36.791 1.00 96.38 715 LEU A N 1
ATOM 5820 C CA . LEU A 1 715 ? -8.444 -11.630 37.323 1.00 96.38 715 LEU A CA 1
ATOM 5821 C C . LEU A 1 715 ? -8.500 -11.527 38.847 1.00 96.38 715 LEU A C 1
ATOM 5823 O O . LEU A 1 715 ? -7.502 -11.795 39.504 1.00 96.38 715 LEU A O 1
ATOM 5827 N N . LYS A 1 716 ? -9.665 -11.204 39.419 1.00 96.19 716 LYS A N 1
ATOM 5828 C CA . LYS A 1 716 ? -9.843 -11.171 40.879 1.00 96.19 716 LYS A CA 1
ATOM 5829 C C . LYS A 1 716 ? -9.684 -12.542 41.528 1.00 96.19 716 LYS A C 1
ATOM 5831 O O . LYS A 1 716 ? -9.215 -12.623 42.655 1.00 96.19 716 LYS A O 1
ATOM 5836 N N . GLU A 1 717 ? -10.099 -13.596 40.834 1.00 96.31 717 GLU A N 1
ATOM 5837 C CA . GLU A 1 717 ? -9.934 -14.972 41.297 1.00 96.31 717 GLU A CA 1
ATOM 5838 C C . GLU A 1 717 ? -8.457 -15.386 41.304 1.00 96.31 717 GLU A C 1
ATOM 5840 O O . GLU A 1 717 ? -7.976 -15.940 42.289 1.00 96.31 717 GLU A O 1
ATOM 5845 N N . LYS A 1 718 ? -7.726 -15.089 40.222 1.00 96.06 718 LYS A N 1
ATOM 5846 C CA . LYS A 1 718 ? -6.313 -15.469 40.077 1.00 96.06 718 LYS A CA 1
ATOM 5847 C C . LYS A 1 718 ? -5.346 -14.561 40.838 1.00 96.06 718 LYS A C 1
ATOM 5849 O O . LYS A 1 718 ? -4.248 -15.001 41.166 1.00 96.06 718 LYS A O 1
ATOM 5854 N N . ASP A 1 719 ? -5.739 -13.322 41.111 1.00 95.12 719 ASP A N 1
ATOM 5855 C CA . ASP A 1 719 ? -4.944 -12.338 41.841 1.00 95.12 719 ASP A CA 1
ATOM 5856 C C . ASP A 1 719 ? -5.831 -11.464 42.748 1.00 95.12 719 ASP A C 1
ATOM 5858 O O . ASP A 1 719 ? -6.162 -10.314 42.427 1.00 95.12 719 ASP A O 1
ATOM 5862 N N . PRO A 1 720 ? -6.241 -12.005 43.908 1.00 93.69 720 PRO A N 1
ATOM 5863 C CA . PRO A 1 720 ? -7.123 -11.300 44.832 1.00 93.69 720 PRO A CA 1
ATOM 5864 C C . PRO A 1 720 ? -6.449 -10.092 45.495 1.00 93.69 720 PRO A C 1
ATOM 5866 O O . PRO A 1 720 ? -7.145 -9.166 45.910 1.00 93.69 720 PRO A O 1
ATOM 5869 N N . VAL A 1 721 ? -5.111 -10.066 45.568 1.00 94.44 721 VAL A N 1
ATOM 5870 C CA . VAL A 1 721 ? -4.341 -8.978 46.198 1.00 94.44 721 VAL A CA 1
ATOM 5871 C C . VAL A 1 721 ? -4.570 -7.656 45.465 1.00 94.44 721 VAL A C 1
ATOM 5873 O O . VAL A 1 721 ? -4.751 -6.618 46.101 1.00 94.44 721 VAL A O 1
ATOM 5876 N N . HIS A 1 722 ? -4.651 -7.693 44.133 1.00 95.81 722 HIS A N 1
ATOM 5877 C CA . HIS A 1 722 ? -4.862 -6.504 43.305 1.00 95.81 722 HIS A CA 1
ATOM 5878 C C . HIS A 1 722 ? -6.320 -6.314 42.853 1.00 95.81 722 HIS A C 1
ATOM 5880 O O . HIS A 1 722 ? -6.595 -5.466 41.999 1.00 95.81 722 HIS A O 1
ATOM 5886 N N . ALA A 1 723 ? -7.283 -7.035 43.442 1.00 93.62 723 ALA A N 1
ATOM 5887 C CA . ALA A 1 723 ? -8.689 -7.004 43.029 1.00 93.62 723 ALA A CA 1
ATOM 5888 C C . ALA A 1 723 ? -9.287 -5.585 42.960 1.00 93.62 723 ALA A C 1
ATOM 5890 O O . ALA A 1 723 ? -10.017 -5.265 42.017 1.00 93.62 723 ALA A O 1
ATOM 5891 N N . GLY A 1 724 ? -8.939 -4.724 43.923 1.00 94.00 724 GLY A N 1
ATOM 5892 C CA . GLY A 1 724 ? -9.373 -3.324 43.943 1.00 94.00 724 GLY A CA 1
ATOM 5893 C C . GLY A 1 724 ? -8.786 -2.485 42.800 1.00 94.00 724 GLY A C 1
ATOM 5894 O O . GLY A 1 724 ? -9.462 -1.598 42.282 1.00 94.00 724 GLY A O 1
ATOM 5895 N N . LEU A 1 725 ? -7.565 -2.789 42.346 1.00 95.69 725 LEU A N 1
ATOM 5896 C CA . LEU A 1 725 ? -6.950 -2.114 41.197 1.00 95.69 725 LEU A CA 1
ATOM 5897 C C . LEU A 1 725 ? -7.657 -2.501 39.893 1.00 95.69 725 LEU A C 1
ATOM 5899 O O . LEU A 1 725 ? -7.906 -1.643 39.043 1.00 95.69 725 LEU A O 1
ATOM 5903 N N . TYR A 1 726 ? -8.056 -3.771 39.762 1.00 95.75 726 TYR A N 1
ATOM 5904 C CA . TYR A 1 726 ? -8.827 -4.243 38.611 1.00 95.75 726 TYR A CA 1
ATOM 5905 C C . TYR A 1 726 ? -10.197 -3.563 38.513 1.00 95.75 726 TYR A C 1
ATOM 5907 O O . TYR A 1 726 ? -10.608 -3.178 37.417 1.00 95.75 726 TYR A O 1
ATOM 5915 N N . ASP A 1 727 ? -10.880 -3.329 39.638 1.00 94.06 727 ASP A N 1
ATOM 5916 C CA . ASP A 1 727 ? -12.135 -2.563 39.645 1.00 94.06 727 ASP A CA 1
ATOM 5917 C C . ASP A 1 727 ? -11.953 -1.140 39.110 1.00 94.06 727 ASP A C 1
ATOM 5919 O O . ASP A 1 727 ? -12.759 -0.658 38.303 1.00 94.06 727 ASP A O 1
ATOM 5923 N N . VAL A 1 728 ? -10.870 -0.471 39.510 1.00 94.12 728 VAL A N 1
ATOM 5924 C CA . VAL A 1 728 ? -10.557 0.877 39.025 1.00 94.12 728 VAL A CA 1
ATOM 5925 C C . VAL A 1 728 ? -10.229 0.857 37.530 1.00 94.12 728 VAL A C 1
ATOM 5927 O O . VAL A 1 728 ? -10.789 1.661 36.787 1.00 94.12 728 VAL A O 1
ATOM 5930 N N . LEU A 1 729 ? -9.413 -0.089 37.050 1.00 93.94 729 LEU A N 1
ATOM 5931 C CA . LEU A 1 729 ? -9.086 -0.206 35.620 1.00 93.94 729 LEU A CA 1
ATOM 5932 C C . LEU A 1 729 ? -10.330 -0.422 34.753 1.00 93.94 729 LEU A C 1
ATOM 5934 O O . LEU A 1 729 ? -10.542 0.299 33.776 1.00 93.94 729 LEU A O 1
ATOM 5938 N N . PHE A 1 730 ? -11.184 -1.386 35.106 1.00 93.00 730 PHE A N 1
ATOM 5939 C CA . PHE A 1 730 ? -12.370 -1.707 34.307 1.00 93.00 730 PHE A CA 1
ATOM 5940 C C . PHE A 1 730 ? -13.437 -0.609 34.375 1.00 93.00 730 PHE A C 1
ATOM 5942 O O . PHE A 1 730 ? -14.078 -0.313 33.361 1.00 93.00 730 PHE A O 1
ATOM 5949 N N . SER A 1 731 ? -13.621 0.028 35.536 1.00 91.69 731 SER A N 1
ATOM 5950 C CA . SER A 1 731 ? -14.550 1.158 35.665 1.00 91.69 731 SER A CA 1
ATOM 5951 C C . SER A 1 731 ? -14.065 2.395 34.902 1.00 91.69 731 SER A C 1
ATOM 5953 O O . SER A 1 731 ? -14.874 3.046 34.237 1.00 91.69 731 SER A O 1
ATOM 5955 N N . THR A 1 732 ? -12.759 2.678 34.909 1.00 92.38 732 THR A N 1
ATOM 5956 C CA . THR A 1 732 ? -12.160 3.764 34.120 1.00 92.38 732 THR A CA 1
ATOM 5957 C C . THR A 1 732 ? -12.215 3.473 32.621 1.00 92.38 732 THR A C 1
ATOM 5959 O O . THR A 1 732 ? -12.665 4.332 31.865 1.00 92.38 732 THR A O 1
ATOM 5962 N N . LYS A 1 733 ? -11.902 2.246 32.178 1.00 90.44 733 LYS A N 1
ATOM 5963 C CA . LYS A 1 733 ? -12.058 1.845 30.766 1.00 90.44 733 LYS A CA 1
ATOM 5964 C C . LYS A 1 733 ? -13.493 2.022 30.284 1.00 90.44 733 LYS A C 1
ATOM 5966 O O . LYS A 1 733 ? -13.720 2.514 29.182 1.00 90.44 733 LYS A O 1
ATOM 5971 N N . ARG A 1 734 ? -14.475 1.636 31.106 1.00 87.69 734 ARG A N 1
ATOM 5972 C CA . ARG A 1 734 ? -15.893 1.846 30.793 1.00 87.69 734 ARG A CA 1
ATOM 5973 C C . ARG A 1 734 ? -16.219 3.332 30.658 1.00 87.69 734 ARG A C 1
ATOM 5975 O O . ARG A 1 734 ? -16.860 3.703 29.684 1.00 87.69 734 ARG A O 1
ATOM 5982 N N . PHE A 1 735 ? -15.769 4.154 31.603 1.00 87.44 735 PHE A N 1
ATOM 5983 C CA . PHE A 1 735 ? -15.968 5.601 31.567 1.00 87.44 735 PHE A CA 1
ATOM 5984 C C . PHE A 1 735 ? -15.383 6.225 30.290 1.00 87.44 735 PHE A C 1
ATOM 5986 O O . PHE A 1 735 ? -16.097 6.938 29.590 1.00 87.44 735 PHE A O 1
ATOM 5993 N N . PHE A 1 736 ? -14.136 5.903 29.930 1.00 87.62 736 PHE A N 1
ATOM 5994 C CA . PHE A 1 736 ? -13.519 6.416 28.703 1.00 87.62 736 PHE A CA 1
ATOM 5995 C C . PHE A 1 736 ? -14.212 5.906 27.439 1.00 87.62 736 PHE A C 1
ATOM 5997 O O . PHE A 1 736 ? -14.414 6.676 26.509 1.00 87.62 736 PHE A O 1
ATOM 6004 N N . ASN A 1 737 ? -14.644 4.644 27.401 1.00 84.44 737 ASN A N 1
ATOM 6005 C CA . ASN A 1 737 ? -15.414 4.126 26.269 1.00 84.44 737 ASN A CA 1
ATOM 6006 C C . ASN A 1 737 ? -16.780 4.815 26.126 1.00 84.44 737 ASN A C 1
ATOM 6008 O O . ASN A 1 737 ? -17.196 5.095 25.002 1.00 84.44 737 ASN A O 1
ATOM 6012 N N . ASP A 1 738 ? -17.467 5.089 27.240 1.00 82.25 738 ASP A N 1
ATOM 6013 C CA . ASP A 1 738 ? -18.733 5.822 27.237 1.00 82.25 738 ASP A CA 1
ATOM 6014 C C . ASP A 1 738 ? -18.515 7.260 26.729 1.00 82.25 738 ASP A C 1
ATOM 6016 O O . ASP A 1 738 ? -19.243 7.710 25.845 1.00 82.25 738 ASP A O 1
ATOM 6020 N N . LEU A 1 739 ? -17.476 7.952 27.215 1.00 80.81 739 LEU A N 1
ATOM 6021 C CA . LEU A 1 739 ? -17.119 9.303 26.771 1.00 80.81 739 LEU A CA 1
ATOM 6022 C C . LEU A 1 739 ? -16.737 9.334 25.284 1.00 80.81 739 LEU A C 1
ATOM 6024 O O . LEU A 1 739 ? -17.311 10.108 24.522 1.00 80.81 739 LEU A O 1
ATOM 6028 N N . ARG A 1 740 ? -15.847 8.437 24.846 1.00 80.88 740 ARG A N 1
ATOM 6029 C CA . ARG A 1 740 ? -15.454 8.281 23.437 1.00 80.88 740 ARG A CA 1
ATOM 6030 C C . ARG A 1 740 ? -16.671 8.043 22.548 1.00 80.88 740 ARG A C 1
ATOM 6032 O O . ARG A 1 740 ? -16.825 8.702 21.528 1.00 80.88 740 ARG A O 1
ATOM 6039 N N . GLY A 1 741 ? -17.572 7.147 22.956 1.00 77.94 741 GLY A N 1
ATOM 6040 C CA . GLY A 1 741 ? -18.815 6.882 22.234 1.00 77.94 741 GLY A CA 1
ATOM 6041 C C . GLY A 1 741 ? -19.685 8.130 22.067 1.00 77.94 741 GLY A C 1
ATOM 6042 O O . GLY A 1 741 ? -20.259 8.328 20.996 1.00 77.94 741 GLY A O 1
ATOM 6043 N N . MET A 1 742 ? -19.758 8.993 23.089 1.00 75.69 742 MET A N 1
ATOM 6044 C CA . MET A 1 742 ? -20.463 10.274 22.981 1.00 75.69 742 MET A CA 1
ATOM 6045 C C . MET A 1 742 ? -19.789 11.200 21.986 1.00 75.69 742 MET A C 1
ATOM 6047 O O . MET A 1 742 ? -20.479 11.676 21.090 1.00 75.69 742 MET A O 1
ATOM 6051 N N . LEU A 1 743 ? -18.477 11.415 22.126 1.00 74.38 743 LEU A N 1
ATOM 6052 C CA . LEU A 1 743 ? -17.691 12.276 21.239 1.00 74.38 743 LEU A CA 1
ATOM 6053 C C . LEU A 1 743 ? -17.871 11.843 19.778 1.00 74.38 743 LEU A C 1
ATOM 6055 O O . LEU A 1 743 ? -18.237 12.663 18.936 1.00 74.38 743 LEU A O 1
ATOM 6059 N N . CYS A 1 744 ? -17.806 10.534 19.504 1.00 72.94 744 CYS A N 1
ATOM 6060 C CA . CYS A 1 744 ? -18.096 9.983 18.182 1.00 72.94 744 CYS A CA 1
ATOM 6061 C C . CYS A 1 744 ? -19.519 10.316 17.688 1.00 72.94 744 CYS A C 1
ATOM 6063 O O . CYS A 1 744 ? -19.687 10.638 16.513 1.00 72.94 744 CYS A O 1
ATOM 6065 N N . LEU A 1 745 ? -20.553 10.251 18.542 1.00 70.62 745 LEU A N 1
ATOM 6066 C CA . LEU A 1 745 ? -21.938 10.578 18.156 1.00 70.62 745 LEU A CA 1
ATOM 6067 C C . LEU A 1 745 ? -22.156 12.057 17.838 1.00 70.62 745 LEU A C 1
ATOM 6069 O O . LEU A 1 745 ? -22.971 12.372 16.969 1.00 70.62 745 LEU A O 1
ATOM 6073 N N . ILE A 1 746 ? -21.475 12.953 18.546 1.00 65.69 746 ILE A N 1
ATOM 6074 C CA . ILE A 1 746 ? -21.592 14.399 18.320 1.00 65.69 746 ILE A CA 1
ATOM 6075 C C . ILE A 1 746 ? -20.582 14.915 17.289 1.00 65.69 746 ILE A C 1
ATOM 6077 O O . ILE A 1 746 ? -20.719 16.045 16.833 1.00 65.69 746 ILE A O 1
ATOM 6081 N N . GLY A 1 747 ? -19.650 14.063 16.848 1.00 59.72 747 GLY A N 1
ATOM 6082 C CA . GLY A 1 747 ? -18.645 14.395 15.839 1.00 59.72 747 GLY A CA 1
ATOM 6083 C C . GLY A 1 747 ? -17.508 15.256 16.385 1.00 59.72 747 GLY A C 1
ATOM 6084 O O . GLY A 1 747 ? -16.976 16.072 15.644 1.00 59.72 747 GLY A O 1
ATOM 6085 N N . LEU A 1 748 ? -17.177 15.106 17.670 1.00 62.34 748 LEU A N 1
ATOM 6086 C CA . LEU A 1 748 ? -16.021 15.754 18.290 1.00 62.34 748 LEU A CA 1
ATOM 6087 C C . LEU A 1 748 ? -14.803 14.810 18.294 1.00 62.34 748 LEU A C 1
ATOM 6089 O O . LEU A 1 748 ? -14.995 13.588 18.352 1.00 62.34 748 LEU A O 1
ATOM 6093 N N . PRO A 1 749 ? -13.571 15.356 18.239 1.00 62.00 749 PRO A N 1
ATOM 6094 C CA . PRO A 1 749 ? -12.343 14.566 18.310 1.00 62.00 749 PRO A CA 1
ATOM 6095 C C . PRO A 1 749 ? -12.206 13.833 19.654 1.00 62.00 749 PRO A C 1
ATOM 6097 O O . PRO A 1 749 ? -12.871 14.155 20.638 1.00 62.00 749 PRO A O 1
ATOM 6100 N N . GLU A 1 750 ? -11.333 12.822 19.690 1.00 66.50 750 GLU A N 1
ATOM 6101 C CA . GLU A 1 750 ? -11.004 12.062 20.912 1.00 66.50 750 GLU A CA 1
ATOM 6102 C C . GLU A 1 750 ? -10.003 12.811 21.826 1.00 66.50 750 GLU A C 1
ATOM 6104 O O . GLU A 1 750 ? -9.699 12.343 22.924 1.00 66.50 750 GLU A O 1
ATOM 6109 N N . GLU A 1 751 ? -9.515 13.974 21.385 1.00 65.50 751 GLU A N 1
ATOM 6110 C CA . GLU A 1 751 ? -8.655 14.897 22.132 1.00 65.50 751 GLU A CA 1
ATOM 6111 C C . GLU A 1 751 ? -9.516 15.774 23.053 1.00 65.50 751 GLU A C 1
ATOM 6113 O O . GLU A 1 751 ? -10.391 16.512 22.596 1.00 65.50 751 GLU A O 1
ATOM 6118 N N . VAL A 1 752 ? -9.294 15.676 24.366 1.00 60.59 752 VAL A N 1
ATOM 6119 C CA . VAL A 1 752 ? -10.098 16.353 25.390 1.00 60.59 752 VAL A CA 1
ATOM 6120 C C . VAL A 1 752 ? -9.357 17.599 25.897 1.00 60.59 752 VAL A C 1
ATOM 6122 O O . VAL A 1 752 ? -8.649 17.546 26.896 1.00 60.59 752 VAL A O 1
ATOM 6125 N N . GLY A 1 753 ? -9.484 18.724 25.187 1.00 57.59 753 GLY A N 1
ATOM 6126 C CA . GLY A 1 753 ? -8.870 20.013 25.547 1.00 57.59 753 GLY A CA 1
ATOM 6127 C C . GLY A 1 753 ? -9.751 20.942 26.400 1.00 57.59 753 GLY A C 1
ATOM 6128 O O . GLY A 1 753 ? -10.944 20.706 26.601 1.00 57.59 753 GLY A O 1
ATOM 6129 N N . THR A 1 754 ? -9.174 22.059 26.860 1.00 45.81 754 THR A N 1
ATOM 6130 C CA . THR A 1 754 ? -9.853 23.101 27.665 1.00 45.81 754 THR A CA 1
ATOM 6131 C C . THR A 1 754 ? -11.010 23.802 26.944 1.00 45.81 754 THR A C 1
ATOM 6133 O O . THR A 1 754 ? -11.832 24.442 27.597 1.00 45.81 754 THR A O 1
ATOM 6136 N N . SER A 1 755 ? -11.105 23.662 25.620 1.00 47.72 755 SER A N 1
ATOM 6137 C CA . SER A 1 755 ? -12.127 24.266 24.761 1.00 47.72 755 SER A CA 1
ATOM 6138 C C . SER A 1 755 ? -13.175 23.275 24.240 1.00 47.72 755 SER A C 1
ATOM 6140 O O . SER A 1 755 ? -13.827 23.564 23.238 1.00 47.72 755 SER A O 1
ATOM 6142 N N . LEU A 1 756 ? -13.360 22.106 24.874 1.00 54.06 756 LEU A N 1
ATOM 6143 C CA . LEU A 1 756 ? -14.412 21.178 24.445 1.00 54.06 756 LEU A CA 1
ATOM 6144 C C . LEU A 1 756 ? -15.797 21.838 24.552 1.00 54.06 756 LEU A C 1
ATOM 6146 O O . LEU A 1 756 ? -16.371 21.924 25.640 1.00 54.06 756 LEU A O 1
ATOM 6150 N N . ASP A 1 757 ? -16.369 22.235 23.416 1.00 52.44 757 ASP A N 1
ATOM 6151 C CA . ASP A 1 757 ? -17.777 22.621 23.284 1.00 52.44 757 ASP A CA 1
ATOM 6152 C C . ASP A 1 757 ? -18.661 21.359 23.320 1.00 52.44 757 ASP A C 1
ATOM 6154 O O . ASP A 1 757 ? -19.340 20.991 22.359 1.00 52.44 757 ASP A O 1
ATOM 6158 N N . VAL A 1 758 ? -18.641 20.637 24.447 1.00 56.50 758 VAL A N 1
ATOM 6159 C CA . VAL A 1 758 ? -19.649 19.607 24.719 1.00 56.50 758 VAL A CA 1
ATOM 6160 C C . VAL A 1 758 ? -20.943 20.344 25.043 1.00 56.50 758 VAL A C 1
ATOM 6162 O O . VAL A 1 758 ? -20.972 21.096 26.020 1.00 56.50 758 VAL A O 1
ATOM 6165 N N . PRO A 1 759 ? -22.036 20.148 24.284 1.00 54.72 759 PRO A N 1
ATOM 6166 C CA . PRO A 1 759 ? -23.269 20.865 24.563 1.00 54.72 759 PRO A CA 1
ATOM 6167 C C . PRO A 1 759 ? -23.728 20.581 26.000 1.00 54.72 759 PRO A C 1
ATOM 6169 O O . PRO A 1 759 ? -23.853 19.417 26.388 1.00 54.72 759 PRO A O 1
ATOM 6172 N N . LEU A 1 760 ? -24.003 21.636 26.777 1.00 49.75 760 LEU A N 1
ATOM 6173 C CA . LEU A 1 760 ? -24.389 21.571 28.199 1.00 49.75 760 LEU A CA 1
ATOM 6174 C C . LEU A 1 760 ? -25.523 20.564 28.477 1.00 49.75 760 LEU A C 1
ATOM 6176 O O . LEU A 1 760 ? -25.523 19.898 29.510 1.00 49.75 760 LEU A O 1
ATOM 6180 N N . SER A 1 761 ? -26.432 20.357 27.517 1.00 50.62 761 SER A N 1
ATOM 6181 C CA . SER A 1 761 ? -27.511 19.358 27.586 1.00 50.62 761 SER A CA 1
ATOM 6182 C C . SER A 1 761 ? -27.025 17.907 27.747 1.00 50.62 761 SER A C 1
ATOM 6184 O O . SER A 1 761 ? -27.774 17.039 28.198 1.00 50.62 761 SER A O 1
ATOM 6186 N N . PHE A 1 762 ? -25.771 17.607 27.395 1.00 53.00 762 PHE A N 1
ATOM 6187 C CA . PHE A 1 762 ? -25.161 16.289 27.581 1.00 53.00 762 PHE A CA 1
ATOM 6188 C C . PHE A 1 762 ? -24.485 16.124 28.956 1.00 53.00 762 PHE A C 1
ATOM 6190 O O . PHE A 1 762 ? -24.372 14.988 29.426 1.00 53.00 762 PHE A O 1
ATOM 6197 N N . LEU A 1 763 ? -24.150 17.212 29.661 1.00 56.34 763 LEU A N 1
ATOM 6198 C CA . LEU A 1 763 ? -23.347 17.213 30.898 1.00 56.34 763 LEU A CA 1
ATOM 6199 C C . LEU A 1 763 ? -24.122 16.889 32.197 1.00 56.34 763 LEU A C 1
ATOM 6201 O O . LEU A 1 763 ? -23.528 16.723 33.262 1.00 56.34 763 LEU A O 1
ATOM 6205 N N . GLU A 1 764 ? -25.440 16.676 32.142 1.00 50.53 764 GLU A N 1
ATOM 6206 C CA . GLU A 1 764 ? -26.236 16.321 33.332 1.00 50.53 764 GLU A CA 1
ATOM 6207 C C . GLU A 1 764 ? -25.991 14.877 33.828 1.00 50.53 764 GLU A C 1
ATOM 6209 O O . GLU A 1 764 ? -26.736 13.946 33.507 1.00 50.53 764 GLU A O 1
ATOM 6214 N N . LYS A 1 765 ? -24.894 14.691 34.566 1.00 43.22 765 LYS A N 1
ATOM 6215 C CA . LYS A 1 765 ? -24.658 13.693 35.627 1.00 43.22 765 LYS A CA 1
ATOM 6216 C C . LYS A 1 765 ? -23.526 14.182 36.552 1.00 43.22 765 LYS A C 1
ATOM 6218 O O . LYS A 1 765 ? -22.607 13.441 36.883 1.00 43.22 765 LYS A O 1
ATOM 6223 N N . GLY A 1 766 ? -23.601 15.450 36.961 1.00 49.41 766 GLY A N 1
ATOM 6224 C CA . GLY A 1 766 ? -22.641 16.061 37.888 1.00 49.41 766 GLY A CA 1
ATOM 6225 C C . GLY A 1 766 ? -21.407 16.689 37.234 1.00 49.41 766 GLY A C 1
ATOM 6226 O O . GLY A 1 766 ? -20.447 16.971 37.942 1.00 49.41 766 GLY A O 1
ATOM 6227 N N . TRP A 1 767 ? -21.406 16.908 35.916 1.00 56.59 767 TRP A N 1
ATOM 6228 C CA . TRP A 1 767 ? -20.367 17.690 35.242 1.00 56.59 767 TRP A CA 1
ATOM 6229 C C . TRP A 1 767 ? -20.924 19.102 35.057 1.00 56.59 767 TRP A C 1
ATOM 6231 O O . TRP A 1 767 ? -21.856 19.304 34.286 1.00 56.59 767 TRP A O 1
ATOM 6241 N N . SER A 1 768 ? -20.442 20.058 35.848 1.00 49.53 768 SER A N 1
ATOM 6242 C CA . SER A 1 768 ? -20.938 21.441 35.826 1.00 49.53 768 SER A CA 1
ATOM 6243 C C . SER A 1 768 ? -20.491 22.211 34.581 1.00 49.53 768 SER A C 1
ATOM 6245 O O . SER A 1 768 ? -21.178 23.138 34.167 1.00 49.53 768 SER A O 1
ATOM 6247 N N . ASP A 1 769 ? -19.359 21.816 33.986 1.00 67.19 769 ASP A N 1
ATOM 6248 C CA . ASP A 1 769 ? -18.740 22.427 32.808 1.00 67.19 769 ASP A CA 1
ATOM 6249 C C . ASP A 1 769 ? -17.699 21.481 32.162 1.00 67.19 769 ASP A C 1
ATOM 6251 O O . ASP A 1 769 ? -17.344 20.435 32.721 1.00 67.19 769 ASP A O 1
ATOM 6255 N N . SER A 1 770 ? -17.200 21.848 30.977 1.00 67.75 770 SER A N 1
ATOM 6256 C CA . SER A 1 770 ? -16.175 21.096 30.236 1.00 67.75 770 SER A CA 1
ATOM 6257 C C . SER A 1 770 ? -14.838 20.989 30.979 1.00 67.75 770 SER A C 1
ATOM 6259 O O . SER A 1 770 ? -14.150 19.977 30.854 1.00 67.75 770 SER A O 1
ATOM 6261 N N . ALA A 1 771 ? -14.478 21.973 31.808 1.00 73.12 771 ALA A N 1
ATOM 6262 C CA . ALA A 1 771 ? -13.226 21.954 32.563 1.00 73.12 771 ALA A CA 1
ATOM 6263 C C . ALA A 1 771 ? -13.251 20.907 33.692 1.00 73.12 771 ALA A C 1
ATOM 6265 O O . ALA A 1 771 ? -12.234 20.279 33.990 1.00 73.12 771 ALA A O 1
ATOM 6266 N N . ALA A 1 772 ? -14.411 20.675 34.310 1.00 76.12 772 ALA A N 1
ATOM 6267 C CA . ALA A 1 772 ? -14.609 19.611 35.288 1.00 76.12 772 ALA A CA 1
ATOM 6268 C C . ALA A 1 772 ? -14.471 18.217 34.655 1.00 76.12 772 ALA A C 1
ATOM 6270 O O . ALA A 1 772 ? -13.895 17.323 35.278 1.00 76.12 772 ALA A O 1
ATOM 6271 N N . LEU A 1 773 ? -14.946 18.044 33.416 1.00 77.50 773 LEU A N 1
ATOM 6272 C CA . LEU A 1 773 ? -14.773 16.802 32.660 1.00 77.50 773 LEU A CA 1
ATOM 6273 C C . LEU A 1 773 ? -13.299 16.546 32.320 1.00 77.50 773 LEU A C 1
ATOM 6275 O O . LEU A 1 773 ? -12.817 15.446 32.583 1.00 77.50 773 LEU A O 1
ATOM 6279 N N . VAL A 1 774 ? -12.581 17.553 31.807 1.00 79.19 774 VAL A N 1
ATOM 6280 C CA . VAL A 1 774 ? -11.135 17.459 31.513 1.00 79.19 774 VAL A CA 1
ATOM 6281 C C . VAL A 1 774 ? -10.369 17.025 32.765 1.00 79.19 774 VAL A C 1
ATOM 6283 O O . VAL A 1 774 ? -9.710 15.988 32.747 1.00 79.19 774 VAL A O 1
ATOM 6286 N N . ARG A 1 775 ? -10.569 17.714 33.900 1.00 82.19 775 ARG A N 1
ATOM 6287 C CA . ARG A 1 775 ? -9.925 17.350 35.176 1.00 82.19 775 ARG A CA 1
ATOM 6288 C C . ARG A 1 775 ? -10.243 15.922 35.612 1.00 82.19 775 ARG A C 1
ATOM 6290 O O . ARG A 1 775 ? -9.381 15.228 36.152 1.00 82.19 775 ARG A O 1
ATOM 6297 N N . GLN A 1 776 ? -11.480 15.466 35.407 1.00 85.94 776 GLN A N 1
ATOM 6298 C CA . GLN A 1 776 ? -11.867 14.094 35.732 1.00 85.94 776 GLN A CA 1
ATOM 6299 C C . GLN A 1 776 ? -11.169 13.069 34.825 1.00 85.94 776 GLN A C 1
ATOM 6301 O O . GLN A 1 776 ? -10.783 12.005 35.317 1.00 85.94 776 GLN A O 1
ATOM 6306 N N . VAL A 1 777 ? -11.022 13.365 33.530 1.00 87.12 777 VAL A N 1
ATOM 6307 C CA . VAL A 1 777 ? -10.283 12.526 32.575 1.00 87.12 777 VAL A CA 1
ATOM 6308 C C . VAL A 1 777 ? -8.813 12.448 32.981 1.00 87.12 777 VAL A C 1
ATOM 6310 O O . VAL A 1 777 ? -8.326 11.341 33.198 1.00 87.12 777 VAL A O 1
ATOM 6313 N N . GLU A 1 778 ? -8.159 13.587 33.206 1.00 86.94 778 GLU A N 1
ATOM 6314 C CA . GLU A 1 778 ? -6.754 13.670 33.633 1.00 86.94 778 GLU A CA 1
ATOM 6315 C C . GLU A 1 778 ? -6.509 12.901 34.937 1.00 86.94 778 GLU A C 1
ATOM 6317 O O . GLU A 1 778 ? -5.634 12.040 34.999 1.00 86.94 778 GLU A O 1
ATOM 6322 N N . THR A 1 779 ? -7.352 13.116 35.955 1.00 90.00 779 THR A N 1
ATOM 6323 C CA . THR A 1 779 ? -7.255 12.404 37.244 1.00 90.00 779 THR A CA 1
ATOM 6324 C C . THR A 1 779 ? -7.357 10.888 37.056 1.00 90.00 779 THR A C 1
ATOM 6326 O O . THR A 1 779 ? -6.664 10.112 37.714 1.00 90.00 779 THR A O 1
ATOM 6329 N N . LYS A 1 780 ? -8.246 10.433 36.165 1.00 92.88 780 LYS A N 1
ATOM 6330 C CA . LYS A 1 780 ? -8.413 9.006 35.872 1.00 92.88 780 LYS A CA 1
ATOM 6331 C C . LYS A 1 780 ? -7.249 8.438 35.068 1.00 92.88 780 LYS A C 1
ATOM 6333 O O . LYS A 1 780 ? -6.875 7.299 35.333 1.00 92.88 780 LYS A O 1
ATOM 6338 N N . MET A 1 781 ? -6.705 9.196 34.118 1.00 90.69 781 MET A N 1
ATOM 6339 C CA . MET A 1 781 ? -5.535 8.807 33.326 1.00 90.69 781 MET A CA 1
ATOM 6340 C C . MET A 1 781 ? -4.302 8.659 34.221 1.00 90.69 781 MET A C 1
ATOM 6342 O O . MET A 1 781 ? -3.663 7.607 34.192 1.00 90.69 781 MET A O 1
ATOM 6346 N N . GLU A 1 782 ? -4.049 9.623 35.111 1.00 90.50 782 GLU A N 1
ATOM 6347 C CA . GLU A 1 782 ? -2.955 9.527 36.086 1.00 90.50 782 GLU A CA 1
ATOM 6348 C C . GLU A 1 782 ? -3.150 8.323 37.016 1.00 90.50 782 GLU A C 1
ATOM 6350 O O . GLU A 1 782 ? -2.242 7.522 37.225 1.00 90.50 782 GLU A O 1
ATOM 6355 N N . ARG A 1 783 ? -4.383 8.092 37.485 1.00 92.50 783 ARG A N 1
ATOM 6356 C CA . ARG A 1 783 ? -4.669 6.921 38.318 1.00 92.50 783 ARG A CA 1
ATOM 6357 C C . ARG A 1 783 ? -4.438 5.596 37.586 1.00 92.50 783 ARG A C 1
ATOM 6359 O O . ARG A 1 783 ? -3.986 4.631 38.197 1.00 92.50 783 ARG A O 1
ATOM 6366 N N . VAL A 1 784 ? -4.773 5.515 36.297 1.00 92.44 784 VAL A N 1
ATOM 6367 C CA . VAL A 1 784 ? -4.484 4.329 35.473 1.00 92.44 784 VAL A CA 1
ATOM 6368 C C . VAL A 1 784 ? -2.983 4.120 35.355 1.00 92.44 784 VAL A C 1
ATOM 6370 O O . VAL A 1 784 ? -2.536 2.978 35.464 1.00 92.44 784 VAL A O 1
ATOM 6373 N N . ARG A 1 785 ? -2.209 5.188 35.159 1.00 89.12 785 ARG A N 1
ATOM 6374 C CA . ARG A 1 785 ? -0.749 5.119 35.089 1.00 89.12 785 ARG A CA 1
ATOM 6375 C C . ARG A 1 785 ? -0.158 4.551 36.379 1.00 89.12 785 ARG A C 1
ATOM 6377 O O . ARG A 1 785 ? 0.531 3.537 36.310 1.00 89.12 785 ARG A O 1
ATOM 6384 N N . GLU A 1 786 ? -0.511 5.110 37.537 1.00 90.69 786 GLU A N 1
ATOM 6385 C CA . GLU A 1 786 ? -0.065 4.606 38.848 1.00 90.69 786 GLU A CA 1
ATOM 6386 C C . GLU A 1 786 ? -0.385 3.111 39.019 1.00 90.69 786 GLU A C 1
ATOM 6388 O O . GLU A 1 786 ? 0.454 2.313 39.437 1.00 90.69 786 GLU A O 1
ATOM 6393 N N . ILE A 1 787 ? -1.608 2.705 38.657 1.00 91.25 787 ILE A N 1
ATOM 6394 C CA . ILE A 1 787 ? -2.028 1.301 38.732 1.00 91.25 787 ILE A CA 1
ATOM 6395 C C . ILE A 1 787 ? -1.204 0.426 37.785 1.00 91.25 787 ILE A C 1
ATOM 6397 O O . ILE A 1 787 ? -0.826 -0.686 38.149 1.00 91.25 787 ILE A O 1
ATOM 6401 N N . SER A 1 788 ? -0.933 0.911 36.576 1.00 89.00 788 SER A N 1
ATOM 6402 C CA . SER A 1 788 ? -0.156 0.182 35.574 1.00 89.00 788 SER A CA 1
ATOM 6403 C C . SER A 1 788 ? 1.264 -0.070 36.079 1.00 89.00 788 SER A C 1
ATOM 6405 O O . SER A 1 788 ? 1.728 -1.207 36.033 1.00 89.00 788 SER A O 1
ATOM 6407 N N . GLU A 1 789 ? 1.914 0.943 36.656 1.00 88.50 789 GLU A N 1
ATOM 6408 C CA . GLU A 1 789 ? 3.245 0.823 37.264 1.00 88.50 789 GLU A CA 1
ATOM 6409 C C . GLU A 1 789 ? 3.260 -0.205 38.411 1.00 88.50 789 GLU A C 1
ATOM 6411 O O . GLU A 1 789 ? 4.153 -1.056 38.473 1.00 88.50 789 GLU A O 1
ATOM 6416 N N . VAL A 1 790 ? 2.242 -0.204 39.280 1.00 89.75 790 VAL A N 1
ATOM 6417 C CA . VAL A 1 790 ? 2.099 -1.195 40.366 1.00 89.75 790 VAL A CA 1
ATOM 6418 C C . VAL A 1 790 ? 1.912 -2.613 39.818 1.00 89.75 790 VAL A C 1
ATOM 6420 O O . VAL A 1 790 ? 2.567 -3.548 40.279 1.00 89.75 790 VAL A O 1
ATOM 6423 N N . LEU A 1 791 ? 1.050 -2.805 38.819 1.00 87.06 791 LEU A N 1
ATOM 6424 C CA . LEU A 1 791 ? 0.765 -4.131 38.254 1.00 87.06 791 LEU A CA 1
ATOM 6425 C C . LEU A 1 791 ? 1.938 -4.700 37.445 1.00 87.06 791 LEU A C 1
ATOM 6427 O O . LEU A 1 791 ? 2.125 -5.918 37.404 1.00 87.06 791 LEU A O 1
ATOM 6431 N N . ILE A 1 792 ? 2.746 -3.829 36.836 1.00 84.69 792 ILE A N 1
ATOM 6432 C CA . ILE A 1 792 ? 3.981 -4.206 36.141 1.00 84.69 792 ILE A CA 1
ATOM 6433 C C . ILE A 1 792 ? 5.077 -4.561 37.161 1.00 84.69 792 ILE A C 1
ATOM 6435 O O . ILE A 1 792 ? 5.724 -5.599 37.035 1.00 84.69 792 ILE A O 1
ATOM 6439 N N . SER A 1 793 ? 5.268 -3.744 38.202 1.00 79.31 793 SER A N 1
ATOM 6440 C CA . SER A 1 793 ? 6.352 -3.912 39.190 1.00 79.31 793 SER A CA 1
ATOM 6441 C C . SER A 1 793 ? 6.119 -5.034 40.210 1.00 79.31 793 SER A C 1
ATOM 6443 O O . SER A 1 793 ? 7.065 -5.729 40.586 1.00 79.31 793 SER A O 1
ATOM 6445 N N . SER A 1 794 ? 4.867 -5.271 40.615 1.00 65.25 794 SER A N 1
ATOM 6446 C CA . SER A 1 794 ? 4.457 -6.406 41.468 1.00 65.25 794 SER A CA 1
ATOM 6447 C C . SER A 1 794 ? 4.644 -7.771 40.794 1.00 65.25 794 SER A C 1
ATOM 6449 O O . SER A 1 794 ? 4.503 -8.818 41.426 1.00 65.25 794 SER A O 1
ATOM 6451 N N . GLY A 1 795 ? 4.962 -7.776 39.500 1.00 55.00 795 GLY A N 1
ATOM 6452 C CA . GLY A 1 795 ? 5.239 -8.959 38.706 1.00 55.00 795 GLY A CA 1
ATOM 6453 C C . GLY A 1 795 ? 6.679 -9.080 38.250 1.00 55.00 795 GLY A C 1
ATOM 6454 O O . GLY A 1 795 ? 6.854 -9.424 37.085 1.00 55.00 795 GLY A O 1
ATOM 6455 N N . LYS A 1 796 ? 7.683 -8.817 39.110 1.00 41.81 796 LYS A N 1
ATOM 6456 C CA . LYS A 1 796 ? 9.083 -9.175 38.803 1.00 41.81 796 LYS A CA 1
ATOM 6457 C C . LYS A 1 796 ? 9.116 -10.593 38.206 1.00 41.81 796 LYS A C 1
ATOM 6459 O O . LYS A 1 796 ? 8.821 -11.555 38.912 1.00 41.81 796 LYS A O 1
ATOM 6464 N N . CYS A 1 797 ? 9.361 -10.635 36.893 1.00 36.28 797 CYS A N 1
ATOM 6465 C CA . CYS A 1 797 ? 9.503 -11.828 36.064 1.00 36.28 797 CYS A CA 1
ATOM 6466 C C . CYS A 1 797 ? 10.709 -12.649 36.499 1.00 36.28 797 CYS A C 1
ATOM 6468 O O . CYS A 1 797 ? 11.730 -12.021 36.873 1.00 36.28 797 CYS A O 1
#

Sequence (797 aa):
MPERERCRIEARLTERIGKASLLGNHYRKNLHIISRFLPQLLDRMEKGRVLSLVRLDRISPFCVEEMELIRHLARSREEALDLLGCYYALQLIFLNLDCLALLEKDRPRVTNRTASYKEVLLRAEAKFSLLYSALIRSFLDILSEGEENLPEFVICHVGARRDQDDIDVGIIHRAGGDLAALNRLVGKLNREMYRRATQMHFYLSEHSGSKWFSACIDVYEELMDVERTNLVVITQLFGAVPIAGSISLFEEFQERVVRRYTYRAGLDNRYYEGFIRGVVEEIRSLAAHRTRSGEIVPKVDGLRLAKILIAARRANLGIVGGHFWKVFKSLQRMDPAMQEEYASLEESLAFMELLRFLLHLIYAQEEGVFYTDAHCRAALDRVALLMGYGEPEGVHPSTVLLRSYFRYSRRIREVSGLFKEEFKKYIEFIQVFCRRRIERKILRLVKRDVLPSEGIPDPGRFRRTAGRIYASLAGTVVFPDCYETLHDCHDLSFLSYALHAVRTKRFARAGYMDRYVRYLVRFACREAGITGRSGFAIYATGGNAEGRALDNDYDMFVLCDPDRLDPASLQGAVHRMHRELTRVGNFPHHRIAEKIGTFVIPFNALAAYLDRREPEDYIERTELLGARRVFGDSVLHRRFEEEIIAGRVFRDKERLVRDLVRELQERHDYADTLAGECDLKQGKGGIFDISLVICLLKARFEIYETSPIRTLLLLKEKDPVHAGLYDVLFSTKRFFNDLRGMLCLIGLPEEVGTSLDVPLSFLEKGWSDSAALVRQVETKMERVREISEVLISSGKC

Mean predicted aligned error: 13.61 Å

Radius of gyration: 30.09 Å; Cα contacts (8 Å, |Δi|>4): 1048; chains: 1; bounding box: 84×58×94 Å

Foldseek 3Di:
DLVVVLVVLVVLLVVLLVCLLQWAPVLVLLVVLQVVCVVVLSVLCSVVVCPVVAPQNAADPPLLVNLVVLLVSDPDLVNSLSSLLNSLSSNLSRLLVVLLVQLVVCLPPDPPLLVSLVVSVVSQLVSLLVSVLSSLVSLLVSLCVPPPFDFFKFKKFFPDSRLQQEGEIAMEGDPGTDQVSVQVSVVSSQVSCVNRHHHYDQVVVVLLLDPGSYDYLVSLLLSCLQCLLVLRNLLRQLAIDTSDGDPVSVVVSCVSHNLLLADDPPDDNLSVLSNLVSLLVVLVVLLPDDDDPQKDQLVSLFQVNLSSLLSNLCRDQVNGDDDSLVSLVVSCVSPVVCNVLSVLSSSLNSLSVSLLSQCVTRPNPDRMQRCVDPVSVVSLLVSLVSSNQDDDVPDRSSVVSVVVNNVSSVSSSVSSVVSSVVSVVVSLVVLCPLVVLLVVLVVLCCVVVVDPPDDDDALVVLQVSLVVLLVVLPDDDPLVVSLVSLLNSLSSLLNSQLVVCLVVLARDASVSVLVSLQSLLVSLCVVLVNPDQAFKFKKWFDVVLQRGRLPLETEIAMEGACVIDPLSSCQRSVSSSQSSSVVSRRHYDYVLCVQQVHRHHYPVSLLVSLVVVPVPCLVVLLRLLQIDTSGGDPVVVVCCCVCPLVVRSLVCLVVSLVSLVVVLVVLQVVLVVVPDWDQQDSHQLHLVNLSSLLSNLCSVQVPSDNHLVVSLVSSCVSCVVCNVLSVLSSVLNSVSSSVVSVCSNSSHHSILHPPPPPPPVSCPPPRPDSVSVVVVSVVSSVSSNVSSCVSSVVDPD

Nearest PDB structures (foldseek):
  1v4a-assembly1_A  TM=6.851E-01  e=4.840E-07  Escherichia coli
  8j07-assembly1_t0  TM=9.033E-02  e=3.001E+00  Homo sapiens

Secondary structure (DSSP, 8-state):
-HHHHHHHHHHHHHHHHHGGGGS-GGGHHHHHHHHHHHHHHHHHHHHTT-TTTS-SSS--S-HHHHHHHHHHH-SSHHHHHHHHHHHHHHHHHHHHHHHHHHHHHHTTS-S-HHHHHHHHHHHHHHHHHHHHHHHHHHHHHHHSTT--SPPPEEEEE-S-TT--SEEEEEEEE-SSS-HHHHHHHHHHHHHHHHHHSPEEE-HHHHHTT-SSS-EEHHHHHHHHHH-TT-HHHHHHHHT-EEEEE-HHHHHHHHHHTGGGGS--TTS--HHHHHHHHHHHHHHHHHHHPPPPTTEE-HIIIIIHHHHHHHHHHHHHTT--SS-GGGHHHHHHHH-GGGHHHHHHHHHHHHHHHHHHHHHHHHT-S-S-EETTSHHHHHHHHHHHHHTT----TTS-HHHHHHHHHHHHHHHHHHHHHHHHHHHHHHHHHH--HHHHHHHHHHHHHHHTTSS-SSSPPPHHHHHHHHHHHHHHTTS---HHHHHHHHHHHHHHHHHHHHHHHHHHT-----HHHHHHHHHHHHHHHHHTT--SSTTEEEEE-HHHHTT-SS-SEEEEEEEE-TTTS-HHHHHHHHHHHHHHHHHTT-EEE-HHHHHHT-SEEEHHHHHHHHHT--TTTHHHHHHHHH-EEEEE-HHHHHHIIIIIIIIIIGGGHHHHHHHHHHHHHHHHHHHTTSTT--BTTTSTTSHHHHHHHHHHHHHHTT-----HHHHHHHHHHH-GGGHHHHHHHHHHHHHHHHHHHHHHHHT--SB--TT----GGG-TTT--SHHHHHHHHHHHHHHHHHHHHHHHHTT--

pLDDT: mean 83.93, std 11.52, range [36.28, 98.25]